Protein AF-A0A8H5R4W0-F1 (afdb_monomer_lite)

pLDDT: mean 87.64, std 16.02, range [24.64, 98.88]

Structure (mmCIF, N/CA/C/O backbone):
data_AF-A0A8H5R4W0-F1
#
_entry.id   AF-A0A8H5R4W0-F1
#
loop_
_atom_site.group_PDB
_atom_site.id
_atom_site.type_symbol
_atom_site.label_atom_id
_atom_site.label_alt_id
_atom_site.label_comp_id
_atom_site.label_asym_id
_atom_site.label_entity_id
_atom_site.label_seq_id
_atom_site.pdbx_PDB_ins_code
_atom_site.Cartn_x
_atom_site.Cartn_y
_atom_site.Cartn_z
_atom_site.occupancy
_atom_site.B_iso_or_equiv
_atom_site.auth_seq_id
_atom_site.auth_comp_id
_atom_site.auth_asym_id
_atom_site.auth_atom_id
_atom_site.pdbx_PDB_model_num
ATOM 1 N N . MET A 1 1 ? 11.600 5.097 -9.351 1.00 43.28 1 MET A N 1
ATOM 2 C CA . MET A 1 1 ? 13.070 5.114 -9.192 1.00 43.28 1 MET A CA 1
ATOM 3 C C . MET A 1 1 ? 13.565 4.077 -8.184 1.00 43.28 1 MET A C 1
ATOM 5 O O . MET A 1 1 ? 14.389 3.281 -8.592 1.00 43.28 1 MET A O 1
ATOM 9 N N . ALA A 1 2 ? 13.061 3.996 -6.941 1.00 54.00 2 ALA A N 1
ATOM 10 C CA . ALA A 1 2 ? 13.554 3.011 -5.957 1.00 54.00 2 ALA A CA 1
ATOM 11 C C . ALA A 1 2 ? 13.384 1.529 -6.376 1.00 54.00 2 ALA A C 1
ATOM 13 O O . ALA A 1 2 ? 14.356 0.786 -6.343 1.00 54.00 2 ALA A O 1
ATOM 14 N N . THR A 1 3 ? 12.197 1.115 -6.850 1.00 58.31 3 THR A N 1
ATOM 15 C CA . THR A 1 3 ? 11.952 -0.283 -7.281 1.00 58.31 3 THR A CA 1
ATOM 16 C C . THR A 1 3 ? 12.818 -0.703 -8.484 1.00 58.31 3 THR A C 1
ATOM 18 O O . THR A 1 3 ? 13.472 -1.741 -8.448 1.00 58.31 3 THR A O 1
ATOM 21 N N . GLN A 1 4 ? 12.953 0.170 -9.490 1.00 59.59 4 GLN A N 1
ATOM 22 C CA . GLN A 1 4 ? 13.831 -0.049 -10.648 1.00 59.59 4 GLN A CA 1
ATOM 2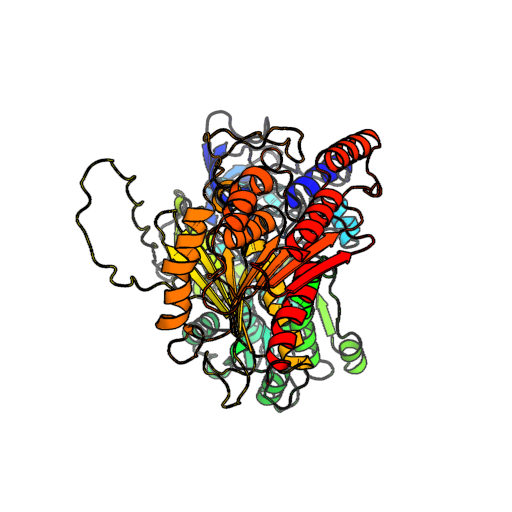3 C C . GLN A 1 4 ? 15.320 -0.041 -10.265 1.00 59.59 4 GLN A C 1
ATOM 25 O O . GLN A 1 4 ? 16.092 -0.824 -10.804 1.00 59.59 4 GLN A O 1
ATOM 30 N N . ALA A 1 5 ? 15.741 0.816 -9.329 1.00 59.44 5 ALA A N 1
ATOM 31 C CA . ALA A 1 5 ? 17.114 0.818 -8.826 1.00 59.44 5 ALA A CA 1
ATOM 32 C C . ALA A 1 5 ? 17.437 -0.477 -8.063 1.00 59.44 5 ALA A C 1
ATOM 34 O O . ALA A 1 5 ? 18.524 -1.020 -8.237 1.00 59.44 5 ALA A O 1
ATOM 35 N N . ALA A 1 6 ? 16.483 -1.002 -7.285 1.00 58.16 6 ALA A N 1
ATOM 36 C CA . ALA A 1 6 ? 16.609 -2.308 -6.643 1.00 58.16 6 ALA A CA 1
ATOM 37 C C . ALA A 1 6 ? 16.739 -3.439 -7.676 1.00 58.16 6 ALA A C 1
ATOM 39 O O . ALA A 1 6 ? 17.560 -4.328 -7.484 1.00 58.16 6 ALA A O 1
ATOM 40 N N . TYR A 1 7 ? 16.004 -3.376 -8.793 1.00 66.50 7 TYR A N 1
ATOM 41 C CA . TYR A 1 7 ? 16.168 -4.334 -9.892 1.00 66.50 7 TYR A CA 1
ATOM 42 C C . TYR A 1 7 ? 17.555 -4.244 -10.543 1.00 66.50 7 TYR A C 1
ATOM 44 O O . TYR A 1 7 ? 18.220 -5.255 -10.736 1.00 66.50 7 TYR A O 1
ATOM 52 N N . GLN A 1 8 ? 18.046 -3.034 -10.832 1.00 67.25 8 GLN A N 1
ATOM 53 C CA . GLN A 1 8 ? 19.395 -2.869 -11.388 1.00 67.25 8 GLN A CA 1
ATOM 54 C C . GLN A 1 8 ? 20.487 -3.349 -10.422 1.00 67.25 8 GLN A C 1
ATOM 56 O O . GLN A 1 8 ? 21.483 -3.911 -10.865 1.00 67.25 8 GLN A O 1
ATOM 61 N N . ALA A 1 9 ? 20.302 -3.154 -9.114 1.00 61.12 9 ALA A N 1
ATOM 62 C CA . ALA A 1 9 ? 21.203 -3.697 -8.102 1.00 61.12 9 ALA A CA 1
ATOM 63 C C . ALA A 1 9 ? 21.154 -5.233 -8.062 1.00 61.12 9 ALA A C 1
ATOM 65 O O . ALA A 1 9 ? 22.199 -5.871 -7.966 1.00 61.12 9 ALA A O 1
ATOM 66 N N . GLU A 1 10 ? 19.968 -5.829 -8.196 1.00 72.81 10 GLU A N 1
ATOM 67 C CA . GLU A 1 10 ? 19.799 -7.284 -8.244 1.00 72.81 10 GLU A CA 1
ATOM 68 C C . GLU A 1 10 ? 20.511 -7.901 -9.453 1.00 72.81 10 GLU A C 1
ATOM 70 O O . GLU A 1 10 ? 21.277 -8.843 -9.263 1.00 72.81 10 GLU A O 1
ATOM 75 N N . LYS A 1 11 ? 20.433 -7.284 -10.642 1.00 69.81 11 LYS A N 1
ATOM 76 C CA . LYS A 1 11 ? 21.201 -7.727 -11.825 1.00 69.81 11 LYS A CA 1
ATOM 77 C C . LYS A 1 11 ? 22.712 -7.785 -11.604 1.00 69.81 11 LYS A C 1
ATOM 79 O O . LYS A 1 11 ? 23.401 -8.542 -12.283 1.00 69.81 11 LYS A O 1
ATOM 84 N N . VAL A 1 12 ? 23.238 -6.966 -10.691 1.00 65.25 12 VAL A N 1
ATOM 85 C CA . VAL A 1 12 ? 24.663 -6.949 -10.326 1.00 65.25 12 VAL A CA 1
ATOM 86 C C . VAL A 1 12 ? 24.987 -8.023 -9.284 1.00 65.25 12 VAL A C 1
ATOM 88 O O . VAL A 1 12 ? 26.068 -8.607 -9.337 1.00 65.25 12 VAL A O 1
ATOM 91 N N . ILE A 1 13 ? 24.070 -8.291 -8.348 1.00 63.72 13 ILE A N 1
ATOM 92 C CA . ILE A 1 13 ? 24.209 -9.332 -7.315 1.00 63.72 13 ILE A CA 1
ATOM 93 C C . ILE A 1 13 ? 24.082 -10.733 -7.934 1.00 63.72 13 ILE A C 1
ATOM 95 O O . ILE A 1 13 ? 24.807 -11.648 -7.542 1.00 63.72 13 ILE A O 1
ATOM 99 N N . GLY A 1 14 ? 23.209 -10.876 -8.931 1.00 59.56 14 GLY A N 1
ATOM 100 C CA . GLY A 1 14 ? 22.971 -12.105 -9.671 1.00 59.56 14 GLY A CA 1
ATOM 101 C C . GLY A 1 14 ? 21.991 -13.068 -8.995 1.00 59.56 14 GLY A C 1
ATOM 102 O O . GLY A 1 14 ? 21.684 -12.993 -7.799 1.00 59.56 14 GLY A O 1
ATOM 103 N N . HIS A 1 15 ? 21.512 -14.009 -9.804 1.00 74.94 15 HIS A N 1
ATOM 104 C CA . HIS A 1 15 ? 20.603 -15.076 -9.407 1.00 74.94 15 HIS A CA 1
ATOM 105 C C . HIS A 1 15 ? 21.340 -16.308 -8.859 1.00 74.94 15 HIS A C 1
ATOM 107 O O . HIS A 1 15 ? 22.490 -16.577 -9.208 1.00 74.94 15 HIS A O 1
ATOM 113 N N . GLY A 1 16 ? 20.642 -17.105 -8.046 1.00 70.44 16 GLY A N 1
ATOM 114 C CA . GLY A 1 16 ? 21.060 -18.475 -7.737 1.00 70.44 16 GLY A CA 1
ATOM 115 C C . GLY A 1 16 ? 20.978 -19.414 -8.953 1.00 70.44 16 GLY A C 1
ATOM 116 O O . GLY A 1 16 ? 20.275 -19.145 -9.922 1.00 70.44 16 GLY A O 1
ATOM 117 N N . ASP A 1 17 ? 21.656 -20.559 -8.883 1.00 75.50 17 ASP A N 1
ATOM 118 C CA . ASP A 1 17 ? 21.774 -21.565 -9.957 1.00 75.50 17 ASP A CA 1
ATOM 119 C C . ASP A 1 17 ? 20.687 -22.661 -9.924 1.00 75.50 17 ASP A C 1
ATOM 121 O O . ASP A 1 17 ? 20.761 -23.673 -10.616 1.00 75.50 17 ASP A O 1
ATOM 125 N N . ASN A 1 18 ? 19.657 -22.477 -9.103 1.00 77.56 18 ASN A N 1
ATOM 126 C CA . ASN A 1 18 ? 18.661 -23.502 -8.781 1.00 77.56 18 ASN A CA 1
ATOM 127 C C . ASN A 1 18 ? 17.397 -23.469 -9.658 1.00 77.56 18 ASN A C 1
ATOM 129 O O . ASN A 1 18 ? 16.487 -24.275 -9.433 1.00 77.56 18 ASN A O 1
ATOM 133 N N . ALA A 1 19 ? 17.280 -22.489 -10.553 1.00 85.75 19 ALA A N 1
ATOM 134 C CA . ALA A 1 19 ? 16.086 -22.299 -11.359 1.00 85.75 19 ALA A CA 1
ATOM 135 C C . ALA A 1 19 ? 15.971 -23.369 -12.450 1.00 85.75 19 ALA A C 1
ATOM 137 O O . ALA A 1 19 ? 16.930 -23.629 -13.169 1.00 85.75 19 ALA A O 1
ATOM 138 N N . VAL A 1 20 ? 14.791 -23.974 -12.589 1.00 93.62 20 VAL A N 1
ATOM 139 C CA . VAL A 1 20 ? 14.500 -24.986 -13.626 1.00 93.62 20 VAL A CA 1
ATOM 140 C C . VAL A 1 20 ? 13.614 -24.456 -14.749 1.00 93.62 20 VAL A C 1
ATOM 142 O O . VAL A 1 20 ? 13.108 -25.241 -15.544 1.00 93.62 20 VAL A O 1
ATOM 145 N N . THR A 1 21 ? 13.383 -23.147 -14.771 1.00 93.75 21 THR A N 1
ATOM 146 C CA . THR A 1 21 ? 12.631 -22.464 -15.820 1.00 93.75 21 THR A CA 1
ATOM 147 C C . THR A 1 21 ? 13.203 -21.068 -16.057 1.00 93.75 21 THR A C 1
ATOM 149 O O . THR A 1 21 ? 13.752 -20.452 -15.135 1.00 93.75 21 THR A O 1
ATOM 152 N N . ALA A 1 22 ? 13.091 -20.586 -17.292 1.00 91.25 22 ALA A N 1
ATOM 153 C CA . ALA A 1 22 ? 13.509 -19.259 -17.713 1.00 91.25 22 ALA A CA 1
ATOM 154 C C . ALA A 1 22 ? 12.723 -18.166 -16.970 1.00 91.25 22 ALA A C 1
ATOM 156 O O . ALA A 1 22 ? 11.502 -18.065 -17.110 1.00 91.25 22 ALA A O 1
ATOM 157 N N . GLN A 1 23 ? 13.467 -17.355 -16.220 1.00 90.44 23 GLN A N 1
ATOM 158 C CA . GLN A 1 23 ? 13.014 -16.194 -15.450 1.00 90.44 23 GLN A CA 1
ATOM 159 C C . GLN A 1 23 ? 13.297 -14.888 -16.202 1.00 90.44 23 GLN A C 1
ATOM 161 O O . GLN A 1 23 ? 13.941 -14.908 -17.252 1.00 90.44 23 GLN A O 1
ATOM 166 N N . ASP A 1 24 ? 12.826 -13.766 -15.657 1.00 91.50 24 ASP A N 1
ATOM 167 C CA . ASP A 1 24 ? 12.982 -12.425 -16.239 1.00 91.50 24 ASP A CA 1
ATOM 168 C C . ASP A 1 24 ? 12.405 -12.299 -17.663 1.00 91.50 24 ASP A C 1
ATOM 170 O O . ASP A 1 24 ? 12.918 -11.570 -18.513 1.00 91.50 24 ASP A O 1
ATOM 174 N N . VAL A 1 25 ? 11.300 -13.003 -17.915 1.00 93.38 25 VAL A N 1
ATOM 175 C CA . VAL A 1 25 ? 10.507 -12.909 -19.144 1.00 93.38 25 VAL A CA 1
ATOM 176 C C . VAL A 1 25 ? 9.171 -12.255 -18.796 1.00 93.38 25 VAL A C 1
ATOM 178 O O . VAL A 1 25 ? 8.175 -12.942 -18.556 1.00 93.38 25 VAL A O 1
ATOM 181 N N . THR A 1 26 ? 9.158 -10.921 -18.738 1.00 92.12 26 THR A N 1
ATOM 182 C CA . THR A 1 26 ? 8.027 -10.136 -18.205 1.00 92.12 26 THR A CA 1
ATOM 183 C C . THR A 1 26 ? 7.210 -9.400 -19.262 1.00 92.12 26 THR A C 1
ATOM 185 O O . THR A 1 26 ? 6.063 -9.047 -18.994 1.00 92.12 26 THR A O 1
ATOM 188 N N . SER A 1 27 ? 7.761 -9.182 -20.460 1.00 90.00 27 SER A N 1
ATOM 189 C CA . SER A 1 27 ? 7.119 -8.368 -21.507 1.00 90.00 27 SER A CA 1
ATOM 190 C C . SER A 1 27 ? 7.066 -9.027 -22.891 1.00 90.00 27 SER A C 1
ATOM 192 O O . SER A 1 27 ? 6.431 -8.496 -23.807 1.00 90.00 27 SER A O 1
ATOM 194 N N . TYR A 1 28 ? 7.759 -10.160 -23.055 1.00 91.88 28 TYR A N 1
ATOM 195 C CA . TYR A 1 28 ? 7.980 -10.882 -24.316 1.00 91.88 28 TYR A CA 1
ATOM 196 C C . TYR A 1 28 ? 8.677 -10.065 -25.415 1.00 91.88 28 TYR A C 1
ATOM 198 O O . TYR A 1 28 ? 8.739 -10.491 -26.570 1.00 91.88 28 TYR A O 1
ATOM 206 N N . ARG A 1 29 ? 9.220 -8.890 -25.075 1.00 87.00 29 ARG A N 1
ATOM 207 C CA . ARG A 1 29 ? 9.996 -8.036 -25.989 1.00 87.00 29 ARG A CA 1
ATOM 208 C C . ARG A 1 29 ? 11.439 -8.506 -26.123 1.00 87.00 29 ARG A C 1
ATOM 210 O O . ARG A 1 29 ? 12.146 -8.077 -27.034 1.00 87.00 29 ARG A O 1
ATOM 217 N N . GLU A 1 30 ? 11.884 -9.366 -25.216 1.00 82.25 30 GLU A N 1
ATOM 218 C CA . GLU A 1 30 ? 13.222 -9.926 -25.199 1.00 82.25 30 GLU A CA 1
ATOM 219 C C . GLU A 1 30 ? 13.430 -10.833 -26.429 1.00 82.25 30 GLU A C 1
ATOM 221 O O . GLU A 1 30 ? 12.515 -11.568 -26.828 1.00 82.25 30 GLU A O 1
ATOM 226 N N . PRO A 1 31 ? 14.622 -10.818 -27.060 1.00 77.06 31 PRO A N 1
ATOM 227 C CA . PRO A 1 31 ? 14.897 -11.665 -28.212 1.00 77.06 31 PRO A CA 1
ATOM 228 C C . PRO A 1 31 ? 14.624 -13.136 -27.899 1.00 77.06 31 PRO A C 1
ATOM 230 O O . PRO A 1 31 ? 15.261 -13.734 -27.037 1.00 77.06 31 PRO A O 1
ATOM 233 N N . GLY A 1 32 ? 13.682 -13.729 -28.628 1.00 82.38 32 GLY A N 1
ATOM 234 C CA . GLY A 1 32 ? 13.329 -15.128 -28.438 1.00 82.38 32 GLY A CA 1
ATOM 235 C C . GLY A 1 32 ? 12.308 -15.406 -27.331 1.00 82.38 32 GLY A C 1
ATOM 236 O O . GLY A 1 32 ? 12.116 -16.580 -27.035 1.00 82.38 32 GLY A O 1
ATOM 237 N N . ALA A 1 33 ? 11.615 -14.399 -26.796 1.00 84.81 33 ALA A N 1
ATOM 238 C CA . ALA A 1 33 ? 10.488 -14.591 -25.876 1.00 84.81 33 ALA A CA 1
ATOM 239 C C . ALA A 1 33 ? 9.104 -14.445 -26.542 1.00 84.81 33 ALA A C 1
ATOM 241 O O . ALA A 1 33 ? 8.162 -15.141 -26.164 1.00 84.81 33 ALA A O 1
ATOM 242 N N . GLY A 1 34 ? 8.989 -13.585 -27.559 1.00 89.50 34 GLY A N 1
ATOM 243 C CA . GLY A 1 34 ? 7.750 -13.346 -28.302 1.00 89.50 34 GLY A CA 1
ATOM 244 C C . GLY A 1 34 ? 7.865 -13.570 -29.811 1.00 89.50 34 GLY A C 1
ATOM 245 O O . GLY A 1 34 ? 8.962 -13.682 -30.369 1.00 89.50 34 GLY A O 1
ATOM 246 N N . GLU A 1 35 ? 6.711 -13.639 -30.468 1.00 88.81 35 GLU A N 1
ATOM 247 C CA . GLU A 1 35 ? 6.565 -13.700 -31.919 1.00 88.81 35 GLU A CA 1
ATOM 248 C C . GLU A 1 35 ? 6.962 -12.375 -32.577 1.00 88.81 35 GLU A C 1
ATOM 250 O O . GLU A 1 35 ? 6.617 -11.289 -32.117 1.00 88.81 35 GLU A O 1
ATOM 255 N N . SER A 1 36 ? 7.673 -12.455 -33.703 1.00 79.75 36 SER A N 1
ATOM 256 C CA . SER A 1 36 ? 8.183 -11.260 -34.399 1.00 79.75 36 SER A CA 1
ATOM 257 C C . SER A 1 36 ? 7.128 -10.506 -35.218 1.00 79.75 36 SER A C 1
ATOM 259 O O . SER A 1 36 ? 7.351 -9.354 -35.584 1.00 79.75 36 SER A O 1
ATOM 261 N N . SER A 1 37 ? 5.999 -11.152 -35.528 1.00 85.56 37 SER A N 1
ATOM 262 C CA . SER A 1 37 ? 4.974 -10.629 -36.446 1.00 85.56 37 SER A CA 1
ATOM 263 C C . SER A 1 37 ? 3.559 -10.573 -35.862 1.00 85.56 37 SER A C 1
ATOM 265 O O . SER A 1 37 ? 2.681 -9.974 -36.479 1.00 85.56 37 SER A O 1
ATOM 267 N N . GLU A 1 38 ? 3.338 -11.138 -34.671 1.00 93.25 38 GLU A N 1
ATOM 268 C CA . GLU A 1 38 ? 2.042 -11.135 -33.987 1.00 93.25 38 GLU A CA 1
ATOM 269 C C . GLU A 1 38 ? 2.132 -10.367 -32.667 1.00 93.25 38 GLU A C 1
ATOM 271 O O . GLU A 1 38 ? 3.023 -10.601 -31.849 1.00 93.25 38 GLU A O 1
ATOM 276 N N . THR A 1 39 ? 1.176 -9.466 -32.442 1.00 95.12 39 THR A N 1
ATOM 277 C CA . THR A 1 39 ? 1.037 -8.707 -31.197 1.00 95.12 39 THR A CA 1
ATOM 278 C C . THR A 1 39 ? -0.277 -9.034 -30.497 1.00 95.12 39 THR A C 1
ATOM 280 O O . THR A 1 39 ? -1.240 -9.493 -31.113 1.00 95.12 39 THR A O 1
ATOM 283 N N . MET A 1 40 ? -0.321 -8.750 -29.204 1.00 97.12 40 MET A N 1
ATOM 284 C CA . MET A 1 40 ? -1.475 -8.884 -28.332 1.00 97.12 40 MET A CA 1
ATOM 285 C C . MET A 1 40 ? -1.639 -7.652 -27.444 1.00 97.12 40 MET A C 1
ATOM 287 O O . MET A 1 40 ? -0.670 -6.931 -27.190 1.00 97.12 40 MET A O 1
ATOM 291 N N . LYS A 1 41 ? -2.848 -7.443 -26.922 1.00 98.06 41 LYS A N 1
ATOM 292 C CA . LYS A 1 41 ? -3.080 -6.477 -25.840 1.00 98.06 41 LYS A CA 1
ATOM 293 C C . LYS A 1 41 ? -2.673 -7.061 -24.489 1.00 98.06 41 LYS A C 1
ATOM 295 O O . LYS A 1 41 ? -2.984 -8.213 -24.192 1.00 98.06 41 LYS A O 1
ATOM 300 N N . ALA A 1 42 ? -2.007 -6.251 -23.672 1.00 98.25 42 ALA A N 1
ATOM 301 C CA . ALA A 1 42 ? -1.622 -6.590 -22.305 1.00 98.25 42 ALA A CA 1
ATOM 302 C C . ALA A 1 42 ? -1.586 -5.342 -21.417 1.00 98.25 42 ALA A C 1
ATOM 304 O O . ALA A 1 42 ? -1.262 -4.253 -21.899 1.00 98.25 42 ALA A O 1
ATOM 305 N N . LEU A 1 43 ? -1.900 -5.492 -20.131 1.00 98.31 43 LEU A N 1
ATOM 306 C CA . LEU A 1 43 ? -1.681 -4.447 -19.141 1.00 98.31 43 LEU A CA 1
ATOM 307 C C . LEU A 1 43 ? -0.235 -4.513 -18.654 1.00 98.31 43 LEU A C 1
ATOM 309 O O . LEU A 1 43 ? 0.178 -5.500 -18.049 1.00 98.31 43 LEU A O 1
ATOM 313 N N . ALA A 1 44 ? 0.517 -3.443 -18.892 1.00 97.62 44 ALA A N 1
ATOM 314 C CA . ALA A 1 44 ? 1.893 -3.321 -18.440 1.00 97.62 44 ALA A CA 1
ATOM 315 C C . ALA A 1 44 ? 2.032 -2.281 -17.328 1.00 97.62 44 ALA A C 1
ATOM 317 O O . ALA A 1 44 ? 1.407 -1.213 -17.351 1.00 97.62 44 ALA A O 1
ATOM 318 N N . TRP A 1 45 ? 2.920 -2.560 -16.382 1.00 96.44 45 TRP A N 1
ATOM 319 C CA . TRP A 1 45 ? 3.405 -1.573 -15.434 1.00 96.44 45 TRP A CA 1
ATOM 320 C C . TRP A 1 45 ? 4.374 -0.613 -16.126 1.00 96.44 45 TRP A C 1
ATOM 322 O O . TRP A 1 45 ? 5.337 -1.031 -16.766 1.00 96.44 45 TRP A O 1
ATOM 332 N N . ILE A 1 46 ? 4.131 0.692 -16.011 1.00 94.62 46 ILE A N 1
ATOM 333 C CA . ILE A 1 46 ? 4.973 1.721 -16.642 1.00 94.62 46 ILE A CA 1
ATOM 334 C C . ILE A 1 46 ? 5.865 2.382 -15.599 1.00 94.62 46 ILE A C 1
ATOM 336 O O . ILE A 1 46 ? 7.068 2.549 -15.788 1.00 94.62 46 ILE A O 1
ATOM 340 N N . SER A 1 47 ? 5.261 2.803 -14.493 1.00 88.38 47 SER A N 1
ATOM 341 C CA . SER A 1 47 ? 5.964 3.400 -13.367 1.00 88.38 47 SER A CA 1
ATOM 342 C C . SER A 1 47 ? 5.065 3.414 -12.133 1.00 88.38 47 SER A C 1
ATOM 344 O O . SER A 1 47 ? 3.896 3.039 -12.187 1.00 88.38 47 SER A O 1
ATOM 346 N N . LYS A 1 48 ? 5.599 3.866 -10.992 1.00 80.50 48 LYS A N 1
ATOM 347 C CA . LYS A 1 48 ? 4.812 4.016 -9.763 1.00 80.50 48 LYS A CA 1
ATOM 348 C C . LYS A 1 48 ? 3.546 4.847 -10.027 1.00 80.50 48 LYS A C 1
ATOM 350 O O . LYS A 1 48 ? 3.631 5.974 -10.511 1.00 80.50 48 LYS A O 1
ATOM 355 N N . ASN A 1 49 ? 2.403 4.291 -9.639 1.00 83.56 49 ASN A N 1
ATOM 356 C CA . ASN A 1 49 ? 1.036 4.772 -9.844 1.00 83.56 49 ASN A CA 1
ATOM 357 C C . ASN A 1 49 ? 0.588 4.838 -11.316 1.00 83.56 49 ASN A C 1
ATOM 359 O O . ASN A 1 49 ? -0.375 5.541 -11.636 1.00 83.56 49 ASN A O 1
ATOM 363 N N . LYS A 1 50 ? 1.268 4.124 -12.222 1.00 90.94 50 LYS A N 1
ATOM 364 C CA . LYS A 1 50 ? 0.959 4.119 -13.652 1.00 90.94 50 LYS A CA 1
ATOM 365 C C . LYS A 1 50 ? 1.051 2.722 -14.267 1.00 90.94 50 LYS A C 1
ATOM 367 O O . LYS A 1 50 ? 2.140 2.182 -14.459 1.00 90.94 50 LYS A O 1
ATOM 372 N N . VAL A 1 51 ? -0.103 2.216 -14.682 1.00 94.94 51 VAL A N 1
ATOM 373 C CA . VAL A 1 51 ? -0.251 1.073 -15.591 1.00 94.94 51 VAL A CA 1
ATOM 374 C C . VAL A 1 51 ? -0.807 1.559 -16.926 1.00 94.94 51 VAL A C 1
ATOM 376 O O . VAL A 1 51 ? -1.362 2.658 -17.008 1.00 94.94 51 VAL A O 1
ATOM 379 N N . GLN A 1 52 ? -0.618 0.782 -17.984 1.00 97.12 52 GLN A N 1
ATOM 380 C CA . GLN A 1 52 ? -1.104 1.139 -19.311 1.00 97.12 52 GLN A CA 1
ATOM 381 C C . GLN A 1 52 ? -1.409 -0.110 -20.130 1.00 97.12 52 GLN A C 1
ATOM 383 O O . GLN A 1 52 ? -0.641 -1.072 -20.108 1.00 97.12 52 GLN A O 1
ATOM 388 N N . MET A 1 53 ? -2.489 -0.064 -20.912 1.00 97.81 53 MET A N 1
ATOM 389 C CA . MET A 1 53 ? -2.711 -1.054 -21.962 1.00 97.81 53 MET A CA 1
ATOM 390 C C . MET A 1 53 ? -1.725 -0.835 -23.112 1.00 97.81 53 MET A C 1
ATOM 392 O O . MET A 1 53 ? -1.678 0.239 -23.718 1.00 97.81 53 MET A O 1
ATOM 396 N N . VAL A 1 54 ? -0.938 -1.860 -23.428 1.00 96.62 54 VAL A N 1
ATOM 397 C CA . VAL A 1 54 ? 0.091 -1.828 -24.473 1.00 96.62 54 VAL A CA 1
ATOM 398 C C . VAL A 1 54 ? -0.137 -2.925 -25.506 1.00 96.62 54 VAL A C 1
ATOM 400 O O . VAL A 1 54 ? -0.788 -3.934 -25.235 1.00 96.62 54 VAL A O 1
ATOM 403 N N . ASP A 1 55 ? 0.429 -2.729 -26.696 1.00 96.44 55 ASP A N 1
ATOM 404 C CA . ASP A 1 55 ? 0.694 -3.828 -27.619 1.00 96.44 55 ASP A CA 1
ATOM 405 C C . ASP A 1 55 ? 2.018 -4.497 -27.215 1.00 96.44 55 ASP A C 1
ATOM 407 O O . ASP A 1 55 ? 3.061 -3.841 -27.090 1.00 96.44 55 ASP A O 1
ATOM 411 N N . ALA A 1 56 ? 1.963 -5.804 -26.976 1.00 95.25 56 ALA A N 1
ATOM 412 C CA . ALA A 1 56 ? 3.101 -6.656 -26.649 1.00 95.25 56 ALA A CA 1
ATOM 413 C C . ALA A 1 56 ? 3.208 -7.794 -27.674 1.00 95.25 56 ALA A C 1
ATOM 415 O O . ALA A 1 56 ? 2.190 -8.183 -28.247 1.00 95.25 56 ALA A O 1
ATOM 416 N N . PRO A 1 57 ? 4.400 -8.345 -27.943 1.00 97.06 57 PRO A N 1
ATOM 417 C CA . PRO A 1 57 ? 4.524 -9.549 -28.760 1.00 97.06 57 PRO A CA 1
ATOM 418 C C . PRO A 1 57 ? 3.690 -10.701 -28.189 1.00 97.06 57 PRO A C 1
ATOM 420 O O . PRO A 1 57 ? 3.647 -10.893 -26.972 1.00 97.06 57 PRO A O 1
ATOM 423 N N . LYS A 1 58 ? 3.048 -11.491 -29.054 1.00 97.06 58 LYS A N 1
ATOM 424 C CA . LYS A 1 58 ? 2.417 -12.746 -28.626 1.00 97.06 58 LYS A CA 1
ATOM 425 C C . LYS A 1 58 ? 3.510 -13.681 -28.075 1.00 97.06 58 LYS A C 1
ATOM 427 O O . LYS A 1 58 ? 4.539 -13.825 -28.737 1.00 97.06 58 LYS A O 1
ATOM 432 N N . PRO A 1 59 ? 3.339 -14.318 -26.904 1.00 97.19 59 PRO A N 1
ATOM 433 C CA . PRO A 1 59 ? 4.341 -15.229 -26.366 1.00 97.19 59 PRO A CA 1
ATOM 434 C C . PRO A 1 59 ? 4.493 -16.477 -27.239 1.00 97.19 59 PRO A C 1
ATOM 436 O O . PRO A 1 59 ? 3.525 -16.949 -27.841 1.00 97.19 59 PRO A O 1
ATOM 439 N N . LYS A 1 60 ? 5.698 -17.049 -27.242 1.00 94.94 60 LYS A N 1
ATOM 440 C CA . LYS A 1 60 ? 5.980 -18.357 -27.847 1.00 94.94 60 LYS A CA 1
ATOM 441 C C . LYS A 1 60 ? 6.465 -19.359 -26.804 1.00 94.94 60 LYS A C 1
ATOM 443 O O . LYS A 1 60 ? 6.824 -18.985 -25.689 1.00 94.94 60 LYS A O 1
ATOM 448 N N . ILE A 1 61 ? 6.512 -20.630 -27.189 1.00 97.19 61 ILE A N 1
ATOM 449 C CA . ILE A 1 61 ? 7.189 -21.672 -26.412 1.00 97.19 61 ILE A CA 1
ATOM 450 C C . ILE A 1 61 ? 8.684 -21.323 -26.321 1.00 97.19 61 ILE A C 1
ATOM 452 O O . ILE A 1 61 ? 9.356 -21.179 -27.347 1.00 97.19 61 ILE A O 1
ATOM 456 N N . ILE A 1 62 ? 9.184 -21.162 -25.095 1.00 96.00 62 ILE A N 1
ATOM 457 C CA . ILE A 1 62 ? 10.599 -20.899 -24.792 1.00 96.00 62 ILE A CA 1
ATOM 458 C C . ILE A 1 62 ? 11.263 -22.195 -24.316 1.00 96.00 62 ILE A C 1
ATOM 460 O O . ILE A 1 62 ? 12.389 -22.495 -24.706 1.00 96.00 62 ILE A O 1
ATOM 464 N N . GLU A 1 63 ? 10.547 -22.980 -23.513 1.00 97.06 63 GLU A N 1
ATOM 465 C CA . GLU A 1 63 ? 10.989 -24.249 -22.940 1.00 97.06 63 GLU A CA 1
ATOM 466 C C . GLU A 1 63 ? 9.996 -25.372 -23.270 1.00 97.06 63 GLU A C 1
ATOM 468 O O . GLU A 1 63 ? 8.791 -25.153 -23.372 1.00 97.06 63 GLU A O 1
ATOM 473 N N . ASP A 1 64 ? 10.480 -26.611 -23.388 1.00 97.75 64 ASP A N 1
ATOM 474 C CA . ASP A 1 64 ? 9.673 -27.754 -23.849 1.00 97.75 64 ASP A CA 1
ATOM 475 C C . ASP A 1 64 ? 8.466 -28.095 -22.960 1.00 97.75 64 ASP A C 1
ATOM 477 O O . ASP A 1 64 ? 7.592 -28.850 -23.379 1.00 97.75 64 ASP A O 1
ATOM 481 N N . ARG A 1 65 ? 8.401 -27.566 -21.736 1.00 97.94 65 ARG A N 1
ATOM 482 C CA . ARG A 1 65 ? 7.278 -27.757 -20.806 1.00 97.94 65 ARG A CA 1
ATOM 483 C C . ARG A 1 65 ? 6.364 -26.534 -20.696 1.00 97.94 65 ARG A C 1
ATOM 485 O O . ARG A 1 65 ? 5.511 -26.491 -19.813 1.00 97.94 65 ARG A O 1
ATOM 492 N N . ASP A 1 66 ? 6.545 -25.535 -21.549 1.00 98.56 66 ASP A N 1
ATOM 493 C CA . ASP A 1 66 ? 5.672 -24.367 -21.580 1.00 98.56 66 ASP A CA 1
ATOM 494 C C . ASP A 1 66 ? 4.306 -24.696 -22.184 1.00 98.56 66 ASP A C 1
ATOM 496 O O . ASP A 1 66 ? 4.174 -25.535 -23.077 1.00 98.56 66 ASP A O 1
ATOM 500 N N . VAL A 1 67 ? 3.292 -23.959 -21.747 1.00 98.81 67 VAL A N 1
ATOM 501 C CA . VAL A 1 67 ? 1.971 -23.908 -22.377 1.00 98.81 67 VAL A CA 1
ATOM 502 C C . VAL A 1 67 ? 1.638 -22.452 -22.684 1.00 98.81 67 VAL A C 1
ATOM 504 O O . VAL A 1 67 ? 1.882 -21.578 -21.856 1.00 98.81 67 VAL A O 1
ATOM 507 N N . ILE A 1 68 ? 1.074 -22.176 -23.859 1.00 98.69 68 ILE A N 1
ATOM 508 C CA . ILE A 1 68 ? 0.520 -20.857 -24.188 1.00 98.69 68 ILE A CA 1
ATOM 509 C C . ILE A 1 68 ? -0.997 -20.921 -24.063 1.00 98.69 68 ILE A C 1
ATOM 511 O O . ILE A 1 68 ? -1.639 -21.736 -24.730 1.00 98.69 68 ILE A O 1
ATOM 515 N N . LEU A 1 69 ? -1.573 -20.048 -23.239 1.00 98.75 69 LEU A N 1
ATOM 516 C CA . LEU A 1 69 ? -3.022 -19.895 -23.115 1.00 98.75 69 LEU A CA 1
ATOM 517 C C . LEU A 1 69 ? -3.515 -18.684 -23.909 1.00 98.75 69 LEU A C 1
ATOM 519 O O . LEU A 1 69 ? -2.906 -17.618 -23.856 1.00 98.75 69 LEU A O 1
ATOM 523 N N . LYS A 1 70 ? -4.659 -18.838 -24.583 1.00 98.69 70 LYS A N 1
ATOM 524 C CA . LYS A 1 70 ? -5.588 -17.750 -24.918 1.00 98.69 70 LYS A CA 1
ATOM 525 C C . LYS A 1 70 ? -6.366 -17.420 -23.658 1.00 98.69 70 LYS A C 1
ATOM 527 O O . LYS A 1 70 ? -7.205 -18.221 -23.249 1.00 98.69 70 LYS A O 1
ATOM 532 N N . VAL A 1 71 ? -6.085 -16.282 -23.039 1.00 98.81 71 VAL A N 1
ATOM 533 C CA . VAL A 1 71 ? -6.732 -15.897 -21.781 1.00 98.81 71 VAL A CA 1
ATOM 534 C C . VAL A 1 71 ? -8.209 -15.646 -22.052 1.00 98.81 71 VAL A C 1
ATOM 536 O O . VAL A 1 71 ? -8.543 -14.766 -22.840 1.00 98.81 71 VAL A O 1
ATOM 539 N N . THR A 1 72 ? -9.091 -16.417 -21.424 1.00 98.44 72 THR A N 1
ATOM 540 C CA . THR A 1 72 ? -10.551 -16.261 -21.528 1.00 98.44 72 THR A CA 1
ATOM 541 C C . THR A 1 72 ? -11.129 -15.500 -20.343 1.00 98.44 72 THR A C 1
ATOM 543 O O . THR A 1 72 ? -12.230 -14.965 -20.448 1.00 98.44 72 THR A O 1
ATOM 546 N N . GLY A 1 73 ? -10.380 -15.378 -19.249 1.00 97.81 73 GLY A N 1
ATOM 547 C CA . GLY A 1 73 ? -10.723 -14.517 -18.127 1.00 97.81 73 GLY A CA 1
ATOM 548 C C . GLY A 1 73 ? -9.503 -14.201 -17.271 1.00 97.81 73 GLY A C 1
ATOM 549 O O . GLY A 1 73 ? -8.673 -15.076 -17.026 1.00 97.81 73 GLY A O 1
ATOM 550 N N . SER A 1 74 ? -9.427 -12.962 -16.791 1.00 98.06 74 SER A N 1
ATOM 551 C CA . SER A 1 74 ? -8.479 -12.512 -15.762 1.00 98.06 74 SER A CA 1
ATOM 552 C C . SER A 1 74 ? -9.232 -11.745 -14.666 1.00 98.06 74 SER A C 1
ATOM 554 O O . SER A 1 74 ? -10.443 -11.545 -14.743 1.00 98.06 74 SER A O 1
ATOM 556 N N . THR A 1 75 ? -8.541 -11.290 -13.630 1.00 96.62 75 THR A N 1
ATOM 557 C CA . THR A 1 75 ? -9.081 -10.349 -12.632 1.00 96.62 75 THR A CA 1
ATOM 558 C C . THR A 1 75 ? -7.995 -9.367 -12.187 1.00 96.62 75 THR A C 1
ATOM 560 O O . THR A 1 75 ? -6.844 -9.456 -12.619 1.00 96.62 75 THR A O 1
ATOM 563 N N . VAL A 1 76 ? -8.387 -8.415 -11.341 1.00 94.12 76 VAL A N 1
ATOM 564 C CA . VAL A 1 76 ? -7.491 -7.609 -10.507 1.00 94.12 76 VAL A CA 1
ATOM 565 C C . VAL A 1 76 ? -7.550 -8.133 -9.071 1.00 94.12 76 VAL A C 1
ATOM 567 O O . VAL A 1 76 ? -8.639 -8.410 -8.548 1.00 94.12 76 VAL A O 1
ATOM 570 N N . CYS A 1 77 ? -6.384 -8.297 -8.456 1.00 91.44 77 CYS A N 1
ATOM 571 C CA . CYS A 1 77 ? -6.210 -8.643 -7.050 1.00 91.44 77 CYS A CA 1
ATOM 572 C C . CYS A 1 77 ? -5.918 -7.388 -6.217 1.00 91.44 77 CYS A C 1
ATOM 574 O O . CYS A 1 77 ? -5.417 -6.386 -6.726 1.00 91.44 77 CYS A O 1
ATOM 576 N N . GLY A 1 78 ? -6.161 -7.444 -4.904 1.00 84.19 78 GLY A N 1
ATOM 577 C CA . GLY A 1 78 ? -5.699 -6.390 -3.991 1.00 84.19 78 GLY A CA 1
ATOM 578 C C . GLY A 1 78 ? -4.174 -6.224 -4.026 1.00 84.19 78 GLY A C 1
ATOM 579 O O . GLY A 1 78 ? -3.671 -5.104 -3.986 1.00 84.19 78 GLY A O 1
ATOM 580 N N . SER A 1 79 ? -3.434 -7.322 -4.209 1.00 81.94 79 SER A N 1
ATOM 581 C CA . SER A 1 79 ? -1.972 -7.300 -4.328 1.00 81.94 79 SER A CA 1
ATOM 582 C C . SER A 1 79 ? -1.478 -6.584 -5.591 1.00 81.94 79 SER A C 1
ATOM 584 O O . SER A 1 79 ? -0.406 -5.979 -5.567 1.00 81.94 79 SER A O 1
ATOM 586 N N . ASP A 1 80 ? -2.276 -6.527 -6.662 1.00 86.81 80 ASP A N 1
ATOM 587 C CA . ASP A 1 80 ? -1.921 -5.765 -7.862 1.00 86.81 80 ASP A CA 1
ATOM 588 C C . ASP A 1 80 ? -1.858 -4.250 -7.587 1.00 86.81 80 ASP A C 1
ATOM 590 O O . ASP A 1 80 ? -1.126 -3.523 -8.264 1.00 86.81 80 ASP A O 1
ATOM 594 N N . LEU A 1 81 ? -2.567 -3.750 -6.564 1.00 85.50 81 LEU A N 1
ATOM 595 C CA . LEU A 1 81 ? -2.447 -2.354 -6.128 1.00 85.50 81 LEU A CA 1
ATOM 596 C C . LEU A 1 81 ? -1.087 -2.082 -5.468 1.00 85.50 81 LEU A C 1
ATOM 598 O O . LEU A 1 81 ? -0.518 -1.004 -5.644 1.00 85.50 81 LEU A O 1
ATOM 602 N N . HIS A 1 82 ? -0.497 -3.062 -4.777 1.00 80.88 82 HIS A N 1
ATOM 603 C CA . HIS A 1 82 ? 0.879 -2.954 -4.277 1.00 80.88 82 HIS A CA 1
ATOM 604 C C . HIS A 1 82 ? 1.887 -2.824 -5.434 1.00 80.88 82 HIS A C 1
ATOM 606 O O . HIS A 1 82 ? 2.832 -2.029 -5.357 1.00 80.88 82 HIS A O 1
ATOM 612 N N . LEU A 1 83 ? 1.648 -3.531 -6.546 1.00 84.31 83 LEU A N 1
ATOM 613 C CA . LEU A 1 83 ? 2.432 -3.387 -7.778 1.00 84.31 83 LEU A CA 1
ATOM 614 C C . LEU A 1 83 ? 2.234 -1.998 -8.401 1.00 84.31 83 LEU A C 1
ATOM 616 O O . LEU A 1 83 ? 3.213 -1.304 -8.690 1.00 84.31 83 LEU A O 1
ATOM 620 N N . LEU A 1 84 ? 0.981 -1.535 -8.523 1.00 84.19 84 LEU A N 1
ATOM 621 C CA . LEU A 1 84 ? 0.653 -0.186 -8.999 1.00 84.19 84 LEU A CA 1
ATOM 622 C C . LEU A 1 84 ? 1.421 0.875 -8.200 1.00 84.19 84 LEU A C 1
ATOM 624 O O . LEU A 1 84 ? 2.088 1.725 -8.789 1.00 84.19 84 LEU A O 1
ATOM 628 N N . HIS A 1 85 ? 1.404 0.804 -6.869 1.00 77.25 85 HIS A N 1
ATOM 629 C CA . HIS A 1 85 ? 2.086 1.761 -5.992 1.00 77.25 85 HIS A CA 1
ATOM 630 C C . HIS A 1 85 ? 3.606 1.571 -5.900 1.00 77.25 85 HIS A C 1
ATOM 632 O O . HIS A 1 85 ? 4.297 2.400 -5.290 1.00 77.25 85 HIS A O 1
ATOM 638 N N . GLY A 1 86 ? 4.145 0.521 -6.522 1.00 70.81 86 GLY A N 1
ATOM 639 C CA . GLY A 1 86 ? 5.562 0.177 -6.487 1.00 70.81 86 GLY A CA 1
ATOM 640 C C . GLY A 1 86 ? 6.075 -0.085 -5.071 1.00 70.81 86 GLY A C 1
ATOM 641 O O . GLY A 1 86 ? 7.213 0.286 -4.776 1.00 70.81 86 GLY A O 1
ATOM 642 N N . THR A 1 87 ? 5.226 -0.631 -4.190 1.00 72.06 87 THR A N 1
ATOM 643 C CA . THR A 1 87 ? 5.621 -1.080 -2.844 1.00 72.06 87 THR A CA 1
ATOM 644 C C . THR A 1 87 ? 6.332 -2.428 -2.908 1.00 72.06 87 THR A C 1
ATOM 646 O O . THR A 1 87 ? 7.282 -2.647 -2.162 1.00 72.06 87 THR A O 1
ATOM 649 N N . VAL A 1 88 ? 5.949 -3.288 -3.857 1.00 75.50 88 VAL A N 1
ATOM 650 C CA . VAL A 1 88 ? 6.745 -4.459 -4.236 1.00 75.50 88 VAL A CA 1
ATOM 651 C C . VAL A 1 88 ? 7.983 -3.995 -5.007 1.00 75.50 88 VAL A C 1
ATOM 653 O O . VAL A 1 88 ? 7.917 -3.184 -5.942 1.00 75.50 88 VAL A O 1
ATOM 656 N N . VAL A 1 89 ? 9.141 -4.487 -4.579 1.00 78.62 89 VAL A N 1
ATOM 657 C CA . VAL A 1 89 ? 10.436 -4.122 -5.155 1.00 78.62 89 VAL A CA 1
ATOM 658 C C . VAL A 1 89 ? 10.702 -4.864 -6.465 1.00 78.62 89 VAL A C 1
ATOM 660 O O . VAL A 1 89 ? 10.067 -5.867 -6.778 1.00 78.62 89 VAL A O 1
ATOM 663 N N . GLN A 1 90 ? 11.681 -4.365 -7.217 1.00 83.62 90 GLN A N 1
ATOM 664 C CA . GLN A 1 90 ? 12.170 -4.951 -8.462 1.00 83.62 90 GLN A CA 1
ATOM 665 C C . GLN A 1 90 ? 11.119 -5.067 -9.581 1.00 83.62 90 GLN A C 1
ATOM 667 O O . GLN A 1 90 ? 11.106 -6.043 -10.319 1.00 83.62 90 GLN A O 1
ATOM 672 N N . LEU A 1 91 ? 10.245 -4.067 -9.716 1.00 87.69 91 LEU A N 1
ATOM 673 C CA . LEU A 1 91 ? 9.435 -3.864 -10.922 1.00 87.69 91 LEU A CA 1
ATOM 674 C C . LEU A 1 91 ? 10.253 -3.149 -12.002 1.00 87.69 91 LEU A C 1
ATOM 676 O O . LEU A 1 91 ? 10.978 -2.183 -11.713 1.00 87.69 91 LEU A O 1
ATOM 680 N N . SER A 1 92 ? 10.088 -3.584 -13.245 1.00 89.94 92 SER A N 1
ATOM 681 C CA . SER A 1 92 ? 10.655 -2.967 -14.437 1.00 89.94 92 SER A CA 1
ATOM 682 C C . SER A 1 92 ? 9.556 -2.386 -15.330 1.00 89.94 92 SER A C 1
ATOM 684 O O . SER A 1 92 ? 8.424 -2.857 -15.379 1.00 89.94 92 SER A O 1
ATOM 686 N N . GLU A 1 93 ? 9.885 -1.306 -16.042 1.00 93.38 93 GLU A N 1
ATOM 687 C CA . GLU A 1 93 ? 8.959 -0.742 -17.026 1.00 93.38 93 GLU A CA 1
ATOM 688 C C . GLU A 1 93 ? 8.679 -1.778 -18.124 1.00 93.38 93 GLU A C 1
ATOM 690 O O . GLU A 1 93 ? 9.609 -2.319 -18.722 1.00 93.38 93 GLU A O 1
ATOM 695 N N . GLY A 1 94 ? 7.399 -2.013 -18.405 1.00 94.31 94 GLY A N 1
ATOM 696 C CA . GLY A 1 94 ? 6.933 -2.969 -19.404 1.00 94.31 94 GLY A CA 1
ATOM 697 C C . GLY A 1 94 ? 6.512 -4.328 -18.847 1.00 94.31 94 GLY A C 1
ATOM 698 O O . GLY A 1 94 ? 5.989 -5.122 -19.627 1.00 94.31 94 GLY A O 1
ATOM 699 N N . ASP A 1 95 ? 6.686 -4.585 -17.547 1.00 96.75 95 ASP A N 1
ATOM 700 C CA . ASP A 1 95 ? 6.251 -5.834 -16.916 1.00 96.75 95 ASP A CA 1
ATOM 701 C C . ASP A 1 95 ? 4.737 -6.021 -17.082 1.00 96.75 95 ASP A C 1
ATOM 703 O O . ASP A 1 95 ? 3.950 -5.171 -16.659 1.00 96.75 95 ASP A O 1
ATOM 707 N N . ILE A 1 96 ? 4.323 -7.123 -17.711 1.00 98.25 96 ILE A N 1
ATOM 708 C CA . ILE A 1 96 ? 2.911 -7.485 -17.874 1.00 98.25 96 ILE A CA 1
ATOM 709 C C . ILE A 1 96 ? 2.382 -8.009 -16.540 1.00 98.25 96 ILE A C 1
ATOM 711 O O . ILE A 1 96 ? 2.945 -8.955 -15.992 1.00 98.25 96 ILE A O 1
ATOM 715 N N . LEU A 1 97 ? 1.294 -7.421 -16.039 1.00 98.06 97 LEU A N 1
ATOM 716 C CA . LEU A 1 97 ? 0.736 -7.727 -14.718 1.00 98.06 97 LEU A CA 1
ATOM 717 C C . LEU A 1 97 ? -0.308 -8.857 -14.739 1.00 98.06 97 LEU A C 1
ATOM 719 O O . LEU A 1 97 ? -0.755 -9.315 -15.793 1.00 98.06 97 LEU A O 1
ATOM 723 N N . GLY A 1 98 ? -0.701 -9.300 -13.542 1.00 96.94 98 GLY A N 1
ATOM 724 C CA . GLY A 1 98 ? -1.841 -10.187 -13.314 1.00 96.94 98 GLY A CA 1
ATOM 725 C C . GLY A 1 98 ? -1.473 -11.646 -13.072 1.00 96.94 98 GLY A C 1
ATOM 726 O O . GLY A 1 98 ? -0.897 -12.311 -13.927 1.00 96.94 98 GLY A O 1
ATOM 727 N N . HIS A 1 99 ? -1.877 -12.172 -11.922 1.00 98.06 99 HIS A N 1
ATOM 728 C CA . HIS A 1 99 ? -1.554 -13.534 -11.481 1.00 98.06 99 HIS A CA 1
ATOM 729 C C . HIS A 1 99 ? -2.777 -14.448 -11.359 1.00 98.06 99 HIS A C 1
ATOM 731 O O . HIS A 1 99 ? -2.657 -15.606 -10.974 1.00 98.06 99 HIS A O 1
ATOM 737 N N . GLU A 1 100 ? -3.954 -13.946 -11.718 1.00 98.25 100 GLU A N 1
ATOM 738 C CA . GLU A 1 100 ? -5.218 -14.666 -11.623 1.00 98.25 100 GLU A CA 1
ATOM 739 C C . GLU A 1 100 ? -5.877 -14.749 -13.002 1.00 98.25 100 GLU A C 1
ATOM 741 O O . GLU A 1 100 ? -6.488 -13.779 -13.460 1.00 98.25 100 GLU A O 1
ATOM 746 N N . PHE A 1 101 ? -5.741 -15.893 -13.677 1.00 98.69 101 PHE A N 1
ATOM 747 C CA . PHE A 1 101 ? -6.258 -16.070 -15.031 1.00 98.69 101 PHE A CA 1
ATOM 748 C C . PHE A 1 101 ? -6.619 -17.521 -15.365 1.00 98.69 101 PHE A C 1
ATOM 750 O O . PHE A 1 101 ? -6.096 -18.490 -14.809 1.00 98.69 101 PHE A O 1
ATOM 757 N N . CYS A 1 102 ? -7.509 -17.653 -16.342 1.00 98.69 102 CYS A N 1
ATOM 758 C CA . CYS A 1 102 ? -7.858 -18.903 -16.999 1.00 98.69 102 CYS A CA 1
ATOM 759 C C . CYS A 1 102 ? -7.894 -18.707 -18.516 1.00 98.69 102 CYS A C 1
ATOM 761 O O . CYS A 1 102 ? -7.950 -17.581 -19.023 1.00 98.69 102 CYS A O 1
ATOM 763 N N . GLY A 1 103 ? -7.813 -19.803 -19.260 1.00 98.50 103 GLY A N 1
ATOM 764 C CA . GLY A 1 103 ? -7.751 -19.722 -20.706 1.00 98.50 103 GLY A CA 1
ATOM 765 C C . GLY A 1 103 ? -7.883 -21.047 -21.425 1.00 98.50 103 GLY A C 1
ATOM 766 O O . GLY A 1 103 ? -7.875 -22.120 -20.827 1.00 98.50 103 GLY A O 1
ATOM 767 N N . VAL A 1 104 ? -7.968 -20.953 -22.747 1.00 98.81 104 VAL A N 1
ATOM 768 C CA . VAL A 1 104 ? -7.937 -22.097 -23.658 1.00 98.81 104 VAL A CA 1
ATOM 769 C C . VAL A 1 104 ? -6.508 -22.317 -24.136 1.00 98.81 104 VAL A C 1
ATOM 771 O O . VAL A 1 104 ? -5.843 -21.372 -24.556 1.00 98.81 104 VAL A O 1
ATOM 774 N N . VAL A 1 105 ? -6.032 -23.558 -24.125 1.00 98.75 105 VAL A N 1
ATOM 775 C CA . VAL A 1 105 ? -4.681 -23.890 -24.605 1.00 98.75 105 VAL A CA 1
ATOM 776 C C . VAL A 1 105 ? -4.560 -23.609 -26.105 1.00 98.75 105 VAL A C 1
ATOM 778 O O . VAL A 1 105 ? -5.288 -24.194 -26.910 1.00 98.75 105 VAL A O 1
ATOM 781 N N . ASP A 1 106 ? -3.625 -22.727 -26.476 1.00 98.12 106 ASP A N 1
ATOM 782 C CA . ASP A 1 106 ? -3.244 -22.419 -27.863 1.00 98.12 106 ASP A CA 1
ATOM 783 C C . ASP A 1 106 ? -2.121 -23.340 -28.345 1.00 98.12 106 ASP A C 1
ATOM 785 O O . ASP A 1 106 ? -2.197 -23.889 -29.441 1.00 98.12 106 ASP A O 1
ATOM 789 N N . GLN A 1 107 ? -1.078 -23.507 -27.526 1.00 98.06 107 GLN A N 1
ATOM 790 C CA . GLN A 1 107 ? 0.128 -24.266 -27.867 1.00 98.06 107 GLN A CA 1
ATOM 791 C C . GLN A 1 107 ? 0.679 -24.989 -26.641 1.00 98.06 107 GLN A C 1
ATOM 793 O O . GLN A 1 107 ? 0.578 -24.491 -25.519 1.00 98.06 107 GLN A O 1
ATOM 798 N N . VAL A 1 108 ? 1.310 -26.138 -26.873 1.00 98.50 108 VAL A N 1
ATOM 799 C CA . VAL A 1 108 ? 2.001 -26.929 -25.850 1.00 98.50 108 VAL A CA 1
ATOM 800 C C . VAL A 1 108 ? 3.425 -27.223 -26.309 1.00 98.50 108 VAL A C 1
ATOM 802 O O . VAL A 1 108 ? 3.659 -27.511 -27.485 1.00 98.50 108 VAL A O 1
ATOM 805 N N . GLY A 1 109 ? 4.378 -27.136 -25.386 1.00 98.06 109 GLY A N 1
ATOM 806 C CA . GLY A 1 109 ? 5.751 -27.554 -25.618 1.00 98.06 109 GLY A CA 1
ATOM 807 C C . GLY A 1 109 ? 5.869 -29.071 -25.791 1.00 98.06 109 GLY A C 1
ATOM 808 O O . GLY A 1 109 ? 4.981 -29.842 -25.417 1.00 98.06 109 GLY A O 1
ATOM 809 N N . SER A 1 110 ? 6.989 -29.514 -26.363 1.00 97.81 110 SER A N 1
ATOM 810 C CA . SER A 1 110 ? 7.191 -30.910 -26.776 1.00 97.81 110 SER A CA 1
ATOM 811 C C . SER A 1 110 ? 7.207 -31.929 -25.622 1.00 97.81 110 SER A C 1
ATOM 813 O O . SER A 1 110 ? 6.984 -33.120 -25.848 1.00 97.81 110 SER A O 1
ATOM 815 N N . ALA A 1 111 ? 7.450 -31.474 -24.390 1.00 97.50 111 ALA A N 1
ATOM 816 C CA . ALA A 1 111 ? 7.549 -32.290 -23.184 1.00 97.50 111 ALA A CA 1
ATOM 817 C C . ALA A 1 111 ? 6.350 -32.136 -22.227 1.00 97.50 111 ALA A C 1
ATOM 819 O O . ALA A 1 111 ? 6.349 -32.762 -21.162 1.00 97.50 111 ALA A O 1
ATOM 820 N N . VAL A 1 112 ? 5.338 -31.338 -22.584 1.00 97.94 112 VAL A N 1
ATOM 821 C CA . VAL A 1 112 ? 4.096 -31.198 -21.806 1.00 97.94 112 VAL A CA 1
ATOM 822 C C . VAL A 1 112 ? 3.302 -32.507 -21.837 1.00 97.94 112 VAL A C 1
ATOM 824 O O . VAL A 1 112 ? 3.193 -33.169 -22.869 1.00 97.94 112 VAL A O 1
ATOM 827 N N . LYS A 1 113 ? 2.725 -32.891 -20.694 1.00 93.69 113 LYS A N 1
ATOM 828 C CA . LYS A 1 113 ? 1.884 -34.088 -20.546 1.00 93.69 113 LYS A CA 1
ATOM 829 C C . LYS A 1 113 ? 0.562 -33.722 -19.884 1.00 93.69 113 LYS A C 1
ATOM 831 O O . LYS A 1 113 ? 0.543 -32.886 -18.993 1.00 93.69 113 LYS A O 1
ATOM 836 N N . GLY A 1 114 ? -0.522 -34.392 -20.281 1.00 93.81 114 GLY A N 1
ATOM 837 C CA . GLY A 1 114 ? -1.834 -34.245 -19.634 1.00 93.81 114 GLY A CA 1
ATOM 838 C C . GLY A 1 114 ? -2.538 -32.906 -19.879 1.00 93.81 114 GLY A C 1
ATOM 839 O O . GLY A 1 114 ? -3.500 -32.609 -19.180 1.00 93.81 114 GLY A O 1
ATOM 840 N N . ILE A 1 115 ? -2.070 -32.115 -20.851 1.00 97.88 115 ILE A N 1
ATOM 841 C CA . ILE A 1 115 ? -2.672 -30.845 -21.264 1.00 97.88 115 ILE A CA 1
ATOM 842 C C . ILE A 1 115 ? -3.026 -30.936 -22.746 1.00 97.88 115 ILE A C 1
ATOM 844 O O . ILE A 1 115 ? -2.156 -31.226 -23.570 1.00 97.88 115 ILE A O 1
ATOM 848 N N . ASP A 1 116 ? -4.283 -30.656 -23.079 1.00 97.12 116 ASP A N 1
ATOM 849 C CA . ASP A 1 116 ? -4.805 -30.771 -24.439 1.00 97.12 116 ASP A CA 1
ATOM 850 C C . ASP A 1 116 ? -5.062 -29.394 -25.067 1.00 97.12 116 ASP A C 1
ATOM 852 O O . ASP A 1 116 ? -5.712 -28.521 -24.484 1.00 97.12 116 ASP A O 1
ATOM 856 N N . VAL A 1 117 ? -4.598 -29.206 -26.306 1.00 98.25 117 VAL A N 1
ATOM 857 C CA . VAL A 1 117 ? -4.887 -28.000 -27.100 1.00 98.25 117 VAL A CA 1
ATOM 858 C C . VAL A 1 117 ? -6.398 -27.852 -27.302 1.00 98.25 117 VAL A C 1
ATOM 860 O O . VAL A 1 117 ? -7.092 -28.811 -27.639 1.00 98.25 117 VAL A O 1
ATOM 863 N N . GLY A 1 118 ? -6.917 -26.636 -27.116 1.00 97.00 118 GLY A N 1
ATOM 864 C CA . GLY A 1 118 ? -8.345 -26.332 -27.244 1.00 97.00 118 GLY A CA 1
ATOM 865 C C . GLY A 1 118 ? -9.187 -26.600 -25.990 1.00 97.00 118 GLY A C 1
ATOM 866 O O . GLY A 1 118 ? -10.370 -26.262 -25.986 1.00 97.00 118 GLY A O 1
ATOM 867 N N . LYS A 1 119 ? -8.608 -27.158 -24.920 1.00 98.12 119 LYS A N 1
ATOM 868 C CA . LYS A 1 119 ? -9.266 -27.300 -23.611 1.00 98.12 119 LYS A CA 1
ATOM 869 C C . LYS A 1 119 ? -9.023 -26.084 -22.717 1.00 98.12 119 LYS A C 1
ATOM 871 O O . LYS A 1 119 ? -8.076 -25.326 -22.937 1.00 98.12 119 LYS A O 1
ATOM 876 N N . ARG A 1 120 ? -9.910 -25.890 -21.736 1.00 98.38 120 ARG A N 1
ATOM 877 C CA . ARG A 1 120 ? -9.881 -24.781 -20.772 1.00 98.38 120 ARG A CA 1
ATOM 878 C C . ARG A 1 120 ? -9.103 -25.181 -19.527 1.00 98.38 120 ARG A C 1
ATOM 880 O O . ARG A 1 120 ? -9.311 -26.272 -19.008 1.00 98.38 120 ARG A O 1
ATOM 887 N N . TYR A 1 121 ? -8.263 -24.283 -19.031 1.00 98.81 121 TYR A N 1
ATOM 888 C CA . TYR A 1 121 ? -7.498 -24.473 -17.804 1.00 98.81 121 TYR A CA 1
ATOM 889 C C . TYR A 1 121 ? -7.447 -23.183 -16.988 1.00 98.81 121 TYR A C 1
ATOM 891 O O . TYR A 1 121 ? -7.409 -22.084 -17.545 1.00 98.81 121 TYR A O 1
ATOM 899 N N . VAL A 1 122 ? -7.406 -23.325 -15.666 1.00 98.81 122 VAL A N 1
ATOM 900 C CA . VAL A 1 122 ? -7.062 -22.253 -14.726 1.00 98.81 122 VAL A CA 1
ATOM 901 C C . VAL A 1 122 ? -5.604 -22.417 -14.311 1.00 98.81 122 VAL A C 1
ATOM 903 O O . VAL A 1 122 ? -5.146 -23.539 -14.074 1.00 98.81 122 VAL A O 1
ATOM 906 N N . ALA A 1 123 ? -4.866 -21.310 -14.257 1.00 98.75 123 ALA A N 1
ATOM 907 C CA . ALA A 1 123 ? -3.474 -21.314 -13.831 1.00 98.75 123 ALA A CA 1
ATOM 908 C C . ALA A 1 123 ? -3.369 -21.012 -12.338 1.00 98.75 123 ALA A C 1
ATOM 910 O O . ALA A 1 123 ? -3.989 -20.072 -11.848 1.00 98.75 123 ALA A O 1
ATOM 911 N N . SER A 1 124 ? -2.559 -21.786 -11.617 1.00 98.44 124 SER A N 1
ATOM 912 C CA . SER A 1 124 ? -2.119 -21.395 -10.276 1.00 98.44 124 SER A CA 1
ATOM 913 C C . SER A 1 124 ? -1.324 -20.091 -10.371 1.00 98.44 124 SER A C 1
ATOM 915 O O . SER A 1 124 ? -0.447 -19.971 -11.226 1.00 98.44 124 SER A O 1
ATOM 917 N N . PHE A 1 125 ? -1.571 -19.136 -9.470 1.00 97.94 125 PHE A N 1
ATOM 918 C CA . PHE A 1 125 ? -0.808 -17.882 -9.436 1.00 97.94 125 PHE A CA 1
ATOM 919 C C . PHE A 1 125 ? 0.697 -18.105 -9.184 1.00 97.94 125 PHE A C 1
ATOM 921 O O . PHE A 1 125 ? 1.539 -17.278 -9.541 1.00 97.94 125 PHE A O 1
ATOM 928 N N . GLN A 1 126 ? 1.027 -19.253 -8.583 1.00 97.19 126 GLN A N 1
ATOM 929 C CA . GLN A 1 126 ? 2.383 -19.729 -8.331 1.00 97.19 126 GLN A CA 1
ATOM 930 C C . GLN A 1 126 ? 2.845 -20.684 -9.416 1.00 97.19 126 GLN A C 1
ATOM 932 O O . GLN A 1 126 ? 2.109 -21.579 -9.834 1.00 97.19 126 GLN A O 1
ATOM 937 N N . ILE A 1 127 ? 4.126 -20.585 -9.736 1.00 98.31 127 ILE A N 1
ATOM 938 C CA . ILE A 1 127 ? 4.830 -21.491 -10.628 1.00 98.31 127 ILE A CA 1
ATOM 939 C C . ILE A 1 127 ? 5.571 -22.497 -9.756 1.00 98.31 127 ILE A C 1
ATOM 941 O O . ILE A 1 127 ? 6.552 -22.162 -9.094 1.00 98.31 127 ILE A O 1
ATOM 945 N N . ALA A 1 128 ? 5.100 -23.738 -9.739 1.00 97.94 128 ALA A N 1
ATOM 946 C CA . ALA A 1 128 ? 5.703 -24.846 -9.019 1.00 97.94 128 ALA A CA 1
ATOM 947 C C . ALA A 1 128 ? 6.436 -25.793 -9.980 1.00 97.94 128 ALA A C 1
ATOM 949 O O . ALA A 1 128 ? 6.043 -25.976 -11.131 1.00 97.94 128 ALA A O 1
ATOM 950 N N . CYS A 1 129 ? 7.503 -26.439 -9.496 1.00 97.75 129 CYS A N 1
ATOM 951 C CA . CYS A 1 129 ? 8.288 -27.369 -10.314 1.00 97.75 129 CYS A CA 1
ATOM 952 C C . CYS A 1 129 ? 7.765 -28.812 -10.323 1.00 97.75 129 CYS A C 1
ATOM 954 O O . CYS A 1 129 ? 8.213 -29.616 -11.136 1.00 97.75 129 CYS A O 1
ATOM 956 N N . GLY A 1 130 ? 6.874 -29.160 -9.390 1.00 96.56 130 GLY A N 1
ATOM 957 C CA . GLY A 1 130 ? 6.309 -30.506 -9.231 1.00 96.56 130 GLY A CA 1
ATOM 958 C C . GLY A 1 130 ? 7.159 -31.467 -8.390 1.00 96.56 130 GLY A C 1
ATOM 959 O O . GLY A 1 130 ? 6.604 -32.312 -7.695 1.00 96.56 130 GLY A O 1
ATOM 960 N N . ASP A 1 131 ? 8.483 -31.281 -8.341 1.00 96.56 131 ASP A N 1
ATOM 961 C CA . ASP A 1 131 ? 9.394 -32.326 -7.839 1.00 96.56 131 ASP A CA 1
ATOM 962 C C . ASP A 1 131 ? 10.212 -31.973 -6.585 1.00 96.56 131 ASP A C 1
ATOM 964 O O . ASP A 1 131 ? 10.834 -32.857 -5.983 1.00 96.56 131 ASP A O 1
ATOM 968 N N . CYS A 1 132 ? 10.277 -30.701 -6.184 1.00 96.75 132 CYS A N 1
ATOM 969 C CA . CYS A 1 132 ? 11.055 -30.292 -5.007 1.00 96.75 132 CYS A CA 1
ATOM 970 C C . CYS A 1 132 ? 10.392 -30.720 -3.683 1.00 96.75 132 CYS A C 1
ATOM 972 O O . CYS A 1 132 ? 9.273 -31.241 -3.677 1.00 96.75 132 CYS A O 1
ATOM 974 N N . PHE A 1 133 ? 11.073 -30.498 -2.552 1.00 96.75 133 PHE A N 1
ATOM 975 C CA . PHE A 1 133 ? 10.593 -30.936 -1.235 1.00 96.75 133 PHE A CA 1
ATOM 976 C C . PHE A 1 133 ? 9.178 -30.423 -0.917 1.00 96.75 133 PHE A C 1
ATOM 978 O O . PHE A 1 133 ? 8.316 -31.193 -0.485 1.00 96.75 133 PHE A O 1
ATOM 985 N N . PHE A 1 134 ? 8.925 -29.142 -1.189 1.00 97.44 134 PHE A N 1
ATOM 986 C CA . PHE A 1 134 ? 7.627 -28.503 -0.966 1.00 97.44 134 PHE A CA 1
ATOM 987 C C . PHE A 1 134 ? 6.582 -28.914 -2.010 1.00 97.44 134 PHE A C 1
ATOM 989 O O . PHE A 1 134 ? 5.445 -29.218 -1.653 1.00 97.44 134 PHE A O 1
ATOM 996 N N . CYS A 1 135 ? 6.966 -29.021 -3.288 1.00 97.88 135 CYS A N 1
ATOM 997 C CA . CYS A 1 135 ? 6.049 -29.433 -4.357 1.00 97.88 135 CYS A CA 1
ATOM 998 C C . CYS A 1 135 ? 5.491 -30.845 -4.131 1.00 97.88 135 CYS A C 1
ATOM 1000 O O . CYS A 1 135 ? 4.294 -31.061 -4.307 1.00 97.88 135 CYS A O 1
ATOM 1002 N N . LYS A 1 136 ? 6.313 -31.785 -3.643 1.00 97.88 136 LYS A N 1
ATOM 1003 C CA . LYS A 1 136 ? 5.864 -33.143 -3.282 1.00 97.88 136 LYS A CA 1
ATOM 1004 C C . LYS A 1 136 ? 4.814 -33.165 -2.168 1.00 97.88 136 LYS A C 1
ATOM 1006 O O . LYS A 1 136 ? 4.045 -34.116 -2.071 1.00 97.88 136 LYS A O 1
ATOM 1011 N N . GLN A 1 137 ? 4.769 -32.119 -1.349 1.00 97.50 137 GLN A N 1
ATOM 1012 C CA . GLN A 1 137 ? 3.774 -31.915 -0.293 1.00 97.50 137 GLN A CA 1
ATOM 1013 C C . GLN A 1 137 ? 2.622 -31.004 -0.740 1.00 97.50 137 GLN A C 1
ATOM 1015 O O . GLN A 1 137 ? 1.792 -30.615 0.079 1.00 97.50 137 GLN A O 1
ATOM 1020 N N . LYS A 1 138 ? 2.570 -30.653 -2.033 1.00 97.44 138 LYS A N 1
ATOM 1021 C CA . LYS A 1 138 ? 1.630 -29.694 -2.628 1.00 97.44 138 LYS A CA 1
ATOM 1022 C C . LYS A 1 138 ? 1.724 -28.279 -2.044 1.00 97.44 138 LYS A C 1
ATOM 1024 O O . LYS A 1 138 ? 0.807 -27.487 -2.218 1.00 97.44 138 LYS A O 1
ATOM 1029 N N . LEU A 1 139 ? 2.838 -27.935 -1.397 1.00 97.25 139 LEU A N 1
ATOM 1030 C CA . LEU A 1 139 ? 3.127 -26.591 -0.892 1.00 97.25 139 LEU A CA 1
ATOM 1031 C C . LEU A 1 139 ? 3.699 -25.721 -2.024 1.00 97.25 139 LEU A C 1
ATOM 1033 O O . LEU A 1 139 ? 4.863 -25.325 -1.997 1.00 97.25 139 LEU A O 1
ATOM 1037 N N . SER A 1 140 ? 2.890 -25.494 -3.065 1.00 97.50 140 SER A N 1
ATOM 1038 C CA . SER A 1 140 ? 3.310 -24.876 -4.335 1.00 97.50 140 SER A CA 1
ATOM 1039 C C . SER A 1 140 ? 3.942 -23.495 -4.171 1.00 97.50 140 SER A C 1
ATOM 1041 O O . SER A 1 140 ? 4.858 -23.165 -4.918 1.00 97.50 140 SER A O 1
ATOM 1043 N N . SER A 1 141 ? 3.532 -22.740 -3.151 1.00 96.25 141 SER A N 1
ATOM 1044 C CA . SER A 1 141 ? 3.978 -21.367 -2.897 1.00 96.25 141 SER A CA 1
ATOM 1045 C C . SER A 1 141 ? 5.421 -21.252 -2.428 1.00 96.25 141 SER A C 1
ATOM 1047 O O . SER A 1 141 ? 5.995 -20.169 -2.479 1.00 96.25 141 SER A O 1
ATOM 1049 N N . GLN A 1 142 ? 6.008 -22.367 -1.993 1.00 96.12 142 GLN A N 1
ATOM 1050 C CA . GLN A 1 142 ? 7.372 -22.463 -1.474 1.00 96.12 142 GLN A CA 1
ATOM 1051 C C . GLN A 1 142 ? 8.261 -23.304 -2.406 1.00 96.12 142 GLN A C 1
ATOM 1053 O O . GLN A 1 142 ? 9.177 -24.000 -1.969 1.00 96.12 142 GLN A O 1
ATOM 1058 N N . CYS A 1 143 ? 7.961 -23.318 -3.709 1.00 97.00 143 CYS A N 1
ATOM 1059 C CA . CYS A 1 143 ? 8.760 -24.042 -4.690 1.00 97.00 143 CYS A CA 1
ATOM 1060 C C . CYS A 1 143 ? 10.226 -23.574 -4.684 1.00 97.00 143 CYS A C 1
ATOM 1062 O O . CYS A 1 143 ? 10.535 -22.405 -4.884 1.00 97.00 143 CYS A O 1
ATOM 1064 N N . GLU A 1 144 ? 11.160 -24.516 -4.543 1.00 94.25 144 GLU A N 1
ATOM 1065 C CA . GLU A 1 144 ? 12.591 -24.207 -4.404 1.00 94.25 144 GLU A CA 1
ATOM 1066 C C . GLU A 1 144 ? 13.286 -23.871 -5.726 1.00 94.25 144 GLU A C 1
ATOM 1068 O O . GLU A 1 144 ? 14.467 -23.522 -5.709 1.00 94.25 144 GLU A O 1
ATOM 1073 N N . LYS A 1 145 ? 12.614 -24.062 -6.865 1.00 94.88 145 LYS A N 1
ATOM 1074 C CA . LYS A 1 145 ? 13.259 -24.180 -8.184 1.00 94.88 145 LYS A CA 1
ATOM 1075 C C . LYS A 1 145 ? 12.737 -23.215 -9.246 1.00 94.88 145 LYS A C 1
ATOM 1077 O O . LYS A 1 145 ? 13.119 -23.319 -10.402 1.00 94.88 145 LYS A O 1
ATOM 1082 N N . THR A 1 146 ? 11.849 -22.307 -8.891 1.00 95.62 146 THR A N 1
ATOM 1083 C CA . THR A 1 146 ? 11.161 -21.425 -9.858 1.00 95.62 146 THR A CA 1
ATOM 1084 C C . THR A 1 146 ? 11.406 -19.951 -9.580 1.00 95.62 146 THR A C 1
ATOM 1086 O O . THR A 1 146 ? 11.000 -19.111 -10.367 1.00 95.62 146 THR A O 1
ATOM 1089 N N . ASN A 1 147 ? 12.084 -19.656 -8.473 1.00 94.25 147 ASN A N 1
ATOM 1090 C CA . ASN A 1 147 ? 12.541 -18.333 -8.106 1.00 94.25 147 ASN A CA 1
ATOM 1091 C C . ASN A 1 147 ? 14.007 -18.445 -7.659 1.00 94.25 147 ASN A C 1
ATOM 1093 O O . ASN A 1 147 ? 14.352 -19.236 -6.771 1.00 94.25 147 ASN A O 1
ATOM 1097 N N . SER A 1 148 ? 14.898 -17.719 -8.324 1.00 90.25 148 SER A N 1
ATOM 1098 C CA . SER A 1 148 ? 16.330 -17.676 -7.997 1.00 90.25 148 SER A CA 1
ATOM 1099 C C . SER A 1 148 ? 16.767 -16.358 -7.365 1.00 90.25 148 SER A C 1
ATOM 1101 O O . SER A 1 148 ? 17.972 -16.123 -7.248 1.00 90.25 148 SER A O 1
ATOM 1103 N N . ASN A 1 149 ? 15.822 -15.519 -6.938 1.00 87.75 149 ASN A N 1
ATOM 1104 C CA . ASN A 1 149 ? 16.110 -14.218 -6.360 1.00 87.75 149 ASN A CA 1
ATOM 1105 C C . ASN A 1 149 ? 16.885 -14.357 -5.039 1.00 87.75 149 ASN A C 1
ATOM 1107 O O . ASN A 1 149 ? 16.416 -14.937 -4.054 1.00 87.75 149 ASN A O 1
ATOM 1111 N N . THR A 1 150 ? 18.111 -13.841 -5.014 1.00 84.62 150 THR A N 1
ATOM 1112 C CA . THR A 1 150 ? 18.999 -13.925 -3.845 1.00 84.62 150 THR A CA 1
ATOM 1113 C C . THR A 1 150 ? 18.641 -12.899 -2.768 1.00 84.62 150 THR A C 1
ATOM 1115 O O . THR A 1 150 ? 18.886 -13.146 -1.585 1.00 84.62 150 THR A O 1
ATOM 1118 N N . THR A 1 151 ? 18.008 -11.785 -3.155 1.00 80.75 151 THR A N 1
ATOM 1119 C CA . THR A 1 151 ? 17.571 -10.721 -2.238 1.00 80.75 151 THR A CA 1
ATOM 1120 C C . THR A 1 151 ? 16.413 -11.196 -1.372 1.00 80.75 151 THR A C 1
ATOM 1122 O O . THR A 1 151 ? 16.462 -11.030 -0.156 1.00 80.75 151 THR A O 1
ATOM 1125 N N . GLU A 1 152 ? 15.414 -11.854 -1.964 1.00 83.94 152 GLU A N 1
ATOM 1126 C CA . GLU A 1 152 ? 14.294 -12.432 -1.213 1.00 83.94 152 GLU A CA 1
ATOM 1127 C C . GLU A 1 152 ? 14.792 -13.458 -0.184 1.00 83.94 152 GLU A C 1
ATOM 1129 O O . GLU A 1 152 ? 14.440 -13.386 0.994 1.00 83.94 152 GLU A O 1
ATOM 1134 N N . ARG A 1 153 ? 15.714 -14.345 -0.594 1.00 84.56 153 ARG A N 1
ATOM 1135 C CA . ARG A 1 153 ? 16.347 -15.314 0.313 1.00 84.56 153 ARG A CA 1
ATOM 1136 C C . ARG A 1 153 ? 17.031 -14.649 1.503 1.00 84.56 153 ARG A C 1
ATOM 1138 O O . ARG A 1 153 ? 16.935 -15.156 2.620 1.00 84.56 153 ARG A O 1
ATOM 1145 N N . ALA A 1 154 ? 17.747 -13.553 1.270 1.00 82.19 154 ALA A N 1
ATOM 1146 C CA . ALA A 1 154 ? 18.390 -12.800 2.340 1.00 82.19 154 ALA A CA 1
ATOM 1147 C C . ALA A 1 154 ? 17.363 -12.109 3.251 1.00 82.19 154 ALA A C 1
ATOM 1149 O O . ALA A 1 154 ? 17.573 -12.044 4.460 1.00 82.19 154 ALA A O 1
ATOM 1150 N N . MET A 1 155 ? 16.257 -11.628 2.681 1.00 80.44 155 MET A N 1
ATOM 1151 C CA . MET A 1 155 ? 15.214 -10.902 3.399 1.00 80.44 155 MET A CA 1
ATOM 1152 C C . MET A 1 155 ? 14.377 -11.810 4.306 1.00 80.44 155 MET A C 1
ATOM 1154 O O . MET A 1 155 ? 14.109 -11.443 5.446 1.00 80.44 155 MET A O 1
ATOM 1158 N N . TYR A 1 156 ? 13.990 -12.994 3.825 1.00 84.88 156 TYR A N 1
ATOM 1159 C CA . TYR A 1 156 ? 13.047 -13.877 4.525 1.00 84.88 156 TYR A CA 1
ATOM 1160 C C . TYR A 1 156 ? 13.687 -15.136 5.125 1.00 84.88 156 TYR A C 1
ATOM 1162 O O . TYR A 1 156 ? 13.011 -15.917 5.790 1.00 84.88 156 TYR A O 1
ATOM 1170 N N . GLY A 1 157 ? 14.977 -15.389 4.882 1.00 85.69 157 GLY A N 1
ATOM 1171 C CA . GLY A 1 157 ? 15.665 -16.628 5.281 1.00 85.69 157 GLY A CA 1
ATOM 1172 C C . GLY A 1 157 ? 15.319 -17.851 4.412 1.00 85.69 157 GLY A C 1
ATOM 1173 O O . GLY A 1 157 ? 16.025 -18.861 4.440 1.00 85.69 157 GLY A O 1
ATOM 1174 N N . GLY A 1 158 ? 14.277 -17.737 3.591 1.00 85.94 158 GLY A N 1
ATOM 1175 C CA . GLY A 1 158 ? 13.866 -18.646 2.525 1.00 85.94 158 GLY A CA 1
ATOM 1176 C C . GLY A 1 158 ? 13.369 -17.835 1.327 1.00 85.94 158 GLY A C 1
ATOM 1177 O O . GLY A 1 158 ? 13.524 -16.622 1.299 1.00 85.94 158 GLY A O 1
ATOM 1178 N N . ARG A 1 159 ? 12.786 -18.489 0.328 1.00 87.25 159 ARG A N 1
ATOM 1179 C CA . ARG A 1 159 ? 12.240 -17.823 -0.864 1.00 87.25 159 ARG A CA 1
ATOM 1180 C C . ARG A 1 159 ? 10.898 -18.423 -1.226 1.00 87.25 159 ARG A C 1
ATOM 1182 O O . ARG A 1 159 ? 10.679 -19.610 -0.973 1.00 87.25 159 ARG A O 1
ATOM 1189 N N . THR A 1 160 ? 10.049 -17.621 -1.843 1.00 92.94 160 THR A N 1
ATOM 1190 C CA . THR A 1 160 ? 8.785 -18.103 -2.388 1.00 92.94 160 THR A CA 1
ATOM 1191 C C . THR A 1 160 ? 8.993 -18.753 -3.760 1.00 92.94 160 THR A C 1
ATOM 1193 O O . THR A 1 160 ? 10.100 -18.792 -4.302 1.00 92.94 160 THR A O 1
ATOM 1196 N N . ALA A 1 161 ? 7.928 -19.327 -4.314 1.00 96.12 161 ALA A N 1
ATOM 1197 C CA . ALA A 1 161 ? 7.872 -19.802 -5.689 1.00 96.12 161 ALA A CA 1
ATOM 1198 C C . ALA A 1 161 ? 7.978 -18.651 -6.706 1.00 96.12 161 ALA A C 1
ATOM 1200 O O . ALA A 1 161 ? 7.985 -17.476 -6.347 1.00 96.12 161 ALA A O 1
ATOM 1201 N N . GLY A 1 162 ? 8.029 -18.999 -7.995 1.00 96.75 162 GLY A N 1
ATOM 1202 C CA . GLY A 1 162 ? 7.841 -17.988 -9.035 1.00 96.75 162 GLY A CA 1
ATOM 1203 C C . GLY A 1 162 ? 6.379 -17.542 -9.033 1.00 96.75 162 GLY A C 1
ATOM 1204 O O . GLY A 1 162 ? 5.509 -18.365 -8.742 1.00 96.75 162 GLY A O 1
ATOM 1205 N N . MET A 1 163 ? 6.094 -16.279 -9.342 1.00 97.00 163 MET A N 1
ATOM 1206 C CA . MET A 1 163 ? 4.719 -15.765 -9.418 1.00 97.00 163 MET A CA 1
ATOM 1207 C C . MET A 1 163 ? 4.501 -15.019 -10.730 1.00 97.00 163 MET A C 1
ATOM 1209 O O . MET A 1 163 ? 5.354 -14.234 -11.151 1.00 97.00 163 MET A O 1
ATOM 1213 N N . PHE A 1 164 ? 3.361 -15.273 -11.370 1.00 98.31 164 PHE A N 1
ATOM 1214 C CA . PHE A 1 164 ? 2.969 -14.582 -12.597 1.00 98.31 164 PHE A CA 1
ATOM 1215 C C . PHE A 1 164 ? 2.730 -13.095 -12.337 1.00 98.31 164 PHE A C 1
ATOM 1217 O O . PHE A 1 164 ? 2.214 -12.730 -11.292 1.00 98.31 164 PHE A O 1
ATOM 1224 N N . GLY A 1 165 ? 3.092 -12.229 -13.280 1.00 95.69 165 GLY A N 1
ATOM 1225 C CA . GLY A 1 165 ? 2.699 -10.819 -13.315 1.00 95.69 165 GLY A CA 1
ATOM 1226 C C . GLY A 1 165 ? 2.947 -10.009 -12.045 1.00 95.69 165 GLY A C 1
ATOM 1227 O O . GLY A 1 165 ? 2.183 -9.081 -11.781 1.00 95.69 165 GLY A O 1
ATOM 1228 N N . TYR A 1 166 ? 3.955 -10.389 -11.253 1.00 91.00 166 TYR A N 1
ATOM 1229 C CA . TYR A 1 166 ? 4.250 -9.792 -9.953 1.00 91.00 166 TYR A CA 1
ATOM 1230 C C . TYR A 1 166 ? 5.469 -8.865 -10.046 1.00 91.00 166 TYR A C 1
ATOM 1232 O O . TYR A 1 166 ? 5.318 -7.712 -10.434 1.00 91.00 166 TYR A O 1
ATOM 1240 N N . SER A 1 167 ? 6.687 -9.334 -9.759 1.00 90.56 167 SER A N 1
ATOM 1241 C CA . SER A 1 167 ? 7.920 -8.602 -10.086 1.00 90.56 167 SER A CA 1
ATOM 1242 C C . SER A 1 167 ? 9.120 -9.544 -10.238 1.00 90.56 167 SER A C 1
ATOM 1244 O O . SER A 1 167 ? 9.017 -10.757 -10.027 1.00 90.56 167 SER A O 1
ATOM 1246 N N . HIS A 1 168 ? 10.293 -9.000 -10.563 1.00 92.25 168 HIS A N 1
ATOM 1247 C CA . HIS A 1 168 ? 11.548 -9.762 -10.583 1.00 92.25 168 HIS A CA 1
ATOM 1248 C C . HIS A 1 168 ? 11.950 -10.297 -9.193 1.00 92.25 168 HIS A C 1
ATOM 1250 O O . HIS A 1 168 ? 12.700 -11.270 -9.089 1.00 92.25 168 HIS A O 1
ATOM 1256 N N . PHE A 1 169 ? 11.370 -9.741 -8.121 1.00 88.62 169 PHE A N 1
ATOM 1257 C CA . PHE A 1 169 ? 11.523 -10.246 -6.753 1.00 88.62 169 PHE A CA 1
ATOM 1258 C C . PHE A 1 169 ? 10.998 -11.680 -6.595 1.00 88.62 169 PHE A C 1
ATOM 1260 O O . PHE A 1 169 ? 11.510 -12.435 -5.775 1.00 88.62 169 PHE A O 1
ATOM 1267 N N . THR A 1 170 ? 10.025 -12.065 -7.426 1.00 92.44 170 THR A N 1
ATOM 1268 C CA . THR A 1 170 ? 9.412 -13.401 -7.469 1.00 92.44 170 THR A CA 1
ATOM 1269 C C . THR A 1 170 ? 9.686 -14.113 -8.800 1.00 92.44 170 THR A C 1
ATOM 1271 O O . THR A 1 170 ? 8.839 -14.844 -9.317 1.00 92.44 170 THR A O 1
ATOM 1274 N N . GLY A 1 171 ? 10.855 -13.862 -9.398 1.00 92.44 171 GLY A N 1
ATOM 1275 C CA . GLY A 1 171 ? 11.354 -14.542 -10.600 1.00 92.44 171 GLY A CA 1
ATOM 1276 C C . GLY A 1 171 ? 10.983 -13.916 -11.950 1.00 92.44 171 GLY A C 1
ATOM 1277 O O . GLY A 1 171 ? 11.417 -14.418 -12.983 1.00 92.44 171 GLY A O 1
ATOM 1278 N N . GLY A 1 172 ? 10.221 -12.817 -11.980 1.00 94.50 172 GLY A N 1
ATOM 1279 C CA . GLY A 1 172 ? 10.049 -12.021 -13.202 1.00 94.50 172 GLY A CA 1
ATOM 1280 C C . GLY A 1 172 ? 9.322 -12.762 -14.328 1.00 94.50 172 GLY A C 1
ATOM 1281 O O . GLY A 1 172 ? 9.869 -12.945 -15.414 1.00 94.50 172 GLY A O 1
ATOM 1282 N N . PHE A 1 173 ? 8.080 -13.175 -14.084 1.00 97.19 173 PHE A N 1
ATOM 1283 C CA . PHE A 1 173 ? 7.232 -13.822 -15.087 1.00 97.19 173 PHE A CA 1
ATOM 1284 C C . PHE A 1 173 ? 6.118 -12.880 -15.538 1.00 97.19 173 PHE A C 1
ATOM 1286 O O . PHE A 1 173 ? 5.467 -12.250 -14.711 1.00 97.19 173 PHE A O 1
ATOM 1293 N N . ALA A 1 174 ? 5.868 -12.805 -16.842 1.00 97.81 174 ALA A N 1
ATOM 1294 C CA . ALA A 1 174 ? 4.737 -12.069 -17.401 1.00 97.81 174 ALA A CA 1
ATOM 1295 C C . ALA A 1 174 ? 3.392 -12.615 -16.889 1.00 97.81 174 ALA A C 1
ATOM 1297 O O . ALA A 1 174 ? 3.226 -13.824 -16.717 1.00 97.81 174 ALA A O 1
ATOM 1298 N N . GLY A 1 175 ? 2.442 -11.715 -16.643 1.00 97.81 175 GLY A N 1
ATOM 1299 C CA . GLY A 1 175 ? 1.117 -12.035 -16.124 1.00 97.81 175 GLY A CA 1
ATOM 1300 C C . GLY A 1 175 ? 0.028 -12.273 -17.172 1.00 97.81 175 GLY A C 1
ATOM 1301 O O . GLY A 1 175 ? 0.232 -12.128 -18.377 1.00 97.81 175 GLY A O 1
ATOM 1302 N N . GLY A 1 176 ? -1.151 -12.655 -16.680 1.00 97.75 176 GLY A N 1
ATOM 1303 C CA . GLY A 1 176 ? -2.334 -13.012 -17.461 1.00 97.75 176 GLY A CA 1
ATOM 1304 C C . GLY A 1 176 ? -3.348 -11.892 -17.680 1.00 97.75 176 GLY A C 1
ATOM 1305 O O . GLY A 1 176 ? -4.386 -12.154 -18.282 1.00 97.75 176 GLY A O 1
ATOM 1306 N N . GLN A 1 177 ? -3.078 -10.645 -17.272 1.00 98.50 177 GLN A N 1
ATOM 1307 C CA . GLN A 1 177 ? -3.878 -9.494 -17.721 1.00 98.50 177 GLN A CA 1
ATOM 1308 C C . GLN A 1 177 ? -3.490 -9.106 -19.156 1.00 98.50 177 GLN A C 1
ATOM 1310 O O . GLN A 1 177 ? -3.029 -8.002 -19.449 1.00 98.50 177 GLN A O 1
ATOM 1315 N N . ALA A 1 178 ? -3.654 -10.064 -20.060 1.00 98.50 178 ALA A N 1
ATOM 1316 C CA . ALA A 1 178 ? -3.268 -10.020 -21.457 1.00 98.50 178 ALA A CA 1
ATOM 1317 C C . ALA A 1 178 ? -4.179 -10.937 -22.277 1.00 98.50 178 ALA A C 1
ATOM 1319 O O . ALA A 1 178 ? -4.951 -11.714 -21.727 1.00 98.50 178 ALA A O 1
ATOM 1320 N N . GLU A 1 179 ? -4.099 -10.868 -23.605 1.00 98.62 179 GLU A N 1
ATOM 1321 C CA . GLU A 1 179 ? -4.852 -11.795 -24.461 1.00 98.62 179 GLU A CA 1
ATOM 1322 C C . GLU A 1 179 ? -4.207 -13.192 -24.513 1.00 98.62 179 GLU A C 1
ATOM 1324 O O . GLU A 1 179 ? -4.906 -14.187 -24.708 1.00 98.62 179 GLU A O 1
ATOM 1329 N N . TYR A 1 180 ? -2.886 -13.278 -24.333 1.00 98.75 180 TYR A N 1
ATOM 1330 C CA . TYR A 1 180 ? -2.145 -14.534 -24.258 1.00 98.75 180 TYR A CA 1
ATOM 1331 C C . TYR A 1 180 ? -1.118 -14.497 -23.131 1.00 98.75 180 TYR A C 1
ATOM 1333 O O . TYR A 1 180 ? -0.584 -13.442 -22.799 1.00 98.75 180 TYR A O 1
ATOM 1341 N N . VAL A 1 181 ? -0.794 -15.665 -22.585 1.00 98.56 181 VAL A N 1
ATOM 1342 C CA . VAL A 1 181 ? 0.209 -15.797 -21.523 1.00 98.56 181 VAL A CA 1
ATOM 1343 C C . VAL A 1 181 ? 0.961 -17.118 -21.650 1.00 98.56 181 VAL A C 1
ATOM 1345 O O . VAL A 1 181 ? 0.384 -18.152 -22.000 1.00 98.56 181 VAL A O 1
ATOM 1348 N N . ARG A 1 182 ? 2.268 -17.071 -21.384 1.00 98.38 182 ARG A N 1
ATOM 1349 C CA . ARG A 1 182 ? 3.141 -18.240 -21.232 1.00 98.38 182 ARG A CA 1
ATOM 1350 C C . ARG A 1 182 ? 3.021 -18.774 -19.810 1.00 98.38 182 ARG A C 1
ATOM 1352 O O . ARG A 1 182 ? 3.302 -18.048 -18.865 1.00 98.38 182 ARG A O 1
ATOM 1359 N N . VAL A 1 183 ? 2.706 -20.056 -19.676 1.00 98.62 183 VAL A N 1
ATOM 1360 C CA . VAL A 1 183 ? 2.673 -20.793 -18.409 1.00 98.62 183 VAL A CA 1
ATOM 1361 C C . VAL A 1 183 ? 3.839 -21.787 -18.395 1.00 98.62 183 VAL A C 1
ATOM 1363 O O . VAL A 1 183 ? 3.757 -22.824 -19.063 1.00 98.62 183 VAL A O 1
ATOM 1366 N N . PRO A 1 184 ? 4.939 -21.496 -17.674 1.00 98.00 184 PRO A N 1
ATOM 1367 C CA . PRO A 1 184 ? 6.054 -22.423 -17.558 1.00 98.00 184 PRO A CA 1
ATOM 1368 C C . PRO A 1 184 ? 5.677 -23.655 -16.742 1.00 98.00 184 PRO A C 1
ATOM 1370 O O . PRO A 1 184 ? 4.922 -23.566 -15.768 1.00 98.00 184 PRO A O 1
ATOM 1373 N N . LEU A 1 185 ? 6.238 -24.808 -17.122 1.00 98.19 185 LEU A N 1
ATOM 1374 C CA . LEU A 1 185 ? 5.923 -26.100 -16.496 1.00 98.19 185 LEU A CA 1
ATOM 1375 C C . LEU A 1 185 ? 4.398 -26.321 -16.458 1.00 98.19 185 LEU A C 1
ATOM 1377 O O . LEU A 1 185 ? 3.817 -26.629 -15.416 1.00 98.19 185 LEU A O 1
ATOM 1381 N N . GLY A 1 186 ? 3.732 -26.066 -17.588 1.00 97.81 186 GLY A N 1
ATOM 1382 C CA . GLY A 1 186 ? 2.273 -25.990 -17.668 1.00 97.81 186 GLY A CA 1
ATOM 1383 C C . GLY A 1 186 ? 1.573 -27.306 -17.328 1.00 97.81 186 GLY A C 1
ATOM 1384 O O . GLY A 1 186 ? 0.437 -27.288 -16.874 1.00 97.81 186 GLY A O 1
ATOM 1385 N N . ASP A 1 187 ? 2.273 -28.437 -17.436 1.00 96.88 187 ASP A N 1
ATOM 1386 C CA . ASP A 1 187 ? 1.814 -29.752 -16.973 1.00 96.88 187 ASP A CA 1
ATOM 1387 C C . ASP A 1 187 ? 1.687 -29.867 -15.439 1.00 96.88 187 ASP A C 1
ATOM 1389 O O . ASP A 1 187 ? 1.105 -30.826 -14.936 1.00 96.88 187 ASP A O 1
ATOM 1393 N N . VAL A 1 188 ? 2.232 -28.905 -14.690 1.00 98.31 188 VAL A N 1
ATOM 1394 C CA . VAL A 1 188 ? 2.186 -28.850 -13.220 1.00 98.31 188 VAL A CA 1
ATOM 1395 C C . VAL A 1 188 ? 1.261 -27.743 -12.719 1.00 98.31 188 VAL A C 1
ATOM 1397 O O . VAL A 1 188 ? 0.618 -27.915 -11.686 1.00 98.31 188 VAL A O 1
ATOM 1400 N N . ASN A 1 189 ? 1.215 -26.610 -13.422 1.00 98.56 189 ASN A N 1
ATOM 1401 C CA . ASN A 1 189 ? 0.615 -25.365 -12.925 1.00 98.56 189 ASN A CA 1
ATOM 1402 C C . ASN A 1 189 ? -0.775 -25.060 -13.510 1.00 98.56 189 ASN A C 1
ATOM 1404 O O . ASN A 1 189 ? -1.326 -23.991 -13.243 1.00 98.56 189 ASN A O 1
ATOM 1408 N N . LEU A 1 190 ? -1.345 -25.986 -14.289 1.00 98.75 190 LEU A N 1
ATOM 1409 C CA . LEU A 1 190 ? -2.674 -25.871 -14.890 1.00 98.75 190 LEU A CA 1
ATOM 1410 C C . LEU A 1 190 ? -3.629 -26.938 -14.354 1.00 98.75 190 LEU A C 1
ATOM 1412 O O . LEU A 1 190 ? -3.305 -28.125 -14.329 1.00 98.75 190 LEU A O 1
ATOM 1416 N N . LEU A 1 191 ? -4.840 -26.509 -14.002 1.00 98.69 191 LEU A N 1
ATOM 1417 C CA . LEU A 1 191 ? -5.963 -27.381 -13.665 1.00 98.69 191 LEU A CA 1
ATOM 1418 C C . LEU A 1 191 ? -7.033 -27.271 -14.754 1.00 98.69 191 LEU A C 1
ATOM 1420 O O . LEU A 1 191 ? -7.466 -26.165 -15.074 1.00 98.69 191 LEU A O 1
ATOM 1424 N N . GLU A 1 192 ? -7.446 -28.401 -15.337 1.00 98.69 192 GLU A N 1
ATOM 1425 C CA . GLU A 1 192 ? -8.502 -28.415 -16.361 1.00 98.69 192 GLU A CA 1
ATOM 1426 C C . GLU A 1 192 ? -9.807 -27.877 -15.774 1.00 98.69 192 GLU A C 1
ATOM 1428 O O . GLU A 1 192 ? -10.200 -28.259 -14.670 1.00 98.69 192 GLU A O 1
ATOM 1433 N N . ILE A 1 193 ? -10.480 -27.005 -16.525 1.00 98.44 193 ILE A N 1
ATOM 1434 C CA . ILE A 1 193 ? -11.812 -26.510 -16.194 1.00 98.44 193 ILE A CA 1
ATOM 1435 C C . ILE A 1 193 ? -12.838 -27.351 -16.964 1.00 98.44 193 ILE A C 1
ATOM 1437 O O . ILE A 1 193 ? -12.893 -27.268 -18.197 1.00 98.44 193 ILE A O 1
ATOM 1441 N N . PRO A 1 194 ? -13.671 -28.143 -16.268 1.00 96.94 194 PRO A N 1
ATOM 1442 C CA . PRO A 1 194 ? -14.739 -28.914 -16.888 1.00 96.94 194 PRO A CA 1
ATOM 1443 C C . PRO A 1 194 ? -15.765 -28.029 -17.613 1.00 96.94 194 PRO A C 1
ATOM 1445 O O . PRO A 1 194 ? -16.014 -26.885 -17.233 1.00 96.94 194 PRO A O 1
ATOM 1448 N N . ASN A 1 195 ? -16.404 -28.568 -18.656 1.00 94.06 195 ASN A N 1
ATOM 1449 C CA . ASN A 1 195 ? -17.363 -27.820 -19.483 1.00 94.06 195 ASN A CA 1
ATOM 1450 C C . ASN A 1 195 ? -18.594 -27.313 -18.709 1.00 94.06 195 ASN A C 1
ATOM 1452 O O . ASN A 1 195 ? -19.221 -26.348 -19.137 1.00 94.06 195 ASN A O 1
ATOM 1456 N N . ASP A 1 196 ? -18.958 -27.980 -17.616 1.00 93.94 196 ASP A N 1
ATOM 1457 C CA . ASP A 1 196 ? -20.066 -27.639 -16.719 1.00 93.94 196 ASP A CA 1
ATOM 1458 C C . ASP A 1 196 ? -19.728 -26.517 -15.726 1.00 93.94 196 ASP A C 1
ATOM 1460 O O . ASP A 1 196 ? -20.621 -26.042 -15.027 1.00 93.94 196 ASP A O 1
ATOM 1464 N N . VAL A 1 197 ? -18.473 -26.055 -15.679 1.00 96.44 197 VAL A N 1
ATOM 1465 C CA . VAL A 1 197 ? -18.045 -24.947 -14.818 1.00 96.44 197 VAL A CA 1
ATOM 1466 C C . VAL A 1 197 ? -17.744 -23.706 -15.672 1.00 96.44 197 VAL A C 1
ATOM 1468 O O . VAL A 1 197 ? -16.863 -23.761 -16.533 1.00 96.44 197 VAL A O 1
ATOM 1471 N N . PRO A 1 198 ? -18.432 -22.569 -15.465 1.00 95.81 198 PRO A N 1
ATOM 1472 C CA . PRO A 1 198 ? -18.121 -21.298 -16.130 1.00 95.81 198 PRO A CA 1
ATOM 1473 C C . PRO A 1 198 ? -16.765 -20.713 -15.708 1.00 95.81 198 PRO A C 1
ATOM 1475 O O . PRO A 1 198 ? -16.299 -20.949 -14.589 1.00 95.81 198 PRO A O 1
ATOM 1478 N N . ASP A 1 199 ? -16.140 -19.911 -16.577 1.00 96.50 199 ASP A N 1
ATOM 1479 C CA . ASP A 1 199 ? -14.863 -19.241 -16.269 1.00 96.50 199 ASP A CA 1
ATOM 1480 C C . ASP A 1 199 ? -15.021 -18.286 -15.077 1.00 96.50 199 ASP A C 1
ATOM 1482 O O . ASP A 1 199 ? -14.163 -18.237 -14.202 1.00 96.50 199 ASP A O 1
ATOM 1486 N N . GLU A 1 200 ? -16.165 -17.612 -14.973 1.00 94.81 200 GLU A N 1
ATOM 1487 C CA . GLU A 1 200 ? -16.523 -16.688 -13.895 1.00 94.81 200 GLU A CA 1
ATOM 1488 C C . GLU A 1 200 ? -16.631 -17.361 -12.518 1.00 94.81 200 GLU A C 1
ATOM 1490 O O . GLU A 1 200 ? -16.763 -16.675 -11.510 1.00 94.81 200 GLU A O 1
ATOM 1495 N N . LYS A 1 201 ? -16.578 -18.697 -12.451 1.00 95.81 201 LYS A N 1
ATOM 1496 C CA . LYS A 1 201 ? -16.502 -19.459 -11.195 1.00 95.81 201 LYS A CA 1
ATOM 1497 C C . LYS A 1 201 ? -15.153 -20.150 -11.040 1.00 95.81 201 LYS A C 1
ATOM 1499 O O . LYS A 1 201 ? -14.583 -20.135 -9.951 1.00 95.81 201 LYS A O 1
ATOM 1504 N N . ALA A 1 202 ? -14.629 -20.725 -12.122 1.00 97.25 202 ALA A N 1
ATOM 1505 C CA . ALA A 1 202 ? -13.372 -21.465 -12.106 1.00 97.25 202 ALA A CA 1
ATOM 1506 C C . ALA A 1 202 ? -12.134 -20.578 -11.933 1.00 97.25 202 ALA A C 1
ATOM 1508 O O . ALA A 1 202 ? -11.168 -21.022 -11.318 1.00 97.25 202 ALA A O 1
ATOM 1509 N N . LEU A 1 203 ? -12.153 -19.341 -12.446 1.00 97.94 203 LEU A N 1
ATOM 1510 C CA . LEU A 1 203 ? -10.993 -18.447 -12.446 1.00 97.94 203 LEU A CA 1
ATOM 1511 C C . LEU A 1 203 ? -10.374 -18.318 -11.055 1.00 97.94 203 LEU A C 1
ATOM 1513 O O . LEU A 1 203 ? -9.165 -18.418 -10.912 1.00 97.94 203 LEU A O 1
ATOM 1517 N N . TYR A 1 204 ? -11.196 -18.190 -10.017 1.00 97.81 204 TYR A N 1
ATOM 1518 C CA . TYR A 1 204 ? -10.744 -17.925 -8.648 1.00 97.81 204 TYR A CA 1
ATOM 1519 C C . TYR A 1 204 ? -10.078 -19.109 -7.942 1.00 97.81 204 TYR A C 1
ATOM 1521 O O . TYR A 1 204 ? -9.557 -18.947 -6.836 1.00 97.81 204 TYR A O 1
ATOM 1529 N N . LEU A 1 205 ? -10.048 -20.283 -8.583 1.00 98.50 205 LEU A N 1
ATOM 1530 C CA . LEU A 1 205 ? -9.170 -21.387 -8.197 1.00 98.50 205 LEU A CA 1
ATOM 1531 C C . LEU A 1 205 ? -7.687 -21.029 -8.385 1.00 98.50 205 LEU A C 1
ATOM 1533 O O . LEU A 1 205 ? -6.843 -21.685 -7.780 1.00 98.50 205 LEU A O 1
ATOM 1537 N N . SER A 1 206 ? -7.373 -20.001 -9.186 1.00 98.12 206 SER A N 1
ATOM 1538 C CA . SER A 1 206 ? -6.010 -19.507 -9.391 1.00 98.12 206 SER A CA 1
ATOM 1539 C C . SER A 1 206 ? -5.369 -18.967 -8.116 1.00 98.12 206 SER A C 1
ATOM 1541 O O . SER A 1 206 ? -4.157 -19.090 -7.971 1.00 98.12 206 SER A O 1
ATOM 1543 N N . ASP A 1 207 ? -6.165 -18.356 -7.225 1.00 97.88 207 ASP A N 1
ATOM 1544 C CA . ASP A 1 207 ? -5.706 -17.667 -6.011 1.00 97.88 207 ASP A CA 1
ATOM 1545 C C . ASP A 1 207 ? -6.800 -17.604 -4.928 1.00 97.88 207 ASP A C 1
ATOM 1547 O O . ASP A 1 207 ? -6.767 -18.400 -3.988 1.00 97.88 207 ASP A O 1
ATOM 1551 N N . VAL A 1 208 ? -7.784 -16.696 -5.065 1.00 97.25 208 VAL A N 1
ATOM 1552 C CA . VAL A 1 208 ? -8.674 -16.258 -3.964 1.00 97.25 208 VAL A CA 1
ATOM 1553 C C . VAL A 1 208 ? -9.251 -17.412 -3.151 1.00 97.25 208 VAL A C 1
ATOM 1555 O O . VAL A 1 208 ? -9.196 -17.384 -1.923 1.00 97.25 208 VAL A O 1
ATOM 1558 N N . LEU A 1 209 ? -9.784 -18.443 -3.813 1.00 98.38 209 LEU A N 1
ATOM 1559 C CA . LEU A 1 209 ? -10.414 -19.563 -3.114 1.00 98.38 209 LEU A CA 1
ATOM 1560 C C . LEU A 1 209 ? -9.397 -20.379 -2.314 1.00 98.38 209 LEU A C 1
ATOM 1562 O O . LEU A 1 209 ? -9.655 -20.723 -1.161 1.00 98.38 209 LEU A O 1
ATOM 1566 N N . ALA A 1 210 ? -8.234 -20.665 -2.902 1.00 98.19 210 ALA A N 1
ATOM 1567 C CA . ALA A 1 210 ? -7.172 -21.393 -2.223 1.00 98.19 210 ALA A CA 1
ATOM 1568 C C . ALA A 1 210 ? -6.574 -20.569 -1.078 1.00 98.19 210 ALA A C 1
ATOM 1570 O O . ALA A 1 210 ? -6.292 -21.131 -0.021 1.00 98.19 210 ALA A O 1
ATOM 1571 N N . THR A 1 211 ? -6.437 -19.253 -1.250 1.00 98.38 211 THR A N 1
ATOM 1572 C CA . THR A 1 211 ? -5.930 -18.347 -0.214 1.00 98.38 211 THR A CA 1
ATOM 1573 C C . THR A 1 211 ? -6.862 -18.270 0.983 1.00 98.38 211 THR A C 1
ATOM 1575 O O . THR A 1 211 ? -6.443 -18.545 2.110 1.00 98.38 211 THR A O 1
ATOM 1578 N N . SER A 1 212 ? -8.146 -18.020 0.752 1.00 98.31 212 SER A N 1
ATOM 1579 C CA . SER A 1 212 ? -9.147 -18.000 1.814 1.00 98.31 212 SER A CA 1
ATOM 1580 C C . SER A 1 212 ? -9.296 -19.346 2.518 1.00 98.31 212 SER A C 1
ATOM 1582 O O . SER A 1 212 ? -9.392 -19.392 3.746 1.00 98.31 212 SER A O 1
ATOM 1584 N N . TYR A 1 213 ? -9.295 -20.452 1.767 1.00 98.56 213 TYR A N 1
ATOM 1585 C CA . TYR A 1 213 ? -9.428 -21.781 2.360 1.00 98.56 213 TYR A CA 1
ATOM 1586 C C . TYR A 1 213 ? -8.180 -22.177 3.154 1.00 98.56 213 TYR A C 1
ATOM 1588 O O . TYR A 1 213 ? -8.300 -22.730 4.249 1.00 98.56 213 TYR A O 1
ATOM 1596 N N . ASN A 1 214 ? -6.986 -21.828 2.661 1.00 98.50 214 ASN A N 1
ATOM 1597 C CA . ASN A 1 214 ? -5.740 -22.015 3.397 1.00 98.50 214 ASN A CA 1
ATOM 1598 C C . ASN A 1 214 ? -5.756 -21.255 4.721 1.00 98.50 214 ASN A C 1
ATOM 1600 O O . ASN A 1 214 ? -5.439 -21.855 5.740 1.00 98.50 214 ASN A O 1
ATOM 1604 N N . ALA A 1 215 ? -6.163 -19.982 4.722 1.00 98.31 215 ALA A N 1
ATOM 1605 C CA . ALA A 1 215 ? -6.226 -19.177 5.939 1.00 98.31 215 ALA A CA 1
ATOM 1606 C C . ALA A 1 215 ? -7.122 -19.833 7.005 1.00 98.31 215 ALA A C 1
ATOM 1608 O O . ALA A 1 215 ? -6.720 -19.996 8.152 1.00 98.31 215 ALA A O 1
ATOM 1609 N N . VAL A 1 216 ? -8.307 -20.312 6.615 1.00 98.62 216 VAL A N 1
ATOM 1610 C CA . VAL A 1 216 ? -9.234 -21.000 7.530 1.00 98.62 216 VAL A CA 1
ATOM 1611 C C . VAL A 1 216 ? -8.666 -22.328 8.044 1.00 98.62 216 VAL A C 1
ATOM 1613 O O . VAL A 1 216 ? -8.723 -22.603 9.246 1.00 98.62 216 VAL A O 1
ATOM 1616 N N . LYS A 1 217 ? -8.108 -23.157 7.153 1.00 98.00 217 LYS A N 1
ATOM 1617 C CA . LYS A 1 217 ? -7.588 -24.487 7.505 1.00 98.00 217 LYS A CA 1
ATOM 1618 C C . LYS A 1 217 ? -6.317 -24.425 8.340 1.00 98.00 217 LYS A C 1
ATOM 1620 O O . LYS A 1 217 ? -6.189 -25.167 9.308 1.00 98.00 217 LYS A O 1
ATOM 1625 N N . ASP A 1 218 ? -5.382 -23.564 7.967 1.00 97.69 218 ASP A N 1
ATOM 1626 C CA . ASP A 1 218 ? -4.055 -23.476 8.575 1.00 97.69 218 ASP A CA 1
ATOM 1627 C C . ASP A 1 218 ? -4.092 -22.746 9.927 1.00 97.69 218 ASP A C 1
ATOM 1629 O O . ASP A 1 218 ? -3.434 -23.153 10.883 1.00 97.69 218 ASP A O 1
ATOM 1633 N N . THR A 1 219 ? -4.978 -21.755 10.071 1.00 98.38 219 THR A N 1
ATOM 1634 C CA . THR A 1 219 ? -5.304 -21.155 11.380 1.00 98.38 219 THR A CA 1
ATOM 1635 C C . THR A 1 219 ? -6.179 -22.072 12.243 1.00 98.38 219 THR A C 1
ATOM 1637 O O . THR A 1 219 ? -6.401 -21.797 13.425 1.00 98.38 219 THR A O 1
ATOM 1640 N N . ALA A 1 220 ? -6.603 -23.207 11.681 1.00 97.38 220 ALA A N 1
ATOM 1641 C CA . ALA A 1 220 ? -7.340 -24.276 12.333 1.00 97.38 220 ALA A CA 1
ATOM 1642 C C . ALA A 1 220 ? -8.655 -23.800 12.955 1.00 97.38 220 ALA A C 1
ATOM 1644 O O . ALA A 1 220 ? -8.841 -23.929 14.163 1.00 97.38 220 ALA A O 1
ATOM 1645 N N . VAL A 1 221 ? -9.562 -23.244 12.147 1.00 98.38 221 VAL A N 1
ATOM 1646 C CA . VAL A 1 221 ? -10.947 -22.975 12.574 1.00 98.38 221 VAL A CA 1
ATOM 1647 C C . VAL A 1 221 ? -11.658 -24.296 12.890 1.00 98.38 221 VAL A C 1
ATOM 1649 O O . VAL A 1 221 ? -11.565 -25.257 12.128 1.00 98.38 221 VAL A O 1
ATOM 1652 N N . TYR A 1 222 ? -12.360 -24.348 14.022 1.00 97.44 222 TYR A N 1
ATOM 1653 C CA . TYR A 1 222 ? -13.070 -25.529 14.508 1.00 97.44 222 TYR A CA 1
ATOM 1654 C C . TYR A 1 222 ? -14.585 -25.305 14.604 1.00 97.44 222 TYR A C 1
ATOM 1656 O O . TYR A 1 222 ? -15.050 -24.164 14.703 1.00 97.44 222 TYR A O 1
ATOM 1664 N N . PRO A 1 223 ? -15.372 -26.396 14.673 1.00 98.31 223 PRO A N 1
ATOM 1665 C CA . PRO A 1 223 ? -16.794 -26.304 14.957 1.00 98.31 223 PRO A CA 1
ATOM 1666 C C . PRO A 1 223 ? -17.086 -25.529 16.248 1.00 98.31 223 PRO A C 1
ATOM 1668 O O . PRO A 1 223 ? -16.498 -25.799 17.297 1.00 98.31 223 PRO A O 1
ATOM 1671 N N . ASN A 1 224 ? -18.072 -24.634 16.178 1.00 97.31 224 ASN A N 1
ATOM 1672 C CA . ASN A 1 224 ? -18.503 -23.704 17.227 1.00 97.31 224 ASN A CA 1
ATOM 1673 C C . ASN A 1 224 ? -17.515 -22.579 17.569 1.00 97.31 224 ASN A C 1
ATOM 1675 O O . ASN A 1 224 ? -17.714 -21.897 18.574 1.00 97.31 224 ASN A O 1
ATOM 1679 N N . ASP A 1 225 ? -16.477 -22.360 16.759 1.00 98.56 225 ASP A N 1
ATOM 1680 C CA . ASP A 1 225 ? -15.652 -21.166 16.912 1.00 98.56 225 ASP A CA 1
ATOM 1681 C C . ASP A 1 225 ? -16.458 -19.899 16.568 1.00 98.56 225 ASP A C 1
ATOM 1683 O O . ASP A 1 225 ? -17.245 -19.857 15.615 1.00 98.56 225 ASP A O 1
ATOM 1687 N N . SER A 1 226 ? -16.206 -18.838 17.328 1.00 98.69 226 SER A N 1
ATOM 1688 C CA . SER A 1 226 ? -16.449 -17.457 16.916 1.00 98.69 226 SER A CA 1
ATOM 1689 C C . SER A 1 226 ? -15.214 -16.927 16.181 1.00 98.69 226 SER A C 1
ATOM 1691 O O . SER A 1 226 ? -14.102 -16.942 16.719 1.00 98.69 226 SER A O 1
ATOM 1693 N N . VAL A 1 227 ? -15.391 -16.490 14.934 1.00 98.88 227 VAL A N 1
ATOM 1694 C CA . VAL A 1 227 ? -14.286 -16.115 14.040 1.00 98.88 227 VAL A CA 1
ATOM 1695 C C . VAL A 1 227 ? -14.385 -14.641 13.678 1.00 98.88 227 VAL A C 1
ATOM 1697 O O . VAL A 1 227 ? -15.376 -14.208 13.096 1.00 98.88 227 VAL A O 1
ATOM 1700 N N . ALA A 1 228 ? -13.351 -13.866 13.996 1.00 98.75 228 ALA A N 1
ATOM 1701 C CA . ALA A 1 228 ? -13.204 -12.499 13.511 1.00 98.75 228 ALA A CA 1
ATOM 1702 C C . ALA A 1 228 ? -12.391 -12.470 12.212 1.00 98.75 228 ALA A C 1
ATOM 1704 O O . ALA A 1 228 ? -11.338 -13.094 12.124 1.00 98.75 228 ALA A O 1
ATOM 1705 N N . ILE A 1 229 ? -12.856 -11.725 11.215 1.00 98.56 229 ILE A N 1
ATOM 1706 C CA . ILE A 1 229 ? -12.186 -11.549 9.926 1.00 98.56 229 ILE A CA 1
ATOM 1707 C C . ILE A 1 229 ? -11.882 -10.067 9.758 1.00 98.56 229 ILE A C 1
ATOM 1709 O O . ILE A 1 229 ? -12.793 -9.246 9.661 1.00 98.56 229 ILE A O 1
ATOM 1713 N N . PHE A 1 230 ? -10.599 -9.722 9.745 1.00 97.44 230 PHE A N 1
ATOM 1714 C CA . PHE A 1 230 ? -10.129 -8.360 9.522 1.00 97.44 230 PHE A CA 1
ATOM 1715 C C . PHE A 1 230 ? -9.959 -8.146 8.020 1.00 97.44 230 PHE A C 1
ATOM 1717 O O . PHE A 1 230 ? -9.056 -8.712 7.415 1.00 97.44 230 PHE A O 1
ATOM 1724 N N . GLY A 1 231 ? -10.842 -7.351 7.419 1.00 94.44 231 GLY A N 1
ATOM 1725 C CA . GLY A 1 231 ? -10.931 -7.165 5.972 1.00 94.44 231 GLY A CA 1
ATOM 1726 C C . GLY A 1 231 ? -12.115 -7.906 5.353 1.00 94.44 231 GLY A C 1
ATOM 1727 O O . GLY A 1 231 ? -12.179 -9.129 5.341 1.00 94.44 231 GLY A O 1
ATOM 1728 N N . ALA A 1 232 ? -13.039 -7.147 4.776 1.00 94.94 232 ALA A N 1
ATOM 1729 C CA . ALA A 1 232 ? -14.252 -7.598 4.097 1.00 94.94 232 ALA A CA 1
ATOM 1730 C C . ALA A 1 232 ? -14.111 -7.582 2.557 1.00 94.94 232 ALA A C 1
ATOM 1732 O O . ALA A 1 232 ? -15.100 -7.488 1.829 1.00 94.94 232 ALA A O 1
ATOM 1733 N N . GLY A 1 233 ? -12.877 -7.651 2.047 1.00 93.38 233 GLY A N 1
ATOM 1734 C CA . GLY A 1 233 ? -12.598 -7.860 0.622 1.00 93.38 233 GLY A CA 1
ATOM 1735 C C . GLY A 1 233 ? -12.843 -9.311 0.169 1.00 93.38 233 GLY A C 1
ATOM 1736 O O . GLY A 1 233 ? -13.266 -10.141 0.977 1.00 93.38 233 GLY A O 1
ATOM 1737 N N . PRO A 1 234 ? -12.528 -9.656 -1.094 1.00 94.62 234 PRO A N 1
ATOM 1738 C CA . PRO A 1 234 ? -12.813 -10.980 -1.664 1.00 94.62 234 PRO A CA 1
ATOM 1739 C C . PRO A 1 234 ? -12.228 -12.154 -0.859 1.00 94.62 234 PRO A C 1
ATOM 1741 O O . PRO A 1 234 ? -12.905 -13.156 -0.637 1.00 94.62 234 PRO A O 1
ATOM 1744 N N . ILE A 1 235 ? -11.001 -12.003 -0.343 1.00 96.25 235 ILE A N 1
ATOM 1745 C CA . ILE A 1 235 ? -10.358 -13.020 0.504 1.00 96.25 235 ILE A CA 1
ATOM 1746 C C . ILE A 1 235 ? -11.114 -13.200 1.826 1.00 96.25 235 ILE A C 1
ATOM 1748 O O . ILE A 1 235 ? -11.395 -14.328 2.231 1.00 96.25 235 ILE A O 1
ATOM 1752 N N . GLY A 1 236 ? -11.478 -12.100 2.489 1.00 96.94 236 GLY A N 1
ATOM 1753 C CA . GLY A 1 236 ? -12.235 -12.135 3.739 1.00 96.94 236 GLY A CA 1
ATOM 1754 C C . GLY A 1 236 ? -13.633 -12.725 3.566 1.00 96.94 236 GLY A C 1
ATOM 1755 O O . GLY A 1 236 ? -14.058 -13.541 4.380 1.00 96.94 236 GLY A O 1
ATOM 1756 N N . GLN A 1 237 ? -14.322 -12.373 2.478 1.00 96.25 237 GLN A N 1
ATOM 1757 C CA . GLN A 1 237 ? -15.626 -12.935 2.109 1.00 96.25 237 GLN A CA 1
ATOM 1758 C C . GLN A 1 237 ? -15.575 -14.460 2.050 1.00 96.25 237 GLN A C 1
ATOM 1760 O O . GLN A 1 237 ? -16.332 -15.143 2.741 1.00 96.25 237 GLN A O 1
ATOM 1765 N N . MET A 1 238 ? -14.629 -14.994 1.278 1.00 97.75 238 MET A N 1
ATOM 1766 C CA . MET A 1 238 ? -14.451 -16.436 1.118 1.00 97.75 238 MET A CA 1
ATOM 1767 C C . MET A 1 238 ? -13.932 -17.107 2.388 1.00 97.75 238 MET A C 1
ATOM 1769 O O . MET A 1 238 ? -14.391 -18.198 2.716 1.00 97.75 238 MET A O 1
ATOM 1773 N N . ALA A 1 239 ? -13.079 -16.444 3.175 1.00 98.38 239 ALA A N 1
ATOM 1774 C CA . ALA A 1 239 ? -12.657 -16.963 4.475 1.00 98.38 239 ALA A CA 1
ATOM 1775 C C . ALA A 1 239 ? -13.854 -17.114 5.428 1.00 98.38 239 ALA A C 1
ATOM 1777 O O . ALA A 1 239 ? -13.956 -18.108 6.141 1.00 98.38 239 ALA A O 1
ATOM 1778 N N . GLY A 1 240 ? -14.808 -16.183 5.391 1.00 98.06 240 GLY A N 1
ATOM 1779 C CA . GLY A 1 240 ? -16.045 -16.274 6.158 1.00 98.06 240 GLY A CA 1
ATOM 1780 C C . GLY A 1 240 ? -16.926 -17.450 5.738 1.00 98.06 240 GLY A C 1
ATOM 1781 O O . GLY A 1 240 ? -17.383 -18.208 6.596 1.00 98.06 240 GLY A O 1
ATOM 1782 N N . VAL A 1 241 ? -17.116 -17.648 4.431 1.00 97.31 241 VAL A N 1
ATOM 1783 C CA . VAL A 1 241 ? -17.872 -18.792 3.891 1.00 97.31 241 VAL A CA 1
ATOM 1784 C C . VAL A 1 241 ? -17.218 -20.120 4.283 1.00 97.31 241 VAL A C 1
ATOM 1786 O O . VAL A 1 241 ? -17.895 -21.028 4.768 1.00 97.31 241 VAL A O 1
ATOM 1789 N N . PHE A 1 242 ? -15.894 -20.229 4.158 1.00 98.50 242 PHE A N 1
ATOM 1790 C CA . PHE A 1 242 ? -15.171 -21.434 4.561 1.00 98.50 242 PHE A CA 1
ATOM 1791 C C . PHE A 1 242 ? -15.184 -21.652 6.076 1.00 98.50 242 PHE A C 1
ATOM 1793 O O . PHE A 1 242 ? -15.356 -22.785 6.513 1.00 98.50 242 PHE A O 1
ATOM 1800 N N . ALA A 1 243 ? -15.087 -20.601 6.892 1.00 98.56 243 ALA A N 1
ATOM 1801 C CA . ALA A 1 243 ? -15.201 -20.720 8.345 1.00 98.56 243 ALA A CA 1
ATOM 1802 C C . ALA A 1 243 ? -16.577 -21.267 8.766 1.00 98.56 243 ALA A C 1
ATOM 1804 O O . ALA A 1 243 ? -16.655 -22.133 9.639 1.00 98.56 243 ALA A O 1
ATOM 1805 N N . ILE A 1 244 ? -17.663 -20.838 8.109 1.00 97.56 244 ILE A N 1
ATOM 1806 C CA . ILE A 1 244 ? -18.989 -21.439 8.313 1.00 97.56 244 ILE A CA 1
ATOM 1807 C C . ILE A 1 244 ? -19.004 -22.917 7.910 1.00 97.56 244 ILE A C 1
ATOM 1809 O O . ILE A 1 244 ? -19.567 -23.732 8.645 1.00 97.56 244 ILE A O 1
ATOM 1813 N N . LYS A 1 245 ? -18.366 -23.281 6.790 1.00 96.19 245 LYS A N 1
ATOM 1814 C CA . LYS A 1 245 ? -18.256 -24.681 6.343 1.00 96.19 245 LYS A CA 1
ATOM 1815 C C . LYS A 1 245 ? -17.488 -25.554 7.347 1.00 96.19 245 LYS A C 1
ATOM 1817 O O . LYS A 1 245 ? -17.878 -26.698 7.560 1.00 96.19 245 LYS A O 1
ATOM 1822 N N . GLU A 1 246 ? -16.480 -25.004 8.030 1.00 97.75 246 GLU A N 1
ATOM 1823 C CA . GLU A 1 246 ? -15.782 -25.660 9.154 1.00 97.75 246 GLU A CA 1
ATOM 1824 C C . GLU A 1 246 ? -16.610 -25.718 10.452 1.00 97.75 246 GLU A C 1
ATOM 1826 O O . GLU A 1 246 ? -16.182 -26.296 11.452 1.00 97.75 246 GLU A O 1
ATOM 1831 N N . GLY A 1 247 ? -17.820 -25.156 10.446 1.00 97.69 247 GLY A N 1
ATOM 1832 C CA . GLY A 1 247 ? -18.764 -25.226 11.552 1.00 97.69 247 GLY A CA 1
ATOM 1833 C C . GLY A 1 247 ? -18.687 -24.055 12.526 1.00 97.69 247 GLY A C 1
ATOM 1834 O O . GLY A 1 247 ? -19.196 -24.190 13.639 1.00 97.69 247 GLY A O 1
ATOM 1835 N N . ALA A 1 248 ? -18.088 -22.920 12.151 1.00 98.50 248 ALA A N 1
ATOM 1836 C CA . ALA A 1 248 ? -18.112 -21.716 12.979 1.00 98.50 248 ALA A CA 1
ATOM 1837 C C . ALA A 1 248 ? -19.557 -21.320 13.350 1.00 98.50 248 ALA A C 1
ATOM 1839 O O . ALA A 1 248 ? -20.491 -21.387 12.535 1.00 98.50 248 ALA A O 1
ATOM 1840 N N . SER A 1 249 ? -19.749 -20.912 14.604 1.00 97.69 249 SER A N 1
ATOM 1841 C CA . SER A 1 249 ? -21.055 -20.482 15.117 1.00 97.69 249 SER A CA 1
ATOM 1842 C C . SER A 1 249 ? -21.316 -18.996 14.897 1.00 97.69 249 SER A C 1
ATOM 1844 O O . SER A 1 249 ? -22.468 -18.581 14.949 1.00 97.69 249 SER A O 1
ATOM 1846 N N . GLN A 1 250 ? -20.269 -18.202 14.662 1.00 98.38 250 GLN A N 1
ATOM 1847 C CA . GLN A 1 250 ? -20.368 -16.759 14.449 1.00 98.38 250 GLN A CA 1
ATOM 1848 C C . GLN A 1 250 ? -19.201 -16.266 13.591 1.00 98.38 250 GLN A C 1
ATOM 1850 O O . GLN A 1 250 ? -18.058 -16.659 13.831 1.00 98.38 250 GLN A O 1
ATOM 1855 N N . ILE A 1 251 ? -19.485 -15.376 12.641 1.00 98.75 251 ILE A N 1
ATOM 1856 C CA . ILE A 1 251 ? -18.498 -14.674 11.819 1.00 98.75 251 ILE A CA 1
ATOM 1857 C C . ILE A 1 251 ? -18.636 -13.176 12.066 1.00 98.75 251 ILE A C 1
ATOM 1859 O O . ILE A 1 251 ? -19.718 -12.615 11.910 1.00 98.75 251 ILE A O 1
ATOM 1863 N N . ILE A 1 252 ? -17.534 -12.530 12.432 1.00 98.81 252 ILE A N 1
ATOM 1864 C CA . ILE A 1 252 ? -17.482 -11.104 12.743 1.00 98.81 252 ILE A CA 1
ATOM 1865 C C . ILE A 1 252 ? -16.562 -10.425 11.731 1.00 98.81 252 ILE A C 1
ATOM 1867 O O . ILE A 1 252 ? -15.346 -10.588 11.806 1.00 98.81 252 ILE A O 1
ATOM 1871 N N . PHE A 1 253 ? -17.110 -9.646 10.801 1.00 98.56 253 PHE A N 1
ATOM 1872 C CA . PHE A 1 253 ? -16.289 -8.852 9.884 1.00 98.56 253 PHE A CA 1
ATOM 1873 C C . PHE A 1 253 ? -15.884 -7.529 10.520 1.00 98.56 253 PHE A C 1
ATOM 1875 O O . PHE A 1 253 ? -16.732 -6.780 11.002 1.00 98.56 253 PHE A O 1
ATOM 1882 N N . VAL A 1 254 ? -14.592 -7.222 10.463 1.00 97.31 254 VAL A N 1
ATOM 1883 C CA . VAL A 1 254 ? -14.013 -5.942 10.868 1.00 97.31 254 VAL A CA 1
ATOM 1884 C C . VAL A 1 254 ? -13.514 -5.232 9.611 1.00 97.31 254 VAL A C 1
ATOM 1886 O O . VAL A 1 254 ? -12.474 -5.588 9.060 1.00 97.31 254 VAL A O 1
ATOM 1889 N N . ASP A 1 255 ? -14.270 -4.248 9.129 1.00 94.81 255 ASP A N 1
ATOM 1890 C CA . ASP A 1 255 ? -13.904 -3.396 7.985 1.00 94.81 255 ASP A CA 1
ATOM 1891 C C . ASP A 1 255 ? -14.666 -2.054 8.087 1.00 94.81 255 ASP A C 1
ATOM 1893 O O . ASP A 1 255 ? -15.047 -1.642 9.180 1.00 94.81 255 ASP A O 1
ATOM 1897 N N . THR A 1 256 ? -14.879 -1.354 6.976 1.00 90.75 256 THR A N 1
ATOM 1898 C CA . THR A 1 256 ? -15.624 -0.099 6.853 1.00 90.75 256 THR A CA 1
ATOM 1899 C C . THR A 1 256 ? -16.553 -0.134 5.648 1.00 90.75 256 THR A C 1
ATOM 1901 O O . THR A 1 256 ? -16.427 -0.967 4.743 1.00 90.75 256 THR A O 1
ATOM 1904 N N . GLU A 1 257 ? -17.487 0.810 5.599 1.00 89.44 257 GLU A N 1
ATOM 1905 C CA . GLU A 1 257 ? -18.309 1.011 4.408 1.00 89.44 257 GLU A CA 1
ATOM 1906 C C . GLU A 1 257 ? -17.485 1.463 3.179 1.00 89.44 257 GLU A C 1
ATOM 1908 O O . GLU A 1 257 ? -16.522 2.230 3.328 1.00 89.44 257 GLU A O 1
ATOM 1913 N N . PRO A 1 258 ? -17.851 1.011 1.957 1.00 89.75 258 PRO A N 1
ATOM 1914 C CA . PRO A 1 258 ? -19.058 0.233 1.623 1.00 89.75 258 PRO A CA 1
ATOM 1915 C C . PRO A 1 258 ? -18.904 -1.303 1.706 1.00 89.75 258 PRO A C 1
ATOM 1917 O O . PRO A 1 258 ? -19.834 -2.028 1.351 1.00 89.75 258 PRO A O 1
ATOM 1920 N N . ARG A 1 259 ? -17.743 -1.835 2.126 1.00 91.19 259 ARG A N 1
ATOM 1921 C CA . ARG A 1 259 ? -17.501 -3.292 2.126 1.00 91.19 259 ARG A CA 1
ATOM 1922 C C . ARG A 1 259 ? -18.427 -4.023 3.099 1.00 91.19 259 ARG A C 1
ATOM 1924 O O . ARG A 1 259 ? -18.960 -5.068 2.746 1.00 91.19 259 ARG A O 1
ATOM 1931 N N . LEU A 1 260 ? -18.679 -3.457 4.281 1.00 94.62 260 LEU A N 1
ATOM 1932 C CA . LEU A 1 260 ? -19.598 -4.057 5.258 1.00 94.62 260 LEU A CA 1
ATOM 1933 C C . LEU A 1 260 ? -21.036 -4.155 4.731 1.00 94.62 260 LEU A C 1
ATOM 1935 O O . LEU A 1 260 ? -21.678 -5.190 4.908 1.00 94.62 260 LEU A O 1
ATOM 1939 N N . SER A 1 261 ? -21.526 -3.130 4.030 1.00 93.1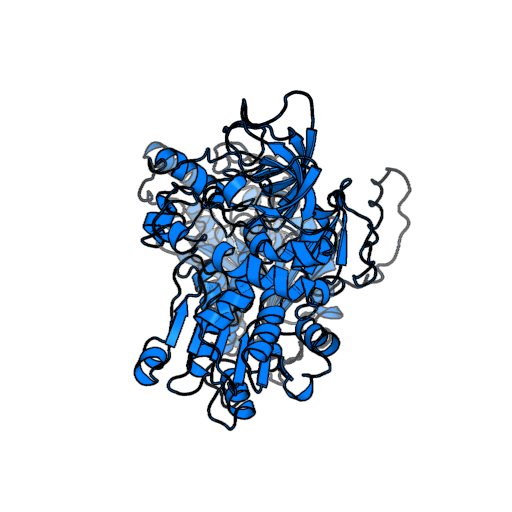9 261 SER A N 1
ATOM 1940 C CA . SER A 1 261 ? -22.821 -3.206 3.352 1.00 93.19 261 SER A CA 1
ATOM 1941 C C . SER A 1 261 ? -22.855 -4.288 2.283 1.00 93.19 261 SER A C 1
ATOM 1943 O O . SER A 1 261 ? -23.817 -5.047 2.227 1.00 93.19 261 SER A O 1
ATOM 1945 N N . PHE A 1 262 ? -21.790 -4.432 1.496 1.00 92.38 262 PHE A N 1
ATOM 1946 C CA . PHE A 1 262 ? -21.709 -5.513 0.517 1.00 92.38 262 PHE A CA 1
ATOM 1947 C C . PHE A 1 262 ? -21.791 -6.895 1.176 1.00 92.38 262 PHE A C 1
ATOM 1949 O O . PHE A 1 262 ? -22.574 -7.720 0.710 1.00 92.38 262 PHE A O 1
ATOM 1956 N N . ILE A 1 263 ? -21.058 -7.124 2.279 1.00 95.31 263 ILE A N 1
ATOM 1957 C CA . ILE A 1 263 ? -21.160 -8.365 3.066 1.00 95.31 263 ILE A CA 1
ATOM 1958 C C . ILE A 1 263 ? -22.605 -8.598 3.482 1.00 95.31 263 ILE A C 1
ATOM 1960 O O . ILE A 1 263 ? -23.162 -9.642 3.173 1.00 95.31 263 ILE A O 1
ATOM 1964 N N . ARG A 1 264 ? -23.234 -7.627 4.148 1.00 94.75 264 ARG A N 1
ATOM 1965 C CA . ARG A 1 264 ? -24.618 -7.751 4.627 1.00 94.75 264 ARG A CA 1
ATOM 1966 C C . ARG A 1 264 ? -25.583 -8.174 3.517 1.00 94.75 264 ARG A C 1
ATOM 1968 O O . ARG A 1 264 ? -26.474 -8.993 3.754 1.00 94.75 264 ARG A O 1
ATOM 1975 N N . ASP A 1 265 ? -25.413 -7.594 2.335 1.00 91.12 265 ASP A N 1
ATOM 1976 C CA . ASP A 1 265 ? -26.343 -7.751 1.224 1.00 91.12 265 ASP A CA 1
ATOM 1977 C C . ASP A 1 265 ? -26.109 -9.072 0.456 1.00 91.12 265 ASP A C 1
ATOM 1979 O O . ASP A 1 265 ? -27.076 -9.652 -0.039 1.00 91.12 265 ASP A O 1
ATOM 1983 N N . HIS A 1 266 ? -24.872 -9.591 0.434 1.00 89.06 266 HIS A N 1
ATOM 1984 C CA . HIS A 1 266 ? -24.475 -10.793 -0.324 1.00 89.06 266 HIS A CA 1
ATOM 1985 C C . HIS A 1 266 ? -24.173 -12.027 0.543 1.00 89.06 266 HIS A C 1
ATOM 1987 O O . HIS A 1 266 ? -23.939 -13.107 0.006 1.00 89.06 266 HIS A O 1
ATOM 1993 N N . TRP A 1 267 ? -24.191 -11.905 1.873 1.00 92.94 267 TRP A N 1
ATOM 1994 C CA . TRP A 1 267 ? -23.939 -13.030 2.776 1.00 92.94 267 TRP A CA 1
ATOM 1995 C C . TRP A 1 267 ? -24.988 -14.144 2.607 1.00 92.94 267 TRP A C 1
ATOM 1997 O O . TRP A 1 267 ? -26.184 -13.822 2.516 1.00 92.94 267 TRP A O 1
ATOM 2007 N N . PRO A 1 268 ? -24.589 -15.436 2.637 1.00 91.50 268 PRO A N 1
ATOM 2008 C CA . PRO A 1 268 ? -25.510 -16.564 2.508 1.00 91.50 268 PRO A CA 1
ATOM 2009 C C . PRO A 1 268 ? -26.711 -16.439 3.450 1.00 91.50 268 PRO A C 1
ATOM 2011 O O . PRO A 1 268 ? -26.565 -16.271 4.666 1.00 91.50 268 PRO A O 1
ATOM 2014 N N . ALA A 1 269 ? -27.916 -16.476 2.878 1.00 91.62 269 ALA A N 1
ATOM 2015 C CA . ALA A 1 269 ? -29.153 -16.143 3.578 1.00 91.62 269 ALA A CA 1
ATOM 2016 C C . ALA A 1 269 ? -29.417 -17.073 4.774 1.00 91.62 269 ALA A C 1
ATOM 2018 O O . ALA A 1 269 ? -29.874 -16.621 5.823 1.00 91.62 269 ALA A O 1
ATOM 2019 N N . GLU A 1 270 ? -29.070 -18.347 4.624 1.00 93.44 270 GLU A N 1
ATOM 2020 C CA . GLU A 1 270 ? -29.143 -19.414 5.620 1.00 93.44 270 GLU A CA 1
ATOM 2021 C C . GLU A 1 270 ? -28.162 -19.254 6.794 1.00 93.44 270 GLU A C 1
ATOM 2023 O O . GLU A 1 270 ? -28.227 -20.018 7.757 1.00 93.44 270 GLU A O 1
ATOM 2028 N N . HIS A 1 271 ? -27.239 -18.292 6.714 1.00 95.19 271 HIS A N 1
ATOM 2029 C CA . HIS A 1 271 ? -26.215 -18.023 7.726 1.00 95.19 271 HIS A CA 1
ATOM 2030 C C . HIS A 1 271 ? -26.212 -16.564 8.194 1.00 95.19 271 HIS A C 1
ATOM 2032 O O . HIS A 1 271 ? -25.270 -16.129 8.862 1.00 95.19 271 HIS A O 1
ATOM 2038 N N . LYS A 1 272 ? -27.250 -15.789 7.849 1.00 94.75 272 LYS A N 1
ATOM 2039 C CA . LYS A 1 272 ? -27.392 -14.383 8.263 1.00 94.75 272 LYS A CA 1
ATOM 2040 C C . LYS A 1 272 ? -27.473 -14.209 9.777 1.00 94.75 272 LYS A C 1
ATOM 2042 O O . LYS A 1 272 ? -27.033 -13.186 10.283 1.00 94.75 272 LYS A O 1
ATOM 2047 N N . ASP A 1 273 ? -27.991 -15.201 10.495 1.00 96.44 273 ASP A N 1
ATOM 2048 C CA . ASP A 1 273 ? -28.063 -15.232 11.960 1.00 96.44 273 ASP A CA 1
ATOM 2049 C C . ASP A 1 273 ? -26.688 -15.344 12.637 1.00 96.44 273 ASP A C 1
ATOM 2051 O O . ASP A 1 273 ? -26.557 -15.039 13.820 1.00 96.44 273 ASP A O 1
ATOM 2055 N N . LYS A 1 274 ? -25.660 -15.757 11.888 1.00 97.81 274 LYS A N 1
ATOM 2056 C CA . LYS A 1 274 ? -24.285 -15.914 12.376 1.00 97.81 274 LYS A CA 1
ATOM 2057 C C . LYS A 1 274 ? -23.392 -14.712 12.073 1.00 97.81 274 LYS A C 1
ATOM 2059 O O . LYS A 1 274 ? -22.225 -14.730 12.460 1.00 97.81 274 LYS A O 1
ATOM 2064 N N . LEU A 1 275 ? -23.893 -13.717 11.341 1.00 98.44 275 LEU A N 1
ATOM 2065 C CA . LEU A 1 275 ? -23.108 -12.590 10.850 1.00 98.44 275 LEU A CA 1
ATOM 2066 C C . LEU A 1 275 ? -23.149 -11.410 11.823 1.00 98.44 275 LEU A C 1
ATOM 2068 O O . LEU A 1 275 ? -24.214 -10.906 12.162 1.00 98.44 275 LEU A O 1
ATOM 2072 N N . GLU A 1 276 ? -21.973 -10.899 12.162 1.00 98.38 276 GLU A N 1
ATOM 2073 C CA . GLU A 1 276 ? -21.783 -9.625 12.849 1.00 98.38 276 GLU A CA 1
ATOM 2074 C C . GLU A 1 276 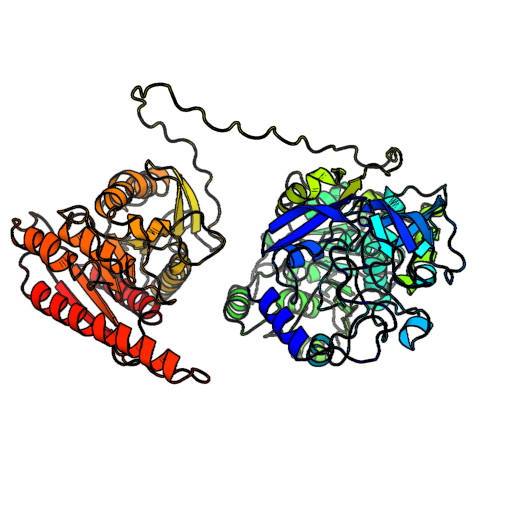? -20.860 -8.717 12.035 1.00 98.38 276 GLU A C 1
ATOM 2076 O O . GLU A 1 276 ? -19.921 -9.177 11.379 1.00 98.38 276 GLU A O 1
ATOM 2081 N N . LEU A 1 277 ? -21.105 -7.409 12.104 1.00 98.38 277 LEU A N 1
ATOM 2082 C CA . LEU A 1 277 ? -20.336 -6.395 11.384 1.00 98.38 277 LEU A CA 1
ATOM 2083 C C . LEU A 1 277 ? -19.807 -5.352 12.368 1.00 98.38 277 LEU A C 1
ATOM 2085 O O . LEU A 1 277 ? -20.547 -4.809 13.190 1.00 98.38 277 LEU A O 1
ATOM 2089 N N . VAL A 1 278 ? -18.518 -5.053 12.266 1.00 97.56 278 VAL A N 1
ATOM 2090 C CA . VAL A 1 278 ? -17.819 -4.080 13.102 1.00 97.56 278 VAL A CA 1
ATOM 2091 C C . VAL A 1 278 ? -17.198 -3.027 12.195 1.00 97.56 278 VAL A C 1
ATOM 2093 O O . VAL A 1 278 ? -16.163 -3.269 11.576 1.00 97.56 278 VAL A O 1
ATOM 2096 N N . ASP A 1 279 ? -17.825 -1.848 12.145 1.00 95.44 279 ASP A N 1
ATOM 2097 C CA . ASP A 1 279 ? -17.248 -0.684 11.472 1.00 95.44 279 ASP A CA 1
ATOM 2098 C C . ASP A 1 279 ? -16.210 -0.011 12.372 1.00 95.44 279 ASP A C 1
ATOM 2100 O O . ASP A 1 279 ? -16.537 0.672 13.351 1.00 95.44 279 ASP A O 1
ATOM 2104 N N . TYR A 1 280 ? -14.935 -0.200 12.037 1.00 90.12 280 TYR A N 1
ATOM 2105 C CA . TYR A 1 280 ? -13.850 0.328 12.852 1.00 90.12 280 TYR A CA 1
ATOM 2106 C C . TYR A 1 280 ? -13.696 1.855 12.775 1.00 90.12 280 TYR A C 1
ATOM 2108 O O . TYR A 1 280 ? -13.044 2.409 13.660 1.00 90.12 280 TYR A O 1
ATOM 2116 N N . LYS A 1 281 ? -14.293 2.559 11.793 1.00 86.94 281 LYS A N 1
ATOM 2117 C CA . LYS A 1 281 ? -14.284 4.041 11.737 1.00 86.94 281 LYS A CA 1
ATOM 2118 C C . LYS A 1 281 ? -15.107 4.673 12.854 1.00 86.94 281 LYS A C 1
ATOM 2120 O O . LYS A 1 281 ? -14.894 5.837 13.189 1.00 86.94 281 LYS A O 1
ATOM 2125 N N . HIS A 1 282 ? -16.049 3.928 13.426 1.00 89.38 282 HIS A N 1
ATOM 2126 C CA . HIS A 1 282 ? -16.904 4.394 14.517 1.00 89.38 282 HIS A CA 1
ATOM 2127 C C . HIS A 1 282 ? -16.382 4.002 15.905 1.00 89.38 282 HIS A C 1
ATOM 2129 O O . HIS A 1 282 ? -17.046 4.254 16.912 1.00 89.38 282 HIS A O 1
ATOM 2135 N N . LEU A 1 283 ? -15.187 3.412 15.973 1.00 87.62 283 LEU A N 1
ATOM 2136 C CA . LEU A 1 283 ? -14.562 2.947 17.204 1.00 87.62 283 LEU A CA 1
ATOM 2137 C C . LEU A 1 283 ? -13.295 3.748 17.511 1.00 87.62 283 LEU A C 1
ATOM 2139 O O . LEU A 1 283 ? -12.652 4.314 16.634 1.00 87.62 283 LEU A O 1
ATOM 2143 N N . SER A 1 284 ? -12.951 3.823 18.793 1.00 84.69 284 SER A N 1
ATOM 2144 C CA . SER A 1 284 ? -11.715 4.453 19.261 1.00 84.69 284 SER A CA 1
ATOM 2145 C C . SER A 1 284 ? -10.524 3.490 19.160 1.00 84.69 284 SER A C 1
ATOM 2147 O O . SER A 1 284 ? -10.692 2.277 19.013 1.00 84.69 284 SER A O 1
ATOM 2149 N N . HIS A 1 285 ? -9.309 4.028 19.280 1.00 77.31 285 HIS A N 1
ATOM 2150 C CA . HIS A 1 285 ? -8.055 3.267 19.241 1.00 77.31 285 HIS A CA 1
ATOM 2151 C C . HIS A 1 285 ? -7.185 3.589 20.466 1.00 77.31 285 HIS A C 1
ATOM 2153 O O . HIS A 1 285 ? -7.361 4.632 21.102 1.00 77.31 285 HIS A O 1
ATOM 2159 N N . GLY A 1 286 ? -6.242 2.700 20.790 1.00 68.69 286 GLY A N 1
ATOM 2160 C CA . GLY A 1 286 ? -5.314 2.862 21.913 1.00 68.69 286 GLY A CA 1
ATOM 2161 C C . GLY A 1 286 ? -5.954 2.702 23.298 1.00 68.69 286 GLY A C 1
ATOM 2162 O O . GLY A 1 286 ? -7.034 2.132 23.448 1.00 68.69 286 GLY A O 1
ATOM 2163 N N . VAL A 1 287 ? -5.268 3.201 24.333 1.00 69.69 287 VAL A N 1
ATOM 2164 C CA . VAL A 1 287 ? -5.741 3.146 25.726 1.00 69.69 287 VAL A CA 1
ATOM 2165 C C . VAL A 1 287 ? -6.817 4.209 25.936 1.00 69.69 287 VAL A C 1
ATOM 2167 O O . VAL A 1 287 ? -6.527 5.400 26.044 1.00 69.69 287 VAL A O 1
ATOM 2170 N N . THR A 1 288 ? -8.076 3.782 25.972 1.00 79.12 288 THR A N 1
ATOM 2171 C CA . THR A 1 288 ? -9.239 4.671 26.050 1.00 79.12 288 THR A CA 1
ATOM 2172 C C . THR A 1 288 ? -10.388 4.013 26.806 1.00 79.12 288 THR A C 1
ATOM 2174 O O . THR A 1 288 ? -10.521 2.793 26.821 1.00 79.12 288 THR A O 1
ATOM 2177 N N . ASN A 1 289 ? -11.248 4.837 27.408 1.00 78.56 289 ASN A N 1
ATOM 2178 C CA . ASN A 1 289 ? -12.488 4.391 28.051 1.00 78.56 289 ASN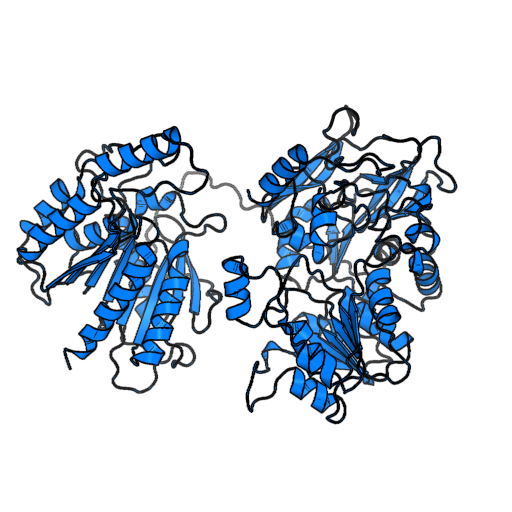 A CA 1
ATOM 2179 C C . ASN A 1 289 ? -13.662 4.275 27.056 1.00 78.56 289 ASN A C 1
ATOM 2181 O O . ASN A 1 289 ? -14.784 3.978 27.461 1.00 78.56 289 ASN A O 1
ATOM 2185 N N . LYS A 1 290 ? -13.437 4.567 25.767 1.00 87.00 290 LYS A N 1
ATOM 2186 C CA . LYS A 1 290 ? -14.433 4.440 24.693 1.00 87.00 290 LYS A CA 1
ATOM 2187 C C . LYS A 1 290 ? -14.351 3.058 24.022 1.00 87.00 290 LYS A C 1
ATOM 2189 O O . LYS A 1 290 ? -13.288 2.443 24.070 1.00 87.00 290 LYS A O 1
ATOM 2194 N N . PRO A 1 291 ? -15.420 2.584 23.354 1.00 88.94 291 PRO A N 1
ATOM 2195 C CA . PRO A 1 291 ? -15.380 1.323 22.618 1.00 88.94 291 PRO A CA 1
ATOM 2196 C C . PRO A 1 291 ? -14.268 1.305 21.563 1.00 88.94 291 PRO A C 1
ATOM 2198 O O . PRO A 1 291 ? -14.148 2.236 20.767 1.00 88.94 291 PRO A O 1
ATOM 2201 N N . THR A 1 292 ? -13.475 0.239 21.554 1.00 93.00 292 THR A N 1
ATOM 2202 C CA . THR A 1 292 ? -12.448 -0.077 20.557 1.00 93.00 292 THR A CA 1
ATOM 2203 C C . THR A 1 292 ? -12.841 -1.337 19.787 1.00 93.00 292 THR A C 1
ATOM 2205 O O . THR A 1 292 ? -13.785 -2.035 20.164 1.00 93.00 292 THR A O 1
ATOM 2208 N N . VAL A 1 293 ? -12.105 -1.673 18.723 1.00 94.56 293 VAL A N 1
ATOM 2209 C CA . VAL A 1 293 ? -12.293 -2.956 18.019 1.00 94.56 293 VAL A CA 1
ATOM 2210 C C . VAL A 1 293 ? -12.122 -4.126 18.987 1.00 94.56 293 VAL A C 1
ATOM 2212 O O . VAL A 1 293 ? -12.997 -4.980 19.078 1.00 94.56 293 VAL A O 1
ATOM 2215 N N . VAL A 1 294 ? -11.062 -4.110 19.800 1.00 95.88 294 VAL A N 1
ATOM 2216 C CA . VAL A 1 294 ? -10.797 -5.136 20.820 1.00 95.88 294 VAL A CA 1
ATOM 2217 C C . VAL A 1 294 ? -11.955 -5.266 21.811 1.00 95.88 294 VAL A C 1
ATOM 2219 O O . VAL A 1 294 ? -12.395 -6.381 22.097 1.00 95.88 294 VAL A O 1
ATOM 2222 N N . SER A 1 295 ? -12.475 -4.153 22.345 1.00 95.75 295 SER A N 1
ATOM 2223 C CA . SER A 1 295 ? -13.586 -4.226 23.300 1.00 95.75 295 SER A CA 1
ATOM 2224 C C . SER A 1 295 ? -14.871 -4.712 22.634 1.00 95.75 295 SER A C 1
ATOM 2226 O O . SER A 1 295 ? -15.605 -5.485 23.242 1.00 95.75 295 SER A O 1
ATOM 2228 N N . ARG A 1 296 ? -15.129 -4.302 21.384 1.00 97.31 296 ARG A N 1
ATOM 2229 C CA . ARG A 1 296 ? -16.321 -4.710 20.637 1.00 97.31 296 ARG A CA 1
ATOM 2230 C C . ARG A 1 296 ? -16.291 -6.195 20.281 1.00 97.31 296 ARG A C 1
ATOM 2232 O O . ARG A 1 296 ? -17.292 -6.877 20.467 1.00 97.31 296 ARG A O 1
ATOM 2239 N N . LEU A 1 297 ? -15.140 -6.713 19.848 1.00 97.94 297 LEU A N 1
ATOM 2240 C CA . LEU A 1 297 ? -14.946 -8.145 19.611 1.00 97.94 297 LEU A CA 1
ATOM 2241 C C . LEU A 1 297 ? -15.204 -8.960 20.881 1.00 97.94 297 LEU A C 1
ATOM 2243 O O . LEU A 1 297 ? -15.866 -9.993 20.825 1.00 97.94 297 LEU A O 1
ATOM 2247 N N . LYS A 1 298 ? -14.730 -8.486 22.039 1.00 97.62 298 LYS A N 1
ATOM 2248 C CA . LYS A 1 298 ? -14.998 -9.133 23.330 1.00 97.62 298 LYS A CA 1
ATOM 2249 C C . LYS A 1 298 ? -16.477 -9.087 23.686 1.00 97.62 298 LYS A C 1
ATOM 2251 O O . LYS A 1 298 ? -17.028 -10.122 24.039 1.00 97.62 298 LYS A O 1
ATOM 2256 N N . GLU A 1 299 ? -17.123 -7.934 23.560 1.00 97.19 299 GLU A N 1
ATOM 2257 C CA . GLU A 1 299 ? -18.553 -7.771 23.842 1.00 97.19 299 GLU A CA 1
ATOM 2258 C C . GLU A 1 299 ? -19.410 -8.761 23.035 1.00 97.19 299 GLU A C 1
ATOM 2260 O O . GLU A 1 299 ? -20.215 -9.490 23.614 1.00 97.19 299 GLU A O 1
ATOM 2265 N N . LEU A 1 300 ? -19.160 -8.859 21.724 1.00 97.62 300 LEU A N 1
ATOM 2266 C CA . LEU A 1 300 ? -19.870 -9.759 20.804 1.00 97.62 300 LEU A CA 1
ATOM 2267 C C . LEU A 1 300 ? -19.680 -11.251 21.117 1.00 97.62 300 LEU A C 1
ATOM 2269 O O . LEU A 1 300 ? -20.479 -12.077 20.687 1.00 97.62 300 LEU A O 1
ATOM 2273 N N . THR A 1 301 ? -18.644 -11.601 21.882 1.00 97.69 301 THR A N 1
ATOM 2274 C CA . THR A 1 301 ? -18.224 -12.987 22.153 1.00 97.69 301 THR A CA 1
ATOM 2275 C C . THR A 1 301 ? -18.293 -13.337 23.644 1.00 97.69 301 THR A C 1
ATOM 2277 O O . THR A 1 301 ? -17.521 -14.144 24.175 1.00 97.69 301 THR A O 1
ATOM 2280 N N . GLY A 1 302 ? -19.230 -12.714 24.366 1.00 95.62 302 GLY A N 1
ATOM 2281 C CA . GLY A 1 302 ? -19.471 -12.995 25.784 1.00 95.62 302 GLY A CA 1
ATOM 2282 C C . GLY A 1 302 ? -18.336 -12.523 26.695 1.00 95.62 302 GLY A C 1
ATOM 2283 O O . GLY A 1 302 ? -17.998 -13.193 27.669 1.00 95.62 302 GLY A O 1
ATOM 2284 N N . ASN A 1 303 ? -17.724 -11.388 26.358 1.00 95.56 303 ASN A N 1
ATOM 2285 C CA . ASN A 1 303 ? -16.596 -10.746 27.041 1.00 95.56 303 ASN A CA 1
ATOM 2286 C C . ASN A 1 303 ? -15.298 -11.566 27.091 1.00 95.56 303 ASN A C 1
ATOM 2288 O O . ASN A 1 303 ? -14.388 -11.235 27.853 1.00 95.56 303 ASN A O 1
ATOM 2292 N N . ARG A 1 304 ? -15.183 -12.618 26.271 1.00 96.19 304 ARG A N 1
ATOM 2293 C CA . ARG A 1 304 ? -13.969 -13.448 26.190 1.00 96.19 304 ARG A CA 1
ATOM 2294 C C . ARG A 1 304 ? -13.052 -13.048 25.041 1.00 96.19 304 ARG A C 1
ATOM 2296 O O . ARG A 1 304 ? -11.837 -13.103 25.218 1.00 96.19 304 ARG A O 1
ATOM 2303 N N . GLY A 1 305 ? -13.621 -12.615 23.920 1.00 98.12 305 GLY A N 1
ATOM 2304 C CA . GLY A 1 305 ? -12.914 -12.473 22.650 1.00 98.12 305 GLY A CA 1
ATOM 2305 C C . GLY A 1 305 ? -13.184 -13.672 21.736 1.00 98.12 305 GLY A C 1
ATOM 2306 O O . GLY A 1 305 ? -13.446 -14.764 22.252 1.00 98.12 305 GLY A O 1
ATOM 2307 N N . PRO A 1 306 ? -13.111 -13.496 20.404 1.00 98.69 306 PRO A N 1
ATOM 2308 C CA . PRO A 1 306 ? -13.309 -14.582 19.456 1.00 98.69 306 PRO A CA 1
ATOM 2309 C C . PRO A 1 306 ? -12.293 -15.712 19.649 1.00 98.69 306 PRO A C 1
ATOM 2311 O O . PRO A 1 306 ? -11.185 -15.511 20.157 1.00 98.69 306 PRO A O 1
ATOM 2314 N N . ASP A 1 307 ? -12.673 -16.916 19.236 1.00 98.81 307 ASP A N 1
ATOM 2315 C CA . ASP A 1 307 ? -11.830 -18.112 19.298 1.00 98.81 307 ASP A CA 1
ATOM 2316 C C . ASP A 1 307 ? -10.698 -18.083 18.265 1.00 98.81 307 ASP A C 1
ATOM 2318 O O . ASP A 1 307 ? -9.631 -18.677 18.483 1.00 98.81 307 ASP A O 1
ATOM 2322 N N . CYS A 1 308 ? -10.956 -17.412 17.144 1.00 98.62 308 CYS A N 1
ATOM 2323 C CA . CYS A 1 308 ? -10.056 -17.270 16.013 1.00 98.62 308 CYS A CA 1
ATOM 2324 C C . CYS A 1 308 ? -10.168 -15.863 15.411 1.00 98.62 308 CYS A C 1
ATOM 2326 O O . CYS A 1 308 ? -11.265 -15.317 15.305 1.00 98.62 308 CYS A O 1
ATOM 2328 N N . ALA A 1 309 ? -9.050 -15.293 14.977 1.00 98.62 309 ALA A N 1
ATOM 2329 C CA . ALA A 1 309 ? -9.013 -14.108 14.131 1.00 98.62 309 ALA A CA 1
ATOM 2330 C C . ALA A 1 309 ? -8.217 -14.404 12.853 1.00 98.62 309 ALA A C 1
ATOM 2332 O O . ALA A 1 309 ? -7.170 -15.045 12.921 1.00 98.62 309 ALA A O 1
ATOM 2333 N N . ILE A 1 310 ? -8.688 -13.936 11.701 1.00 98.62 310 ILE A N 1
ATOM 2334 C CA . ILE A 1 310 ? -8.006 -14.081 10.410 1.00 98.62 310 ILE A CA 1
ATOM 2335 C C . ILE A 1 310 ? -7.815 -12.691 9.804 1.00 98.62 310 ILE A C 1
ATOM 2337 O O . ILE A 1 310 ? -8.761 -11.914 9.691 1.00 98.62 310 ILE A O 1
ATOM 2341 N N . GLU A 1 311 ? -6.574 -12.381 9.458 1.00 96.00 311 GLU A N 1
ATOM 2342 C CA . GLU A 1 311 ? -6.139 -11.134 8.843 1.00 96.00 311 GLU A CA 1
ATOM 2343 C C . GLU A 1 311 ? -6.192 -11.270 7.315 1.00 96.00 311 GLU A C 1
ATOM 2345 O O . GLU A 1 311 ? -5.481 -12.108 6.762 1.00 96.00 311 GLU A O 1
ATOM 2350 N N . CYS A 1 312 ? -7.034 -10.466 6.659 1.00 94.88 312 CYS A N 1
ATOM 2351 C CA . CYS A 1 312 ? -7.332 -10.489 5.221 1.00 94.88 312 CYS A CA 1
ATOM 2352 C C . CYS A 1 312 ? -7.290 -9.087 4.568 1.00 94.88 312 CYS A C 1
ATOM 2354 O O . CYS A 1 312 ? -7.884 -8.896 3.502 1.00 94.88 312 CYS A O 1
ATOM 2356 N N . ALA A 1 313 ? -6.659 -8.094 5.201 1.00 84.56 313 ALA A N 1
ATOM 2357 C CA . ALA A 1 313 ? -6.646 -6.690 4.775 1.00 84.56 313 ALA A CA 1
ATOM 2358 C C . ALA A 1 313 ? -5.240 -6.140 4.476 1.00 84.56 313 ALA A C 1
ATOM 2360 O O . ALA A 1 313 ? -5.091 -5.305 3.584 1.00 84.56 313 ALA A O 1
ATOM 2361 N N . ALA A 1 314 ? -4.224 -6.588 5.215 1.00 75.44 314 ALA A N 1
ATOM 2362 C CA . ALA A 1 314 ? -2.886 -6.011 5.286 1.00 75.44 314 ALA A CA 1
ATOM 2363 C C . ALA A 1 314 ? -2.891 -4.498 5.615 1.00 75.44 314 ALA A C 1
ATOM 2365 O O . ALA A 1 314 ? -3.799 -3.978 6.268 1.00 75.44 314 ALA A O 1
ATOM 2366 N N . GLY A 1 315 ? -1.866 -3.765 5.159 1.00 57.12 315 GLY A N 1
ATOM 2367 C CA . GLY A 1 315 ? -1.653 -2.328 5.396 1.00 57.12 315 GLY A CA 1
ATOM 2368 C C . GLY A 1 315 ? -2.774 -1.365 4.953 1.00 57.12 315 GLY A C 1
ATOM 2369 O O . GLY A 1 315 ? -2.640 -0.163 5.175 1.00 57.12 315 GLY A O 1
ATOM 2370 N N . GLU A 1 316 ? -3.895 -1.842 4.388 1.00 54.16 316 GLU A N 1
ATOM 2371 C CA . GLU A 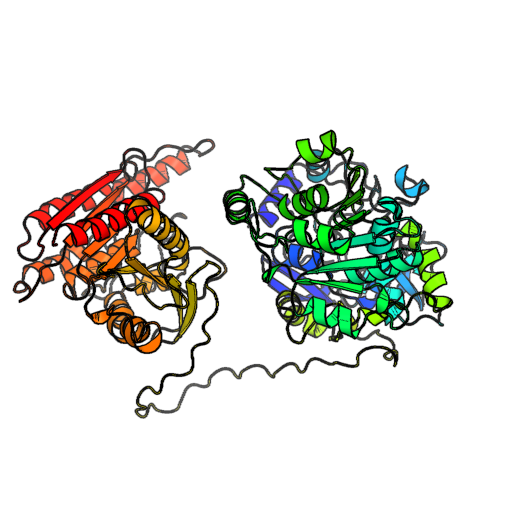1 316 ? -5.114 -1.036 4.159 1.00 54.16 316 GLU A CA 1
ATOM 2372 C C . GLU A 1 316 ? -5.767 -0.541 5.474 1.00 54.16 316 GLU A C 1
ATOM 2374 O O . GLU A 1 316 ? -6.632 0.337 5.454 1.00 54.16 316 GLU A O 1
ATOM 2379 N N . TYR A 1 317 ? -5.336 -1.078 6.621 1.00 46.34 317 TYR A N 1
ATOM 2380 C CA . TYR A 1 317 ? -5.823 -0.776 7.971 1.00 46.34 317 TYR A CA 1
ATOM 2381 C C . TYR A 1 317 ? -4.729 -0.121 8.843 1.00 46.34 317 TYR A C 1
ATOM 2383 O O . TYR A 1 317 ? -4.556 -0.463 10.005 1.00 46.34 317 TYR A O 1
ATOM 2391 N N . ALA A 1 318 ? -3.935 0.812 8.320 1.00 46.06 318 ALA A N 1
ATOM 2392 C CA . ALA A 1 318 ? -3.071 1.622 9.187 1.00 46.06 318 ALA A CA 1
ATOM 2393 C C . ALA A 1 318 ? -3.903 2.747 9.837 1.00 46.06 318 ALA A C 1
ATOM 2395 O O . ALA A 1 318 ? -4.387 3.649 9.150 1.00 46.06 318 ALA A O 1
ATOM 2396 N N . LYS A 1 319 ? -4.110 2.692 11.156 1.00 46.03 319 LYS A N 1
ATOM 2397 C CA . LYS A 1 319 ? -4.899 3.655 11.949 1.00 46.03 319 LYS A CA 1
ATOM 2398 C C . LYS A 1 319 ? -4.027 4.612 12.768 1.00 46.03 319 LYS A C 1
ATOM 2400 O O . LYS A 1 319 ? -4.510 5.664 13.191 1.00 46.03 319 LYS A O 1
ATOM 2405 N N . GLY A 1 320 ? -2.762 4.279 13.014 1.00 42.09 320 GLY A N 1
ATOM 2406 C CA . GLY A 1 320 ? -1.828 5.046 13.831 1.00 42.09 320 GLY A CA 1
ATOM 2407 C C . GLY A 1 320 ? -0.882 5.936 13.027 1.00 42.09 320 GLY A C 1
ATOM 2408 O O . GLY A 1 320 ? -0.125 5.508 12.159 1.00 42.09 320 GLY A O 1
ATOM 2409 N N . TRP A 1 321 ? -0.863 7.214 13.399 1.00 37.31 321 TRP A N 1
ATOM 2410 C CA . TRP A 1 321 ? 0.045 8.237 12.869 1.00 37.31 321 TRP A CA 1
ATOM 2411 C C . TRP A 1 321 ? 1.538 7.937 13.105 1.00 37.31 321 TRP A C 1
ATOM 2413 O O . TRP A 1 321 ? 2.368 8.381 12.316 1.00 37.31 321 TRP A O 1
ATOM 2423 N N . MET A 1 322 ? 1.876 7.183 14.162 1.00 35.88 322 MET A N 1
ATOM 2424 C CA . MET A 1 322 ? 3.252 6.775 14.477 1.00 35.88 322 MET A CA 1
ATOM 2425 C C . MET A 1 322 ? 3.781 5.756 13.459 1.00 35.88 322 MET A C 1
ATOM 2427 O O . MET A 1 322 ? 4.856 5.956 12.909 1.00 35.88 322 MET A O 1
ATOM 2431 N N . HIS A 1 323 ? 2.985 4.737 13.128 1.00 43.69 323 HIS A N 1
ATOM 2432 C CA . HIS A 1 323 ? 3.338 3.720 12.134 1.00 43.69 323 HIS A CA 1
ATOM 2433 C C . HIS A 1 323 ? 3.418 4.307 10.719 1.00 43.69 323 HIS A C 1
ATOM 2435 O O . HIS A 1 323 ? 4.353 4.030 9.975 1.00 43.69 323 HIS A O 1
ATOM 2441 N N . TRP A 1 324 ? 2.508 5.223 10.358 1.00 44.00 324 TRP A N 1
ATOM 2442 C CA . TRP A 1 324 ? 2.625 5.967 9.097 1.00 44.00 324 TRP A CA 1
ATOM 2443 C C . TRP A 1 324 ? 3.920 6.792 9.021 1.00 44.00 324 TRP A C 1
ATOM 2445 O O . TRP A 1 324 ? 4.563 6.829 7.973 1.00 44.00 324 TRP A O 1
ATOM 2455 N N . LEU A 1 325 ? 4.317 7.440 10.123 1.00 35.59 325 LEU A N 1
ATOM 2456 C CA . LEU A 1 325 ? 5.549 8.224 10.195 1.00 35.59 325 LEU A CA 1
ATOM 2457 C C . LEU A 1 325 ? 6.780 7.322 10.065 1.00 35.59 325 LEU A C 1
ATOM 2459 O O . LEU A 1 325 ? 7.653 7.630 9.259 1.00 35.59 325 LEU A O 1
ATOM 2463 N N . GLU A 1 326 ? 6.835 6.213 10.804 1.00 39.88 326 GLU A N 1
ATOM 2464 C CA . GLU A 1 326 ? 7.936 5.246 10.744 1.00 39.88 326 GLU A CA 1
ATOM 2465 C C . GLU A 1 326 ? 8.056 4.596 9.357 1.00 39.88 326 GLU A C 1
ATOM 2467 O O . GLU A 1 326 ? 9.172 4.481 8.845 1.00 39.88 326 GLU A O 1
ATOM 2472 N N . MET A 1 327 ? 6.933 4.300 8.692 1.00 43.50 327 MET A N 1
ATOM 2473 C CA . MET A 1 327 ? 6.900 3.872 7.287 1.00 43.50 327 MET A CA 1
ATOM 2474 C C . MET A 1 327 ? 7.366 4.962 6.315 1.00 43.50 327 MET A C 1
ATOM 2476 O O . MET A 1 327 ? 8.093 4.684 5.360 1.00 43.50 327 MET A O 1
ATOM 2480 N N . ALA A 1 328 ? 6.999 6.220 6.559 1.00 39.91 328 ALA A N 1
ATOM 2481 C CA . ALA A 1 328 ? 7.385 7.346 5.714 1.00 39.91 328 ALA A CA 1
ATOM 2482 C C . ALA A 1 328 ? 8.877 7.713 5.833 1.00 39.91 328 ALA A C 1
ATOM 2484 O O . ALA A 1 328 ? 9.455 8.205 4.862 1.00 39.91 328 ALA A O 1
ATOM 2485 N N . VAL A 1 329 ? 9.507 7.466 6.990 1.00 35.88 329 VAL A N 1
ATOM 2486 C CA . VAL A 1 329 ? 10.948 7.699 7.212 1.00 35.88 329 VAL A CA 1
ATOM 2487 C C . VAL A 1 329 ? 11.814 6.440 7.056 1.00 35.88 329 VAL A C 1
ATOM 2489 O O . VAL A 1 329 ? 13.033 6.525 7.197 1.00 35.88 329 VAL A O 1
ATOM 2492 N N . GLY A 1 330 ? 11.214 5.285 6.742 1.00 36.12 330 GLY A N 1
ATOM 2493 C CA . GLY A 1 330 ? 11.913 4.011 6.522 1.00 36.12 330 GLY A CA 1
ATOM 2494 C C . GLY A 1 330 ? 12.412 3.311 7.793 1.00 36.12 330 GLY A C 1
ATOM 2495 O O . GLY A 1 330 ? 13.302 2.468 7.708 1.00 36.12 330 GLY A O 1
ATOM 2496 N N . ILE A 1 331 ? 11.871 3.670 8.962 1.00 37.16 331 ILE A N 1
ATOM 2497 C CA . ILE A 1 331 ? 12.130 3.022 10.264 1.00 37.16 331 ILE A CA 1
ATOM 2498 C C . ILE A 1 331 ? 11.275 1.755 10.431 1.00 37.16 331 ILE A C 1
ATOM 2500 O O . ILE A 1 331 ? 11.641 0.845 11.174 1.00 37.16 331 ILE A O 1
ATOM 2504 N N . GLU A 1 332 ? 10.161 1.679 9.711 1.00 42.16 332 GLU A N 1
ATOM 2505 C CA . GLU A 1 332 ? 9.248 0.545 9.675 1.00 42.16 332 GLU A CA 1
ATOM 2506 C C . GLU A 1 332 ? 8.853 0.277 8.216 1.00 42.16 332 GLU A C 1
ATOM 2508 O O . GLU A 1 332 ? 8.795 1.209 7.418 1.00 42.16 332 GLU A O 1
ATOM 2513 N N . THR A 1 333 ? 8.617 -0.972 7.817 1.00 52.56 333 THR A N 1
ATOM 2514 C CA . THR A 1 333 ? 8.162 -1.282 6.445 1.00 52.56 333 THR A CA 1
ATOM 2515 C C . THR A 1 333 ? 6.736 -1.816 6.398 1.00 52.56 333 THR A C 1
ATOM 2517 O O . THR A 1 333 ? 6.133 -1.786 5.332 1.00 52.56 333 THR A O 1
ATOM 2520 N N . ASP A 1 334 ? 6.194 -2.247 7.540 1.00 62.91 334 ASP A N 1
ATOM 2521 C CA . ASP A 1 334 ? 4.852 -2.809 7.705 1.00 62.91 334 ASP A CA 1
ATOM 2522 C C . ASP A 1 334 ? 4.268 -2.476 9.083 1.00 62.91 334 ASP A C 1
ATOM 2524 O O . ASP A 1 334 ? 5.019 -2.313 10.032 1.00 62.91 334 ASP A O 1
ATOM 2528 N N . THR A 1 335 ? 2.939 -2.434 9.228 1.00 75.31 335 THR A N 1
ATOM 2529 C CA . THR A 1 335 ? 2.271 -2.097 10.504 1.00 75.31 335 THR A CA 1
ATOM 2530 C C . THR A 1 335 ? 1.880 -3.326 11.339 1.00 75.31 335 THR A C 1
ATOM 2532 O O . THR A 1 335 ? 1.324 -4.294 10.818 1.00 75.31 335 THR A O 1
ATOM 2535 N N . SER A 1 336 ? 2.085 -3.262 12.661 1.00 84.38 336 SER A N 1
ATOM 2536 C CA . SER A 1 336 ? 1.665 -4.301 13.618 1.00 84.38 336 SER A CA 1
ATOM 2537 C C . SER A 1 336 ? 0.251 -4.100 14.171 1.00 84.38 336 SER A C 1
ATOM 2539 O O . SER A 1 336 ? -0.214 -4.923 14.957 1.00 84.38 336 SER A O 1
ATOM 2541 N N . GLU A 1 337 ? -0.464 -3.042 13.779 1.00 84.62 337 GLU A N 1
ATOM 2542 C CA . GLU A 1 337 ? -1.714 -2.631 14.432 1.00 84.62 337 GLU A CA 1
ATOM 2543 C C . GLU A 1 337 ? -2.826 -3.676 14.364 1.00 84.62 337 GLU A C 1
ATOM 2545 O O . GLU A 1 337 ? -3.380 -4.032 15.405 1.00 84.62 337 GLU A O 1
ATOM 2550 N N . ILE A 1 338 ? -3.136 -4.201 13.170 1.00 90.56 338 ILE A N 1
ATOM 2551 C CA . ILE A 1 338 ? -4.150 -5.259 13.034 1.00 90.56 338 ILE A CA 1
ATOM 2552 C C . ILE A 1 338 ? -3.735 -6.479 13.845 1.00 90.56 338 ILE A C 1
ATOM 2554 O O . ILE A 1 338 ? -4.540 -7.032 14.588 1.00 90.56 338 ILE A O 1
ATOM 2558 N N . ILE A 1 339 ? -2.469 -6.884 13.733 1.00 93.69 339 ILE A N 1
ATOM 2559 C CA . ILE A 1 339 ? -1.963 -8.084 14.397 1.00 93.69 339 ILE A CA 1
ATOM 2560 C C . ILE A 1 339 ? -2.057 -7.924 15.922 1.00 93.69 339 ILE A C 1
ATOM 2562 O O . ILE A 1 339 ? -2.482 -8.848 16.616 1.00 93.69 339 ILE A O 1
ATOM 2566 N N . ASN A 1 340 ? -1.749 -6.739 16.450 1.00 94.00 340 ASN A N 1
ATOM 2567 C CA . ASN A 1 340 ? -1.926 -6.411 17.860 1.00 94.00 340 ASN A CA 1
ATOM 2568 C C . ASN A 1 340 ? -3.411 -6.419 18.259 1.00 94.00 340 ASN A C 1
ATOM 2570 O O . ASN A 1 340 ? -3.754 -7.055 19.254 1.00 94.00 340 ASN A O 1
ATOM 2574 N N . GLU A 1 341 ? -4.307 -5.801 17.477 1.00 94.00 341 GLU A N 1
ATOM 2575 C CA . GLU A 1 341 ? -5.758 -5.844 17.727 1.00 94.00 341 GLU A CA 1
ATOM 2576 C C . GLU A 1 341 ? -6.299 -7.284 17.708 1.00 94.00 341 GLU A C 1
ATOM 2578 O O . GLU A 1 341 ? -7.129 -7.636 18.546 1.00 94.00 341 GLU A O 1
ATOM 2583 N N . MET A 1 342 ? -5.812 -8.142 16.809 1.00 96.75 342 MET A N 1
ATOM 2584 C CA . MET A 1 342 ? -6.170 -9.559 16.766 1.00 96.75 342 MET A CA 1
ATOM 2585 C C . MET A 1 342 ? -5.696 -10.284 18.024 1.00 96.75 342 MET A C 1
ATOM 2587 O O . MET A 1 342 ? -6.506 -10.921 18.694 1.00 96.75 342 MET A O 1
ATOM 2591 N N . ILE A 1 343 ? -4.409 -10.164 18.374 1.00 97.44 343 ILE A N 1
ATOM 2592 C CA . ILE A 1 343 ? -3.817 -10.803 19.559 1.00 97.44 343 ILE A CA 1
ATOM 2593 C C . ILE A 1 343 ? -4.545 -10.346 20.829 1.00 97.44 343 ILE A C 1
ATOM 2595 O O . ILE A 1 343 ? -4.881 -11.165 21.683 1.00 97.44 343 ILE A O 1
ATOM 2599 N N . GLU A 1 344 ? -4.828 -9.052 20.966 1.00 96.00 344 GLU A N 1
ATOM 2600 C CA . GLU A 1 344 ? -5.540 -8.478 22.112 1.00 96.00 344 GLU A CA 1
ATOM 2601 C C . GLU A 1 344 ? -7.039 -8.810 22.122 1.00 96.00 344 GLU A C 1
ATOM 2603 O O . GLU A 1 344 ? -7.644 -8.918 23.200 1.00 96.00 344 GLU A O 1
ATOM 2608 N N . GLY A 1 345 ? -7.619 -8.979 20.934 1.00 96.75 345 GLY A N 1
ATOM 2609 C CA . GLY A 1 345 ? -9.029 -9.237 20.675 1.00 96.75 345 GLY A CA 1
ATOM 2610 C C . GLY A 1 345 ? -9.453 -10.667 20.970 1.00 96.75 345 GLY A C 1
ATOM 2611 O O . GLY A 1 345 ? -10.449 -10.846 21.668 1.00 96.75 345 GLY A O 1
ATOM 2612 N N . VAL A 1 346 ? -8.711 -11.670 20.487 1.00 98.62 346 VAL A N 1
ATOM 2613 C CA . VAL A 1 346 ? -9.047 -13.095 20.678 1.00 98.62 346 VAL A CA 1
ATOM 2614 C C . VAL A 1 346 ? -9.038 -13.492 22.154 1.00 98.62 346 VAL A C 1
ATOM 2616 O O . VAL A 1 346 ? -8.395 -12.839 22.978 1.00 98.62 346 VAL A O 1
ATOM 2619 N N . ARG A 1 347 ? -9.716 -14.585 22.518 1.00 98.56 347 ARG A N 1
ATOM 2620 C CA . ARG A 1 347 ? -9.636 -15.145 23.879 1.00 98.56 347 ARG A CA 1
ATOM 2621 C C . ARG A 1 347 ? -8.236 -15.669 24.214 1.00 98.56 347 ARG A C 1
ATOM 2623 O O . ARG A 1 347 ? -7.422 -15.929 23.332 1.00 98.56 347 ARG A O 1
ATOM 2630 N N . ASN A 1 348 ? -7.960 -15.900 25.501 1.00 98.38 348 ASN A N 1
ATOM 2631 C CA . ASN A 1 348 ? -6.745 -16.620 25.910 1.00 98.38 348 ASN A CA 1
ATOM 2632 C C . ASN A 1 348 ? -6.705 -18.006 25.244 1.00 98.38 348 ASN A C 1
ATOM 2634 O O . ASN A 1 348 ? -7.743 -18.664 25.108 1.00 98.38 348 ASN A O 1
ATOM 2638 N N . TYR A 1 349 ? -5.513 -18.434 24.822 1.00 98.19 349 TYR A N 1
ATOM 2639 C CA . TYR A 1 349 ? -5.314 -19.604 23.959 1.00 98.19 349 TYR A CA 1
ATOM 2640 C C . TYR A 1 349 ? -6.117 -19.557 22.641 1.00 98.19 349 TYR A C 1
ATOM 2642 O O . TYR A 1 349 ? -6.516 -20.600 22.117 1.00 98.19 349 TYR A O 1
ATOM 2650 N N . GLY A 1 350 ? -6.419 -18.356 22.140 1.00 98.56 350 GLY A N 1
ATOM 2651 C CA . GLY A 1 350 ? -6.998 -18.127 20.817 1.00 98.56 350 GLY A CA 1
ATOM 2652 C C . GLY A 1 350 ? -5.968 -18.282 19.693 1.00 98.56 350 GLY A C 1
ATOM 2653 O O . GLY A 1 350 ? -4.770 -18.455 19.945 1.00 98.56 350 GLY A O 1
ATOM 2654 N N . ARG A 1 351 ? -6.447 -18.232 18.446 1.00 98.69 351 ARG A N 1
ATOM 2655 C CA . ARG A 1 351 ? -5.626 -18.363 17.229 1.00 98.69 351 ARG A CA 1
ATOM 2656 C C . ARG A 1 351 ? -5.761 -17.126 16.347 1.00 98.69 351 ARG A C 1
ATOM 2658 O O . ARG A 1 351 ? -6.858 -16.599 16.203 1.00 98.69 351 ARG A O 1
ATOM 2665 N N . CYS A 1 352 ? -4.662 -16.707 15.743 1.00 98.62 352 CYS A N 1
ATOM 2666 C CA . CYS A 1 352 ? -4.580 -15.602 14.800 1.00 98.62 352 CYS A CA 1
ATOM 2667 C C . CYS A 1 352 ? -3.890 -16.093 13.521 1.00 98.62 352 CYS A C 1
ATOM 2669 O O . CYS A 1 352 ? -2.778 -16.612 13.598 1.00 98.62 352 CYS A O 1
ATOM 2671 N N . GLY A 1 353 ? -4.541 -15.941 12.370 1.00 98.19 353 GLY A N 1
ATOM 2672 C CA . GLY A 1 353 ? -3.998 -16.231 11.042 1.00 98.19 353 GLY A CA 1
ATOM 2673 C C . GLY A 1 353 ? -3.624 -14.962 10.302 1.00 98.19 353 GLY A C 1
ATOM 2674 O O . GLY A 1 353 ? -4.436 -14.043 10.264 1.00 98.19 353 GLY A O 1
ATOM 2675 N N . VAL A 1 354 ? -2.427 -14.911 9.725 1.00 96.50 354 VAL A N 1
ATOM 2676 C CA . VAL A 1 354 ? -1.965 -13.780 8.915 1.00 96.50 354 VAL A CA 1
ATOM 2677 C C . VAL A 1 354 ? -1.906 -14.192 7.449 1.00 96.50 354 VAL A C 1
ATOM 2679 O O . VAL A 1 354 ? -0.994 -14.933 7.067 1.00 96.50 354 VAL A O 1
ATOM 2682 N N . THR A 1 355 ? -2.872 -13.720 6.649 1.00 94.62 355 THR A N 1
ATOM 2683 C CA . THR A 1 355 ? -2.945 -13.998 5.205 1.00 94.62 355 THR A CA 1
ATOM 2684 C C . THR A 1 355 ? -2.704 -12.769 4.333 1.00 94.62 355 THR A C 1
ATOM 2686 O O . THR A 1 355 ? -2.311 -12.939 3.180 1.00 94.62 355 THR A O 1
ATOM 2689 N N . GLY A 1 356 ? -2.931 -11.551 4.839 1.00 88.75 356 GLY A N 1
ATOM 2690 C CA . GLY A 1 356 ? -2.619 -10.326 4.110 1.00 88.75 356 GLY A CA 1
ATOM 2691 C C . GLY A 1 356 ? -1.126 -10.192 3.803 1.00 88.75 356 GLY A C 1
ATOM 2692 O O . GLY A 1 356 ? -0.266 -10.826 4.421 1.00 88.75 356 GLY A O 1
ATOM 2693 N N . VAL A 1 357 ? -0.810 -9.374 2.799 1.00 83.62 357 VAL A N 1
ATOM 2694 C CA . VAL A 1 357 ? 0.559 -9.199 2.304 1.00 83.62 357 VAL A CA 1
ATOM 2695 C C . VAL A 1 357 ? 1.349 -8.263 3.222 1.00 83.62 357 VAL A C 1
ATOM 2697 O O . VAL A 1 357 ? 1.094 -7.063 3.260 1.00 83.62 357 VAL A O 1
ATOM 2700 N N . TYR A 1 358 ? 2.354 -8.819 3.896 1.00 83.12 358 TYR A N 1
ATOM 2701 C CA . TYR A 1 358 ? 3.393 -8.101 4.639 1.00 83.12 358 TYR A CA 1
ATOM 2702 C C . TYR A 1 358 ? 4.751 -8.407 4.000 1.00 83.12 358 TYR A C 1
ATOM 2704 O O . TYR A 1 358 ? 5.018 -9.559 3.650 1.00 83.12 358 TYR A O 1
ATOM 2712 N N . VAL A 1 359 ? 5.597 -7.395 3.808 1.00 75.38 359 VAL A N 1
ATOM 2713 C CA . VAL A 1 359 ? 6.824 -7.503 3.000 1.00 75.38 359 VAL A CA 1
ATOM 2714 C C . VAL A 1 359 ? 8.117 -7.350 3.796 1.00 75.38 359 VAL A C 1
ATOM 2716 O O . VAL A 1 359 ? 9.165 -7.695 3.262 1.00 75.38 359 VAL A O 1
ATOM 2719 N N . GLY A 1 360 ? 8.091 -6.881 5.041 1.00 75.19 360 GLY A N 1
ATOM 2720 C CA . GLY A 1 360 ? 9.271 -6.587 5.846 1.00 75.19 360 GLY A CA 1
ATOM 2721 C C . GLY A 1 360 ? 9.014 -6.540 7.358 1.00 75.19 360 GLY A C 1
ATOM 2722 O O . GLY A 1 360 ? 8.286 -7.358 7.911 1.00 75.19 360 GLY A O 1
ATOM 2723 N N . TYR A 1 361 ? 9.699 -5.629 8.049 1.00 76.56 361 TYR A N 1
ATOM 2724 C CA . TYR A 1 361 ? 9.696 -5.504 9.506 1.00 76.56 361 TYR A CA 1
ATOM 2725 C C . TYR A 1 361 ? 8.645 -4.511 10.012 1.00 76.56 361 TYR A C 1
ATOM 2727 O O . TYR A 1 361 ? 8.353 -3.502 9.366 1.00 76.56 361 TYR A O 1
ATOM 2735 N N . THR A 1 362 ? 8.151 -4.777 11.221 1.00 80.69 362 THR A N 1
ATOM 2736 C CA . THR A 1 362 ? 7.259 -3.895 11.979 1.00 80.69 362 THR A CA 1
ATOM 2737 C C . THR A 1 362 ? 7.824 -3.617 13.373 1.00 80.69 362 THR A C 1
ATOM 2739 O O . THR A 1 362 ? 8.469 -4.483 13.975 1.00 80.69 362 THR A O 1
ATOM 2742 N N . ASN A 1 363 ? 7.563 -2.423 13.897 1.00 76.44 363 ASN A N 1
ATOM 2743 C CA . ASN A 1 363 ? 7.830 -2.043 15.276 1.00 76.44 363 ASN A CA 1
ATOM 2744 C C . ASN A 1 363 ? 6.570 -2.255 16.132 1.00 76.44 363 ASN A C 1
ATOM 2746 O O . ASN A 1 363 ? 5.464 -2.456 15.637 1.00 76.44 363 ASN A O 1
ATOM 2750 N N . HIS A 1 364 ? 6.728 -2.238 17.457 1.00 83.06 364 HIS A N 1
ATOM 2751 C CA . HIS A 1 364 ? 5.618 -2.347 18.420 1.00 83.06 364 HIS A CA 1
ATOM 2752 C C . HIS A 1 364 ? 4.770 -3.632 18.352 1.00 83.06 364 HIS A C 1
ATOM 2754 O O . HIS A 1 364 ? 3.659 -3.671 18.881 1.00 83.06 364 HIS A O 1
ATOM 2760 N N . PHE A 1 365 ? 5.299 -4.719 17.789 1.00 90.69 365 PHE A N 1
ATOM 2761 C CA . PHE A 1 365 ? 4.653 -6.027 17.873 1.00 90.69 365 PHE A CA 1
ATOM 2762 C C . PHE A 1 365 ? 4.522 -6.487 19.339 1.00 90.69 365 PHE A C 1
ATOM 2764 O O . PHE A 1 365 ? 5.519 -6.621 20.058 1.00 90.69 365 PHE A O 1
ATOM 2771 N N . ASN A 1 366 ? 3.292 -6.745 19.794 1.00 91.69 366 ASN A N 1
ATOM 2772 C CA . ASN A 1 366 ? 2.974 -7.057 21.189 1.00 91.69 366 ASN A CA 1
ATOM 2773 C C . ASN A 1 366 ? 3.304 -8.521 21.551 1.00 91.69 366 ASN A C 1
ATOM 2775 O O . ASN A 1 366 ? 2.434 -9.338 21.869 1.00 91.69 366 ASN A O 1
ATOM 2779 N N . ILE A 1 367 ? 4.599 -8.851 21.535 1.00 95.75 367 ILE A N 1
ATOM 2780 C CA . ILE A 1 367 ? 5.117 -10.190 21.857 1.00 95.75 367 ILE A CA 1
ATOM 2781 C C . ILE A 1 367 ? 4.767 -10.637 23.287 1.00 95.75 367 ILE A C 1
ATOM 2783 O O . ILE A 1 367 ? 4.595 -11.829 23.540 1.00 95.75 367 ILE A O 1
ATOM 2787 N N . GLY A 1 368 ? 4.612 -9.689 24.217 1.00 96.06 368 GLY A N 1
ATOM 2788 C CA . GLY A 1 368 ? 4.204 -9.971 25.593 1.00 96.06 368 GLY A CA 1
ATOM 2789 C C . GLY A 1 368 ? 2.795 -10.559 25.659 1.00 96.06 368 GLY A C 1
ATOM 2790 O O . GLY A 1 368 ? 2.606 -11.629 26.230 1.00 96.06 368 GLY A O 1
ATOM 2791 N N . SER A 1 369 ? 1.818 -9.912 25.013 1.00 96.00 369 SER A N 1
ATOM 2792 C CA . SER A 1 369 ? 0.431 -10.404 24.957 1.00 96.00 369 SER A CA 1
ATOM 2793 C C . SER A 1 369 ? 0.332 -11.758 24.254 1.00 96.00 369 SER A C 1
ATOM 2795 O O . SER A 1 369 ? -0.395 -12.639 24.718 1.00 96.00 369 SER A O 1
ATOM 2797 N N . LEU A 1 370 ? 1.115 -11.957 23.186 1.00 97.81 370 LEU A N 1
ATOM 2798 C CA . LEU A 1 370 ? 1.212 -13.242 22.495 1.00 97.81 370 LEU A CA 1
ATOM 2799 C C . LEU A 1 370 ? 1.629 -14.368 23.461 1.00 97.81 370 LEU A C 1
ATOM 2801 O O . LEU A 1 370 ? 0.956 -15.400 23.533 1.00 97.81 370 LEU A O 1
ATOM 2805 N N . MET A 1 371 ? 2.715 -14.156 24.216 1.00 98.06 371 MET A N 1
ATOM 2806 C CA . MET A 1 371 ? 3.296 -15.154 25.118 1.00 98.06 371 MET A CA 1
ATOM 2807 C C . MET A 1 371 ? 2.430 -15.388 26.362 1.00 98.06 371 MET A C 1
ATOM 2809 O O . MET A 1 371 ? 1.989 -16.514 26.591 1.00 98.06 371 MET A O 1
ATOM 2813 N N . GLU A 1 372 ? 2.119 -14.332 27.117 1.00 98.12 372 GLU A N 1
ATOM 2814 C CA . GLU A 1 372 ? 1.429 -14.420 28.416 1.00 98.12 372 GLU A CA 1
ATOM 2815 C C . GLU A 1 372 ? 0.025 -15.031 28.301 1.00 98.12 372 GLU A C 1
ATOM 2817 O O . GLU A 1 372 ? -0.472 -15.683 29.220 1.00 98.12 372 GLU A O 1
ATOM 2822 N N . ARG A 1 373 ? -0.637 -14.843 27.153 1.00 97.94 373 ARG A N 1
ATOM 2823 C CA . ARG A 1 373 ? -2.002 -15.336 26.916 1.00 97.94 373 ARG A CA 1
ATOM 2824 C C . ARG A 1 373 ? -2.045 -16.629 26.104 1.00 97.94 373 ARG A C 1
ATOM 2826 O O . ARG A 1 373 ? -3.139 -17.117 25.808 1.00 97.94 373 ARG A O 1
ATOM 2833 N N . GLY A 1 374 ? -0.883 -17.188 25.755 1.00 98.00 374 GLY A N 1
ATOM 2834 C CA . GLY A 1 374 ? -0.760 -18.444 25.018 1.00 98.00 374 GLY A CA 1
ATOM 2835 C C . GLY A 1 374 ? -1.359 -18.399 23.610 1.00 98.00 374 GLY A C 1
ATOM 2836 O O . GLY A 1 374 ? -1.861 -19.420 23.136 1.00 98.00 374 GLY A O 1
ATOM 2837 N N . ILE A 1 375 ? -1.353 -17.230 22.963 1.00 98.62 375 ILE A N 1
ATOM 2838 C CA . ILE A 1 375 ? -1.964 -17.038 21.644 1.00 98.62 375 ILE A CA 1
ATOM 2839 C C . ILE A 1 375 ? -1.148 -17.774 20.579 1.00 98.62 375 ILE A C 1
ATOM 2841 O O . ILE A 1 375 ? 0.085 -17.783 20.600 1.00 98.62 375 ILE A O 1
ATOM 2845 N N . ARG A 1 376 ? -1.841 -18.418 19.638 1.00 98.38 376 ARG A N 1
ATOM 2846 C CA . ARG A 1 376 ? -1.220 -19.016 18.452 1.00 98.38 376 ARG A CA 1
ATOM 2847 C C . ARG A 1 376 ? -1.256 -18.001 17.325 1.00 98.38 376 ARG A C 1
ATOM 2849 O O . ARG A 1 376 ? -2.339 -17.624 16.901 1.00 98.38 376 ARG A O 1
ATOM 2856 N N . LEU A 1 377 ? -0.092 -17.571 16.857 1.00 97.75 377 LEU A N 1
ATOM 2857 C CA . LEU A 1 377 ? 0.034 -16.738 15.668 1.00 97.75 377 LEU A CA 1
ATOM 2858 C C . LEU A 1 377 ? 0.593 -17.599 14.539 1.00 97.75 377 LEU A C 1
ATOM 2860 O O . LEU A 1 377 ? 1.685 -18.150 14.669 1.00 97.75 377 LEU A O 1
ATOM 2864 N N . ILE A 1 378 ? -0.186 -17.745 13.475 1.00 97.94 378 ILE A N 1
ATOM 2865 C CA . ILE A 1 378 ? 0.130 -18.558 12.308 1.00 97.94 378 ILE A CA 1
ATOM 2866 C C . ILE A 1 378 ? 0.314 -17.609 11.128 1.00 97.94 378 ILE A C 1
ATOM 2868 O O . ILE A 1 378 ? -0.621 -16.916 10.732 1.00 97.94 378 ILE A O 1
ATOM 2872 N N . GLY A 1 379 ? 1.524 -17.566 10.573 1.00 95.31 379 GLY A N 1
ATOM 2873 C CA . GLY A 1 379 ? 1.737 -16.960 9.264 1.00 95.31 379 GLY A CA 1
ATOM 2874 C C . GLY A 1 379 ? 1.222 -17.925 8.207 1.00 95.31 379 GLY A C 1
ATOM 2875 O O . GLY A 1 379 ? 1.887 -18.923 7.942 1.00 95.31 379 GLY A O 1
ATOM 2876 N N . ASN A 1 380 ? 0.056 -17.642 7.624 1.00 96.06 380 ASN A N 1
ATOM 2877 C CA . ASN A 1 380 ? -0.530 -18.516 6.605 1.00 96.06 380 ASN A CA 1
ATOM 2878 C C . ASN A 1 380 ? 0.302 -18.504 5.314 1.00 96.06 380 ASN A C 1
ATOM 2880 O O . ASN A 1 380 ? 0.305 -19.482 4.563 1.00 96.06 380 ASN A O 1
ATOM 2884 N N . GLY A 1 381 ? 1.032 -17.403 5.095 1.00 91.75 381 GLY A N 1
ATOM 2885 C CA . GLY A 1 381 ? 1.932 -17.206 3.968 1.00 91.75 381 GLY A CA 1
ATOM 2886 C C . GLY A 1 381 ? 1.200 -17.142 2.629 1.00 91.75 381 GLY A C 1
ATOM 2887 O O . GLY A 1 381 ? -0.026 -17.110 2.550 1.00 91.75 381 GLY A O 1
ATOM 2888 N N . GLN A 1 382 ? 1.983 -17.147 1.553 1.00 94.19 382 GLN A N 1
ATOM 2889 C CA . GLN A 1 382 ? 1.453 -17.303 0.200 1.00 94.19 382 GLN A CA 1
ATOM 2890 C C . GLN A 1 382 ? 0.766 -18.673 0.085 1.00 94.19 382 GLN A C 1
ATOM 2892 O O . GLN A 1 382 ? 1.362 -19.700 0.427 1.00 94.19 382 GLN A O 1
ATOM 2897 N N . ALA A 1 383 ? -0.484 -18.711 -0.371 1.00 96.44 383 ALA A N 1
ATOM 2898 C CA . ALA A 1 383 ? -1.326 -19.891 -0.200 1.00 96.44 383 ALA A CA 1
ATOM 2899 C C . ALA A 1 383 ? -1.011 -21.021 -1.189 1.00 96.44 383 ALA A C 1
ATOM 2901 O O . ALA A 1 383 ? -0.993 -20.785 -2.389 1.00 96.44 383 ALA A O 1
ATOM 2902 N N . PRO A 1 384 ? -0.821 -22.276 -0.760 1.00 97.50 384 PRO A N 1
ATOM 2903 C CA . PRO A 1 384 ? -0.442 -23.361 -1.659 1.00 97.50 384 PRO A CA 1
ATOM 2904 C C . PRO A 1 384 ? -1.628 -23.848 -2.514 1.00 97.50 384 PRO A C 1
ATOM 2906 O O . PRO A 1 384 ? -2.315 -24.800 -2.144 1.00 97.50 384 PRO A O 1
ATOM 2909 N N . VAL A 1 385 ? -1.857 -23.223 -3.674 1.00 98.38 385 VAL A N 1
ATOM 2910 C CA . VAL A 1 385 ? -2.983 -23.514 -4.588 1.00 98.38 385 VAL A CA 1
ATOM 2911 C C . VAL A 1 385 ? -3.123 -25.009 -4.883 1.00 98.38 385 VAL A C 1
ATOM 2913 O O . VAL A 1 385 ? -4.214 -25.572 -4.759 1.00 98.38 385 VAL A O 1
ATOM 2916 N N . HIS A 1 386 ? -2.009 -25.692 -5.167 1.00 98.44 386 HIS A N 1
ATOM 2917 C CA . HIS A 1 386 ? -2.014 -27.108 -5.558 1.00 98.44 386 HIS A CA 1
ATOM 2918 C C . HIS A 1 386 ? -2.530 -28.037 -4.452 1.00 98.44 386 HIS A C 1
ATOM 2920 O O . HIS A 1 386 ? -2.931 -29.174 -4.721 1.00 98.44 386 HIS A O 1
ATOM 2926 N N . LYS A 1 387 ? -2.516 -27.576 -3.197 1.00 98.31 387 LYS A N 1
ATOM 2927 C CA . LYS A 1 387 ? -3.042 -28.323 -2.055 1.00 98.31 387 LYS A CA 1
ATOM 2928 C C . LYS A 1 387 ? -4.569 -28.405 -2.082 1.00 98.31 387 LYS A C 1
ATOM 2930 O O . LYS A 1 387 ? -5.096 -29.415 -1.628 1.00 98.31 387 LYS A O 1
ATOM 2935 N N . TYR A 1 388 ? -5.251 -27.399 -2.637 1.00 98.31 388 TYR A N 1
ATOM 2936 C CA . TYR A 1 388 ? -6.695 -27.207 -2.453 1.00 98.31 388 TYR A CA 1
ATOM 2937 C C . TYR A 1 388 ? -7.514 -27.180 -3.749 1.00 98.31 388 TYR A C 1
ATOM 2939 O O . TYR A 1 388 ? -8.681 -27.557 -3.731 1.00 98.31 388 TYR A O 1
ATOM 2947 N N . TRP A 1 389 ? -6.939 -26.770 -4.881 1.00 98.12 389 TRP A N 1
ATOM 2948 C CA . TRP A 1 389 ? -7.701 -26.442 -6.097 1.00 98.12 389 TRP A CA 1
ATOM 2949 C C . TRP A 1 389 ? -8.598 -27.565 -6.665 1.00 98.12 389 TRP A C 1
ATOM 2951 O O . TRP A 1 389 ? -9.666 -27.269 -7.185 1.00 98.12 389 TRP A O 1
ATOM 2961 N N . HIS A 1 390 ? -8.247 -28.847 -6.503 1.00 98.44 390 HIS A N 1
ATOM 2962 C CA . HIS A 1 390 ? -9.093 -29.966 -6.942 1.00 98.44 390 HIS A CA 1
ATOM 2963 C C . HIS A 1 390 ? -10.327 -30.122 -6.052 1.00 98.44 390 HIS A C 1
ATOM 2965 O O . HIS A 1 390 ? -11.435 -30.276 -6.550 1.00 98.44 390 HIS A O 1
ATOM 2971 N N . GLU A 1 391 ? -10.135 -30.051 -4.734 1.00 98.31 391 GLU A N 1
ATOM 2972 C CA . GLU A 1 391 ? -11.226 -30.119 -3.761 1.00 98.31 391 GLU A CA 1
ATOM 2973 C C . GLU A 1 391 ? -12.177 -28.930 -3.942 1.00 98.31 391 GLU A C 1
ATOM 2975 O O . GLU A 1 391 ? -13.394 -29.099 -3.967 1.00 98.31 391 GLU A O 1
ATOM 2980 N N . LEU A 1 392 ? -11.623 -27.733 -4.140 1.00 98.56 392 LEU A N 1
ATOM 2981 C CA . LEU A 1 392 ? -12.402 -26.523 -4.388 1.00 98.56 392 LEU A CA 1
ATOM 2982 C C . LEU A 1 392 ? -13.176 -26.601 -5.712 1.00 98.56 392 LEU A C 1
ATOM 2984 O O . LEU A 1 392 ? -14.347 -26.229 -5.749 1.00 98.56 392 LEU A O 1
ATOM 2988 N N . LEU A 1 393 ? -12.569 -27.135 -6.778 1.00 98.56 393 LEU A N 1
ATOM 2989 C CA . LEU A 1 393 ? -13.260 -27.376 -8.046 1.00 98.56 393 LEU A CA 1
ATOM 2990 C C . LEU A 1 393 ? -14.436 -28.347 -7.868 1.00 98.56 393 LEU A C 1
ATOM 2992 O O . LEU A 1 393 ? -15.533 -28.070 -8.348 1.00 98.56 393 LEU A O 1
ATOM 2996 N N . GLU A 1 394 ? -14.245 -29.445 -7.133 1.00 98.31 394 GLU A N 1
ATOM 2997 C CA . GLU A 1 394 ? -15.334 -30.379 -6.837 1.00 98.31 394 GLU A CA 1
ATOM 2998 C C . GLU A 1 394 ? -16.479 -29.715 -6.060 1.00 98.31 394 GLU A C 1
ATOM 3000 O O . GLU A 1 394 ? -17.646 -30.010 -6.319 1.00 98.31 394 GLU A O 1
ATOM 3005 N N . MET A 1 395 ? -16.171 -28.825 -5.110 1.00 97.94 395 MET A N 1
ATOM 3006 C CA . MET A 1 395 ? -17.191 -28.074 -4.369 1.00 97.94 395 MET A CA 1
ATOM 3007 C C . MET A 1 395 ? -17.992 -27.146 -5.288 1.00 97.94 395 MET A C 1
ATOM 3009 O O . MET A 1 395 ? -19.212 -27.061 -5.141 1.00 97.94 395 MET A O 1
ATOM 3013 N N . ILE A 1 396 ? -17.332 -26.500 -6.256 1.00 97.38 396 ILE A N 1
ATOM 3014 C CA . ILE A 1 396 ? -17.999 -25.674 -7.272 1.00 97.38 396 ILE A CA 1
ATOM 3015 C C . ILE A 1 396 ? -18.929 -26.540 -8.130 1.00 97.38 396 ILE A C 1
ATOM 3017 O O . ILE A 1 396 ? -20.096 -26.197 -8.299 1.00 97.38 396 ILE A O 1
ATOM 3021 N N . GLN A 1 397 ? -18.457 -27.694 -8.616 1.00 97.00 397 GLN A N 1
ATOM 3022 C CA . GLN A 1 397 ? -19.269 -28.608 -9.434 1.00 97.00 397 GLN A CA 1
ATOM 3023 C C . GLN A 1 397 ? -20.493 -29.152 -8.686 1.00 97.00 397 GLN A C 1
ATOM 3025 O O . GLN A 1 397 ? -21.560 -29.323 -9.273 1.00 97.00 397 GLN A O 1
ATOM 3030 N N . LYS A 1 398 ? -20.360 -29.408 -7.379 1.00 96.88 398 LYS A N 1
ATOM 3031 C CA . LYS A 1 398 ? -21.466 -29.863 -6.519 1.00 96.88 398 LYS A CA 1
ATOM 3032 C C . LYS A 1 398 ? -22.426 -28.734 -6.120 1.00 96.88 398 LYS A C 1
ATOM 3034 O O . LYS A 1 398 ? -23.460 -29.017 -5.521 1.00 96.88 398 LYS A O 1
ATOM 3039 N N . GLY A 1 399 ? -22.101 -27.474 -6.429 1.00 93.25 399 GLY A N 1
ATOM 3040 C CA . GLY A 1 399 ? -22.869 -26.302 -5.999 1.00 93.25 399 GLY A CA 1
ATOM 3041 C C . GLY A 1 399 ? -22.753 -26.001 -4.501 1.00 93.25 399 GLY A C 1
ATOM 3042 O O . GLY A 1 399 ? -23.561 -25.250 -3.965 1.00 93.25 399 GLY A O 1
ATOM 3043 N N . GLU A 1 400 ? -21.767 -26.582 -3.813 1.00 94.12 400 GLU A N 1
ATOM 3044 C CA . GLU A 1 400 ? -21.498 -26.332 -2.389 1.00 94.12 400 GLU A CA 1
ATOM 3045 C C . GLU A 1 400 ? -20.723 -25.029 -2.152 1.00 94.12 400 GLU A C 1
ATOM 3047 O O . GLU A 1 400 ? -20.649 -24.544 -1.024 1.00 94.12 400 GLU A O 1
ATOM 3052 N N . LEU A 1 401 ? -20.097 -24.501 -3.204 1.00 94.88 401 LEU A N 1
ATOM 3053 C CA . LEU A 1 401 ? -19.346 -23.257 -3.203 1.00 94.88 401 LEU A CA 1
ATOM 3054 C C . LEU A 1 401 ? -19.733 -22.466 -4.450 1.00 94.88 401 LEU A C 1
ATOM 3056 O O . LEU A 1 401 ? -19.576 -22.963 -5.563 1.00 94.88 401 LEU A O 1
ATOM 3060 N N . ASP A 1 402 ? -20.188 -21.227 -4.265 1.00 92.88 402 ASP A N 1
ATOM 3061 C CA . ASP A 1 402 ? -20.411 -20.296 -5.371 1.00 92.88 402 ASP A CA 1
ATOM 3062 C C . ASP A 1 402 ? -19.432 -19.117 -5.290 1.00 92.88 402 ASP A C 1
ATOM 3064 O O . ASP A 1 402 ? -19.679 -18.161 -4.549 1.00 92.88 402 ASP A O 1
ATOM 3068 N N . PRO A 1 403 ? -18.315 -19.156 -6.035 1.00 92.81 403 PRO A N 1
ATOM 3069 C CA . PRO A 1 403 ? -17.352 -18.063 -6.068 1.00 92.81 403 PRO A CA 1
ATOM 3070 C C . PRO A 1 403 ? -17.932 -16.781 -6.666 1.00 92.81 403 PRO A C 1
ATOM 3072 O O . PRO A 1 403 ? -17.423 -15.702 -6.386 1.00 92.81 403 PRO A O 1
ATOM 3075 N N . ALA A 1 404 ? -19.000 -16.864 -7.468 1.00 90.44 404 ALA A N 1
ATOM 3076 C CA . ALA A 1 404 ? -19.582 -15.693 -8.115 1.00 90.44 404 ALA A CA 1
ATOM 3077 C C . ALA A 1 404 ? -20.203 -14.700 -7.117 1.00 90.44 404 ALA A C 1
ATOM 3079 O O . ALA A 1 404 ? -20.411 -13.545 -7.467 1.00 90.44 404 ALA A O 1
ATOM 3080 N N . GLN A 1 405 ? -20.443 -15.091 -5.863 1.00 88.50 405 GLN A N 1
ATOM 3081 C CA . GLN A 1 405 ? -21.004 -14.189 -4.851 1.00 88.50 405 GLN A CA 1
ATOM 3082 C C . GLN A 1 405 ? -20.113 -12.972 -4.534 1.00 88.50 405 GLN A C 1
ATOM 3084 O O . GLN A 1 405 ? -20.621 -11.945 -4.095 1.00 88.50 405 GLN A O 1
ATOM 3089 N N . MET A 1 406 ? -18.795 -13.065 -4.762 1.00 91.12 406 MET A N 1
ATOM 3090 C CA . MET A 1 406 ? -17.876 -11.934 -4.563 1.00 91.12 406 MET A CA 1
ATOM 3091 C C . MET A 1 406 ? -17.763 -11.035 -5.800 1.00 91.12 406 MET A C 1
ATOM 3093 O O . MET A 1 406 ? -17.197 -9.941 -5.723 1.00 91.12 406 MET A O 1
ATOM 3097 N N . LEU A 1 407 ? -18.249 -11.499 -6.958 1.00 91.31 407 LEU A N 1
ATOM 3098 C CA . LEU A 1 407 ? -18.166 -10.755 -8.205 1.00 91.31 407 LEU A CA 1
ATOM 3099 C C . LEU A 1 407 ? -19.041 -9.512 -8.142 1.00 91.31 407 LEU A C 1
ATOM 3101 O O . LEU A 1 407 ? -20.237 -9.580 -7.888 1.00 91.31 407 LEU A O 1
ATOM 3105 N N . SER A 1 408 ? -18.428 -8.373 -8.443 1.00 90.75 408 SER A N 1
ATOM 3106 C CA . SER A 1 408 ? -19.106 -7.076 -8.473 1.00 90.75 408 SER A CA 1
ATOM 3107 C C . SER A 1 408 ? -19.277 -6.541 -9.895 1.00 90.75 408 SER A C 1
ATOM 3109 O O . SER A 1 408 ? -20.291 -5.920 -10.199 1.00 90.75 408 SER A O 1
ATOM 3111 N N . HIS A 1 409 ? -18.292 -6.769 -10.771 1.00 91.88 409 HIS A N 1
ATOM 3112 C CA . HIS A 1 409 ? -18.262 -6.179 -12.109 1.00 91.88 409 HIS A CA 1
ATOM 3113 C C . HIS A 1 409 ? -17.685 -7.132 -13.149 1.00 91.88 409 HIS A C 1
ATOM 3115 O O . HIS A 1 409 ? -16.843 -7.974 -12.836 1.00 91.88 409 HIS A O 1
ATOM 3121 N N . ARG A 1 410 ? -18.083 -6.921 -14.404 1.00 92.25 410 ARG A N 1
ATOM 3122 C CA . ARG A 1 410 ? -17.452 -7.504 -15.588 1.00 92.25 410 ARG A CA 1
ATOM 3123 C C . ARG A 1 410 ? -16.900 -6.374 -16.451 1.00 92.25 410 ARG A C 1
ATOM 3125 O O . ARG A 1 410 ? -17.630 -5.461 -16.810 1.00 92.25 410 ARG A O 1
ATOM 3132 N N . VAL A 1 411 ? -15.608 -6.393 -16.748 1.00 93.62 411 VAL A N 1
ATOM 3133 C CA . VAL A 1 411 ? -14.931 -5.319 -17.488 1.00 93.62 411 VAL A CA 1
ATOM 3134 C C . VAL A 1 411 ? -14.150 -5.892 -18.653 1.00 93.62 411 VAL A C 1
ATOM 3136 O O . VAL A 1 411 ? -13.709 -7.033 -18.599 1.00 93.62 411 VAL A O 1
ATOM 3139 N N . ARG A 1 412 ? -13.923 -5.085 -19.684 1.00 95.00 412 ARG A N 1
ATOM 3140 C CA . ARG A 1 412 ? -13.100 -5.489 -20.823 1.00 95.00 412 ARG A CA 1
ATOM 3141 C C . ARG A 1 412 ? -11.619 -5.290 -20.529 1.00 95.00 412 ARG A C 1
ATOM 3143 O O . ARG A 1 412 ? -11.243 -4.311 -19.880 1.00 95.00 412 ARG A O 1
ATOM 3150 N N . LEU A 1 413 ? -10.782 -6.173 -21.066 1.00 96.44 413 LEU A N 1
ATOM 3151 C CA . LEU A 1 413 ? -9.325 -6.090 -20.970 1.00 96.44 413 LEU A CA 1
ATOM 3152 C C . LEU A 1 413 ? -8.786 -4.726 -21.428 1.00 96.44 413 LEU A C 1
ATOM 3154 O O . LEU A 1 413 ? -7.880 -4.184 -20.807 1.00 96.44 413 LEU A O 1
ATOM 3158 N N . GLU A 1 414 ? -9.351 -4.130 -22.478 1.00 95.69 414 GLU A N 1
ATOM 3159 C CA . GLU A 1 414 ? -8.873 -2.858 -23.037 1.00 95.69 414 GLU A CA 1
ATOM 3160 C C . GLU A 1 414 ? -9.115 -1.649 -22.126 1.00 95.69 414 GLU A C 1
ATOM 3162 O O . GLU A 1 414 ? -8.556 -0.580 -22.369 1.00 95.69 414 GLU A O 1
ATOM 3167 N N . ASP A 1 415 ? -9.950 -1.798 -21.098 1.00 94.75 415 ASP A N 1
ATOM 3168 C CA . ASP A 1 415 ? -10.250 -0.748 -20.128 1.00 94.75 415 ASP A CA 1
ATOM 3169 C C . ASP A 1 415 ? -9.494 -0.940 -18.805 1.00 94.75 415 ASP A C 1
ATOM 3171 O O . ASP A 1 415 ? -9.684 -0.159 -17.869 1.00 94.75 415 ASP A O 1
ATOM 3175 N N . LEU A 1 416 ? -8.638 -1.965 -18.706 1.00 94.00 416 LEU A N 1
ATOM 3176 C CA . LEU A 1 416 ? -8.062 -2.383 -17.434 1.00 94.00 416 LEU A CA 1
ATOM 3177 C C . LEU A 1 416 ? -7.167 -1.304 -16.802 1.00 94.00 416 LEU A C 1
ATOM 3179 O O . LEU A 1 416 ? -7.208 -1.106 -15.591 1.00 94.00 416 LEU A O 1
ATOM 3183 N N . ASP A 1 417 ? -6.457 -0.517 -17.612 1.00 91.88 417 ASP A N 1
ATOM 3184 C CA . ASP A 1 417 ? -5.648 0.610 -17.132 1.00 91.88 417 ASP A CA 1
ATOM 3185 C C . ASP A 1 417 ? -6.474 1.698 -16.426 1.00 91.88 417 ASP A C 1
ATOM 3187 O O . ASP A 1 417 ? -6.008 2.297 -15.460 1.00 91.88 417 ASP A O 1
ATOM 3191 N N . LYS A 1 418 ? -7.728 1.913 -16.835 1.00 92.56 418 LYS A N 1
ATOM 3192 C CA . LYS A 1 418 ? -8.684 2.796 -16.145 1.00 92.56 418 LYS A CA 1
ATOM 3193 C C . LYS A 1 418 ? -9.286 2.112 -14.923 1.00 92.56 418 LYS A C 1
ATOM 3195 O O . LYS A 1 418 ? -9.489 2.754 -13.892 1.00 92.56 418 LYS A O 1
ATOM 3200 N N . VAL A 1 419 ? -9.596 0.821 -15.048 1.00 91.50 419 VAL A N 1
ATOM 3201 C CA . VAL A 1 419 ? -10.250 0.030 -13.999 1.00 91.50 419 VAL A CA 1
ATOM 3202 C C . VAL A 1 419 ? -9.384 -0.055 -12.747 1.00 91.50 419 VAL A C 1
ATOM 3204 O O . VAL A 1 419 ? -9.938 0.052 -11.662 1.00 91.50 419 VAL A O 1
ATOM 3207 N N . TYR A 1 420 ? -8.056 -0.132 -12.862 1.00 90.56 420 TYR A N 1
ATOM 3208 C CA . TYR A 1 420 ? -7.149 -0.118 -11.704 1.00 90.56 420 TYR A CA 1
ATOM 3209 C C . TYR A 1 420 ? -7.402 1.064 -10.755 1.00 90.56 420 TYR A C 1
ATOM 3211 O O . TYR A 1 420 ? -7.489 0.885 -9.542 1.00 90.56 420 TYR A O 1
ATOM 3219 N N . TYR A 1 421 ? -7.599 2.266 -11.301 1.00 88.75 421 TYR A N 1
ATOM 3220 C CA . TYR A 1 421 ? -7.857 3.467 -10.499 1.00 88.75 421 TYR A CA 1
ATOM 3221 C C . TYR A 1 421 ? -9.263 3.488 -9.894 1.00 88.75 421 TYR A C 1
ATOM 3223 O O . TYR A 1 421 ? -9.464 4.013 -8.798 1.00 88.75 421 TYR A O 1
ATOM 3231 N N . LYS A 1 422 ? -10.247 2.916 -10.598 1.00 89.25 422 LYS A N 1
ATOM 3232 C CA . LYS A 1 422 ? -11.601 2.735 -10.060 1.00 89.25 422 LYS A CA 1
ATOM 3233 C C . LYS A 1 422 ? -11.616 1.711 -8.931 1.00 89.25 422 LYS A C 1
ATOM 3235 O O . LYS A 1 422 ? -12.248 1.948 -7.906 1.00 89.25 422 LYS A O 1
ATOM 3240 N N . PHE A 1 423 ? -10.889 0.613 -9.115 1.00 87.25 423 PHE A N 1
ATOM 3241 C CA . PHE A 1 423 ? -10.738 -0.472 -8.158 1.00 87.25 423 PHE A CA 1
ATOM 3242 C C . PHE A 1 423 ? -10.072 0.018 -6.865 1.00 87.25 423 PHE A C 1
ATOM 3244 O O . PHE A 1 423 ? -10.619 -0.202 -5.788 1.00 87.25 423 PHE A O 1
ATOM 3251 N N . GLU A 1 424 ? -8.972 0.779 -6.964 1.00 83.69 424 GLU A N 1
ATOM 3252 C CA . GLU A 1 424 ? -8.291 1.410 -5.817 1.00 83.69 424 GLU A CA 1
ATOM 3253 C C . GLU A 1 424 ? -9.252 2.274 -4.984 1.00 83.69 424 GLU A C 1
ATOM 3255 O O . GLU A 1 424 ? -9.345 2.144 -3.763 1.00 83.69 424 GLU A O 1
ATOM 3260 N N . LYS A 1 425 ? -10.015 3.140 -5.656 1.00 81.62 425 LYS A N 1
ATOM 3261 C CA . LYS A 1 425 ? -10.980 4.040 -5.010 1.00 81.62 425 LYS A CA 1
ATOM 3262 C C . LYS A 1 425 ? -12.283 3.359 -4.605 1.00 81.62 425 LYS A C 1
ATOM 3264 O O . LYS A 1 425 ? -13.110 3.997 -3.952 1.00 81.62 425 LYS A O 1
ATOM 3269 N N . ARG A 1 426 ? -12.482 2.101 -5.008 1.00 82.56 426 ARG A N 1
ATOM 3270 C CA . ARG A 1 426 ? -13.733 1.351 -4.831 1.00 82.56 426 ARG A CA 1
ATOM 3271 C C . ARG A 1 426 ? -14.930 2.107 -5.436 1.00 82.56 426 ARG A C 1
ATOM 3273 O O . ARG A 1 426 ? -16.031 2.086 -4.882 1.00 82.56 426 ARG A O 1
ATOM 3280 N N . GLU A 1 427 ? -14.701 2.809 -6.553 1.00 81.88 427 GLU A N 1
ATOM 3281 C CA . GLU A 1 427 ? -15.752 3.506 -7.308 1.00 81.88 427 GLU A CA 1
ATOM 3282 C C . GLU A 1 427 ? -16.844 2.502 -7.711 1.00 81.88 427 GLU A C 1
ATOM 3284 O O . GLU A 1 427 ? -16.560 1.332 -7.969 1.00 81.88 427 GLU A O 1
ATOM 3289 N N . ASP A 1 428 ? -18.101 2.948 -7.715 1.00 82.06 428 ASP A N 1
ATOM 3290 C CA . ASP A 1 428 ? -19.273 2.128 -8.056 1.00 82.06 428 ASP A CA 1
ATOM 3291 C C . ASP A 1 428 ? -19.430 0.844 -7.201 1.00 82.06 428 ASP A C 1
ATOM 3293 O O . ASP A 1 428 ? -20.143 -0.086 -7.571 1.00 82.06 428 ASP A O 1
ATOM 3297 N N . GLY A 1 429 ? -18.779 0.777 -6.030 1.00 83.62 429 GLY A N 1
ATOM 3298 C CA . GLY A 1 429 ? -18.814 -0.398 -5.152 1.00 83.62 429 GLY A CA 1
ATOM 3299 C C . GLY A 1 429 ? -17.976 -1.576 -5.659 1.00 83.62 429 GLY A C 1
ATOM 3300 O O . GLY A 1 429 ? -18.214 -2.714 -5.257 1.00 83.62 429 GLY A O 1
ATOM 3301 N N . MET A 1 430 ? -17.007 -1.325 -6.542 1.00 87.75 430 MET A N 1
ATOM 3302 C CA . MET A 1 430 ? -16.137 -2.348 -7.122 1.00 87.75 430 MET A CA 1
ATOM 3303 C C . MET A 1 430 ? -15.294 -3.074 -6.059 1.00 87.75 430 MET A C 1
ATOM 3305 O O . MET A 1 430 ? -14.634 -2.437 -5.238 1.00 87.75 430 MET A O 1
ATOM 3309 N N . GLN A 1 431 ? -15.315 -4.415 -6.079 1.00 86.62 431 GLN A N 1
ATOM 3310 C CA . GLN A 1 431 ? -14.606 -5.265 -5.104 1.00 86.62 431 GLN A CA 1
ATOM 3311 C C . GLN A 1 431 ? -13.878 -6.461 -5.716 1.00 86.62 431 GLN A C 1
ATOM 3313 O O . GLN A 1 431 ? -12.705 -6.675 -5.424 1.00 86.62 431 GLN A O 1
ATOM 3318 N N . LYS A 1 432 ? -14.552 -7.237 -6.568 1.00 92.62 432 LYS A N 1
ATOM 3319 C CA . LYS A 1 432 ? -13.927 -8.251 -7.429 1.00 92.62 432 LYS A CA 1
ATOM 3320 C C . LYS A 1 432 ? -14.487 -8.123 -8.832 1.00 92.62 432 LYS A C 1
ATOM 3322 O O . LYS A 1 432 ? -15.684 -7.866 -8.999 1.00 92.62 432 LYS A O 1
ATOM 3327 N N . ILE A 1 433 ? -13.625 -8.273 -9.827 1.00 92.94 433 ILE A N 1
ATOM 3328 C CA . ILE A 1 433 ? -13.982 -8.061 -11.224 1.00 92.94 433 ILE A CA 1
ATOM 3329 C C . ILE A 1 433 ? -13.682 -9.307 -12.050 1.00 92.94 433 ILE A C 1
ATOM 3331 O O . ILE A 1 433 ? -12.716 -10.013 -11.784 1.00 92.94 433 ILE A O 1
ATOM 3335 N N . PHE A 1 434 ? -14.492 -9.568 -13.065 1.00 96.00 434 PHE A N 1
ATOM 3336 C CA . PHE A 1 434 ? -14.126 -10.470 -14.148 1.00 96.00 434 PHE A CA 1
ATOM 3337 C C . PHE A 1 434 ? -13.634 -9.628 -15.322 1.00 96.00 434 PHE A C 1
ATOM 3339 O O . PHE A 1 434 ? -14.358 -8.753 -15.797 1.00 96.00 434 PHE A O 1
ATOM 3346 N N . VAL A 1 435 ? -12.408 -9.864 -15.773 1.00 96.75 435 VAL A N 1
ATOM 3347 C CA . VAL A 1 435 ? -11.837 -9.214 -16.953 1.00 96.75 435 VAL A CA 1
ATOM 3348 C C . VAL A 1 435 ? -12.082 -10.120 -18.146 1.00 96.75 435 VAL A C 1
ATOM 3350 O O . VAL A 1 435 ? -11.471 -11.183 -18.256 1.00 96.75 435 VAL A O 1
ATOM 3353 N N . GLU A 1 436 ? -12.974 -9.694 -19.032 1.00 95.19 436 GLU A N 1
ATOM 3354 C CA . GLU A 1 436 ? -13.232 -10.377 -20.289 1.00 95.19 436 GLU A CA 1
ATOM 3355 C C . GLU A 1 436 ? -12.243 -9.943 -21.374 1.00 95.19 436 GLU A C 1
ATOM 3357 O O . GLU A 1 436 ? -11.827 -8.785 -21.461 1.00 95.19 436 GLU A O 1
ATOM 3362 N N . THR A 1 437 ? -11.878 -10.890 -22.226 1.00 96.25 437 THR A N 1
ATOM 3363 C CA . THR A 1 437 ? -11.032 -10.697 -23.400 1.00 96.25 437 THR A CA 1
ATOM 3364 C C . THR A 1 437 ? -11.836 -11.045 -24.654 1.00 96.25 437 THR A C 1
ATOM 3366 O O . THR A 1 437 ? -12.942 -11.585 -24.589 1.00 96.25 437 THR A O 1
ATOM 3369 N N . LYS A 1 438 ? -11.244 -10.846 -25.835 1.00 95.50 438 LYS A N 1
ATOM 3370 C CA . LYS A 1 438 ? -11.833 -11.320 -27.100 1.00 95.50 438 LYS A CA 1
ATOM 3371 C C . LYS A 1 438 ? -12.018 -12.846 -27.188 1.00 95.50 438 LYS A C 1
ATOM 3373 O O . LYS A 1 438 ? -12.640 -13.315 -28.139 1.00 95.50 438 LYS A O 1
ATOM 3378 N N . PHE A 1 439 ? -11.449 -13.615 -26.256 1.00 97.69 439 PHE A N 1
ATOM 3379 C CA . PHE A 1 439 ? -11.575 -15.074 -26.187 1.00 97.69 439 PHE A CA 1
ATOM 3380 C C . PHE A 1 439 ? -12.574 -15.546 -25.127 1.00 97.69 439 PHE A C 1
ATOM 3382 O O . PHE A 1 439 ? -12.805 -16.749 -25.024 1.00 97.69 439 PHE A O 1
ATOM 3389 N N . SER A 1 440 ? -13.156 -14.637 -24.340 1.00 96.50 440 SER A N 1
ATOM 3390 C CA . SER A 1 440 ? -14.126 -14.994 -23.307 1.00 96.50 440 SER A CA 1
ATOM 3391 C C . SER A 1 440 ? -15.358 -15.683 -23.884 1.00 96.50 440 SER A C 1
ATOM 3393 O O . SER A 1 440 ? -15.871 -15.327 -24.948 1.00 96.50 440 SER A O 1
ATOM 3395 N N . PHE A 1 441 ? -15.865 -16.656 -23.134 1.00 93.62 441 PHE A N 1
ATOM 3396 C CA . PHE A 1 441 ? -17.148 -17.286 -23.413 1.00 93.62 441 PHE A CA 1
ATOM 3397 C C . PHE A 1 441 ? -18.316 -16.344 -23.065 1.00 93.62 441 PHE A C 1
ATOM 3399 O O . PHE A 1 441 ? -18.123 -15.350 -22.350 1.00 93.62 441 PHE A O 1
ATOM 3406 N N . PRO A 1 442 ? -19.534 -16.635 -23.571 1.00 89.06 442 PRO A N 1
ATOM 3407 C CA . PRO A 1 442 ? -20.733 -15.915 -23.170 1.00 89.06 442 PRO A CA 1
ATOM 3408 C C . PRO A 1 442 ? -20.876 -15.881 -21.654 1.00 89.06 442 PRO A C 1
ATOM 3410 O O . PRO A 1 442 ? -20.616 -16.877 -20.983 1.00 89.06 442 PRO A O 1
ATOM 3413 N N . GLN A 1 443 ? -21.314 -14.730 -21.154 1.00 87.69 443 GLN A N 1
ATOM 3414 C CA . GLN A 1 443 ? -21.473 -14.497 -19.731 1.00 87.69 443 GLN A CA 1
ATOM 3415 C C . GLN A 1 443 ? -22.376 -15.543 -19.070 1.00 87.69 443 GLN A C 1
ATOM 3417 O O . GLN A 1 443 ? -23.487 -15.796 -19.549 1.00 87.69 443 GLN A O 1
ATOM 3422 N N . ASP A 1 444 ? -21.938 -16.065 -17.924 1.00 86.81 444 ASP A N 1
ATOM 3423 C CA . ASP A 1 444 ? -22.812 -16.846 -17.055 1.00 86.81 444 ASP A CA 1
ATOM 3424 C C . ASP A 1 444 ? -23.954 -15.964 -16.494 1.00 86.81 444 ASP A C 1
ATOM 3426 O O . ASP A 1 444 ? -23.679 -14.943 -15.850 1.00 86.81 444 ASP A O 1
ATOM 3430 N N . PRO A 1 445 ? -25.237 -16.327 -16.701 1.00 83.75 445 PRO A N 1
ATOM 3431 C CA . PRO A 1 445 ? -26.375 -15.507 -16.281 1.00 83.75 445 PRO A CA 1
ATOM 3432 C C . PRO A 1 445 ? -26.481 -15.256 -14.772 1.00 83.75 445 PRO A C 1
ATOM 3434 O O . PRO A 1 445 ? -27.218 -14.357 -14.371 1.00 83.75 445 PRO A O 1
ATOM 3437 N N . SER A 1 446 ? -25.792 -16.035 -13.930 1.00 80.69 446 SER A N 1
ATOM 3438 C CA . SER A 1 446 ? -25.767 -15.839 -12.479 1.00 80.69 446 SER A CA 1
ATOM 3439 C C . SER A 1 446 ? -24.751 -14.781 -12.034 1.00 80.69 446 SER A C 1
ATOM 3441 O O . SER A 1 446 ? -24.556 -14.607 -10.833 1.00 80.69 446 SER A O 1
ATOM 3443 N N . THR A 1 447 ? -24.080 -14.096 -12.966 1.00 81.62 447 THR A N 1
ATOM 3444 C CA . THR A 1 447 ? -23.012 -13.124 -12.676 1.00 81.62 447 THR A CA 1
ATOM 3445 C C . THR A 1 447 ? -23.404 -11.693 -13.080 1.00 81.62 447 THR A C 1
ATOM 3447 O O . THR A 1 447 ? -24.239 -11.513 -13.970 1.00 81.62 447 THR A O 1
ATOM 3450 N N . PRO A 1 448 ? -22.827 -10.642 -12.459 1.00 67.88 448 PRO A N 1
ATOM 3451 C CA . PRO A 1 448 ? -23.184 -9.250 -12.758 1.00 67.88 448 PRO A CA 1
ATOM 3452 C C . PRO A 1 448 ? -22.900 -8.838 -14.212 1.00 67.88 448 PRO A C 1
ATOM 3454 O O . PRO A 1 448 ? -21.790 -9.008 -14.710 1.00 67.88 448 PRO A O 1
ATOM 3457 N N . SER A 1 449 ? -23.872 -8.225 -14.895 1.00 60.62 449 SER A N 1
ATOM 3458 C CA . SER A 1 449 ? -23.795 -7.828 -16.317 1.00 60.62 449 SER A CA 1
ATOM 3459 C C . SER A 1 449 ? -23.161 -6.449 -16.582 1.00 60.62 449 SER A C 1
ATOM 3461 O O . SER A 1 449 ? -23.377 -5.855 -17.641 1.00 60.62 449 SER A O 1
ATOM 3463 N N . THR A 1 450 ? -22.467 -5.857 -15.608 1.00 54.34 450 THR A N 1
ATOM 3464 C CA . THR A 1 450 ? -22.132 -4.423 -15.604 1.00 54.34 450 THR A CA 1
ATOM 3465 C C . THR A 1 450 ? -20.941 -4.065 -16.495 1.00 54.34 450 THR A C 1
ATOM 3467 O O . THR A 1 450 ? -19.821 -3.947 -16.017 1.00 54.34 450 THR A O 1
ATOM 3470 N N . ASN A 1 451 ? -21.199 -3.749 -17.768 1.00 50.97 451 ASN A N 1
ATOM 3471 C CA . ASN A 1 451 ? -20.291 -2.915 -18.562 1.00 50.97 451 ASN A CA 1
ATOM 3472 C C . ASN A 1 451 ? -20.231 -1.513 -17.940 1.00 50.97 451 ASN A C 1
ATOM 3474 O O . ASN A 1 451 ? -21.204 -0.762 -18.011 1.00 50.97 451 ASN A O 1
ATOM 3478 N N . VAL A 1 452 ? -19.099 -1.139 -17.342 1.00 45.88 452 VAL A N 1
ATOM 3479 C CA . VAL A 1 452 ? -18.856 0.245 -16.909 1.00 45.88 452 VAL A CA 1
ATOM 3480 C C . VAL A 1 452 ? -18.926 1.154 -18.148 1.00 45.88 452 VAL A C 1
ATOM 3482 O O . VAL A 1 452 ? -18.130 0.965 -19.071 1.00 45.88 452 VAL A O 1
ATOM 3485 N N . PRO A 1 453 ? -19.826 2.156 -18.216 1.00 36.78 453 PRO A N 1
ATOM 3486 C CA . PRO A 1 453 ? -19.810 3.125 -19.301 1.00 36.78 453 PRO A CA 1
ATOM 3487 C C . PRO A 1 453 ? -18.511 3.931 -19.220 1.00 36.78 453 PRO A C 1
ATOM 3489 O O . PRO A 1 453 ? -18.288 4.699 -18.283 1.00 36.78 453 PRO A O 1
ATOM 3492 N N . VAL A 1 454 ? -17.630 3.752 -20.201 1.00 37.47 454 VAL A N 1
ATOM 3493 C CA . VAL A 1 454 ? -16.478 4.631 -20.403 1.00 37.47 454 VAL A CA 1
ATOM 3494 C C . VAL A 1 454 ? -17.037 5.972 -20.875 1.00 37.47 454 VAL A C 1
ATOM 3496 O O . VAL A 1 454 ? -17.568 6.066 -21.981 1.00 37.47 454 VAL A O 1
ATOM 3499 N N . LEU A 1 455 ? -16.962 7.010 -20.037 1.00 31.06 455 LEU A N 1
ATOM 3500 C CA . LEU A 1 455 ? -17.252 8.375 -20.481 1.00 31.06 455 LEU A CA 1
ATOM 3501 C C . LEU A 1 455 ? -16.356 8.699 -21.695 1.00 31.06 455 LEU A C 1
ATOM 3503 O O . LEU A 1 455 ? -15.163 8.377 -21.657 1.00 31.06 455 LEU A O 1
ATOM 3507 N N . PRO A 1 456 ? -16.891 9.301 -22.775 1.00 26.12 456 PRO A N 1
ATOM 3508 C CA . PRO A 1 456 ? -16.083 9.622 -23.940 1.00 26.12 456 PRO A CA 1
ATOM 3509 C C . PRO A 1 456 ? -14.984 10.616 -23.561 1.00 26.12 456 PRO A C 1
ATOM 3511 O O . PRO A 1 456 ? -15.190 11.503 -22.733 1.00 26.12 456 PRO A O 1
ATOM 3514 N N . ALA A 1 457 ? -13.818 10.452 -24.187 1.00 27.25 457 ALA A N 1
ATOM 3515 C CA . ALA A 1 457 ? -12.680 11.346 -24.033 1.00 27.25 457 ALA A CA 1
ATOM 3516 C C . ALA A 1 457 ? -13.108 12.811 -24.215 1.00 27.25 457 ALA A C 1
ATOM 3518 O O . ALA A 1 457 ? -13.758 13.159 -25.203 1.00 27.25 457 ALA A O 1
ATOM 3519 N N . SER A 1 458 ? -12.721 13.667 -23.269 1.00 27.02 458 SER A N 1
ATOM 3520 C CA . SER A 1 458 ? -12.852 15.116 -23.396 1.00 27.02 458 SER A CA 1
ATOM 3521 C C . SER A 1 458 ? -12.196 15.563 -24.710 1.00 27.02 458 SER A C 1
ATOM 3523 O O . SER A 1 458 ? -11.041 15.196 -24.952 1.00 27.02 458 SER A O 1
ATOM 3525 N N . PRO A 1 459 ? -12.884 16.324 -25.578 1.00 26.44 459 PRO A N 1
ATOM 3526 C CA . PRO A 1 459 ? -12.295 16.760 -26.833 1.00 26.44 459 PRO A CA 1
ATOM 3527 C C . PRO A 1 459 ? -11.163 17.753 -26.553 1.00 26.44 459 PRO A C 1
ATOM 3529 O O . PRO A 1 459 ? -11.260 18.611 -25.675 1.00 26.44 459 PRO A O 1
ATOM 3532 N N . SER A 1 460 ? -10.079 17.633 -27.318 1.00 26.94 460 SER A N 1
ATOM 3533 C CA . SER A 1 460 ? -8.992 18.612 -27.359 1.00 26.94 460 SER A CA 1
ATOM 3534 C C . SER A 1 460 ? -9.546 20.017 -27.642 1.00 26.94 460 SER A C 1
ATOM 3536 O O . SER A 1 460 ? -10.363 20.147 -28.560 1.00 26.94 460 SER A O 1
ATOM 3538 N N . PRO A 1 461 ? -9.117 21.071 -26.927 1.00 28.56 461 PRO A N 1
ATOM 3539 C CA . PRO A 1 461 ? -9.665 22.402 -27.141 1.00 28.56 461 PRO A CA 1
ATOM 3540 C C . PRO A 1 461 ? -9.180 22.972 -28.479 1.00 28.56 461 PRO A C 1
ATOM 3542 O O . PRO A 1 461 ? -7.979 23.055 -28.738 1.00 28.56 461 PRO A O 1
ATOM 3545 N N . SER A 1 462 ? -10.129 23.374 -29.326 1.00 26.70 462 SER A N 1
ATOM 3546 C CA . SER A 1 462 ? -9.877 24.218 -30.493 1.00 26.70 462 SER A CA 1
ATOM 3547 C C . SER A 1 462 ? -9.640 25.668 -30.050 1.00 26.70 462 SER A C 1
ATOM 3549 O O . SER A 1 462 ? -10.380 26.154 -29.189 1.00 26.70 462 SER A O 1
ATOM 3551 N N . PRO A 1 463 ? -8.676 26.390 -30.640 1.00 30.06 463 PRO A N 1
ATOM 3552 C CA . PRO A 1 463 ? -8.518 27.816 -30.411 1.00 30.06 463 PRO A CA 1
ATOM 3553 C C . PRO A 1 463 ? -9.533 28.563 -31.282 1.00 30.06 463 PRO A C 1
ATOM 3555 O O . PRO A 1 463 ? -9.587 28.314 -32.480 1.00 30.06 463 PRO A O 1
ATOM 3558 N N . ASP A 1 464 ? -10.356 29.401 -30.650 1.00 32.28 464 ASP A N 1
ATOM 3559 C CA . ASP A 1 464 ? -11.050 30.581 -31.201 1.00 32.28 464 ASP A CA 1
ATOM 3560 C C . ASP A 1 464 ? -12.498 30.661 -30.712 1.00 32.28 464 ASP A C 1
ATOM 3562 O O . ASP A 1 464 ? -13.397 30.047 -31.283 1.00 32.28 464 ASP A O 1
ATOM 3566 N N . SER A 1 465 ? -12.730 31.463 -29.665 1.00 24.94 465 SER A N 1
ATOM 3567 C CA . SER A 1 465 ? -13.911 32.336 -29.512 1.00 24.94 465 SER A CA 1
ATOM 3568 C C . SER A 1 465 ? -13.783 33.232 -28.265 1.00 24.94 465 SER A C 1
ATOM 3570 O O . SER A 1 465 ? -13.096 32.859 -27.314 1.00 24.94 465 SER A O 1
ATOM 3572 N N . PRO A 1 466 ? -14.388 34.437 -28.266 1.00 27.39 466 PRO A N 1
ATOM 3573 C CA . PRO A 1 466 ? -13.918 35.583 -27.495 1.00 27.39 466 PRO A CA 1
ATOM 3574 C C . PRO A 1 466 ? -14.503 35.676 -26.082 1.00 27.39 466 PRO A C 1
ATOM 3576 O O . PRO A 1 466 ? -15.644 35.301 -25.816 1.00 27.39 466 PRO A O 1
ATOM 3579 N N . ILE A 1 467 ? -13.693 36.248 -25.192 1.00 28.95 467 ILE A N 1
ATOM 3580 C CA . ILE A 1 467 ? -13.979 36.501 -23.779 1.00 28.95 467 ILE A CA 1
ATOM 3581 C C . ILE A 1 467 ? -15.047 37.594 -23.662 1.00 28.95 467 ILE A C 1
ATOM 3583 O O . ILE A 1 467 ? -14.803 38.739 -24.036 1.00 28.95 467 ILE A O 1
ATOM 3587 N N . ASN A 1 468 ? -16.200 37.253 -23.084 1.00 24.88 468 ASN A N 1
ATOM 3588 C CA . ASN A 1 468 ? -17.135 38.221 -22.519 1.00 24.88 468 ASN A CA 1
ATOM 3589 C C . ASN A 1 468 ? -17.261 37.992 -21.010 1.00 24.88 468 ASN A C 1
ATOM 3591 O O . ASN A 1 468 ? -17.378 36.860 -20.545 1.00 24.88 468 ASN A O 1
ATOM 3595 N N . ASN A 1 469 ? -17.212 39.105 -20.278 1.00 31.50 469 ASN A N 1
ATOM 3596 C CA . ASN A 1 469 ? -17.228 39.224 -18.823 1.00 31.50 469 ASN A CA 1
ATOM 3597 C C . ASN A 1 469 ? -18.294 38.349 -18.147 1.00 31.50 469 ASN A C 1
ATOM 3599 O O . ASN A 1 469 ? -19.490 38.549 -18.361 1.00 31.50 469 ASN A O 1
ATOM 3603 N N . VAL A 1 470 ? -17.853 37.456 -17.255 1.00 25.25 470 VAL A N 1
ATOM 3604 C CA . VAL A 1 470 ? -18.715 36.752 -16.300 1.00 25.25 470 VAL A CA 1
ATOM 3605 C C . VAL A 1 470 ? -18.186 37.005 -14.893 1.00 25.25 470 VAL A C 1
ATOM 3607 O O . VAL A 1 470 ? -17.065 36.645 -14.544 1.00 25.25 470 VAL A O 1
ATOM 3610 N N . THR A 1 471 ? -19.022 37.653 -14.092 1.00 24.64 471 THR A N 1
ATOM 3611 C CA . THR A 1 471 ? -18.933 37.773 -12.639 1.00 24.64 471 THR A CA 1
ATOM 3612 C C . THR A 1 471 ? -18.743 36.379 -12.028 1.00 24.64 471 THR A C 1
ATOM 3614 O O . THR A 1 471 ? -19.572 35.498 -12.266 1.00 24.64 471 THR A O 1
ATOM 3617 N N . MET A 1 472 ? -17.661 36.159 -11.264 1.00 26.02 472 MET A N 1
ATOM 3618 C CA . MET A 1 472 ? -17.366 34.873 -10.614 1.00 26.02 472 MET A CA 1
ATOM 3619 C C . MET A 1 472 ? -18.530 34.449 -9.717 1.00 26.02 472 MET A C 1
ATOM 3621 O O . MET A 1 472 ? -18.694 34.931 -8.599 1.00 26.02 472 MET A O 1
ATOM 3625 N N . THR A 1 473 ? -19.330 33.513 -10.214 1.00 28.22 473 THR A N 1
ATOM 3626 C CA . THR A 1 473 ? -20.184 32.682 -9.372 1.00 28.22 473 THR A CA 1
ATOM 3627 C C . THR A 1 473 ? -19.303 31.503 -8.971 1.00 28.22 473 THR A C 1
ATOM 3629 O O . THR A 1 473 ? -18.781 30.815 -9.847 1.00 28.22 473 THR A O 1
ATOM 3632 N N . LEU A 1 474 ? -19.048 31.337 -7.669 1.00 37.81 474 LEU A N 1
ATOM 3633 C CA . LEU A 1 474 ? -18.197 30.278 -7.119 1.00 37.81 474 LEU A CA 1
ATOM 3634 C C . LEU A 1 474 ? -18.690 28.911 -7.616 1.00 37.81 474 LEU A C 1
ATOM 3636 O O . LEU A 1 474 ? -19.749 28.436 -7.208 1.00 37.81 474 LEU A O 1
ATOM 3640 N N . VAL A 1 475 ? -17.925 28.291 -8.515 1.00 37.34 475 VAL A N 1
ATOM 3641 C CA . VAL A 1 475 ? -18.088 26.878 -8.867 1.00 37.34 475 VAL A CA 1
ATOM 3642 C C . VAL A 1 475 ? -17.867 26.070 -7.582 1.00 37.34 475 VAL A C 1
ATOM 3644 O O . VAL A 1 475 ? -16.912 26.367 -6.861 1.00 37.34 475 VAL A O 1
ATOM 3647 N N . PRO A 1 476 ? -18.720 25.086 -7.246 1.00 44.38 476 PRO A N 1
ATOM 3648 C CA . PRO A 1 476 ? -18.506 24.264 -6.064 1.00 44.38 476 PRO A CA 1
ATOM 3649 C C . PRO A 1 476 ? -17.175 23.520 -6.201 1.00 44.38 476 PRO A C 1
ATOM 3651 O O . PRO A 1 476 ? -17.001 22.672 -7.074 1.00 44.38 476 PRO A O 1
ATOM 3654 N N . VAL A 1 477 ? -16.224 23.875 -5.344 1.00 57.19 477 VAL A N 1
ATOM 3655 C CA . VAL A 1 477 ? -14.936 23.200 -5.239 1.00 57.19 477 VAL A CA 1
ATOM 3656 C C . VAL A 1 477 ? -15.136 21.955 -4.378 1.00 57.19 477 VAL A C 1
ATOM 3658 O O . VAL A 1 477 ? -15.615 22.055 -3.247 1.00 57.19 477 VAL A O 1
ATOM 3661 N N . THR A 1 478 ? -14.783 20.778 -4.894 1.00 62.47 478 THR A N 1
ATOM 3662 C CA . THR A 1 478 ? -14.830 19.538 -4.111 1.00 62.47 478 THR A CA 1
ATOM 3663 C C . THR A 1 478 ? -13.775 19.601 -3.012 1.00 62.47 478 THR A C 1
ATOM 3665 O O . THR A 1 478 ? -12.577 19.604 -3.288 1.00 62.47 478 THR A O 1
ATOM 3668 N N . ILE A 1 479 ? -14.228 19.684 -1.762 1.00 73.25 479 ILE A N 1
ATOM 3669 C CA . ILE A 1 479 ? -13.367 19.710 -0.581 1.00 73.25 479 ILE A CA 1
ATOM 3670 C C . ILE A 1 479 ? -13.173 18.273 -0.100 1.00 73.25 479 ILE A C 1
ATOM 3672 O O . ILE A 1 479 ? -14.110 17.634 0.373 1.00 73.25 479 ILE A O 1
ATOM 3676 N N . GLU A 1 480 ? -11.943 17.786 -0.188 1.00 75.31 480 GLU A N 1
ATOM 3677 C CA . GLU A 1 480 ? -11.525 16.469 0.286 1.00 75.31 480 GLU A CA 1
ATOM 3678 C C . GLU A 1 480 ? -10.793 16.593 1.631 1.00 75.31 480 GLU A C 1
ATOM 3680 O O . GLU A 1 480 ? -10.384 17.681 2.037 1.00 75.31 480 GLU A O 1
ATOM 3685 N N . SER A 1 481 ? -10.591 15.487 2.347 1.00 77.81 481 SER A N 1
ATOM 3686 C CA . SER A 1 481 ? -9.680 15.467 3.502 1.00 77.81 481 SER A CA 1
ATOM 3687 C C . SER A 1 481 ? -8.232 15.618 3.020 1.00 77.81 481 SER A C 1
ATOM 3689 O O . SER A 1 481 ? -7.841 14.957 2.062 1.00 77.81 481 SER A O 1
ATOM 3691 N N . ALA A 1 482 ? -7.401 16.430 3.688 1.00 70.56 482 ALA A N 1
ATOM 3692 C CA . ALA A 1 482 ? -5.961 16.504 3.381 1.00 70.56 482 ALA A CA 1
ATOM 3693 C C . ALA A 1 482 ? -5.152 15.390 4.068 1.00 70.56 482 ALA A C 1
ATOM 3695 O O . ALA A 1 482 ? -3.970 15.569 4.352 1.00 70.56 482 ALA A O 1
ATOM 3696 N N . ASN A 1 483 ? -5.789 14.253 4.373 1.00 80.19 483 ASN A N 1
ATOM 3697 C CA . ASN A 1 483 ? -5.186 13.104 5.054 1.00 80.19 483 ASN A CA 1
ATOM 3698 C C . ASN A 1 483 ? -4.583 13.437 6.434 1.00 80.19 483 ASN A C 1
ATOM 3700 O O . ASN A 1 483 ? -3.645 12.793 6.892 1.00 80.19 483 ASN A O 1
ATOM 3704 N N . ALA A 1 484 ? -5.144 14.439 7.120 1.00 79.19 484 ALA A N 1
ATOM 3705 C CA . ALA A 1 484 ? -4.846 14.757 8.513 1.00 79.19 484 ALA A CA 1
ATOM 3706 C C . ALA A 1 484 ? -6.130 15.200 9.250 1.00 79.19 484 ALA A C 1
ATOM 3708 O O . ALA A 1 484 ? -7.036 15.774 8.647 1.00 79.19 484 ALA A O 1
ATOM 3709 N N . HIS A 1 485 ? -6.234 14.978 10.564 1.00 85.94 485 HIS A N 1
ATOM 3710 C CA . HIS A 1 485 ? -7.385 15.475 11.339 1.00 85.94 485 HIS A CA 1
ATOM 3711 C C . HIS A 1 485 ? -7.535 17.000 11.251 1.00 85.94 485 HIS A C 1
ATOM 3713 O O . HIS A 1 485 ? -6.541 17.717 11.178 1.00 85.94 485 HIS A O 1
ATOM 3719 N N . ASN A 1 486 ? -8.764 17.515 11.284 1.00 93.75 486 ASN A N 1
ATOM 3720 C CA . ASN A 1 486 ? -9.015 18.957 11.184 1.00 93.75 486 ASN A CA 1
ATOM 3721 C C . ASN A 1 486 ? -8.279 19.593 9.994 1.00 93.75 486 ASN A C 1
ATOM 3723 O O . ASN A 1 486 ? -7.612 20.619 10.117 1.00 93.75 486 ASN A O 1
ATOM 3727 N N . SER A 1 487 ? -8.352 18.923 8.845 1.00 96.00 487 SER A N 1
ATOM 3728 C CA . SER A 1 487 ? -7.763 19.406 7.609 1.00 96.00 487 SER A CA 1
ATOM 3729 C C . SER A 1 487 ? -8.634 19.088 6.403 1.00 96.00 487 SER A C 1
ATOM 3731 O O . SER A 1 487 ? -9.474 18.188 6.435 1.00 96.00 487 SER A O 1
ATOM 3733 N N . CYS A 1 488 ? -8.434 19.838 5.329 1.00 94.94 488 CYS A N 1
ATOM 3734 C CA . CYS A 1 488 ? -9.034 19.583 4.034 1.00 94.94 488 CYS A CA 1
ATOM 3735 C C . CYS A 1 488 ? -8.106 20.029 2.912 1.00 94.94 488 CYS A C 1
ATOM 3737 O O . CYS A 1 488 ? -7.261 20.899 3.114 1.00 94.94 488 CYS A O 1
ATOM 3739 N N . GLN A 1 489 ? -8.284 19.472 1.726 1.00 95.88 489 GLN A N 1
ATOM 3740 C CA . GLN A 1 489 ? -7.604 19.918 0.524 1.00 95.88 489 GLN A CA 1
ATOM 3741 C C . GLN A 1 489 ? -8.570 20.014 -0.643 1.00 95.88 489 GLN A C 1
ATOM 3743 O O . GLN A 1 489 ? -9.615 19.368 -0.654 1.00 95.88 489 GLN A O 1
ATOM 3748 N N . PHE A 1 490 ? -8.213 20.826 -1.623 1.00 94.69 490 PHE A N 1
ATOM 3749 C CA . PHE A 1 490 ? -8.974 20.966 -2.849 1.00 94.69 490 PHE A CA 1
ATOM 3750 C C . PHE A 1 490 ? -8.112 21.556 -3.960 1.00 94.69 490 PHE A C 1
ATOM 3752 O O . PHE A 1 490 ? -7.121 22.242 -3.702 1.00 94.69 490 PHE A O 1
ATOM 3759 N N . LEU A 1 491 ? -8.510 21.305 -5.205 1.00 95.00 491 LEU A N 1
ATOM 3760 C CA . LEU A 1 491 ? -7.961 22.023 -6.348 1.00 95.00 491 LEU A CA 1
ATOM 3761 C C . LEU A 1 491 ? -8.679 23.361 -6.480 1.00 95.00 491 LEU A C 1
ATOM 3763 O O . LEU A 1 491 ? -9.903 23.414 -6.580 1.00 95.00 491 LEU A O 1
ATOM 3767 N N . PHE A 1 492 ? -7.909 24.440 -6.454 1.00 92.88 492 PHE A N 1
ATOM 3768 C CA . PHE A 1 492 ? -8.405 25.793 -6.621 1.00 92.88 492 PHE A CA 1
ATOM 3769 C C . PHE A 1 492 ? -8.045 26.284 -8.029 1.00 92.88 492 PHE A C 1
ATOM 3771 O O . PHE A 1 492 ? -6.860 26.508 -8.306 1.00 92.88 492 PHE A O 1
ATOM 3778 N N . PRO A 1 493 ? -9.032 26.402 -8.936 1.00 88.75 493 PRO A N 1
ATOM 3779 C CA . PRO A 1 493 ? -8.789 26.827 -10.306 1.00 88.75 493 PRO A CA 1
ATOM 3780 C C . PRO A 1 493 ? -8.466 28.319 -10.355 1.00 88.75 493 PRO A C 1
ATOM 3782 O O . PRO A 1 493 ? -9.140 29.140 -9.735 1.00 88.75 493 PRO A O 1
ATOM 3785 N N . THR A 1 494 ? -7.434 28.685 -11.116 1.00 89.12 494 THR A N 1
ATOM 3786 C CA . THR A 1 494 ? -6.999 30.082 -11.269 1.00 89.12 494 THR A CA 1
ATOM 3787 C C . THR A 1 494 ? -6.614 30.389 -12.707 1.00 89.12 494 THR A C 1
ATOM 3789 O O . THR A 1 494 ? -6.430 29.488 -13.528 1.00 89.12 494 THR A O 1
ATOM 3792 N N . ARG A 1 495 ? -6.387 31.674 -13.002 1.00 87.25 495 ARG A N 1
ATOM 3793 C CA . ARG A 1 495 ? -5.870 32.129 -14.304 1.00 87.25 495 ARG A CA 1
ATOM 3794 C C . ARG A 1 495 ? -4.506 31.533 -14.690 1.00 87.25 495 ARG A C 1
ATOM 3796 O O . ARG A 1 495 ? -4.142 31.591 -15.858 1.00 87.25 495 ARG A O 1
ATOM 3803 N N . ARG A 1 496 ? -3.763 30.945 -13.743 1.00 85.38 496 ARG A N 1
ATOM 3804 C CA . ARG A 1 496 ? -2.469 30.274 -13.979 1.00 85.38 496 ARG A CA 1
ATOM 3805 C C . ARG A 1 496 ? -2.568 28.744 -13.976 1.00 85.38 496 ARG A C 1
ATOM 3807 O O . ARG A 1 496 ? -1.542 28.066 -13.985 1.00 85.38 496 ARG A O 1
ATOM 3814 N N . GLY A 1 497 ? -3.784 28.202 -13.964 1.00 87.88 497 GLY A N 1
ATOM 3815 C CA . GLY A 1 497 ? -4.065 26.783 -13.763 1.00 87.88 497 GLY A CA 1
ATOM 3816 C C . GLY A 1 497 ? -4.305 26.440 -12.295 1.00 87.88 497 GLY A C 1
ATOM 3817 O O . GLY A 1 497 ? -4.218 27.295 -11.410 1.00 87.88 497 GLY A O 1
ATOM 3818 N N . ASP A 1 498 ? -4.612 25.175 -12.038 1.00 93.06 498 ASP A N 1
ATOM 3819 C CA . ASP A 1 498 ? -5.041 24.735 -10.712 1.00 93.06 498 ASP A CA 1
ATOM 3820 C C . ASP A 1 498 ? -3.882 24.756 -9.711 1.00 93.06 498 ASP A C 1
ATOM 3822 O O . ASP A 1 498 ? -2.755 24.350 -10.032 1.00 93.06 498 ASP A O 1
ATOM 3826 N N . TYR A 1 499 ? -4.179 25.207 -8.493 1.00 96.06 499 TYR A N 1
ATOM 3827 C CA . TYR A 1 499 ? -3.326 25.046 -7.319 1.00 96.06 499 TYR A CA 1
ATOM 3828 C C . TYR A 1 499 ? -3.948 24.030 -6.369 1.00 96.06 499 TYR A C 1
ATOM 3830 O O . TYR A 1 499 ? -5.160 24.007 -6.176 1.00 96.06 499 TYR A O 1
ATOM 3838 N N . LEU A 1 500 ? -3.116 23.199 -5.747 1.00 96.19 500 LEU A N 1
ATOM 3839 C CA . LEU A 1 500 ? -3.551 22.370 -4.631 1.00 96.19 500 LEU A CA 1
ATOM 3840 C C . LEU A 1 500 ? -3.539 23.235 -3.372 1.00 96.19 500 LEU A C 1
ATOM 3842 O O . LEU A 1 500 ? -2.473 23.657 -2.927 1.00 96.19 500 LEU A O 1
ATOM 3846 N N . ILE A 1 501 ? -4.709 23.486 -2.796 1.00 97.94 501 ILE A N 1
ATOM 3847 C CA . ILE A 1 501 ? -4.836 24.200 -1.528 1.00 97.94 501 ILE A CA 1
ATOM 3848 C C . ILE A 1 501 ? -5.060 23.172 -0.439 1.00 97.94 501 ILE A C 1
ATOM 3850 O O . ILE A 1 501 ? -6.025 22.413 -0.494 1.00 97.94 501 ILE A O 1
ATOM 3854 N N . GLN A 1 502 ? -4.171 23.144 0.547 1.00 97.94 502 GLN A N 1
ATOM 3855 C CA . GLN A 1 502 ? -4.294 22.291 1.722 1.00 97.94 502 GLN A CA 1
ATOM 3856 C C . GLN A 1 502 ? -4.446 23.176 2.949 1.00 97.94 502 GLN A C 1
ATOM 3858 O O . GLN A 1 502 ? -3.712 24.146 3.128 1.00 97.94 502 GLN A O 1
ATOM 3863 N N . VAL A 1 503 ? -5.417 22.857 3.789 1.00 98.25 503 VAL A N 1
ATOM 3864 C CA . VAL A 1 503 ? -5.797 23.685 4.925 1.00 98.25 503 VAL A CA 1
ATOM 3865 C C . VAL A 1 503 ? -5.900 22.818 6.160 1.00 98.25 503 VAL A C 1
ATOM 3867 O O . VAL A 1 503 ? -6.554 21.782 6.114 1.00 98.25 503 VAL A O 1
ATOM 3870 N N . SER A 1 504 ? -5.296 23.235 7.268 1.00 97.94 504 SER A N 1
ATOM 3871 C CA . SER A 1 504 ? -5.509 22.618 8.579 1.00 97.94 504 SER A CA 1
ATOM 3872 C C . SER A 1 504 ? -5.852 23.671 9.625 1.00 97.94 504 SER A C 1
ATOM 3874 O O . SER A 1 504 ? -5.484 24.837 9.498 1.00 97.94 504 SER A O 1
ATOM 3876 N N . TRP A 1 505 ? -6.617 23.275 10.637 1.00 97.00 505 TRP A N 1
ATOM 3877 C CA . TRP A 1 505 ? -7.087 24.150 11.709 1.00 97.00 505 TRP A CA 1
ATOM 3878 C C . TRP A 1 505 ? -6.891 23.489 13.085 1.00 97.00 505 TRP A C 1
ATOM 3880 O O . TRP A 1 505 ? -6.636 22.280 13.143 1.00 97.00 505 TRP A O 1
ATOM 3890 N N . PRO A 1 506 ? -6.975 24.255 14.194 1.00 95.25 506 PRO A N 1
ATOM 3891 C CA . PRO A 1 506 ? -6.707 23.748 15.542 1.00 95.25 506 PRO A CA 1
ATOM 3892 C C . PRO A 1 506 ? -7.533 22.504 15.886 1.00 95.25 506 PRO A C 1
ATOM 3894 O O . PRO A 1 506 ? -8.707 22.410 15.519 1.00 95.25 506 PRO A O 1
ATOM 3897 N N . LEU A 1 507 ? -6.933 21.545 16.594 1.00 92.56 507 LEU A N 1
ATOM 3898 C CA . LEU A 1 507 ? -7.582 20.293 16.998 1.00 92.56 507 LEU A CA 1
ATOM 3899 C C . LEU A 1 507 ? -8.709 20.516 18.006 1.00 92.56 507 LEU A C 1
ATOM 3901 O O . LEU A 1 507 ? -9.659 19.738 18.030 1.00 92.56 507 LEU A O 1
ATOM 3905 N N . CYS A 1 508 ? -8.634 21.578 18.809 1.00 90.12 508 CYS A N 1
ATOM 3906 C CA . CYS A 1 508 ? -9.698 21.931 19.746 1.00 90.12 508 CYS A CA 1
ATOM 3907 C C . CYS A 1 508 ? -10.995 22.402 19.062 1.00 90.12 508 CYS A C 1
ATOM 3909 O O . CYS A 1 508 ? -12.025 22.488 19.725 1.00 90.12 508 CYS A O 1
ATOM 3911 N N . TRP A 1 509 ? -10.980 22.697 17.757 1.00 91.00 509 TRP A N 1
ATOM 3912 C CA . TRP A 1 509 ? -12.163 23.156 17.026 1.00 91.00 509 TRP A CA 1
ATOM 3913 C C . TRP A 1 509 ? -13.027 21.990 16.539 1.00 91.00 509 TRP A C 1
ATOM 3915 O O . TRP A 1 509 ? -12.534 21.049 15.913 1.00 91.00 509 TRP A O 1
ATOM 3925 N N . ASN A 1 510 ? -14.343 22.111 16.713 1.00 77.38 510 ASN A N 1
ATOM 3926 C CA . ASN A 1 510 ? -15.319 21.174 16.157 1.00 77.38 510 ASN A CA 1
ATOM 3927 C C . ASN A 1 510 ? -15.771 21.657 14.775 1.00 77.38 510 ASN A C 1
ATOM 3929 O O . ASN A 1 510 ? -16.376 22.720 14.660 1.00 77.38 510 ASN A O 1
ATOM 3933 N N . HIS A 1 511 ? -15.497 20.886 13.718 1.00 70.81 511 HIS A N 1
ATOM 3934 C CA . HIS A 1 511 ? -15.982 21.169 12.356 1.00 70.81 511 HIS A CA 1
ATOM 3935 C C . HIS A 1 511 ? -15.745 22.629 11.895 1.00 70.81 511 HIS A C 1
ATOM 3937 O O . HIS A 1 511 ? -16.655 23.274 11.384 1.00 70.81 511 HIS A O 1
ATOM 3943 N N . ARG A 1 512 ? -14.517 23.147 12.088 1.00 84.94 512 ARG A N 1
ATOM 3944 C CA . ARG A 1 512 ? -14.080 24.538 11.796 1.00 84.94 512 ARG A CA 1
ATOM 3945 C C . ARG A 1 512 ? -14.701 25.639 12.664 1.00 84.94 512 ARG A C 1
ATOM 3947 O O . ARG A 1 512 ? -14.529 26.817 12.363 1.00 84.94 512 ARG A O 1
ATOM 3954 N N . THR A 1 513 ? -15.372 25.270 13.748 1.00 82.38 513 THR A N 1
ATOM 3955 C CA . THR A 1 513 ? -15.916 26.219 14.724 1.00 82.38 513 THR A CA 1
ATOM 3956 C C . THR A 1 513 ? -14.903 26.429 15.849 1.00 82.38 513 THR A C 1
ATOM 3958 O O . THR A 1 513 ? -14.531 25.440 16.493 1.00 82.38 513 THR A O 1
ATOM 3961 N N . PRO A 1 514 ? -14.446 27.672 16.097 1.00 83.19 514 PRO A N 1
ATOM 3962 C CA . PRO A 1 514 ? -13.574 27.975 17.220 1.00 83.19 514 PRO A CA 1
ATOM 3963 C C . PRO A 1 514 ? -14.211 27.599 18.555 1.00 83.19 514 PRO A C 1
ATOM 3965 O O . PRO A 1 514 ? -15.430 27.654 18.712 1.00 83.19 514 PRO A O 1
ATOM 3968 N N . VAL A 1 515 ? -13.376 27.221 19.520 1.00 80.69 515 VAL A N 1
ATOM 3969 C CA . VAL A 1 515 ? -13.797 27.176 20.925 1.00 80.69 515 VAL A CA 1
ATOM 3970 C C . VAL A 1 515 ? -14.054 28.611 21.378 1.00 80.69 515 VAL A C 1
ATOM 3972 O O . VAL A 1 515 ? -13.351 29.520 20.939 1.00 80.69 515 VAL A O 1
ATOM 3975 N N . ASP A 1 516 ? -15.057 28.802 22.232 1.00 76.88 516 ASP A N 1
ATOM 3976 C CA . ASP A 1 516 ? -15.343 30.087 22.870 1.00 76.88 516 ASP A CA 1
ATOM 3977 C C . ASP A 1 516 ? -14.253 30.397 23.911 1.00 76.88 516 ASP A C 1
ATOM 3979 O O . ASP A 1 516 ? -14.376 30.096 25.099 1.00 76.88 516 ASP A O 1
ATOM 3983 N N . ASP A 1 517 ? -13.115 30.880 23.413 1.00 75.75 517 ASP A N 1
ATOM 3984 C CA . ASP A 1 517 ? -11.987 31.381 24.183 1.00 75.75 517 ASP A CA 1
ATOM 3985 C C . ASP A 1 517 ? -11.450 32.675 23.545 1.00 75.75 517 ASP A C 1
ATOM 3987 O O . ASP A 1 517 ? -11.478 32.843 22.327 1.00 75.75 517 ASP A O 1
ATOM 3991 N N . ASP A 1 518 ? -10.947 33.612 24.357 1.00 78.50 518 ASP A N 1
ATOM 3992 C CA . ASP A 1 518 ? -10.423 34.910 23.889 1.00 78.50 518 ASP A CA 1
ATOM 3993 C C . ASP A 1 518 ? -9.062 34.789 23.154 1.00 78.50 518 ASP A C 1
ATOM 3995 O O . ASP A 1 518 ? -8.273 35.741 23.082 1.00 78.50 518 ASP A O 1
ATOM 3999 N N . THR A 1 519 ? -8.721 33.605 22.629 1.00 84.19 519 THR A N 1
ATOM 4000 C CA . THR A 1 519 ? -7.420 33.367 22.002 1.00 84.19 519 THR A CA 1
ATOM 4001 C C . THR A 1 519 ? -7.380 33.941 20.592 1.00 84.19 519 THR A C 1
ATOM 4003 O O . THR A 1 519 ? -8.194 33.619 19.728 1.00 84.19 519 THR A O 1
ATOM 4006 N N . VAL A 1 520 ? -6.344 34.730 20.308 1.00 89.12 520 VAL A N 1
ATOM 4007 C CA . VAL A 1 520 ? -6.096 35.273 18.968 1.00 89.12 520 VAL A CA 1
ATOM 4008 C C . VAL A 1 520 ? -5.910 34.147 17.945 1.00 89.12 520 VAL A C 1
ATOM 4010 O O . VAL A 1 520 ? -4.993 33.328 18.063 1.00 89.12 520 VAL A O 1
ATOM 4013 N N . VAL A 1 521 ? -6.738 34.154 16.898 1.00 93.00 521 VAL A N 1
ATOM 4014 C CA . VAL A 1 521 ? -6.635 33.234 15.761 1.00 93.00 521 VAL A CA 1
ATOM 4015 C C . VAL A 1 521 ? -5.707 33.821 14.700 1.00 93.00 521 VAL A C 1
ATOM 4017 O O . VAL A 1 521 ? -5.965 34.885 14.143 1.00 93.00 521 VAL A O 1
ATOM 4020 N N . SER A 1 522 ? -4.614 33.116 14.423 1.00 95.75 522 SER A N 1
ATOM 4021 C CA . SER A 1 522 ? -3.622 33.475 13.406 1.00 95.75 522 SER A CA 1
ATOM 4022 C C . SER A 1 522 ? -3.775 32.628 12.138 1.00 95.75 522 SER A C 1
ATOM 4024 O O . SER A 1 522 ? -4.311 31.523 12.190 1.00 95.75 522 SER A O 1
ATOM 4026 N N . THR A 1 523 ? -3.231 33.088 11.010 1.00 98.12 523 THR A N 1
ATOM 4027 C CA . THR A 1 523 ? -3.124 32.280 9.779 1.00 98.12 523 THR A CA 1
ATOM 4028 C C . THR A 1 523 ? -1.680 32.215 9.284 1.00 98.12 523 THR A C 1
ATOM 4030 O O . THR A 1 523 ? -1.027 33.250 9.147 1.00 98.12 523 THR A O 1
ATOM 4033 N N . LEU A 1 524 ? -1.173 31.015 8.990 1.00 98.50 524 LEU A N 1
ATOM 4034 C CA . LEU A 1 524 ? 0.110 30.821 8.309 1.00 98.50 524 LEU A CA 1
ATOM 4035 C C . LEU A 1 524 ? -0.134 30.369 6.870 1.00 98.50 524 LEU A C 1
ATOM 4037 O O . LEU A 1 524 ? -0.656 29.280 6.643 1.00 98.50 524 LEU A O 1
ATOM 4041 N N . TYR A 1 525 ? 0.322 31.170 5.915 1.00 98.69 525 TYR A N 1
ATOM 4042 C CA . TYR A 1 525 ? 0.396 30.804 4.509 1.00 98.69 525 TYR A CA 1
ATOM 4043 C C . TYR A 1 525 ? 1.754 30.171 4.206 1.00 98.69 525 TYR A C 1
ATOM 4045 O O . TYR A 1 525 ? 2.797 30.696 4.599 1.00 98.69 525 TYR A O 1
ATOM 4053 N N . VAL A 1 526 ? 1.744 29.038 3.509 1.00 98.50 526 VAL A N 1
ATOM 4054 C CA . VAL A 1 526 ? 2.937 28.252 3.175 1.00 98.50 526 VAL A CA 1
ATOM 4055 C C . VAL A 1 526 ? 2.972 28.035 1.667 1.00 98.50 526 VAL A C 1
ATOM 4057 O O . VAL A 1 526 ? 2.059 27.425 1.118 1.00 98.50 526 VAL A O 1
ATOM 4060 N N . VAL A 1 527 ? 4.011 28.517 0.985 1.00 97.81 527 VAL A N 1
ATOM 4061 C CA . VAL A 1 527 ? 4.264 28.131 -0.417 1.00 97.81 527 VAL A CA 1
ATOM 4062 C C . VAL A 1 527 ? 5.042 26.818 -0.481 1.00 97.81 527 VAL A C 1
ATOM 4064 O O . VAL A 1 527 ? 5.636 26.404 0.512 1.00 97.81 527 VAL A O 1
ATOM 4067 N N . ASP A 1 528 ? 5.026 26.154 -1.639 1.00 95.12 528 ASP A N 1
ATOM 4068 C CA . ASP A 1 528 ? 5.488 24.764 -1.780 1.00 95.12 528 ASP A CA 1
ATOM 4069 C C . ASP A 1 528 ? 4.726 23.819 -0.832 1.00 95.12 528 ASP A C 1
ATOM 4071 O O . ASP A 1 528 ? 5.307 23.012 -0.105 1.00 95.12 528 ASP A O 1
ATOM 4075 N N . GLY A 1 529 ? 3.391 23.920 -0.836 1.00 94.50 529 GLY A N 1
ATOM 4076 C CA . GLY A 1 529 ? 2.529 23.153 0.066 1.00 94.50 529 GLY A CA 1
ATOM 4077 C C . GLY A 1 529 ? 2.745 21.638 0.009 1.00 94.50 529 GLY A C 1
ATOM 4078 O O . GLY A 1 529 ? 2.758 20.996 1.058 1.00 94.50 529 GLY A O 1
ATOM 4079 N N . ASN A 1 530 ? 3.052 21.098 -1.179 1.00 92.88 530 ASN A N 1
ATOM 4080 C CA . ASN A 1 530 ? 3.412 19.688 -1.374 1.00 92.88 530 ASN A CA 1
ATOM 4081 C C . ASN A 1 530 ? 4.577 19.229 -0.477 1.00 92.88 530 ASN A C 1
ATOM 4083 O O . ASN A 1 530 ? 4.642 18.053 -0.131 1.00 92.88 530 ASN A O 1
ATOM 4087 N N . ALA A 1 531 ? 5.491 20.136 -0.114 1.00 91.94 531 ALA A N 1
ATOM 4088 C CA . ALA A 1 531 ? 6.659 19.846 0.710 1.00 91.94 531 ALA A CA 1
ATOM 4089 C C . ALA A 1 531 ? 6.417 20.093 2.205 1.00 91.94 531 ALA A C 1
ATOM 4091 O O . ALA A 1 531 ? 6.916 19.341 3.039 1.00 91.94 531 ALA A O 1
ATOM 4092 N N . TYR A 1 532 ? 5.670 21.146 2.553 1.00 95.62 532 TYR A N 1
ATOM 4093 C CA . TYR A 1 532 ? 5.680 21.689 3.917 1.00 95.62 532 TYR A CA 1
ATOM 4094 C C . TYR A 1 532 ? 4.337 21.649 4.652 1.00 95.62 532 TYR A C 1
ATOM 4096 O O . TYR A 1 532 ? 4.319 21.914 5.854 1.00 95.62 532 TYR A O 1
ATOM 4104 N N . PHE A 1 533 ? 3.220 21.307 3.996 1.00 96.88 533 PHE A N 1
ATOM 4105 C CA . PHE A 1 533 ? 1.896 21.323 4.636 1.00 96.88 533 PHE A CA 1
ATOM 4106 C C . PHE A 1 533 ? 1.827 20.439 5.889 1.00 96.88 533 PHE A C 1
ATOM 4108 O O . PHE A 1 533 ? 1.385 20.890 6.951 1.00 96.88 533 PHE A O 1
ATOM 4115 N N . PHE A 1 534 ? 2.293 19.192 5.788 1.00 95.19 534 PHE A N 1
ATOM 4116 C CA . PHE A 1 534 ? 2.252 18.250 6.907 1.00 95.19 534 PHE A CA 1
ATOM 4117 C C . PHE A 1 534 ? 3.189 18.672 8.041 1.00 95.19 534 PHE A C 1
ATOM 4119 O O . PHE A 1 534 ? 2.778 18.665 9.199 1.00 95.19 534 PHE A O 1
ATOM 4126 N N . THR A 1 535 ? 4.399 19.139 7.719 1.00 95.12 535 THR A N 1
ATOM 4127 C CA . THR A 1 535 ? 5.350 19.665 8.710 1.00 95.12 535 THR A CA 1
ATOM 4128 C C . THR A 1 535 ? 4.777 20.879 9.446 1.00 95.12 535 THR A C 1
ATOM 4130 O O . THR A 1 535 ? 4.817 20.927 10.674 1.00 95.12 535 THR A O 1
ATOM 4133 N N . ALA A 1 536 ? 4.189 21.839 8.723 1.00 97.12 536 ALA A N 1
ATOM 4134 C CA . ALA A 1 536 ? 3.555 23.021 9.310 1.00 97.12 536 ALA A CA 1
ATOM 4135 C C . ALA A 1 536 ? 2.379 22.640 10.220 1.00 97.12 536 ALA A C 1
ATOM 4137 O O . ALA A 1 536 ? 2.265 23.156 11.332 1.00 97.12 536 ALA A O 1
ATOM 4138 N N . THR A 1 537 ? 1.538 21.708 9.765 1.00 97.50 537 THR A N 1
ATOM 4139 C CA . THR A 1 537 ? 0.380 21.203 10.516 1.00 97.50 537 THR A CA 1
ATOM 4140 C C . THR A 1 537 ? 0.806 20.517 11.814 1.00 97.50 537 THR A C 1
ATOM 4142 O O . THR A 1 537 ? 0.222 20.754 12.869 1.00 97.50 537 THR A O 1
ATOM 4145 N N . ASP A 1 538 ? 1.846 19.692 11.766 1.00 95.69 538 ASP A N 1
ATOM 4146 C CA . ASP A 1 538 ? 2.360 18.968 12.926 1.00 95.69 538 ASP A CA 1
ATOM 4147 C C . ASP A 1 538 ? 3.004 19.912 13.963 1.00 95.69 538 ASP A C 1
ATOM 4149 O O . ASP A 1 538 ? 2.716 19.836 15.161 1.00 95.69 538 ASP A O 1
ATOM 4153 N N . ILE A 1 539 ? 3.792 20.895 13.509 1.00 96.25 539 ILE A N 1
ATOM 4154 C CA . ILE A 1 539 ? 4.319 21.958 14.381 1.00 96.25 539 ILE A CA 1
ATOM 4155 C C . ILE A 1 539 ? 3.168 22.744 15.023 1.00 96.25 539 ILE A C 1
ATOM 4157 O O . ILE A 1 539 ? 3.182 22.953 16.236 1.00 96.25 539 ILE A O 1
ATOM 4161 N N . ALA A 1 540 ? 2.165 23.155 14.242 1.00 95.94 540 ALA A N 1
ATOM 4162 C CA . ALA A 1 540 ? 1.017 23.913 14.735 1.00 95.94 540 ALA A CA 1
ATOM 4163 C C . ALA A 1 540 ? 0.277 23.182 15.861 1.00 95.94 540 ALA A C 1
ATOM 4165 O O . ALA A 1 540 ? -0.013 23.781 16.892 1.00 95.94 540 ALA A O 1
ATOM 4166 N N . ARG A 1 541 ? 0.043 21.875 15.708 1.00 94.69 541 ARG A N 1
ATOM 4167 C CA . ARG A 1 541 ? -0.623 21.044 16.724 1.00 94.69 541 ARG A CA 1
ATOM 4168 C C . ARG A 1 541 ? 0.190 20.905 18.001 1.00 94.69 541 ARG A C 1
ATOM 4170 O O . ARG A 1 541 ? -0.360 20.992 19.096 1.00 94.69 541 ARG A O 1
ATOM 4177 N N . ARG A 1 542 ? 1.510 20.732 17.889 1.00 93.94 542 ARG A N 1
ATOM 4178 C CA . ARG A 1 542 ? 2.381 20.735 19.072 1.00 93.94 542 ARG A CA 1
ATOM 4179 C C . ARG A 1 542 ? 2.306 22.069 19.807 1.00 93.94 542 ARG A C 1
ATOM 4181 O O . ARG A 1 542 ? 2.175 22.069 21.023 1.00 93.94 542 ARG A O 1
ATOM 4188 N N . LEU A 1 543 ? 2.331 23.188 19.085 1.00 92.44 543 LEU A N 1
ATOM 4189 C CA . LEU A 1 543 ? 2.230 24.526 19.678 1.00 92.44 543 LEU A CA 1
ATOM 4190 C C . LEU A 1 543 ? 0.830 24.835 20.229 1.00 92.44 543 LEU A C 1
ATOM 4192 O O . LEU A 1 543 ? 0.695 25.620 21.168 1.00 92.44 543 LEU A O 1
ATOM 4196 N N . GLU A 1 544 ? -0.222 24.246 19.671 1.00 92.12 544 GLU A N 1
ATOM 4197 C CA . GLU A 1 544 ? -1.562 24.264 20.258 1.00 92.12 544 GLU A CA 1
ATOM 4198 C C . GLU A 1 544 ? -1.555 23.540 21.608 1.00 92.12 544 GLU A C 1
ATOM 4200 O O . GLU A 1 544 ? -2.032 24.087 22.599 1.00 92.12 544 GLU A O 1
ATOM 4205 N N . PHE A 1 545 ? -0.953 22.353 21.672 1.00 89.75 545 PHE A N 1
ATOM 4206 C CA . PHE A 1 545 ? -0.869 21.572 22.902 1.00 89.75 545 PHE A CA 1
ATOM 4207 C C . PHE A 1 545 ? 0.001 22.246 23.975 1.00 89.75 545 PHE A C 1
ATOM 4209 O O . PHE A 1 545 ? -0.422 22.376 25.122 1.00 89.75 545 PHE A O 1
ATOM 4216 N N . THR A 1 546 ? 1.206 22.703 23.624 1.00 87.88 546 THR A N 1
ATOM 4217 C CA . THR A 1 546 ? 2.169 23.240 24.601 1.00 87.88 546 THR A CA 1
ATOM 4218 C C . THR A 1 546 ? 1.921 24.699 24.960 1.00 87.88 546 THR A C 1
ATOM 4220 O O . THR A 1 546 ? 2.304 25.137 26.044 1.00 87.88 546 THR A O 1
ATOM 4223 N N . HIS A 1 547 ? 1.303 25.468 24.062 1.00 86.94 547 HIS A N 1
ATOM 4224 C CA . HIS A 1 547 ? 1.148 26.910 24.230 1.00 86.94 547 HIS A CA 1
ATOM 4225 C C . HIS A 1 547 ? -0.255 27.420 23.933 1.00 86.94 547 HIS A C 1
ATOM 4227 O O . HIS A 1 547 ? -0.403 28.628 23.834 1.00 86.94 547 HIS A O 1
ATOM 4233 N N . GLN A 1 548 ? -1.275 26.567 23.781 1.00 88.44 548 GLN A N 1
ATOM 4234 C CA . GLN A 1 548 ? -2.671 26.979 23.560 1.00 88.44 548 GLN A CA 1
ATOM 4235 C C . GLN A 1 548 ? -2.820 28.025 22.442 1.00 88.44 548 GLN A C 1
ATOM 4237 O O . GLN A 1 548 ? -3.534 29.016 22.574 1.00 88.44 548 GLN A O 1
ATOM 4242 N N . THR A 1 549 ? -2.077 27.859 21.351 1.00 90.81 549 THR A N 1
ATOM 4243 C CA . THR A 1 549 ? -2.177 28.747 20.185 1.00 90.81 549 THR A CA 1
ATOM 4244 C C . THR A 1 549 ? -3.383 28.378 19.312 1.00 90.81 549 THR A C 1
ATOM 4246 O O . THR A 1 549 ? -3.889 27.255 19.380 1.00 90.81 549 THR A O 1
ATOM 4249 N N . ARG A 1 550 ? -3.867 29.325 18.496 1.00 92.69 550 ARG A N 1
ATOM 4250 C CA . ARG A 1 550 ? -4.889 29.088 17.464 1.00 92.69 550 ARG A CA 1
ATOM 4251 C C . ARG A 1 550 ? -4.323 29.529 16.124 1.00 92.69 550 ARG A C 1
ATOM 4253 O O . ARG A 1 550 ? -4.132 30.722 15.895 1.00 92.69 550 ARG A O 1
ATOM 4260 N N . VAL A 1 551 ? -4.010 28.572 15.257 1.00 95.94 551 VAL A N 1
ATOM 4261 C CA . VAL A 1 551 ? -3.481 28.867 13.925 1.00 95.94 551 VAL A CA 1
ATOM 4262 C C . VAL A 1 551 ? -4.148 28.007 12.863 1.00 95.94 551 VAL A C 1
ATOM 4264 O O . VAL A 1 551 ? -4.262 26.794 13.021 1.00 95.94 551 VAL A O 1
ATOM 4267 N N . VAL A 1 552 ? -4.583 28.649 11.782 1.00 97.81 552 VAL A N 1
ATOM 4268 C CA . VAL A 1 552 ? -4.996 27.985 10.543 1.00 97.81 552 VAL A CA 1
ATOM 4269 C C . VAL A 1 552 ? -3.794 27.956 9.601 1.00 97.81 552 VAL A C 1
ATOM 4271 O O . VAL A 1 552 ? -3.179 28.990 9.341 1.00 97.81 552 VAL A O 1
ATOM 4274 N N . ILE A 1 553 ? -3.435 26.775 9.105 1.00 98.56 553 ILE A N 1
ATOM 4275 C CA . ILE A 1 553 ? -2.388 26.610 8.093 1.00 98.56 553 ILE A CA 1
ATOM 4276 C C . ILE A 1 553 ? -3.057 26.572 6.727 1.00 98.56 553 ILE A C 1
ATOM 4278 O O . ILE A 1 553 ? -3.963 25.771 6.523 1.00 98.56 553 ILE A O 1
ATOM 4282 N N . VAL A 1 554 ? -2.594 27.402 5.796 1.00 98.62 554 VAL A N 1
ATOM 4283 C CA . VAL A 1 554 ? -3.022 27.414 4.393 1.00 98.62 554 VAL A CA 1
ATOM 4284 C C . VAL A 1 554 ? -1.793 27.193 3.522 1.00 98.62 554 VAL A C 1
ATOM 4286 O O . VAL A 1 554 ? -0.965 28.083 3.346 1.00 98.62 554 VAL A O 1
ATOM 4289 N N . ALA A 1 555 ? -1.649 25.993 2.982 1.00 98.31 555 ALA A N 1
ATOM 4290 C CA . ALA A 1 555 ? -0.546 25.641 2.109 1.00 98.31 555 ALA A CA 1
ATOM 4291 C C . ALA A 1 555 ? -0.979 25.675 0.641 1.00 98.31 555 ALA A C 1
ATOM 4293 O O . ALA A 1 555 ? -1.968 25.049 0.258 1.00 98.31 555 ALA A O 1
ATOM 4294 N N . VAL A 1 556 ? -0.218 26.405 -0.173 1.00 98.06 556 VAL A N 1
ATOM 4295 C CA . VAL A 1 556 ? -0.423 26.549 -1.614 1.00 98.06 556 VAL A CA 1
ATOM 4296 C C . VAL A 1 556 ? 0.627 25.706 -2.325 1.00 98.06 556 VAL A C 1
ATOM 4298 O O . VAL A 1 556 ? 1.829 25.985 -2.280 1.00 98.06 556 VAL A O 1
ATOM 4301 N N . GLY A 1 557 ? 0.162 24.630 -2.941 1.00 95.94 557 GLY A N 1
ATOM 4302 C CA . GLY A 1 557 ? 0.957 23.695 -3.717 1.00 95.94 557 GLY A CA 1
ATOM 4303 C C . GLY A 1 557 ? 0.392 23.511 -5.119 1.00 95.94 557 GLY A C 1
ATOM 4304 O O . GLY A 1 557 ? -0.440 24.273 -5.604 1.00 95.94 557 GLY A O 1
ATOM 4305 N N . TYR A 1 558 ? 0.838 22.453 -5.772 1.00 94.88 558 TYR A N 1
ATOM 4306 C CA . TYR A 1 558 ? 0.516 22.118 -7.150 1.00 94.88 558 TYR A CA 1
ATOM 4307 C C . TYR A 1 558 ? -0.169 20.748 -7.195 1.00 94.88 558 TYR A C 1
ATOM 4309 O O . TYR A 1 558 ? 0.081 19.920 -6.311 1.00 94.88 558 TYR A O 1
ATOM 4317 N N . PRO A 1 559 ? -0.984 20.452 -8.224 1.00 89.69 559 PRO A N 1
ATOM 4318 C CA . PRO A 1 559 ? -1.573 19.129 -8.458 1.00 89.69 559 PRO A CA 1
ATOM 4319 C C . PRO A 1 559 ? -0.524 18.085 -8.913 1.00 89.69 559 PRO A C 1
ATOM 4321 O O . PRO A 1 559 ? -0.735 17.327 -9.856 1.00 89.69 559 PRO A O 1
ATOM 4324 N N . ASN A 1 560 ? 0.628 18.039 -8.241 1.00 81.44 560 ASN A N 1
ATOM 4325 C CA . ASN A 1 560 ? 1.734 17.124 -8.479 1.00 81.44 560 ASN A CA 1
ATOM 4326 C C . ASN A 1 560 ? 1.704 15.990 -7.449 1.00 81.44 560 ASN A C 1
ATOM 4328 O O . ASN A 1 560 ? 1.866 16.221 -6.252 1.00 81.44 560 ASN A O 1
ATOM 4332 N N . LYS A 1 561 ? 1.524 14.756 -7.928 1.00 66.75 561 LYS A N 1
ATOM 4333 C CA . LYS A 1 561 ? 1.524 13.536 -7.099 1.00 66.75 561 LYS A CA 1
ATOM 4334 C C . LYS A 1 561 ? 2.819 12.721 -7.223 1.00 66.75 561 LYS A C 1
ATOM 4336 O O . LYS A 1 561 ? 2.910 11.624 -6.683 1.00 66.75 561 LYS A O 1
ATOM 4341 N N . THR A 1 562 ? 3.800 13.229 -7.973 1.00 61.69 562 THR A N 1
ATOM 4342 C CA . THR A 1 562 ? 4.997 12.482 -8.409 1.00 61.69 562 THR A CA 1
ATOM 4343 C C . THR A 1 562 ? 6.310 13.017 -7.842 1.00 61.69 562 THR A C 1
ATOM 4345 O O . THR A 1 562 ? 7.337 12.348 -7.939 1.00 61.69 562 THR A O 1
ATOM 4348 N N . GLY A 1 563 ? 6.296 14.199 -7.225 1.00 68.62 563 GLY A N 1
ATOM 4349 C CA . GLY A 1 563 ? 7.474 14.802 -6.616 1.00 68.62 563 GLY A CA 1
ATOM 4350 C C . GLY A 1 563 ? 7.110 15.852 -5.575 1.00 68.62 563 GLY A C 1
ATOM 4351 O O . GLY A 1 563 ? 5.994 16.362 -5.551 1.00 68.62 563 GLY A O 1
ATOM 4352 N N . VAL A 1 564 ? 8.085 16.173 -4.725 1.00 76.50 564 VAL A N 1
ATOM 4353 C CA . VAL A 1 564 ? 7.951 17.176 -3.654 1.00 76.50 564 VAL A CA 1
ATOM 4354 C C . VAL A 1 564 ? 7.830 18.596 -4.223 1.00 76.50 564 VAL A C 1
ATOM 4356 O O . VAL A 1 564 ? 7.137 19.436 -3.660 1.00 76.50 564 VAL A O 1
ATOM 4359 N N . PHE A 1 565 ? 8.460 18.854 -5.372 1.00 83.12 565 PHE A N 1
ATOM 4360 C CA . PHE A 1 565 ? 8.459 20.149 -6.048 1.00 83.12 565 PHE A CA 1
ATOM 4361 C C . PHE A 1 565 ? 7.930 20.016 -7.480 1.00 83.12 565 PHE A C 1
ATOM 4363 O O . PHE A 1 565 ? 8.323 19.109 -8.216 1.00 83.12 565 PHE A O 1
ATOM 4370 N N . ASP A 1 566 ? 7.050 20.930 -7.885 1.00 87.62 566 ASP A N 1
ATOM 4371 C CA . ASP A 1 566 ? 6.552 21.053 -9.260 1.00 87.62 566 ASP A CA 1
ATOM 4372 C C . ASP A 1 566 ? 7.426 22.019 -10.075 1.00 87.62 566 ASP A C 1
ATOM 4374 O O . ASP A 1 566 ? 7.959 22.976 -9.523 1.00 87.62 566 ASP A O 1
ATOM 4378 N N . LYS A 1 567 ? 7.560 21.818 -11.391 1.00 84.94 567 LYS A N 1
ATOM 4379 C CA . LYS A 1 567 ? 8.324 22.729 -12.264 1.00 84.94 567 LYS A CA 1
ATOM 4380 C C . LYS A 1 567 ? 7.714 24.135 -12.333 1.00 84.94 567 LYS A C 1
ATOM 4382 O O . LYS A 1 567 ? 8.464 25.103 -12.450 1.00 84.94 567 LYS A O 1
ATOM 4387 N N . ARG A 1 568 ? 6.385 24.266 -12.223 1.00 89.19 568 ARG A N 1
ATOM 4388 C CA . ARG A 1 568 ? 5.663 25.554 -12.217 1.00 89.19 568 ARG A CA 1
ATOM 4389 C C . ARG A 1 568 ? 6.148 26.495 -11.118 1.00 89.19 568 ARG A C 1
ATOM 4391 O O . ARG A 1 568 ? 6.143 27.707 -11.321 1.00 89.19 568 ARG A O 1
ATOM 4398 N N . ARG A 1 569 ? 6.667 25.950 -10.012 1.00 92.25 569 ARG A N 1
ATOM 4399 C CA . ARG A 1 569 ? 7.223 26.740 -8.908 1.00 92.25 569 ARG A CA 1
ATOM 4400 C C . ARG A 1 569 ? 8.348 27.672 -9.337 1.00 92.25 569 ARG A C 1
ATOM 4402 O O . ARG A 1 569 ? 8.536 28.708 -8.714 1.00 92.25 569 ARG A O 1
ATOM 4409 N N . ASN A 1 570 ? 9.102 27.322 -10.381 1.00 89.88 570 ASN A N 1
ATOM 4410 C CA . ASN A 1 570 ? 10.165 28.184 -10.882 1.00 89.88 570 ASN A CA 1
ATOM 4411 C C . ASN A 1 570 ? 9.580 29.513 -11.365 1.00 89.88 570 ASN A C 1
ATOM 4413 O O . ASN A 1 570 ? 10.123 30.560 -11.040 1.00 89.88 570 ASN A O 1
ATOM 4417 N N . GLY A 1 571 ? 8.440 29.481 -12.058 1.00 91.12 571 GLY A N 1
ATOM 4418 C CA . GLY A 1 571 ? 7.725 30.678 -12.489 1.00 91.12 571 GLY A CA 1
ATOM 4419 C C . GLY A 1 571 ? 7.053 31.378 -11.317 1.00 91.12 571 GLY A C 1
ATOM 4420 O O . GLY A 1 571 ? 7.235 32.573 -11.126 1.00 91.12 571 GLY A O 1
ATOM 4421 N N . ASP A 1 572 ? 6.309 30.628 -10.511 1.00 95.12 572 ASP A N 1
ATOM 4422 C CA . ASP A 1 572 ? 5.458 31.188 -9.457 1.00 95.12 572 ASP A CA 1
ATOM 4423 C C . ASP A 1 572 ? 6.252 31.767 -8.276 1.00 95.12 572 ASP A C 1
ATOM 4425 O O . ASP A 1 572 ? 5.781 32.688 -7.618 1.00 95.12 572 ASP A O 1
ATOM 4429 N N . LEU A 1 573 ? 7.464 31.269 -8.007 1.00 95.75 573 LEU A N 1
ATOM 4430 C CA . LEU A 1 573 ? 8.249 31.656 -6.831 1.00 95.75 573 LEU A CA 1
ATOM 4431 C C . LEU A 1 573 ? 9.473 32.529 -7.143 1.00 95.75 573 LEU A C 1
ATOM 4433 O O . LEU A 1 573 ? 10.217 32.880 -6.226 1.00 95.75 573 LEU A O 1
ATOM 4437 N N . THR A 1 574 ? 9.713 32.889 -8.409 1.00 94.38 574 THR A N 1
ATOM 4438 C CA . THR A 1 574 ? 10.836 33.771 -8.774 1.00 94.38 574 THR A CA 1
ATOM 4439 C C . THR A 1 574 ? 10.367 35.165 -9.212 1.00 94.38 574 THR A C 1
ATOM 4441 O O . THR A 1 574 ? 9.371 35.271 -9.935 1.00 94.38 574 THR A O 1
ATOM 4444 N N . PRO A 1 575 ? 11.062 36.242 -8.788 1.00 92.69 575 PRO A N 1
ATOM 4445 C CA . PRO A 1 575 ? 10.703 37.616 -9.138 1.00 92.69 575 PRO A CA 1
ATOM 4446 C C . PRO A 1 575 ? 10.815 37.919 -10.634 1.00 92.69 575 PRO A C 1
ATOM 4448 O O . PRO A 1 575 ? 11.642 37.347 -11.353 1.00 92.69 575 PRO A O 1
ATOM 4451 N N . GLU A 1 576 ? 10.011 38.874 -11.093 1.00 89.69 576 GLU A N 1
ATOM 4452 C CA . GLU A 1 576 ? 10.137 39.484 -12.414 1.00 89.69 576 GLU A CA 1
ATOM 4453 C C . GLU A 1 576 ? 11.521 40.149 -12.581 1.00 89.69 576 GLU A C 1
ATOM 4455 O O . GLU A 1 576 ? 11.981 40.865 -11.686 1.00 89.69 576 GLU A O 1
ATOM 4460 N N . SER A 1 577 ? 12.174 39.943 -13.732 1.00 85.81 577 SER A N 1
ATOM 4461 C CA . SER A 1 577 ? 13.350 40.724 -14.141 1.00 85.81 577 SER A CA 1
ATOM 4462 C C . SER A 1 577 ? 12.899 41.988 -14.866 1.00 85.81 577 SER A C 1
ATOM 4464 O O . SER A 1 577 ? 11.947 41.951 -15.647 1.00 85.81 577 SER A O 1
ATOM 4466 N N . SER A 1 578 ? 13.589 43.107 -14.643 1.00 76.19 578 SER A N 1
ATOM 4467 C CA . SER A 1 578 ? 13.262 44.402 -15.258 1.00 76.19 578 SER A CA 1
ATOM 4468 C C . SER A 1 578 ? 13.438 44.421 -16.783 1.00 76.19 578 SER A C 1
ATOM 4470 O O . SER A 1 578 ? 12.738 45.162 -17.469 1.00 76.19 578 SER A O 1
ATOM 4472 N N . ASP A 1 579 ? 14.326 43.581 -17.311 1.00 77.56 579 ASP A N 1
ATOM 4473 C CA . ASP A 1 579 ? 14.634 43.412 -18.735 1.00 77.56 579 ASP A CA 1
ATOM 4474 C C . ASP A 1 579 ? 14.051 42.119 -19.341 1.00 77.56 579 ASP A C 1
ATOM 4476 O O . ASP A 1 579 ? 14.225 41.854 -20.530 1.00 77.56 579 ASP A O 1
ATOM 4480 N N . GLY A 1 580 ? 13.363 41.302 -18.534 1.00 75.50 580 GLY A N 1
ATOM 4481 C CA . GLY A 1 580 ? 12.847 39.989 -18.934 1.00 75.50 580 GLY A CA 1
ATOM 4482 C C . GLY A 1 580 ? 13.920 38.914 -19.165 1.00 75.50 580 GLY A C 1
ATOM 4483 O O . GLY A 1 580 ? 13.583 37.815 -19.610 1.00 75.50 580 GLY A O 1
ATOM 4484 N N . VAL A 1 581 ? 15.192 39.197 -18.863 1.00 79.25 581 VAL A N 1
ATOM 4485 C CA . VAL A 1 581 ? 16.314 38.266 -19.037 1.00 79.25 581 VAL A CA 1
ATOM 4486 C C . VAL A 1 581 ? 16.664 37.617 -17.698 1.00 79.25 581 VAL A C 1
ATOM 4488 O O . VAL A 1 581 ? 16.754 38.277 -16.664 1.00 79.25 581 VAL A O 1
ATOM 4491 N N . TYR A 1 582 ? 16.870 36.299 -17.718 1.00 84.38 582 TYR A N 1
ATOM 4492 C CA . TYR A 1 582 ? 17.211 35.513 -16.533 1.00 84.38 582 TYR A CA 1
ATOM 4493 C C . TYR A 1 582 ? 18.554 34.820 -16.709 1.00 84.38 582 TYR A C 1
ATOM 4495 O O . TYR A 1 582 ? 18.732 34.028 -17.635 1.00 84.38 582 TYR A O 1
ATOM 4503 N N . ASP A 1 583 ? 19.472 35.065 -15.777 1.00 76.88 583 ASP A N 1
ATOM 4504 C CA . ASP A 1 583 ? 20.677 34.257 -15.642 1.00 76.88 583 ASP A CA 1
ATOM 4505 C C . ASP A 1 583 ? 20.323 32.919 -14.975 1.00 76.88 583 ASP A C 1
ATOM 4507 O O . ASP A 1 583 ? 19.858 32.870 -13.829 1.00 76.88 583 ASP A O 1
ATOM 4511 N N . THR A 1 584 ? 20.472 31.823 -15.720 1.00 66.88 584 THR A N 1
ATOM 4512 C CA . THR A 1 584 ? 20.049 30.490 -15.284 1.00 66.88 584 THR A CA 1
ATOM 4513 C C . THR A 1 584 ? 21.185 29.784 -14.543 1.00 66.88 584 THR A C 1
ATOM 4515 O O . THR A 1 584 ? 22.165 29.379 -15.178 1.00 66.88 584 THR A O 1
ATOM 4518 N N . PRO A 1 585 ? 21.072 29.553 -13.224 1.00 62.44 585 PRO A N 1
ATOM 4519 C CA . PRO A 1 585 ? 22.065 28.772 -12.500 1.00 62.44 585 PRO A CA 1
ATOM 4520 C C . PRO A 1 585 ? 22.080 27.313 -12.990 1.00 62.44 585 PRO A C 1
ATOM 4522 O O . PRO A 1 585 ? 21.030 26.775 -13.371 1.00 62.44 585 PRO A O 1
ATOM 4525 N N . PRO A 1 586 ? 23.238 26.629 -12.937 1.00 60.31 586 PRO A N 1
ATOM 4526 C CA . PRO A 1 586 ? 23.283 25.193 -13.156 1.00 60.31 586 PRO A CA 1
ATOM 4527 C C . PRO A 1 586 ? 22.487 24.483 -12.054 1.00 60.31 586 PRO A C 1
ATOM 4529 O O . PRO A 1 586 ? 22.685 24.732 -10.861 1.00 60.31 586 PRO A O 1
ATOM 4532 N N . GLY A 1 587 ? 21.582 23.597 -12.462 1.00 57.81 587 GLY A N 1
ATOM 4533 C CA . GLY A 1 587 ? 20.873 22.679 -11.587 1.00 57.81 587 GLY A CA 1
ATOM 4534 C C . GLY A 1 587 ? 21.816 21.661 -10.932 1.00 57.81 587 GLY A C 1
ATOM 4535 O O . GLY A 1 587 ? 23.019 21.638 -11.213 1.00 57.81 587 GLY A O 1
ATOM 4536 N N . PRO A 1 588 ? 21.294 20.787 -10.055 1.00 45.97 588 PRO A N 1
ATOM 4537 C CA . PRO A 1 588 ? 22.090 19.766 -9.364 1.00 45.97 588 PRO A CA 1
ATOM 4538 C C . PRO A 1 588 ? 22.847 18.810 -10.306 1.00 45.97 588 PRO A C 1
ATOM 4540 O O . PRO A 1 588 ? 23.865 18.238 -9.922 1.00 45.97 588 PRO A O 1
ATOM 4543 N N . ASP A 1 589 ? 22.376 18.662 -11.545 1.00 48.97 589 ASP A N 1
ATOM 4544 C CA . ASP A 1 589 ? 22.975 17.871 -12.626 1.00 48.97 589 ASP A CA 1
ATOM 4545 C C . ASP A 1 589 ? 24.020 18.649 -13.457 1.00 48.97 589 ASP A C 1
ATOM 4547 O O . ASP A 1 589 ? 24.715 18.078 -14.298 1.00 48.97 589 ASP A O 1
ATOM 4551 N N . GLY A 1 590 ? 24.193 19.948 -13.198 1.00 54.00 590 GLY A N 1
ATOM 4552 C CA . GLY A 1 590 ? 25.081 20.841 -13.939 1.00 54.00 590 GLY A CA 1
ATOM 4553 C C . GLY A 1 590 ? 24.473 21.440 -15.209 1.00 54.00 590 GLY A C 1
ATOM 4554 O O . GLY A 1 590 ? 25.175 22.186 -15.890 1.00 54.00 590 GLY A O 1
ATOM 4555 N N . LYS A 1 591 ? 23.206 21.149 -15.535 1.00 60.16 591 LYS A N 1
ATOM 4556 C CA . LYS A 1 591 ? 22.508 21.753 -16.680 1.00 60.16 591 LYS A CA 1
ATOM 4557 C C . LYS A 1 591 ? 21.787 23.032 -16.249 1.00 60.16 591 LYS A C 1
ATOM 4559 O O . LYS A 1 591 ? 21.263 23.069 -15.139 1.00 60.16 591 LYS A O 1
ATOM 4564 N N . PRO A 1 592 ? 21.727 24.084 -17.081 1.00 64.12 592 PRO A N 1
ATOM 4565 C CA . PRO A 1 592 ? 20.982 25.293 -16.742 1.00 64.12 592 PRO A CA 1
ATOM 4566 C C . PRO A 1 592 ? 19.504 24.977 -16.490 1.00 64.12 592 PRO A C 1
ATOM 4568 O O . PRO A 1 592 ? 18.886 24.244 -17.264 1.00 64.12 592 PRO A O 1
ATOM 4571 N N . SER A 1 593 ? 18.932 25.525 -15.416 1.00 65.81 593 SER A N 1
ATOM 4572 C CA . SER A 1 593 ? 17.487 25.432 -15.181 1.00 65.81 593 SER A CA 1
ATOM 4573 C C . SER A 1 593 ? 16.756 26.256 -16.243 1.00 65.81 593 SER A C 1
ATOM 4575 O O . SER A 1 593 ? 16.834 27.483 -16.238 1.00 65.81 593 SER A O 1
ATOM 4577 N N . LEU A 1 594 ? 16.083 25.589 -17.181 1.00 63.75 594 LEU A N 1
ATOM 4578 C CA . LEU A 1 594 ? 15.277 26.239 -18.214 1.00 63.75 594 LEU A CA 1
ATOM 4579 C C . LEU A 1 594 ? 13.890 26.553 -17.632 1.00 63.75 594 LEU A C 1
ATOM 4581 O O . LEU A 1 594 ? 13.322 25.718 -16.928 1.00 63.75 594 LEU A O 1
ATOM 4585 N N . GLY A 1 595 ? 13.400 27.772 -17.884 1.00 64.75 595 GLY A N 1
ATOM 4586 C CA . GLY A 1 595 ? 12.203 28.361 -17.270 1.00 64.75 595 GLY A CA 1
ATOM 4587 C C . GLY A 1 595 ? 10.887 27.581 -17.459 1.00 64.75 595 GLY A C 1
ATOM 4588 O O . GLY A 1 595 ? 10.868 26.483 -18.019 1.00 64.75 595 GLY A O 1
ATOM 4589 N N . PRO A 1 596 ? 9.755 28.142 -16.996 1.00 78.69 596 PRO A N 1
ATOM 4590 C CA . PRO A 1 596 ? 9.523 29.580 -16.802 1.00 78.69 596 PRO A CA 1
ATOM 4591 C C . PRO A 1 596 ? 10.038 30.148 -15.463 1.00 78.69 596 PRO A C 1
ATOM 4593 O O . PRO A 1 596 ? 10.121 29.424 -14.476 1.00 78.69 596 PRO A O 1
ATOM 4596 N N . PHE A 1 597 ? 10.350 31.451 -15.448 1.00 89.38 597 PHE A N 1
ATOM 4597 C CA . PHE A 1 597 ? 10.702 32.282 -14.281 1.00 89.38 597 PHE A CA 1
ATOM 4598 C C . PHE A 1 597 ? 9.889 33.588 -14.325 1.00 89.38 597 PHE A C 1
ATOM 4600 O O . PHE A 1 597 ? 9.381 33.935 -15.391 1.00 89.38 597 PHE A O 1
ATOM 4607 N N . GLY A 1 598 ? 9.784 34.318 -13.211 1.00 89.19 598 GLY A N 1
ATOM 4608 C CA . GLY A 1 598 ? 9.287 35.698 -13.236 1.00 89.19 598 GLY A CA 1
ATOM 4609 C C . GLY A 1 598 ? 7.798 35.912 -13.057 1.00 89.19 598 GLY A C 1
ATOM 4610 O O . GLY A 1 598 ? 7.239 36.790 -13.699 1.00 89.19 598 GLY A O 1
ATOM 4611 N N . GLY A 1 599 ? 7.129 35.101 -12.251 1.00 92.56 599 GLY A N 1
ATOM 4612 C CA . GLY A 1 599 ? 5.690 35.206 -12.035 1.00 92.56 599 GLY A CA 1
ATOM 4613 C C . GLY A 1 599 ? 5.281 35.446 -10.590 1.00 92.56 599 GLY A C 1
ATOM 4614 O O . GLY A 1 599 ? 4.094 35.301 -10.295 1.00 92.56 599 GLY A O 1
ATOM 4615 N N . ALA A 1 600 ? 6.224 35.772 -9.704 1.00 95.44 600 ALA A N 1
ATOM 4616 C CA . ALA A 1 600 ? 5.969 35.912 -8.276 1.00 95.44 600 ALA A CA 1
ATOM 4617 C C . ALA A 1 600 ? 4.932 36.986 -7.928 1.00 95.44 600 ALA A C 1
ATOM 4619 O O . ALA A 1 600 ? 4.133 36.774 -7.019 1.00 95.44 600 ALA A O 1
ATOM 4620 N N . SER A 1 601 ? 4.894 38.123 -8.624 1.00 93.62 601 SER A N 1
ATOM 4621 C CA . SER A 1 601 ? 3.939 39.185 -8.282 1.00 93.62 601 SER A CA 1
ATOM 4622 C C . SER A 1 601 ? 2.502 38.789 -8.637 1.00 93.62 601 SER A C 1
ATOM 4624 O O . SER A 1 601 ? 1.585 38.996 -7.843 1.00 93.62 601 SER A O 1
ATOM 4626 N N . ASP A 1 602 ? 2.310 38.140 -9.785 1.00 93.75 602 ASP A N 1
ATOM 4627 C CA . ASP A 1 602 ? 0.999 37.641 -10.210 1.00 93.75 602 ASP A CA 1
ATOM 4628 C C . ASP A 1 602 ? 0.543 36.420 -9.384 1.00 93.75 602 ASP A C 1
ATOM 4630 O O . ASP A 1 602 ? -0.632 36.316 -9.031 1.00 93.75 602 ASP A O 1
ATOM 4634 N N . PHE A 1 603 ? 1.465 35.539 -8.975 1.00 97.31 603 PHE A N 1
ATOM 4635 C CA . PHE A 1 603 ? 1.148 34.459 -8.032 1.00 97.31 603 PHE A CA 1
ATOM 4636 C C . PHE A 1 603 ? 0.760 34.996 -6.644 1.00 97.31 603 PHE A C 1
ATOM 4638 O O . PHE A 1 603 ? -0.200 34.517 -6.040 1.00 97.31 603 PHE A O 1
ATOM 4645 N N . LEU A 1 604 ? 1.435 36.044 -6.157 1.00 97.94 604 LEU A N 1
ATOM 4646 C CA . LEU A 1 604 ? 1.041 36.734 -4.928 1.00 97.94 604 LEU A CA 1
ATOM 4647 C C . LEU A 1 604 ? -0.365 37.337 -5.037 1.00 97.94 604 LEU A C 1
ATOM 4649 O O . LEU A 1 604 ? -1.124 37.287 -4.071 1.00 97.94 604 LEU A O 1
ATOM 4653 N N . ASP A 1 605 ? -0.731 37.872 -6.203 1.00 96.31 605 ASP A N 1
ATOM 4654 C CA . ASP A 1 605 ? -2.085 38.367 -6.448 1.00 96.31 605 ASP A CA 1
ATOM 4655 C C . ASP A 1 605 ? -3.143 37.270 -6.400 1.00 96.31 605 ASP A C 1
ATOM 4657 O O . ASP A 1 605 ? -4.218 37.503 -5.858 1.00 96.31 605 ASP A O 1
ATOM 4661 N N . ILE A 1 606 ? -2.843 36.071 -6.895 1.00 96.31 606 ILE A N 1
ATOM 4662 C CA . ILE A 1 606 ? -3.742 34.918 -6.754 1.00 96.31 606 ILE A CA 1
ATOM 4663 C C . ILE A 1 606 ? -3.918 34.545 -5.282 1.00 96.31 606 ILE A C 1
ATOM 4665 O O . ILE A 1 606 ? -5.039 34.323 -4.826 1.00 96.31 606 ILE A O 1
ATOM 4669 N N . ILE A 1 607 ? -2.828 34.515 -4.508 1.00 97.38 607 ILE A N 1
ATOM 4670 C CA . ILE A 1 607 ? -2.921 34.229 -3.074 1.00 97.38 607 ILE A CA 1
ATOM 4671 C C . ILE A 1 607 ? -3.808 35.272 -2.389 1.00 97.38 607 ILE A C 1
ATOM 4673 O O . ILE A 1 607 ? -4.768 34.894 -1.725 1.00 97.38 607 ILE A O 1
ATOM 4677 N N . LYS A 1 608 ? -3.531 36.568 -2.569 1.00 95.62 608 LYS A N 1
ATOM 4678 C CA . LYS A 1 608 ? -4.236 37.654 -1.867 1.00 95.62 608 LYS A CA 1
ATOM 4679 C C . LYS A 1 608 ? -5.678 37.857 -2.318 1.00 95.62 608 LYS A C 1
ATOM 4681 O O . LYS A 1 608 ? -6.536 38.110 -1.483 1.00 95.62 608 LYS A O 1
ATOM 4686 N N . ASN A 1 609 ? -5.926 37.827 -3.622 1.00 94.94 609 ASN A N 1
ATOM 4687 C CA . ASN A 1 609 ? -7.199 38.279 -4.180 1.00 94.94 609 ASN A CA 1
ATOM 4688 C C . ASN A 1 609 ? -8.160 37.115 -4.433 1.00 94.94 609 ASN A C 1
ATOM 4690 O O . ASN A 1 609 ? -9.367 37.338 -4.452 1.00 94.94 609 ASN A O 1
ATOM 4694 N N . ASP A 1 610 ? -7.641 35.887 -4.564 1.00 94.12 610 ASP A N 1
ATOM 4695 C CA . ASP A 1 610 ? -8.456 34.718 -4.896 1.00 94.12 610 ASP A CA 1
ATOM 4696 C C . ASP A 1 610 ? -8.480 33.706 -3.731 1.00 94.12 610 ASP A C 1
ATOM 4698 O O . ASP A 1 610 ? -9.550 33.361 -3.225 1.00 94.12 610 ASP A O 1
ATOM 4702 N N . ILE A 1 611 ? -7.312 33.261 -3.245 1.00 96.06 611 ILE A N 1
ATOM 4703 C CA . ILE A 1 611 ? -7.224 32.203 -2.219 1.00 96.06 611 ILE A CA 1
ATOM 4704 C C . ILE A 1 611 ? -7.604 32.729 -0.828 1.00 96.06 611 ILE A C 1
ATOM 4706 O O . ILE A 1 611 ? -8.441 32.115 -0.168 1.00 96.06 611 ILE A O 1
ATOM 4710 N N . GLN A 1 612 ? -7.026 33.846 -0.364 1.00 96.06 612 GLN A N 1
ATOM 4711 C CA . GLN A 1 612 ? -7.327 34.401 0.967 1.00 96.06 612 GLN A CA 1
ATOM 4712 C C . GLN A 1 612 ? -8.833 34.657 1.152 1.00 96.06 612 GLN A C 1
ATOM 4714 O O . GLN A 1 612 ? -9.393 34.125 2.114 1.00 96.06 612 GLN A O 1
ATOM 4719 N N . PRO A 1 613 ? -9.541 35.343 0.229 1.00 95.12 613 PRO A N 1
ATOM 4720 C CA . PRO A 1 613 ? -10.964 35.603 0.403 1.00 95.12 613 PRO A CA 1
ATOM 4721 C C . PRO A 1 613 ? -11.802 34.326 0.380 1.00 95.12 613 PRO A C 1
ATOM 4723 O O . PRO A 1 613 ? -12.827 34.270 1.057 1.00 95.12 613 PRO A O 1
ATOM 4726 N N . TYR A 1 614 ? -11.382 33.290 -0.354 1.00 94.62 614 TYR A N 1
ATOM 4727 C CA . TYR A 1 614 ? -12.047 31.989 -0.315 1.00 94.62 614 TYR A CA 1
ATOM 4728 C C . TYR A 1 614 ? -11.880 31.305 1.049 1.00 94.62 614 TYR A C 1
ATOM 4730 O O . TYR A 1 614 ? -12.858 30.828 1.627 1.00 94.62 614 TYR A O 1
ATOM 4738 N N . ILE A 1 615 ? -10.664 31.287 1.605 1.00 95.94 615 ILE A N 1
ATOM 4739 C CA . ILE A 1 615 ? -10.416 30.727 2.942 1.00 95.94 615 ILE A CA 1
ATOM 4740 C C . ILE A 1 615 ? -11.236 31.471 4.000 1.00 95.94 615 ILE A C 1
ATOM 4742 O O . ILE A 1 615 ? -11.892 30.840 4.827 1.00 95.94 615 ILE A O 1
ATOM 4746 N N . GLU A 1 616 ? -11.230 32.799 3.956 1.00 94.56 616 GLU A N 1
ATOM 4747 C CA . GLU A 1 616 ? -11.864 33.645 4.966 1.00 94.56 616 GLU A CA 1
ATOM 4748 C C . GLU A 1 616 ? -13.393 33.607 4.876 1.00 94.56 616 GLU A C 1
ATOM 4750 O O . GLU A 1 616 ? -14.060 33.401 5.885 1.00 94.56 616 GLU A O 1
ATOM 4755 N N . ASN A 1 617 ? -13.963 33.748 3.677 1.00 92.00 617 ASN A N 1
ATOM 4756 C CA . ASN A 1 617 ? -15.408 33.929 3.526 1.00 92.00 617 ASN A CA 1
ATOM 4757 C C . ASN A 1 617 ? -16.163 32.631 3.230 1.00 92.00 617 ASN A C 1
ATOM 4759 O O . ASN A 1 617 ? -17.332 32.518 3.589 1.00 92.00 617 ASN A O 1
ATOM 4763 N N . ALA A 1 618 ? -15.533 31.661 2.559 1.00 89.19 618 ALA A N 1
ATOM 4764 C CA . ALA A 1 618 ? -16.193 30.409 2.188 1.00 89.19 618 ALA A CA 1
ATOM 4765 C C . ALA A 1 618 ? -15.812 29.258 3.125 1.00 89.19 618 ALA A C 1
ATOM 4767 O O . ALA A 1 618 ? -16.676 28.484 3.537 1.00 89.19 618 ALA A O 1
ATOM 4768 N N . LEU A 1 619 ? -14.528 29.131 3.479 1.00 91.00 619 LEU A N 1
ATOM 4769 C CA . LEU A 1 619 ? -14.051 27.990 4.262 1.00 91.00 619 LEU A CA 1
ATOM 4770 C C . LEU A 1 619 ? -14.230 28.177 5.776 1.00 91.00 619 LEU A C 1
ATOM 4772 O O . LEU A 1 619 ? -14.542 27.201 6.466 1.00 91.00 619 LEU A O 1
ATOM 4776 N N . PHE A 1 620 ? -14.062 29.410 6.267 1.00 93.25 620 PHE A N 1
ATOM 4777 C CA . PHE A 1 620 ? -14.186 29.794 7.677 1.00 93.25 620 PHE A CA 1
ATOM 4778 C C . PHE A 1 620 ? -15.056 31.052 7.894 1.00 93.25 620 PHE A C 1
ATOM 4780 O O . PHE A 1 620 ? -14.613 31.990 8.557 1.00 93.25 620 PHE A O 1
ATOM 4787 N N . PRO A 1 621 ? -16.320 31.069 7.426 1.00 90.06 621 PRO A N 1
ATOM 4788 C CA . PRO A 1 621 ? -17.176 32.266 7.449 1.00 90.06 621 PRO A CA 1
ATOM 4789 C C . PRO A 1 621 ? -17.422 32.856 8.847 1.00 90.06 621 PRO A C 1
ATOM 4791 O O . PRO A 1 621 ? -17.753 34.030 8.974 1.00 90.06 621 PRO A O 1
ATOM 4794 N N . ASN A 1 622 ? -17.274 32.044 9.898 1.00 88.12 622 ASN A N 1
ATOM 4795 C CA . ASN A 1 622 ? -17.545 32.427 11.287 1.00 88.12 622 ASN A CA 1
ATOM 4796 C C . ASN A 1 622 ? -16.268 32.618 12.120 1.00 88.12 622 ASN A C 1
ATOM 4798 O O . ASN A 1 622 ? -16.339 32.705 13.343 1.00 88.12 622 ASN A O 1
ATOM 4802 N N . VAL A 1 623 ? -15.095 32.639 11.484 1.00 90.12 623 VAL A N 1
ATOM 4803 C CA . VAL A 1 623 ? -13.808 32.828 12.160 1.00 90.12 623 VAL A CA 1
ATOM 4804 C C . VAL A 1 623 ? -13.220 34.159 11.705 1.00 90.12 623 VAL A C 1
ATOM 4806 O O . VAL A 1 623 ? -13.162 34.401 10.500 1.00 90.12 623 VAL A O 1
ATOM 4809 N N . PRO A 1 624 ? -12.735 35.026 12.612 1.00 89.25 624 PRO A N 1
ATOM 4810 C CA . PRO A 1 624 ? -12.215 36.348 12.258 1.00 89.25 624 PRO A CA 1
ATOM 4811 C C . PRO A 1 624 ? -10.810 36.280 11.620 1.00 89.25 624 PRO A C 1
ATOM 4813 O O . PRO A 1 624 ? -9.883 36.970 12.037 1.00 89.25 624 PRO A O 1
ATOM 4816 N N . LEU A 1 625 ? -10.626 35.444 10.593 1.00 92.44 625 LEU A N 1
ATOM 4817 C CA . LEU A 1 625 ? -9.349 35.282 9.895 1.00 92.44 625 LEU A CA 1
ATOM 4818 C C . LEU A 1 625 ? -8.949 36.552 9.132 1.00 92.44 625 LEU A C 1
ATOM 4820 O O . LEU A 1 625 ? -7.769 36.897 9.111 1.00 92.44 625 LEU A O 1
ATOM 4824 N N . ALA A 1 626 ? -9.915 37.293 8.578 1.00 90.06 626 ALA A N 1
ATOM 4825 C CA . ALA A 1 626 ? -9.668 38.527 7.826 1.00 90.06 626 ALA A CA 1
ATOM 4826 C C . ALA A 1 626 ? -8.970 39.611 8.669 1.00 90.06 626 ALA A C 1
ATOM 4828 O O . ALA A 1 626 ? -8.058 40.282 8.187 1.00 90.06 626 ALA A O 1
ATOM 4829 N N . THR A 1 627 ? -9.321 39.731 9.952 1.00 89.12 627 THR A N 1
ATOM 4830 C CA . THR A 1 627 ? -8.719 40.692 10.894 1.00 89.12 627 THR A CA 1
ATOM 4831 C C . THR A 1 627 ? -7.601 40.091 11.752 1.00 89.12 627 THR A C 1
ATOM 4833 O O . THR A 1 627 ? -6.889 40.831 12.431 1.00 89.12 627 THR A O 1
ATOM 4836 N N . GLY A 1 628 ? -7.428 38.766 11.720 1.00 91.44 628 GLY A N 1
ATOM 4837 C CA . GLY A 1 628 ? -6.396 38.052 12.465 1.00 91.44 628 GLY A CA 1
ATOM 4838 C C . GLY A 1 628 ? -4.985 38.204 11.874 1.00 91.44 628 GLY A C 1
ATOM 4839 O O . GLY A 1 628 ? -4.845 38.471 10.671 1.00 91.44 628 GLY A O 1
ATOM 4840 N N . PRO A 1 629 ? -3.927 37.991 12.687 1.00 95.12 629 PRO A N 1
ATOM 4841 C CA . PRO A 1 629 ? -2.540 38.075 12.234 1.00 95.12 629 PRO A CA 1
ATOM 4842 C C . PRO A 1 629 ? -2.215 37.045 11.149 1.00 95.12 629 PRO A C 1
ATOM 4844 O O . PRO A 1 629 ? -2.565 35.867 11.279 1.00 95.12 629 PRO A O 1
ATOM 4847 N N . LYS A 1 630 ? -1.476 37.458 10.115 1.00 97.25 630 LYS A N 1
ATOM 4848 C CA . LYS A 1 630 ? -1.083 36.591 8.991 1.00 97.25 630 LYS A CA 1
ATOM 4849 C C . LYS A 1 630 ? 0.430 36.510 8.834 1.00 97.25 630 LYS A C 1
ATOM 4851 O O . LYS A 1 630 ? 1.136 37.513 8.942 1.00 97.25 630 LYS A O 1
ATOM 4856 N N . ALA A 1 631 ? 0.933 35.319 8.536 1.00 98.25 631 ALA A N 1
ATOM 4857 C CA . ALA A 1 631 ? 2.331 35.098 8.184 1.00 98.25 631 ALA A CA 1
ATOM 4858 C C . ALA A 1 631 ? 2.469 34.372 6.845 1.00 98.25 631 ALA A C 1
ATOM 4860 O O . ALA A 1 631 ? 1.600 33.580 6.487 1.00 98.25 631 ALA A O 1
ATOM 4861 N N . LEU A 1 632 ? 3.578 34.613 6.147 1.00 98.69 632 LEU A N 1
ATOM 4862 C CA . LEU A 1 632 ? 3.973 33.891 4.937 1.00 98.69 632 LEU A CA 1
ATOM 4863 C C . LEU A 1 632 ? 5.307 33.182 5.175 1.00 98.69 632 LEU A C 1
ATOM 4865 O O . LEU A 1 632 ? 6.280 33.820 5.579 1.00 98.69 632 LEU A O 1
ATOM 4869 N N . PHE A 1 633 ? 5.353 31.879 4.910 1.00 98.69 633 PHE A N 1
ATOM 4870 C CA . PHE A 1 633 ? 6.562 31.064 4.964 1.00 98.69 633 PHE A CA 1
ATOM 4871 C C . PHE A 1 633 ? 6.973 30.577 3.577 1.00 98.69 633 PHE A C 1
ATOM 4873 O O . PHE A 1 633 ? 6.140 30.093 2.809 1.00 98.69 633 PHE A O 1
ATOM 4880 N N . GLY A 1 634 ? 8.281 30.611 3.311 1.00 98.06 634 GLY A N 1
ATOM 4881 C CA . GLY A 1 634 ? 8.859 29.938 2.157 1.00 98.06 634 GLY A CA 1
ATOM 4882 C C . GLY A 1 634 ? 10.337 29.593 2.334 1.00 98.06 634 GLY A C 1
ATOM 4883 O O . GLY A 1 634 ? 11.072 30.278 3.051 1.00 98.06 634 GLY A O 1
ATOM 4884 N N . HIS A 1 635 ? 10.766 28.534 1.640 1.00 97.56 635 HIS A N 1
ATOM 4885 C CA . HIS A 1 635 ? 12.144 28.036 1.616 1.00 97.56 635 HIS A CA 1
ATOM 4886 C C . HIS A 1 635 ? 12.758 28.098 0.212 1.00 97.56 635 HIS A C 1
ATOM 4888 O O . HIS A 1 635 ? 12.070 27.853 -0.779 1.00 97.56 635 HIS A O 1
ATOM 4894 N N . SER A 1 636 ? 14.049 28.426 0.096 1.00 95.00 636 SER A N 1
ATOM 4895 C CA . SER A 1 636 ? 14.758 28.490 -1.192 1.00 95.00 636 SER A CA 1
ATOM 4896 C C . SER A 1 636 ? 14.099 29.481 -2.169 1.00 95.00 636 SER A C 1
ATOM 4898 O O . SER A 1 636 ? 14.055 30.675 -1.865 1.00 95.00 636 SER A O 1
ATOM 4900 N N . TYR A 1 637 ? 13.559 29.046 -3.321 1.00 94.69 637 TYR A N 1
ATOM 4901 C CA . TYR A 1 637 ? 12.714 29.912 -4.167 1.00 94.69 637 TYR A CA 1
ATOM 4902 C C . TYR A 1 637 ? 11.433 30.359 -3.460 1.00 94.69 637 TYR A C 1
ATOM 4904 O O . TYR A 1 637 ? 11.041 31.503 -3.621 1.00 94.69 637 TYR A O 1
ATOM 4912 N N . GLY A 1 638 ? 10.830 29.541 -2.597 1.00 97.25 638 GLY A N 1
ATOM 4913 C CA . GLY A 1 638 ? 9.750 30.006 -1.729 1.00 97.25 638 GLY A CA 1
ATOM 4914 C C . GLY A 1 638 ? 10.209 31.127 -0.791 1.00 97.25 638 GLY A C 1
ATOM 4915 O O . GLY A 1 638 ? 9.477 32.082 -0.570 1.00 97.25 638 GLY A O 1
ATOM 4916 N N . GLY A 1 639 ? 11.444 31.070 -0.282 1.00 97.56 639 GLY A N 1
ATOM 4917 C CA . GLY A 1 639 ? 12.019 32.147 0.533 1.00 97.56 639 GLY A CA 1
ATOM 4918 C C . GLY A 1 639 ? 12.254 33.421 -0.283 1.00 97.56 639 GLY A C 1
ATOM 4919 O O . GLY A 1 639 ? 11.995 34.525 0.193 1.00 97.56 639 GLY A O 1
ATOM 4920 N N . LEU A 1 640 ? 12.677 33.263 -1.539 1.00 96.88 640 LEU A N 1
ATOM 4921 C CA . LEU A 1 640 ? 12.798 34.351 -2.507 1.00 96.88 640 LEU A CA 1
ATOM 4922 C C . LEU A 1 640 ? 11.431 34.990 -2.817 1.00 96.88 640 LEU A C 1
ATOM 4924 O O . LEU A 1 640 ? 11.316 36.213 -2.813 1.00 96.88 640 LEU A O 1
ATOM 4928 N N . PHE A 1 641 ? 10.388 34.180 -3.004 1.00 98.38 641 PHE A N 1
ATOM 4929 C CA . PHE A 1 641 ? 9.004 34.633 -3.152 1.00 98.38 641 PHE A CA 1
ATOM 4930 C C . PHE A 1 641 ? 8.514 35.403 -1.924 1.00 98.38 641 PHE A C 1
ATOM 4932 O O . PHE A 1 641 ? 7.923 36.470 -2.064 1.00 98.38 641 PHE A O 1
ATOM 4939 N N . THR A 1 642 ? 8.795 34.910 -0.716 1.00 98.56 642 THR A N 1
ATOM 4940 C CA . THR A 1 642 ? 8.416 35.591 0.529 1.00 98.56 642 THR A CA 1
ATOM 4941 C C . THR A 1 642 ? 9.076 36.969 0.642 1.00 98.56 642 THR A C 1
ATOM 4943 O O . THR A 1 642 ? 8.422 37.927 1.053 1.00 98.56 642 THR A O 1
ATOM 4946 N N . LEU A 1 643 ? 10.339 37.110 0.221 1.00 98.31 643 LEU A N 1
ATOM 4947 C CA . LEU A 1 643 ? 11.000 38.418 0.116 1.00 98.31 643 LEU A CA 1
ATOM 4948 C C . LEU A 1 643 ? 10.372 39.297 -0.972 1.00 98.31 643 LEU A C 1
ATOM 4950 O O . LEU A 1 643 ? 10.151 40.482 -0.742 1.00 98.31 643 LEU A O 1
ATOM 4954 N N . ASN A 1 644 ? 10.022 38.727 -2.129 1.00 97.88 644 ASN A N 1
ATOM 4955 C CA . ASN A 1 644 ? 9.319 39.462 -3.179 1.00 97.88 644 ASN A CA 1
ATOM 4956 C C . ASN A 1 644 ? 7.986 40.013 -2.663 1.00 97.88 644 ASN A C 1
ATOM 4958 O O . ASN A 1 644 ? 7.673 41.177 -2.897 1.00 97.88 644 ASN A O 1
ATOM 4962 N N . ALA A 1 645 ? 7.223 39.210 -1.921 1.00 98.06 645 ALA A N 1
ATOM 4963 C CA . ALA A 1 645 ? 5.970 39.636 -1.315 1.00 98.06 645 ALA A CA 1
ATOM 4964 C C . ALA A 1 645 ? 6.171 40.782 -0.318 1.00 98.06 645 ALA A C 1
ATOM 4966 O O . ALA A 1 645 ? 5.434 41.764 -0.381 1.00 98.06 645 ALA A O 1
ATOM 4967 N N . LEU A 1 646 ? 7.206 40.708 0.527 1.00 97.62 646 LEU A N 1
ATOM 4968 C CA . LEU A 1 646 ? 7.565 41.801 1.431 1.00 97.62 646 LEU A CA 1
ATOM 4969 C C . LEU A 1 646 ? 7.884 43.090 0.663 1.00 97.62 646 LEU A C 1
ATOM 4971 O O . LEU A 1 646 ? 7.341 44.142 0.979 1.00 97.62 646 LEU A O 1
ATOM 4975 N N . PHE A 1 647 ? 8.744 43.024 -0.350 1.00 96.44 647 PHE A N 1
ATOM 4976 C CA . PHE A 1 647 ? 9.211 44.224 -1.047 1.00 96.44 647 PHE A CA 1
ATOM 4977 C C . PHE A 1 647 ? 8.166 44.831 -1.984 1.00 96.44 647 PHE A C 1
ATOM 4979 O O . PHE A 1 647 ? 8.129 46.046 -2.190 1.00 96.44 647 PHE A O 1
ATOM 4986 N N . THR A 1 648 ? 7.293 44.005 -2.558 1.00 94.75 648 THR A N 1
ATOM 4987 C CA . THR A 1 648 ? 6.289 44.468 -3.522 1.00 94.75 648 THR A CA 1
ATOM 4988 C C . THR A 1 648 ? 4.972 44.855 -2.864 1.00 94.75 648 THR A C 1
ATOM 4990 O O . THR A 1 648 ? 4.385 45.852 -3.288 1.00 94.75 648 THR A O 1
ATOM 4993 N N . LYS A 1 649 ? 4.524 44.116 -1.841 1.00 94.88 649 LYS A N 1
ATOM 4994 C CA . LYS A 1 649 ? 3.233 44.294 -1.154 1.00 94.88 649 LYS A CA 1
ATOM 4995 C C . LYS A 1 649 ? 3.384 44.035 0.357 1.00 94.88 649 LYS A C 1
ATOM 4997 O O . LYS A 1 649 ? 2.819 43.060 0.864 1.00 94.88 649 LYS A O 1
ATOM 5002 N N . PRO A 1 650 ? 4.154 44.858 1.094 1.00 94.38 650 PRO A N 1
ATOM 5003 C CA . PRO A 1 650 ? 4.471 44.633 2.512 1.00 94.38 650 PRO A CA 1
ATOM 5004 C C . PRO A 1 650 ? 3.242 44.559 3.428 1.00 94.38 650 PRO A C 1
ATOM 5006 O O . PRO A 1 650 ? 3.309 43.962 4.497 1.00 94.38 650 PRO A O 1
ATOM 5009 N N . GLU A 1 651 ? 2.113 45.130 3.014 1.00 92.25 651 GLU A N 1
ATOM 5010 C CA . GLU A 1 651 ? 0.835 45.092 3.729 1.00 92.25 651 GLU A CA 1
ATOM 5011 C C . GLU A 1 651 ? 0.107 43.739 3.635 1.00 92.25 651 GLU A C 1
ATOM 5013 O O . GLU A 1 651 ? -0.918 43.544 4.280 1.00 92.25 651 GLU A O 1
ATOM 5018 N N . SER A 1 652 ? 0.606 42.804 2.819 1.00 93.06 652 SER A N 1
ATOM 5019 C CA . SER A 1 652 ? -0.039 41.506 2.574 1.00 93.06 652 SER A CA 1
ATOM 5020 C C . SER A 1 652 ? 0.040 40.520 3.743 1.00 93.06 652 SER A C 1
ATOM 5022 O O . SER A 1 652 ? -0.826 39.652 3.856 1.00 93.06 652 SER A O 1
ATOM 5024 N N . PHE A 1 653 ? 1.051 40.647 4.606 1.00 96.31 653 PHE A N 1
ATOM 5025 C CA . PHE A 1 653 ? 1.254 39.790 5.775 1.00 96.31 653 PHE A CA 1
ATOM 5026 C C . PHE A 1 653 ? 1.901 40.582 6.914 1.00 96.31 653 PHE A C 1
ATOM 5028 O O . PHE A 1 653 ? 2.750 41.440 6.690 1.00 96.31 653 PHE A O 1
ATOM 5035 N N . ASP A 1 654 ? 1.586 40.241 8.163 1.00 95.44 654 ASP A N 1
ATOM 5036 C CA . ASP A 1 654 ? 2.227 40.848 9.334 1.00 95.44 654 ASP A CA 1
ATOM 5037 C C . ASP A 1 654 ? 3.664 40.364 9.538 1.00 95.44 654 ASP A C 1
ATOM 5039 O O . ASP A 1 654 ? 4.448 40.983 10.268 1.00 95.44 654 ASP A O 1
ATOM 5043 N N . THR A 1 655 ? 3.977 39.163 9.045 1.00 97.88 655 THR A N 1
ATOM 5044 C CA . THR A 1 655 ? 5.230 38.454 9.330 1.00 97.88 655 THR A CA 1
ATOM 5045 C C . THR A 1 655 ? 5.688 37.629 8.136 1.00 97.88 655 THR A C 1
ATOM 5047 O O . THR A 1 655 ? 4.99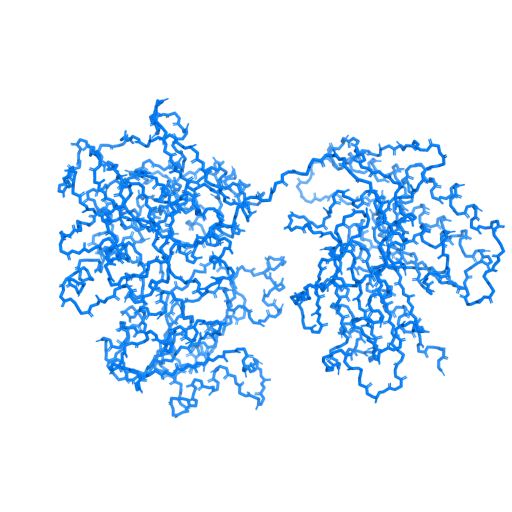6 36.719 7.691 1.00 97.88 655 THR A O 1
ATOM 5050 N N . PHE A 1 656 ? 6.898 37.906 7.672 1.00 98.50 656 PHE A N 1
ATOM 5051 C CA . PHE A 1 656 ? 7.546 37.202 6.577 1.00 98.50 656 PHE A CA 1
ATOM 5052 C C . PHE A 1 656 ? 8.613 36.273 7.156 1.00 98.50 656 PHE A C 1
ATOM 5054 O O . PHE A 1 656 ? 9.578 36.731 7.771 1.00 98.50 656 PHE A O 1
ATOM 5061 N N . ILE A 1 657 ? 8.409 34.965 7.010 1.00 98.50 657 ILE A N 1
ATOM 5062 C CA . ILE A 1 657 ? 9.291 33.916 7.524 1.00 98.50 657 ILE A CA 1
ATOM 5063 C C . ILE A 1 657 ? 10.063 33.328 6.345 1.00 98.50 657 ILE A C 1
ATOM 5065 O O . ILE A 1 657 ? 9.511 32.640 5.487 1.00 98.50 657 ILE A O 1
ATOM 5069 N N . VAL A 1 658 ? 11.353 33.622 6.300 1.00 98.06 658 VAL A N 1
ATOM 5070 C CA . VAL A 1 658 ? 12.213 33.369 5.152 1.00 98.06 658 VAL A CA 1
ATOM 5071 C C . VAL A 1 658 ? 13.278 32.350 5.541 1.00 98.06 658 VAL A C 1
ATOM 5073 O O . VAL A 1 658 ? 14.131 32.634 6.382 1.00 98.06 658 VAL A O 1
ATOM 5076 N N . ALA A 1 659 ? 13.227 31.169 4.925 1.00 97.62 659 ALA A N 1
ATOM 5077 C CA . ALA A 1 659 ? 14.180 30.087 5.152 1.00 97.62 659 ALA A CA 1
ATOM 5078 C C . ALA A 1 659 ? 15.130 29.939 3.957 1.00 97.62 659 ALA A C 1
ATOM 5080 O O . ALA A 1 659 ? 14.674 29.740 2.830 1.00 97.62 659 ALA A O 1
ATOM 5081 N N . SER A 1 660 ? 16.437 30.036 4.201 1.00 96.31 660 SER A N 1
ATOM 5082 C CA . SER A 1 660 ? 17.511 29.858 3.213 1.00 96.31 660 SER A CA 1
ATOM 5083 C C . SER A 1 660 ? 17.166 30.462 1.843 1.00 96.31 660 SER A C 1
ATOM 5085 O O . SER A 1 660 ? 17.097 29.740 0.845 1.00 96.31 660 SER A O 1
ATOM 5087 N N . PRO A 1 661 ? 16.828 31.764 1.777 1.00 95.75 661 PRO A N 1
ATOM 5088 C CA . PRO A 1 661 ? 16.292 32.352 0.561 1.00 95.75 661 PRO A CA 1
ATOM 5089 C C . PRO A 1 661 ? 17.352 32.322 -0.531 1.00 95.75 661 PRO A C 1
ATOM 5091 O O . PRO A 1 661 ? 18.489 32.745 -0.321 1.00 95.75 661 PRO A O 1
ATOM 5094 N N . SER A 1 662 ? 16.972 31.873 -1.723 1.00 93.25 662 SER A N 1
ATOM 5095 C CA . SER A 1 662 ? 17.865 31.811 -2.885 1.00 93.25 662 SER A CA 1
ATOM 5096 C C . SER A 1 662 ? 18.135 33.204 -3.476 1.00 93.25 662 SER A C 1
ATOM 5098 O O . SER A 1 662 ? 17.920 33.432 -4.660 1.00 93.25 662 SER A O 1
ATOM 5100 N N . ILE A 1 663 ? 18.607 34.144 -2.644 1.00 94.06 663 ILE A N 1
ATOM 5101 C CA . ILE A 1 663 ? 18.878 35.558 -2.958 1.00 94.06 663 ILE A CA 1
ATOM 5102 C C . ILE A 1 663 ? 19.806 35.675 -4.159 1.00 94.06 663 ILE A C 1
ATOM 5104 O O . ILE A 1 663 ? 19.618 36.551 -4.985 1.00 94.06 663 ILE A O 1
ATOM 5108 N N . TRP A 1 664 ? 20.763 34.759 -4.291 1.00 90.94 664 TRP A N 1
ATOM 5109 C CA . TRP A 1 664 ? 21.709 34.687 -5.403 1.00 90.94 664 TRP A CA 1
ATOM 5110 C C . TRP A 1 664 ? 21.051 34.536 -6.786 1.00 90.94 664 TRP A C 1
ATOM 5112 O O . TRP A 1 664 ? 21.717 34.735 -7.801 1.00 90.94 664 TRP A O 1
ATOM 5122 N N . PHE A 1 665 ? 19.762 34.187 -6.850 1.00 90.50 665 PHE A N 1
ATOM 5123 C CA . PHE A 1 665 ? 19.014 34.038 -8.094 1.00 90.50 665 PHE A CA 1
ATOM 5124 C C . PHE A 1 665 ? 19.076 35.299 -8.969 1.00 90.50 665 PHE A C 1
ATOM 5126 O O . PHE A 1 665 ? 18.956 36.429 -8.484 1.00 90.50 665 PHE A O 1
ATOM 5133 N N . ASN A 1 666 ? 19.255 35.085 -10.277 1.00 89.50 666 ASN A N 1
ATOM 5134 C CA . ASN A 1 666 ? 19.397 36.135 -11.286 1.00 89.50 666 ASN A CA 1
ATOM 5135 C C . ASN A 1 666 ? 20.371 37.244 -10.830 1.00 89.50 666 ASN A C 1
ATOM 5137 O O . ASN A 1 666 ? 20.064 38.441 -10.806 1.00 89.50 666 ASN A O 1
ATOM 5141 N N . ASN A 1 667 ? 21.546 36.807 -10.366 1.00 87.88 667 ASN A N 1
ATOM 5142 C CA . ASN A 1 667 ? 22.626 37.641 -9.849 1.00 87.88 667 ASN A CA 1
ATOM 5143 C C . ASN A 1 667 ? 22.256 38.522 -8.645 1.00 87.88 667 ASN A C 1
ATOM 5145 O O . ASN A 1 667 ? 22.791 39.613 -8.533 1.00 87.88 667 ASN A O 1
ATOM 5149 N N . CYS A 1 668 ? 21.370 38.111 -7.739 1.00 90.62 668 CYS A N 1
ATOM 5150 C CA . CYS A 1 668 ? 20.860 38.985 -6.666 1.00 90.62 668 CYS A CA 1
ATOM 5151 C C . CYS A 1 668 ? 19.945 40.120 -7.152 1.00 90.62 668 CYS A C 1
ATOM 5153 O O . CYS A 1 668 ? 19.885 41.180 -6.526 1.00 90.62 668 CYS A O 1
ATOM 5155 N N . SER A 1 669 ? 19.200 39.894 -8.240 1.00 89.56 669 SER A N 1
ATOM 5156 C CA . SER A 1 669 ? 18.174 40.828 -8.748 1.00 89.56 669 SER A CA 1
ATOM 5157 C C . SER A 1 669 ? 17.199 41.296 -7.668 1.00 89.56 669 SER A C 1
ATOM 5159 O O . SER A 1 669 ? 16.940 42.487 -7.574 1.00 89.56 669 SER A O 1
ATOM 5161 N N . ILE A 1 670 ? 16.764 40.406 -6.767 1.00 91.81 670 ILE A N 1
ATOM 5162 C CA . ILE A 1 670 ? 15.818 40.774 -5.704 1.00 91.81 670 ILE A CA 1
ATOM 5163 C C . ILE A 1 670 ? 16.311 41.925 -4.812 1.00 91.81 670 ILE A C 1
ATOM 5165 O O . ILE A 1 670 ? 15.512 42.734 -4.349 1.00 91.81 670 ILE A O 1
ATOM 5169 N N . VAL A 1 671 ? 17.628 42.015 -4.604 1.00 90.44 671 VAL A N 1
ATOM 5170 C CA . VAL A 1 671 ? 18.274 43.087 -3.835 1.00 90.44 671 VAL A CA 1
ATOM 5171 C C . VAL A 1 671 ? 18.426 44.346 -4.687 1.00 90.44 671 VAL A C 1
ATOM 5173 O O . VAL A 1 671 ? 18.169 45.452 -4.226 1.00 90.44 671 VAL A O 1
ATOM 5176 N N . ARG A 1 672 ? 18.856 44.196 -5.943 1.00 87.81 672 ARG A N 1
ATOM 5177 C CA . ARG A 1 672 ? 19.088 45.346 -6.829 1.00 87.81 672 ARG A CA 1
ATOM 5178 C C . ARG A 1 672 ? 17.801 46.040 -7.261 1.00 87.81 672 ARG A C 1
ATOM 5180 O O . ARG A 1 672 ? 17.811 47.245 -7.457 1.00 87.81 672 ARG A O 1
ATOM 5187 N N . ASP A 1 673 ? 16.727 45.281 -7.443 1.00 87.94 673 ASP A N 1
ATOM 5188 C CA . ASP A 1 673 ? 15.511 45.759 -8.089 1.00 87.94 673 ASP A CA 1
ATOM 5189 C C . ASP A 1 673 ? 14.374 45.937 -7.072 1.00 87.94 673 ASP A C 1
ATOM 5191 O O . ASP A 1 673 ? 13.889 47.050 -6.866 1.00 87.94 673 ASP A O 1
ATOM 5195 N N . GLN A 1 674 ? 13.922 44.857 -6.424 1.00 91.88 674 GLN A N 1
ATOM 5196 C CA . GLN A 1 674 ? 12.763 44.905 -5.527 1.00 91.88 674 GLN A CA 1
ATOM 5197 C C . GLN A 1 674 ? 13.079 45.567 -4.176 1.00 91.88 674 GLN A C 1
ATOM 5199 O O . GLN A 1 674 ? 12.305 46.423 -3.750 1.00 91.88 674 GLN A O 1
ATOM 5204 N N . GLU A 1 675 ? 14.193 45.216 -3.521 1.00 93.38 675 GLU A N 1
ATOM 5205 C CA . GLU A 1 675 ? 14.602 45.812 -2.233 1.00 93.38 675 GLU A CA 1
ATOM 5206 C C . GLU A 1 675 ? 14.861 47.322 -2.373 1.00 93.38 675 GLU A C 1
ATOM 5208 O O . GLU A 1 675 ? 14.325 48.108 -1.596 1.00 93.38 675 GLU A O 1
ATOM 5213 N N . GLN A 1 676 ? 15.575 47.755 -3.421 1.00 89.69 676 GLN A N 1
ATOM 5214 C CA . GLN A 1 676 ? 15.816 49.183 -3.665 1.00 89.69 676 GLN A CA 1
ATOM 5215 C C . GLN A 1 676 ? 14.501 49.970 -3.814 1.00 89.69 676 GLN A C 1
ATOM 5217 O O . GLN A 1 676 ? 14.296 50.991 -3.157 1.00 89.69 676 GLN A O 1
ATOM 5222 N N . ARG A 1 677 ? 13.568 49.472 -4.638 1.00 90.62 677 ARG A N 1
ATOM 5223 C CA . ARG A 1 677 ? 12.244 50.099 -4.805 1.00 90.62 677 ARG A CA 1
ATOM 5224 C C . ARG A 1 677 ? 11.412 50.066 -3.531 1.00 90.62 677 ARG A C 1
ATOM 5226 O O . ARG A 1 677 ? 10.485 50.857 -3.405 1.00 90.62 677 ARG A O 1
ATOM 5233 N N . PHE A 1 678 ? 11.653 49.112 -2.639 1.00 93.81 678 PHE A N 1
ATOM 5234 C CA . PHE A 1 678 ? 10.984 49.045 -1.349 1.00 93.81 678 PHE A CA 1
ATOM 5235 C C . PHE A 1 678 ? 11.486 50.155 -0.423 1.00 93.81 678 PHE A C 1
ATOM 5237 O O . PHE A 1 678 ? 10.669 50.879 0.140 1.00 93.81 678 PHE A O 1
ATOM 5244 N N . ASP A 1 679 ? 12.798 50.374 -0.349 1.00 90.56 679 ASP A N 1
ATOM 5245 C CA . ASP A 1 679 ? 13.384 51.435 0.476 1.00 90.56 679 ASP A CA 1
ATOM 5246 C C . ASP A 1 679 ? 12.955 52.844 0.031 1.00 90.56 679 ASP A C 1
ATOM 5248 O O . ASP A 1 679 ? 12.675 53.705 0.874 1.00 90.56 679 ASP A O 1
ATOM 5252 N N . GLU A 1 680 ? 12.811 53.051 -1.282 1.00 90.44 680 GLU A N 1
ATOM 5253 C CA . GLU A 1 680 ? 12.352 54.309 -1.889 1.00 90.44 680 GLU A CA 1
ATOM 5254 C C . GLU A 1 680 ? 10.883 54.656 -1.577 1.00 90.44 680 GLU A C 1
ATOM 5256 O O . GLU A 1 680 ? 10.505 55.825 -1.668 1.00 90.44 680 GLU A O 1
ATOM 5261 N N . ARG A 1 681 ? 10.048 53.683 -1.180 1.00 90.19 681 ARG A N 1
ATOM 5262 C CA . ARG A 1 681 ? 8.639 53.935 -0.823 1.00 90.19 681 ARG A CA 1
ATOM 5263 C C . ARG A 1 681 ? 8.524 54.724 0.477 1.00 90.19 681 ARG A C 1
ATOM 5265 O O . ARG A 1 681 ? 9.432 54.730 1.312 1.00 90.19 681 ARG A O 1
ATOM 5272 N N . ASP A 1 682 ? 7.364 55.339 0.676 1.00 88.88 682 ASP A N 1
ATOM 5273 C CA . ASP A 1 682 ? 6.964 55.828 1.992 1.00 88.88 682 ASP A CA 1
ATOM 5274 C C . ASP A 1 682 ? 6.583 54.651 2.909 1.00 88.88 682 ASP A C 1
ATOM 5276 O O . ASP A 1 682 ? 5.998 53.671 2.432 1.00 88.88 682 ASP A O 1
ATOM 5280 N N . PRO A 1 683 ? 6.904 54.713 4.216 1.00 85.94 683 PRO A N 1
ATOM 5281 C CA . PRO A 1 683 ? 6.477 53.698 5.171 1.00 85.94 683 PRO A CA 1
ATOM 5282 C C . PRO A 1 683 ? 4.959 53.519 5.196 1.00 85.94 683 PRO A C 1
ATOM 5284 O O . PRO A 1 683 ? 4.198 54.474 5.029 1.00 85.94 683 PRO A O 1
ATOM 5287 N N . LEU A 1 684 ? 4.514 52.289 5.458 1.00 85.69 684 LEU A N 1
ATOM 5288 C CA . LEU A 1 684 ? 3.092 51.971 5.578 1.00 85.69 684 LEU A CA 1
ATOM 5289 C C . LEU A 1 684 ? 2.415 52.841 6.647 1.00 85.69 684 LEU A C 1
ATOM 5291 O O . LEU A 1 684 ? 2.920 52.992 7.757 1.00 85.69 684 LEU A O 1
ATOM 5295 N N . THR A 1 685 ? 1.205 53.320 6.354 1.00 76.44 685 THR A N 1
ATOM 5296 C CA . THR A 1 685 ? 0.365 54.116 7.270 1.00 76.44 685 THR A CA 1
ATOM 5297 C C . THR A 1 685 ? -0.294 53.284 8.386 1.00 76.44 685 THR A C 1
ATOM 5299 O O . THR A 1 685 ? -1.243 53.729 9.028 1.00 76.44 685 THR A O 1
ATOM 5302 N N . GLY A 1 686 ? 0.221 52.080 8.651 1.00 78.31 686 GLY A N 1
ATOM 5303 C CA . GLY A 1 686 ? -0.295 51.114 9.621 1.00 78.31 686 GLY A CA 1
ATOM 5304 C C . GLY A 1 686 ? 0.826 50.353 10.332 1.00 78.31 686 GLY A C 1
ATOM 5305 O O . GLY A 1 686 ? 1.942 50.846 10.491 1.00 78.31 686 GLY A O 1
ATOM 5306 N N . ARG A 1 687 ? 0.543 49.129 10.790 1.00 82.94 687 ARG A N 1
ATOM 5307 C CA . ARG A 1 687 ? 1.528 48.322 11.520 1.00 82.94 687 ARG A CA 1
ATOM 5308 C C . ARG A 1 687 ? 2.566 47.746 10.550 1.00 82.94 687 ARG A C 1
ATOM 5310 O O . ARG A 1 687 ? 2.262 46.823 9.804 1.00 82.94 687 ARG A O 1
ATOM 5317 N N . ALA A 1 688 ? 3.801 48.246 10.610 1.00 91.69 688 ALA A N 1
ATOM 5318 C CA . ALA A 1 688 ? 4.913 47.737 9.803 1.00 91.69 688 ALA A CA 1
ATOM 5319 C C . ALA A 1 688 ? 5.136 46.220 10.015 1.00 91.69 688 ALA A C 1
ATOM 5321 O O . ALA A 1 688 ? 5.028 45.747 11.159 1.00 91.69 688 ALA A O 1
ATOM 5322 N N . PRO A 1 689 ? 5.442 45.441 8.959 1.00 95.31 689 PRO A N 1
ATOM 5323 C CA . PRO A 1 689 ? 5.619 43.996 9.059 1.00 95.31 689 PRO A CA 1
ATOM 5324 C C . PRO A 1 689 ? 6.934 43.609 9.747 1.00 95.31 689 PRO A C 1
ATOM 5326 O O . PRO A 1 689 ? 7.801 44.435 10.047 1.00 95.31 689 PRO A O 1
ATOM 5329 N N . ARG A 1 690 ? 7.071 42.313 10.035 1.00 95.94 690 ARG A N 1
ATOM 5330 C CA . ARG A 1 690 ? 8.293 41.701 10.574 1.00 95.94 690 ARG A CA 1
ATOM 5331 C C . ARG A 1 690 ? 8.957 40.814 9.541 1.00 95.94 690 ARG A C 1
ATOM 5333 O O . ARG A 1 690 ? 8.265 40.149 8.775 1.00 95.94 690 ARG A O 1
ATOM 5340 N N . LEU A 1 691 ? 10.275 40.706 9.631 1.00 98.12 691 LEU A N 1
ATOM 5341 C CA . LEU A 1 691 ? 11.068 39.786 8.829 1.00 98.12 691 LEU A CA 1
ATOM 5342 C C . LEU A 1 691 ? 11.839 38.821 9.737 1.00 98.12 691 LEU A C 1
ATOM 5344 O O . LEU A 1 691 ? 12.551 39.248 10.644 1.00 98.12 691 LEU A O 1
ATOM 5348 N N . LEU A 1 692 ? 11.691 37.519 9.509 1.00 98.25 692 LEU A N 1
ATOM 5349 C CA . LEU A 1 692 ? 12.449 36.469 10.184 1.00 98.25 692 LEU A CA 1
ATOM 5350 C C . LEU A 1 692 ? 13.276 35.749 9.122 1.00 98.25 692 LEU A C 1
ATOM 5352 O O . LEU A 1 692 ? 12.714 35.032 8.301 1.00 98.25 692 LEU A O 1
ATOM 5356 N N . VAL A 1 693 ? 14.592 35.933 9.142 1.00 98.19 693 VAL A N 1
ATOM 5357 C CA . VAL A 1 693 ? 15.523 35.287 8.210 1.00 98.19 693 VAL A CA 1
ATOM 5358 C C . VAL A 1 693 ? 16.245 34.164 8.935 1.00 98.19 693 VAL A C 1
ATOM 5360 O O . VAL A 1 693 ? 16.845 34.377 9.987 1.00 98.19 693 VAL A O 1
ATOM 5363 N N . MET A 1 694 ? 16.176 32.953 8.400 1.00 98.12 694 MET A N 1
ATOM 5364 C CA . MET A 1 694 ? 16.811 31.785 9.002 1.00 98.12 694 MET A CA 1
ATOM 5365 C C . MET A 1 694 ? 17.485 30.938 7.931 1.00 98.12 694 MET A C 1
ATOM 5367 O O . MET A 1 694 ? 16.974 30.851 6.818 1.00 98.12 694 MET A O 1
ATOM 5371 N N . PHE A 1 695 ? 18.631 30.340 8.238 1.00 96.56 695 PHE A N 1
ATOM 5372 C CA . PHE A 1 695 ? 19.411 29.577 7.260 1.00 96.56 695 PHE A CA 1
ATOM 5373 C C . PHE A 1 695 ? 20.347 28.564 7.923 1.00 96.56 695 PHE A C 1
ATOM 5375 O O . PHE A 1 695 ? 20.655 28.685 9.109 1.00 96.56 695 PHE A O 1
ATOM 5382 N N . GLY A 1 696 ? 20.796 27.573 7.156 1.00 93.06 696 GLY A N 1
ATOM 5383 C CA . GLY A 1 696 ? 21.774 26.581 7.584 1.00 93.06 696 GLY A CA 1
ATOM 5384 C C . GLY A 1 696 ? 23.199 27.136 7.573 1.00 93.06 696 GLY A C 1
ATOM 5385 O O . GLY A 1 696 ? 23.612 27.836 6.644 1.00 93.06 696 GLY A O 1
ATOM 5386 N N . GLY A 1 697 ? 23.971 26.823 8.611 1.00 87.56 697 GLY A N 1
ATOM 5387 C CA . GLY A 1 697 ? 25.371 27.233 8.734 1.00 87.56 697 GLY A CA 1
ATOM 5388 C C . GLY A 1 697 ? 26.295 26.503 7.754 1.00 87.56 697 GLY A C 1
ATOM 5389 O O . GLY A 1 697 ? 27.295 27.068 7.315 1.00 87.56 697 GLY A O 1
ATOM 5390 N N . ALA A 1 698 ? 25.932 25.286 7.331 1.00 85.56 698 ALA A N 1
ATOM 5391 C CA . ALA A 1 698 ? 26.714 24.477 6.394 1.00 85.56 698 ALA A CA 1
ATOM 5392 C C . ALA A 1 698 ? 26.377 24.750 4.913 1.00 85.56 698 ALA A C 1
ATOM 5394 O O . ALA A 1 698 ? 26.862 24.055 4.027 1.00 85.56 698 ALA A O 1
ATOM 5395 N N . GLU A 1 699 ? 25.586 25.782 4.594 1.00 83.25 699 GLU A N 1
ATOM 5396 C CA . GLU A 1 699 ? 25.150 26.074 3.215 1.00 83.25 699 GLU A CA 1
ATOM 5397 C C . GLU A 1 699 ? 26.258 26.541 2.261 1.00 83.25 699 GLU A C 1
ATOM 5399 O O . GLU A 1 699 ? 26.081 26.523 1.039 1.00 83.25 699 GLU A O 1
ATOM 5404 N N . GLN A 1 700 ? 27.396 26.967 2.810 1.00 85.00 700 GLN A N 1
ATOM 5405 C CA . GLN A 1 700 ? 28.582 27.387 2.056 1.00 85.00 700 GLN A CA 1
ATOM 5406 C C . GLN A 1 700 ? 29.813 26.521 2.327 1.00 85.00 700 GLN A C 1
ATOM 5408 O O . GLN A 1 700 ? 30.743 26.528 1.522 1.00 85.00 700 GLN A O 1
ATOM 5413 N N . THR A 1 701 ? 29.821 25.777 3.428 1.00 84.50 701 THR A N 1
ATOM 5414 C CA . THR A 1 701 ? 30.888 24.856 3.831 1.00 84.50 701 THR A CA 1
ATOM 5415 C C . THR A 1 701 ? 30.269 23.473 3.978 1.00 84.50 701 THR A C 1
ATOM 5417 O O . THR A 1 701 ? 29.914 23.057 5.081 1.00 84.50 701 THR A O 1
ATOM 5420 N N . LEU A 1 702 ? 30.056 22.809 2.840 1.00 82.69 702 LEU A N 1
ATOM 5421 C CA . LEU A 1 702 ? 29.365 21.526 2.795 1.00 82.69 702 LEU A CA 1
ATOM 5422 C C . LEU A 1 702 ? 30.216 20.441 3.461 1.00 82.69 702 LEU A C 1
ATOM 5424 O O . LEU A 1 702 ? 31.445 20.472 3.406 1.00 82.69 702 LEU A O 1
ATOM 5428 N N . ILE A 1 703 ? 29.548 19.446 4.037 1.00 82.19 703 ILE A N 1
ATOM 5429 C CA . ILE A 1 703 ? 30.185 18.239 4.568 1.00 82.19 703 ILE A CA 1
ATOM 5430 C C . ILE A 1 703 ? 30.114 17.152 3.491 1.00 82.19 703 ILE A C 1
ATOM 5432 O O . ILE A 1 703 ? 29.062 16.947 2.881 1.00 82.19 703 ILE A O 1
ATOM 5436 N N . GLN A 1 704 ? 31.230 16.465 3.233 1.00 83.25 704 GLN A N 1
ATOM 5437 C CA . GLN A 1 704 ? 31.261 15.341 2.295 1.00 83.25 704 GLN A CA 1
ATOM 5438 C C . GLN A 1 704 ? 30.487 14.159 2.883 1.00 83.25 704 GLN A C 1
ATOM 5440 O O . GLN A 1 704 ? 30.746 13.732 4.009 1.00 83.25 704 GLN A O 1
ATOM 5445 N N . LEU A 1 705 ? 29.519 13.638 2.126 1.00 81.44 705 LEU A N 1
ATOM 5446 C CA . LEU A 1 705 ? 28.684 12.527 2.583 1.00 81.44 705 LEU A CA 1
ATOM 5447 C C . LEU A 1 705 ? 29.443 11.187 2.499 1.00 81.44 705 LEU A C 1
ATOM 5449 O O . LEU A 1 705 ? 30.262 11.006 1.595 1.00 81.44 705 LEU A O 1
ATOM 5453 N N . PRO A 1 706 ? 29.149 10.205 3.373 1.00 82.06 706 PRO A N 1
ATOM 5454 C CA . PRO A 1 706 ? 29.714 8.862 3.255 1.00 82.06 706 PRO A CA 1
ATOM 5455 C C . PRO A 1 706 ? 29.431 8.243 1.876 1.00 82.06 706 PRO A C 1
ATOM 5457 O O . PRO A 1 706 ? 28.286 8.205 1.429 1.00 82.06 706 PRO A O 1
ATOM 5460 N N . GLY A 1 707 ? 30.476 7.764 1.195 1.00 85.56 707 GLY A N 1
ATOM 5461 C CA . GLY A 1 707 ? 30.370 7.175 -0.148 1.00 85.56 707 GLY A CA 1
ATOM 5462 C C . GLY A 1 707 ? 30.292 8.184 -1.304 1.00 85.56 707 GLY A C 1
ATOM 5463 O O . GLY A 1 707 ? 30.131 7.779 -2.455 1.00 85.56 707 GLY A O 1
ATOM 5464 N N . GLU A 1 708 ? 30.412 9.487 -1.039 1.00 87.56 708 GLU A N 1
ATOM 5465 C CA . GLU A 1 708 ? 30.492 10.513 -2.079 1.00 87.56 708 GLU A CA 1
ATOM 5466 C C . GLU A 1 708 ? 31.917 10.672 -2.625 1.00 87.56 708 GLU A C 1
ATOM 5468 O O . GLU A 1 708 ? 32.852 10.897 -1.861 1.00 87.56 708 GLU A O 1
ATOM 5473 N N . SER A 1 709 ? 32.075 10.615 -3.953 1.00 90.50 709 SER A N 1
ATOM 5474 C CA . SER A 1 709 ? 33.369 10.857 -4.598 1.00 90.50 709 SER A CA 1
ATOM 5475 C C . SER A 1 709 ? 33.843 12.300 -4.420 1.00 90.50 709 SER A C 1
ATOM 5477 O O . SER A 1 709 ? 33.038 13.236 -4.444 1.00 90.50 709 SER A O 1
ATOM 5479 N N . ASP A 1 710 ? 35.162 12.478 -4.328 1.00 90.75 710 ASP A N 1
ATOM 5480 C CA . ASP A 1 710 ? 35.797 13.793 -4.174 1.00 90.75 710 ASP A CA 1
ATOM 5481 C C . ASP A 1 710 ? 35.397 14.751 -5.303 1.00 90.75 710 ASP A C 1
ATOM 5483 O O . ASP A 1 710 ? 35.001 15.882 -5.046 1.00 90.75 710 ASP A O 1
ATOM 5487 N N . GLU A 1 711 ? 35.355 14.273 -6.551 1.00 87.06 711 GLU A N 1
ATOM 5488 C CA . GLU A 1 711 ? 34.928 15.070 -7.711 1.00 87.06 711 GLU A CA 1
ATOM 5489 C C . GLU A 1 711 ? 33.495 15.617 -7.553 1.00 87.06 711 GLU A C 1
ATOM 5491 O O . GLU A 1 711 ? 33.205 16.785 -7.842 1.00 87.06 711 GLU A O 1
ATOM 5496 N N . LYS A 1 712 ? 32.572 14.779 -7.063 1.00 82.38 712 LYS A N 1
ATOM 5497 C CA . LYS A 1 712 ? 31.174 15.166 -6.843 1.00 82.38 712 LYS A CA 1
ATOM 5498 C C . LYS A 1 712 ? 31.054 16.155 -5.682 1.00 82.38 712 LYS A C 1
ATOM 5500 O O . LYS A 1 712 ? 30.262 17.101 -5.770 1.00 82.38 712 LYS A O 1
ATOM 5505 N N . PHE A 1 713 ? 31.836 15.959 -4.623 1.00 87.31 713 PHE A N 1
ATOM 5506 C CA . PHE A 1 713 ? 31.896 16.870 -3.486 1.00 87.31 713 PHE A CA 1
ATOM 5507 C C . PHE A 1 713 ? 32.472 18.237 -3.882 1.00 87.31 713 PHE A C 1
ATOM 5509 O O . PHE A 1 713 ? 31.824 19.259 -3.652 1.00 87.31 713 PHE A O 1
ATOM 5516 N N . GLU A 1 714 ? 33.612 18.273 -4.574 1.00 87.12 714 GLU A N 1
ATOM 5517 C CA . GLU A 1 714 ? 34.257 19.502 -5.048 1.00 87.12 714 GLU A CA 1
ATOM 5518 C C . GLU A 1 714 ? 33.337 20.319 -5.965 1.00 87.12 714 GLU A C 1
ATOM 5520 O O . GLU A 1 714 ? 33.218 21.540 -5.812 1.00 87.12 714 GLU A O 1
ATOM 5525 N N . LYS A 1 715 ? 32.608 19.660 -6.878 1.00 83.50 715 LYS A N 1
ATOM 5526 C CA . LYS A 1 715 ? 31.621 20.325 -7.746 1.00 83.50 715 LYS A CA 1
ATOM 5527 C C . LYS A 1 715 ? 30.497 20.978 -6.934 1.00 83.50 715 LYS A C 1
ATOM 5529 O O . LYS A 1 715 ? 30.116 22.119 -7.219 1.00 83.50 715 LYS A O 1
ATOM 5534 N N . LYS A 1 716 ? 29.975 20.289 -5.912 1.00 82.62 716 LYS A N 1
ATOM 5535 C CA . LYS A 1 716 ? 28.947 20.836 -5.011 1.00 82.62 716 LYS A CA 1
ATOM 5536 C C . LYS A 1 716 ? 29.481 21.998 -4.175 1.00 82.62 716 LYS A C 1
ATOM 5538 O O . LYS A 1 716 ? 28.832 23.046 -4.121 1.00 82.62 716 LYS A O 1
ATOM 5543 N N . GLN A 1 717 ? 30.671 21.844 -3.599 1.00 87.12 717 GLN A N 1
ATOM 5544 C CA . GLN A 1 717 ? 31.338 22.860 -2.788 1.00 87.12 717 GLN A CA 1
ATOM 5545 C C . GLN A 1 717 ? 31.631 24.130 -3.601 1.00 87.12 717 GLN A C 1
ATOM 5547 O O . GLN A 1 717 ? 31.379 25.244 -3.134 1.00 87.12 717 GLN A O 1
ATOM 5552 N N . LYS A 1 718 ? 32.067 23.990 -4.859 1.00 85.12 718 LYS A N 1
ATOM 5553 C CA . LYS A 1 718 ? 32.248 25.119 -5.784 1.00 85.12 718 LYS A CA 1
ATOM 5554 C C . LYS A 1 718 ? 30.940 25.873 -6.029 1.00 85.12 718 LYS A C 1
ATOM 5556 O O . LYS A 1 718 ? 30.919 27.099 -5.943 1.00 85.12 718 LYS A O 1
ATOM 5561 N N . GLY A 1 719 ? 29.841 25.157 -6.280 1.00 81.12 719 GLY A N 1
ATOM 5562 C CA . GLY A 1 719 ? 28.523 25.773 -6.460 1.00 81.12 719 GLY A CA 1
ATOM 5563 C C . GLY A 1 719 ? 28.027 26.502 -5.205 1.00 81.12 719 GLY A C 1
ATOM 5564 O O . GLY A 1 719 ? 27.500 27.609 -5.303 1.00 81.12 719 GLY A O 1
ATOM 5565 N N . ALA A 1 720 ? 28.228 25.919 -4.021 1.00 83.06 720 ALA A N 1
ATOM 5566 C CA . ALA A 1 720 ? 27.889 26.546 -2.742 1.00 83.06 720 ALA A CA 1
ATOM 5567 C C . ALA A 1 720 ? 28.695 27.838 -2.501 1.00 83.06 720 ALA A C 1
ATOM 5569 O O . ALA A 1 720 ? 28.126 28.878 -2.164 1.00 83.06 720 ALA A O 1
ATOM 5570 N N . THR A 1 721 ? 29.999 27.801 -2.793 1.00 84.94 721 THR A N 1
ATOM 5571 C CA . THR A 1 721 ? 30.910 28.955 -2.690 1.00 84.94 721 THR A CA 1
ATOM 5572 C C . THR A 1 721 ? 30.521 30.093 -3.640 1.00 84.94 721 THR A C 1
ATOM 5574 O O . THR A 1 721 ? 30.663 31.262 -3.293 1.00 84.94 721 THR A O 1
ATOM 5577 N N . GLN A 1 722 ? 30.003 29.775 -4.832 1.00 84.31 722 GLN A N 1
ATOM 5578 C CA . GLN A 1 722 ? 29.528 30.775 -5.796 1.00 84.31 722 GLN A CA 1
ATOM 5579 C C . GLN A 1 722 ? 28.199 31.412 -5.379 1.00 84.31 722 GLN A C 1
ATOM 5581 O O . GLN A 1 722 ? 28.048 32.626 -5.483 1.00 84.31 722 GLN A O 1
ATOM 5586 N N . ARG A 1 723 ? 27.245 30.610 -4.886 1.00 86.12 723 ARG A N 1
ATOM 5587 C CA . ARG A 1 723 ? 25.920 31.094 -4.465 1.00 86.12 723 ARG A CA 1
ATOM 5588 C C . ARG A 1 723 ? 25.955 31.948 -3.202 1.00 86.12 723 ARG A C 1
ATOM 5590 O O . ARG A 1 723 ? 25.041 32.738 -2.999 1.00 86.12 723 ARG A O 1
ATOM 5597 N N . LYS A 1 724 ? 26.966 31.777 -2.344 1.00 90.12 724 LYS A N 1
ATOM 5598 C CA . LYS A 1 724 ? 27.174 32.577 -1.123 1.00 90.12 724 LYS A CA 1
ATOM 5599 C C . LYS A 1 724 ? 25.910 32.761 -0.268 1.00 90.12 724 LYS A C 1
ATOM 5601 O O . LYS A 1 724 ? 25.612 33.866 0.169 1.00 90.12 724 LYS A O 1
ATOM 5606 N N . MET A 1 725 ? 25.105 31.706 -0.104 1.00 90.44 725 MET A N 1
ATOM 5607 C CA . MET A 1 725 ? 23.748 31.838 0.449 1.00 90.44 725 MET A CA 1
ATOM 5608 C C . MET A 1 725 ? 23.771 32.450 1.861 1.00 90.44 725 MET A C 1
ATOM 5610 O O . MET A 1 725 ? 23.117 33.465 2.095 1.00 90.44 725 MET A O 1
ATOM 5614 N N . ARG A 1 726 ? 24.582 31.903 2.773 1.00 92.44 726 ARG A N 1
ATOM 5615 C CA . ARG A 1 726 ? 24.712 32.402 4.151 1.00 92.44 726 ARG A CA 1
ATOM 5616 C C . ARG A 1 726 ? 25.185 33.863 4.194 1.00 92.44 726 ARG A C 1
ATOM 5618 O O . ARG A 1 726 ? 24.572 34.670 4.888 1.00 92.44 726 ARG A O 1
ATOM 5625 N N . ASP A 1 727 ? 26.190 34.241 3.409 1.00 94.38 727 ASP A N 1
ATOM 5626 C CA . ASP A 1 727 ? 26.677 35.625 3.336 1.00 94.38 727 ASP A CA 1
ATOM 5627 C C . ASP A 1 727 ? 25.602 36.571 2.781 1.00 94.38 727 ASP A C 1
ATOM 5629 O O . ASP A 1 727 ? 25.403 37.666 3.306 1.00 94.38 727 ASP A O 1
ATOM 5633 N N . ASN A 1 728 ? 24.861 36.138 1.756 1.00 94.75 728 ASN A N 1
ATOM 5634 C CA . ASN A 1 728 ? 23.754 36.903 1.186 1.00 94.75 728 ASN A CA 1
ATOM 5635 C C . ASN A 1 728 ? 22.625 37.114 2.206 1.00 94.75 728 ASN A C 1
ATOM 5637 O O . ASN A 1 728 ? 22.093 38.221 2.303 1.00 94.75 728 ASN A O 1
ATOM 5641 N N . ALA A 1 729 ? 22.279 36.088 2.988 1.00 94.69 729 ALA A N 1
ATOM 5642 C CA . ALA A 1 729 ? 21.270 36.182 4.039 1.00 94.69 729 ALA A CA 1
ATOM 5643 C C . ALA A 1 729 ? 21.710 37.126 5.172 1.00 94.69 729 ALA A C 1
ATOM 5645 O O . ALA A 1 729 ? 20.931 37.982 5.595 1.00 94.69 729 ALA A O 1
ATOM 5646 N N . LEU A 1 730 ? 22.967 37.036 5.620 1.00 96.19 730 LEU A N 1
ATOM 5647 C CA . LEU A 1 730 ? 23.536 37.942 6.625 1.00 96.19 730 LEU A CA 1
ATOM 5648 C C . LEU A 1 730 ? 23.572 39.396 6.135 1.00 96.19 730 LEU A C 1
ATOM 5650 O O . LEU A 1 730 ? 23.195 40.306 6.876 1.00 96.19 730 LEU A O 1
ATOM 5654 N N . ALA A 1 731 ? 23.975 39.618 4.883 1.00 96.25 731 ALA A N 1
ATOM 5655 C CA . ALA A 1 731 ? 24.006 40.946 4.280 1.00 96.25 731 ALA A CA 1
ATOM 5656 C C . ALA A 1 731 ? 22.598 41.549 4.149 1.00 96.25 731 ALA A C 1
ATOM 5658 O O . ALA A 1 731 ? 22.413 42.730 4.438 1.00 96.25 731 ALA A O 1
ATOM 5659 N N . LEU A 1 732 ? 21.605 40.743 3.755 1.00 96.06 732 LEU A N 1
ATOM 5660 C CA . LEU A 1 732 ? 20.201 41.158 3.737 1.00 96.06 732 LEU A CA 1
ATOM 5661 C C . LEU A 1 732 ? 19.728 41.567 5.137 1.00 96.06 732 LEU A C 1
ATOM 5663 O O . LEU A 1 732 ? 19.163 42.642 5.301 1.00 96.06 732 LEU A O 1
ATOM 5667 N N . VAL A 1 733 ? 19.981 40.743 6.158 1.00 97.19 733 VAL A N 1
ATOM 5668 C CA . VAL A 1 733 ? 19.592 41.046 7.546 1.00 97.19 733 VAL A CA 1
ATOM 5669 C C . VAL A 1 733 ? 20.204 42.358 8.026 1.00 97.19 733 VAL A C 1
ATOM 5671 O O . VAL A 1 733 ? 19.515 43.132 8.687 1.00 97.19 733 VAL A O 1
ATOM 5674 N N . ALA A 1 734 ? 21.480 42.606 7.717 1.00 96.69 734 ALA A N 1
ATOM 5675 C CA . ALA A 1 734 ? 22.157 43.839 8.104 1.00 96.69 734 ALA A CA 1
ATOM 5676 C C . ALA A 1 734 ? 21.432 45.074 7.546 1.00 96.69 734 ALA A C 1
ATOM 5678 O O . ALA A 1 734 ? 21.104 45.970 8.317 1.00 96.69 734 ALA A O 1
ATOM 5679 N N . ARG A 1 735 ? 21.087 45.068 6.250 1.00 95.69 735 ARG A N 1
ATOM 5680 C CA . ARG A 1 735 ? 20.335 46.165 5.615 1.00 95.69 735 ARG A CA 1
ATOM 5681 C C . ARG A 1 735 ? 18.912 46.282 6.158 1.00 95.69 735 ARG A C 1
ATOM 5683 O O . ARG A 1 735 ? 18.465 47.361 6.525 1.00 95.69 735 ARG A O 1
ATOM 5690 N N . MET A 1 736 ? 18.210 45.159 6.302 1.00 96.00 736 MET A N 1
ATOM 5691 C CA . MET A 1 736 ? 16.821 45.152 6.770 1.00 96.00 736 MET A CA 1
ATOM 5692 C C . MET A 1 736 ? 16.668 45.627 8.218 1.00 96.00 736 MET A C 1
ATOM 5694 O O . MET A 1 736 ? 15.637 46.205 8.553 1.00 96.00 736 MET A O 1
ATOM 5698 N N . LYS A 1 737 ? 17.679 45.441 9.077 1.00 95.75 737 LYS A N 1
ATOM 5699 C CA . LYS A 1 737 ? 17.683 45.994 10.445 1.00 95.75 737 LYS A CA 1
ATOM 5700 C C . LYS A 1 737 ? 17.682 47.524 10.484 1.00 95.75 737 LYS A C 1
ATOM 5702 O O . LYS A 1 737 ? 17.249 48.084 11.486 1.00 95.75 737 LYS A O 1
ATOM 5707 N N . GLU A 1 738 ? 18.159 48.175 9.430 1.00 93.44 738 GLU A N 1
ATOM 5708 C CA . GLU A 1 738 ? 18.191 49.635 9.297 1.00 93.44 738 GLU A CA 1
ATOM 5709 C C . GLU A 1 738 ? 16.956 50.179 8.556 1.00 93.44 738 GLU A C 1
ATOM 5711 O O . GLU A 1 738 ? 16.743 51.391 8.501 1.00 93.44 738 GLU A O 1
ATOM 5716 N N . SER A 1 739 ? 16.116 49.297 8.001 1.00 92.19 739 SER A N 1
ATOM 5717 C CA . SER A 1 739 ? 14.959 49.697 7.203 1.00 92.19 739 SER A CA 1
ATOM 5718 C C . SER A 1 739 ? 13.872 50.344 8.061 1.00 92.19 739 SER A C 1
ATOM 5720 O O . SER A 1 739 ? 13.365 49.760 9.019 1.00 92.19 739 SER A O 1
ATOM 5722 N N . ARG A 1 740 ? 13.426 51.533 7.641 1.00 91.81 740 ARG A N 1
ATOM 5723 C CA . ARG A 1 740 ? 12.278 52.254 8.226 1.00 91.81 740 ARG A CA 1
ATOM 5724 C C . ARG A 1 740 ? 10.924 51.576 7.982 1.00 91.81 740 ARG A C 1
ATOM 5726 O O . ARG A 1 740 ? 9.911 52.021 8.516 1.00 91.81 740 ARG A O 1
ATOM 5733 N N . HIS A 1 741 ? 10.901 50.530 7.157 1.00 93.69 741 HIS A N 1
ATOM 5734 C CA . HIS A 1 741 ? 9.688 49.839 6.718 1.00 93.69 741 HIS A CA 1
ATOM 5735 C C . HIS A 1 741 ? 9.352 48.595 7.540 1.00 93.69 741 HIS A C 1
ATOM 5737 O O . HIS A 1 741 ? 8.268 48.034 7.387 1.00 93.69 741 HIS A O 1
ATOM 5743 N N . LEU A 1 742 ? 10.267 48.147 8.401 1.00 94.88 742 LEU A N 1
ATOM 5744 C CA . LEU A 1 742 ? 10.124 46.932 9.199 1.00 94.88 742 LEU A CA 1
ATOM 5745 C C . LEU A 1 742 ? 10.114 47.277 10.682 1.00 94.88 742 LEU A C 1
ATOM 5747 O O . LEU A 1 742 ? 10.950 48.038 11.156 1.00 94.88 742 LEU A O 1
ATOM 5751 N N . ARG A 1 743 ? 9.201 46.667 11.448 1.00 92.75 743 ARG A N 1
ATOM 5752 C CA . ARG A 1 743 ? 9.202 46.862 12.907 1.00 92.75 743 ARG A CA 1
ATOM 5753 C C . ARG A 1 743 ? 10.289 46.038 13.595 1.00 92.75 743 ARG A C 1
ATOM 5755 O O . ARG A 1 743 ? 10.972 46.546 14.473 1.00 92.75 743 ARG A O 1
ATOM 5762 N N . ASN A 1 744 ? 10.454 44.774 13.185 1.00 91.62 744 ASN A N 1
ATOM 5763 C CA . ASN A 1 744 ? 11.432 43.846 13.759 1.00 91.62 744 ASN A CA 1
ATOM 5764 C C . ASN A 1 744 ? 12.080 42.998 12.659 1.00 91.62 744 ASN A C 1
ATOM 5766 O O . ASN A 1 744 ? 11.375 42.450 11.806 1.00 91.62 744 ASN A O 1
ATOM 5770 N N . VAL A 1 745 ? 13.393 42.783 12.780 1.00 96.62 745 VAL A N 1
ATOM 5771 C CA . VAL A 1 745 ? 14.159 41.856 11.937 1.00 96.62 745 VAL A CA 1
ATOM 5772 C C . VAL A 1 745 ? 14.891 40.843 12.805 1.00 96.62 745 VAL A C 1
ATOM 5774 O O . VAL A 1 745 ? 15.682 41.203 13.677 1.00 96.62 745 VAL A O 1
ATOM 5777 N N . TRP A 1 746 ? 14.613 39.566 12.567 1.00 95.31 746 TRP A N 1
ATOM 5778 C CA . TRP A 1 746 ? 15.192 38.434 13.282 1.00 95.31 746 TRP A CA 1
ATOM 5779 C C . TRP A 1 746 ? 16.103 37.636 12.364 1.00 95.31 746 TRP A C 1
ATOM 5781 O O . TRP A 1 746 ? 15.812 37.470 11.183 1.00 95.31 746 TRP A O 1
ATOM 5791 N N . CYS A 1 747 ? 17.187 37.122 12.936 1.00 96.69 747 CYS A N 1
ATOM 5792 C CA . CYS A 1 747 ? 18.146 36.277 12.244 1.00 96.69 747 CYS A CA 1
ATOM 5793 C C . CYS A 1 747 ? 18.437 35.043 13.089 1.00 96.69 747 CYS A C 1
ATOM 5795 O O . CYS A 1 747 ? 18.667 35.178 14.293 1.00 96.69 747 CYS A O 1
ATOM 5797 N N . TRP A 1 748 ? 18.446 33.865 12.470 1.00 97.12 748 TRP A N 1
ATOM 5798 C CA . TRP A 1 748 ? 18.910 32.644 13.120 1.00 97.12 748 TRP A CA 1
ATOM 5799 C C . TRP A 1 748 ? 19.706 31.772 12.152 1.00 97.12 748 TRP A C 1
ATOM 5801 O O . TRP A 1 748 ? 19.200 31.377 11.105 1.00 97.12 748 TRP A O 1
ATOM 5811 N N . GLU A 1 749 ? 20.938 31.455 12.528 1.00 96.19 749 GLU A N 1
ATOM 5812 C CA . GLU A 1 749 ? 21.781 30.492 11.823 1.00 96.19 749 GLU A CA 1
ATOM 5813 C C . GLU A 1 749 ? 21.674 29.137 12.535 1.00 96.19 749 GLU A C 1
ATOM 5815 O O . GLU A 1 749 ? 21.825 29.059 13.757 1.00 96.19 749 GLU A O 1
ATOM 5820 N N . PHE A 1 750 ? 21.369 28.077 11.790 1.00 95.00 750 PHE A N 1
ATOM 5821 C CA . PHE A 1 750 ? 21.339 26.710 12.303 1.00 95.00 750 PHE A CA 1
ATOM 5822 C C . PHE A 1 750 ? 22.681 26.036 12.027 1.00 95.00 750 PHE A C 1
ATOM 5824 O O . PHE A 1 750 ? 22.950 25.597 10.910 1.00 95.00 750 PHE A O 1
ATOM 5831 N N . GLU A 1 751 ? 23.545 25.997 13.038 1.00 90.44 751 GLU A N 1
ATOM 5832 C CA . GLU A 1 751 ? 24.863 25.367 12.942 1.00 90.44 751 GLU A CA 1
ATOM 5833 C C . GLU A 1 751 ? 24.748 23.896 12.511 1.00 90.44 751 GLU A C 1
ATOM 5835 O O . GLU A 1 751 ? 23.893 23.165 13.002 1.00 90.44 751 GLU A O 1
ATOM 5840 N N . GLY A 1 752 ? 25.596 23.472 11.571 1.00 85.06 752 GLY A N 1
ATOM 5841 C CA . GLY A 1 752 ? 25.616 22.100 11.051 1.00 85.06 752 GLY A CA 1
ATOM 5842 C C . GLY A 1 752 ? 24.518 21.763 10.035 1.00 85.06 752 GLY A C 1
ATOM 5843 O O . GLY A 1 752 ? 24.678 20.796 9.296 1.00 85.06 752 GLY A O 1
ATOM 5844 N N . GLU A 1 753 ? 23.458 22.566 9.933 1.00 90.38 753 GLU A N 1
ATOM 5845 C CA . GLU A 1 753 ? 22.381 22.329 8.970 1.00 90.38 753 GLU A CA 1
ATOM 5846 C C . GLU A 1 753 ? 22.760 22.803 7.563 1.00 90.38 753 GLU A C 1
ATOM 5848 O O . GLU A 1 753 ? 23.345 23.879 7.380 1.00 90.38 753 GLU A O 1
ATOM 5853 N N . ASP A 1 754 ? 22.395 22.007 6.557 1.00 87.44 754 ASP A N 1
ATOM 5854 C CA . ASP A 1 754 ? 22.530 22.365 5.146 1.00 87.44 754 ASP A CA 1
ATOM 5855 C C . ASP A 1 754 ? 21.292 23.114 4.614 1.00 87.44 754 ASP A C 1
ATOM 5857 O O . ASP A 1 754 ? 20.357 23.444 5.348 1.00 87.44 754 ASP A O 1
ATOM 5861 N N . HIS A 1 755 ? 21.280 23.393 3.307 1.00 87.50 755 HIS A N 1
ATOM 5862 C CA . HIS A 1 755 ? 20.205 24.155 2.673 1.00 87.50 755 HIS A CA 1
ATOM 5863 C C . HIS A 1 755 ? 18.842 23.472 2.806 1.00 87.50 755 HIS A C 1
ATOM 5865 O O . HIS A 1 755 ? 17.844 24.159 2.989 1.00 87.50 755 HIS A O 1
ATOM 5871 N N . GLY A 1 756 ? 18.773 22.145 2.688 1.00 85.38 756 GLY A N 1
ATOM 5872 C CA . GLY A 1 756 ? 17.517 21.402 2.769 1.00 85.38 756 GLY A CA 1
ATOM 5873 C C . GLY A 1 756 ? 17.045 21.241 4.211 1.00 85.38 756 GLY A C 1
ATOM 5874 O O . GLY A 1 756 ? 15.881 21.516 4.513 1.00 85.38 756 GLY A O 1
ATOM 5875 N N . CYS A 1 757 ? 17.955 20.854 5.106 1.00 87.88 757 CYS A N 1
ATOM 5876 C CA . CYS A 1 757 ? 17.640 20.579 6.508 1.00 87.88 757 CYS A CA 1
ATOM 5877 C C . CYS A 1 757 ? 17.306 21.848 7.313 1.00 87.88 757 CYS A C 1
ATOM 5879 O O . CYS A 1 757 ? 16.579 21.784 8.305 1.00 87.88 757 CYS A O 1
ATOM 5881 N N . ALA A 1 758 ? 17.715 23.031 6.844 1.00 91.31 758 ALA A N 1
ATOM 5882 C CA . ALA A 1 758 ? 17.311 24.299 7.447 1.00 91.31 758 ALA A CA 1
ATOM 5883 C C . ALA A 1 758 ? 15.797 24.584 7.343 1.00 91.31 758 ALA A C 1
ATOM 5885 O O . ALA A 1 758 ? 15.264 25.334 8.166 1.00 91.31 758 ALA A O 1
ATOM 5886 N N . ALA A 1 759 ? 15.078 24.009 6.366 1.00 93.38 759 ALA A N 1
ATOM 5887 C CA . ALA A 1 759 ? 13.679 24.366 6.108 1.00 93.38 759 ALA A CA 1
ATOM 5888 C C . ALA A 1 759 ? 12.716 23.959 7.245 1.00 93.38 759 ALA A C 1
ATOM 5890 O O . ALA A 1 759 ? 11.990 24.834 7.731 1.00 93.38 759 ALA A O 1
ATOM 5891 N N . PRO A 1 760 ? 12.709 22.700 7.740 1.00 93.56 760 PRO A N 1
ATOM 5892 C CA . PRO A 1 760 ? 11.863 22.315 8.873 1.00 93.56 760 PRO A CA 1
ATOM 5893 C C . PRO A 1 760 ? 12.223 23.067 10.165 1.00 93.56 760 PRO A C 1
ATOM 5895 O O . PRO A 1 760 ? 11.331 23.514 10.889 1.00 93.56 760 PRO A O 1
ATOM 5898 N N . CYS A 1 761 ? 13.519 23.286 10.418 1.00 95.19 761 CYS A N 1
ATOM 5899 C CA . CYS A 1 761 ? 14.017 24.042 11.571 1.00 95.19 761 CYS A CA 1
ATOM 5900 C C . CYS A 1 761 ? 13.527 25.500 11.555 1.00 95.19 761 CYS A C 1
ATOM 5902 O O . CYS A 1 761 ? 13.034 26.019 12.565 1.00 95.19 761 CYS A O 1
ATOM 5904 N N . ALA A 1 762 ? 13.610 26.153 10.392 1.00 96.56 762 ALA A N 1
ATOM 5905 C CA . ALA A 1 762 ? 13.121 27.510 10.188 1.00 96.56 762 ALA A CA 1
ATOM 5906 C C . ALA A 1 762 ? 11.596 27.599 10.323 1.00 96.56 762 ALA A C 1
ATOM 5908 O O . ALA A 1 762 ? 11.096 28.535 10.945 1.00 96.56 762 ALA A O 1
ATOM 5909 N N . LEU A 1 763 ? 10.854 26.621 9.796 1.00 96.25 763 LEU A N 1
ATOM 5910 C CA . LEU A 1 763 ? 9.398 26.568 9.918 1.00 96.25 763 LEU A CA 1
ATOM 5911 C C . LEU A 1 763 ? 8.965 26.452 11.385 1.00 96.25 763 LEU A C 1
ATOM 5913 O O . LEU A 1 763 ? 8.111 27.216 11.832 1.00 96.25 763 LEU A O 1
ATOM 5917 N N . GLN A 1 764 ? 9.603 25.572 12.164 1.00 95.94 764 GLN A N 1
ATOM 5918 C CA . GLN A 1 764 ? 9.313 25.411 13.592 1.00 95.94 764 GLN A CA 1
ATOM 5919 C C . GLN A 1 764 ? 9.601 26.683 14.388 1.00 95.94 764 GLN A C 1
ATOM 5921 O O . GLN A 1 764 ? 8.737 27.174 15.121 1.00 95.94 764 GLN A O 1
ATOM 5926 N N . ARG A 1 765 ? 10.809 27.237 14.245 1.00 95.56 765 ARG A N 1
ATOM 5927 C CA . ARG A 1 765 ? 11.223 28.436 14.986 1.00 95.56 765 ARG A CA 1
ATOM 5928 C C . ARG A 1 765 ? 10.435 29.672 14.553 1.00 95.56 765 ARG A C 1
ATOM 5930 O O . ARG A 1 765 ? 10.040 30.474 15.401 1.00 95.56 765 ARG A O 1
ATOM 5937 N N . GLY A 1 766 ? 10.181 29.809 13.255 1.00 96.44 766 GLY A N 1
ATOM 5938 C CA . GLY A 1 766 ? 9.404 30.897 12.677 1.00 96.44 766 GLY A CA 1
ATOM 5939 C C . GLY A 1 766 ? 7.954 30.886 13.137 1.00 96.44 766 GLY A C 1
ATOM 5940 O O . GLY A 1 766 ? 7.466 31.915 13.601 1.00 96.44 766 GLY A O 1
ATOM 5941 N N . LEU A 1 767 ? 7.287 29.729 13.076 1.00 95.94 767 LEU A N 1
ATOM 5942 C CA . LEU A 1 767 ? 5.902 29.588 13.525 1.00 95.94 767 LEU A CA 1
ATOM 5943 C C . LEU A 1 767 ? 5.774 29.830 15.034 1.00 95.94 767 LEU A C 1
ATOM 5945 O O . LEU A 1 767 ? 4.909 30.596 15.456 1.00 95.94 767 LEU A O 1
ATOM 5949 N N . LEU A 1 768 ? 6.683 29.277 15.846 1.00 94.88 768 LEU A N 1
ATOM 5950 C CA . LEU A 1 768 ? 6.724 29.553 17.285 1.00 94.88 768 LEU A CA 1
ATOM 5951 C C . LEU A 1 768 ? 6.840 31.059 17.556 1.00 94.88 768 LEU A C 1
ATOM 5953 O O . LEU A 1 768 ? 6.047 31.613 18.315 1.00 94.88 768 LEU A O 1
ATOM 5957 N N . ARG A 1 769 ? 7.793 31.745 16.916 1.00 93.69 769 ARG A N 1
ATOM 5958 C CA . ARG A 1 769 ? 7.995 33.186 17.121 1.00 93.69 769 ARG A CA 1
ATOM 5959 C C . ARG A 1 769 ? 6.795 34.006 16.654 1.00 93.69 769 ARG A C 1
ATOM 5961 O O . ARG A 1 769 ? 6.379 34.932 17.348 1.00 93.69 769 ARG A O 1
ATOM 5968 N N . PHE A 1 770 ? 6.235 33.661 15.497 1.00 94.94 770 PHE A N 1
ATOM 5969 C CA . PHE A 1 770 ? 5.051 34.315 14.954 1.00 94.94 770 PHE A CA 1
ATOM 5970 C C . PHE A 1 770 ? 3.886 34.279 15.946 1.00 94.94 770 PHE A C 1
ATOM 5972 O O . PHE A 1 770 ? 3.287 35.331 16.174 1.00 94.94 770 PHE A O 1
ATOM 5979 N N . LEU A 1 771 ? 3.621 33.114 16.549 1.00 92.81 771 LEU A N 1
ATOM 5980 C CA . LEU A 1 771 ? 2.497 32.894 17.459 1.00 92.81 771 LEU A CA 1
ATOM 5981 C C . LEU A 1 771 ? 2.739 33.455 18.864 1.00 92.81 771 LEU A C 1
ATOM 5983 O O . LEU A 1 771 ? 1.841 34.075 19.430 1.00 92.81 771 LEU A O 1
ATOM 5987 N N . MET A 1 772 ? 3.937 33.283 19.432 1.00 86.88 772 MET A N 1
ATOM 5988 C CA . MET A 1 772 ? 4.230 33.766 20.792 1.00 86.88 772 MET A CA 1
ATOM 5989 C C . MET A 1 772 ? 4.179 35.288 20.885 1.00 86.88 772 MET A C 1
ATOM 5991 O O . MET A 1 772 ? 3.701 35.846 21.868 1.00 86.88 772 MET A O 1
ATOM 5995 N N . ASP A 1 773 ? 4.596 35.974 19.829 1.00 78.50 773 ASP A N 1
ATOM 5996 C CA . ASP A 1 773 ? 4.552 37.429 19.791 1.00 78.50 773 ASP A CA 1
ATOM 5997 C C . ASP A 1 773 ? 3.124 37.992 19.640 1.00 78.50 773 ASP A C 1
ATOM 5999 O O . ASP A 1 773 ? 2.936 39.186 19.863 1.00 78.50 773 ASP A O 1
ATOM 6003 N N . GLN A 1 774 ? 2.117 37.175 19.290 1.00 72.88 774 GLN A N 1
ATOM 6004 C CA . GLN A 1 774 ? 0.712 37.618 19.342 1.00 72.88 774 GLN A CA 1
ATOM 6005 C C . GLN A 1 774 ? 0.188 37.695 20.778 1.00 72.88 774 GLN A C 1
ATOM 6007 O O . GLN A 1 774 ? -0.752 38.434 21.043 1.00 72.88 774 GLN A O 1
ATOM 6012 N N . ARG A 1 775 ? 0.818 36.967 21.708 1.00 64.44 775 ARG A N 1
ATOM 6013 C CA . ARG A 1 775 ? 0.494 37.015 23.140 1.00 64.44 775 ARG A CA 1
ATOM 6014 C C . ARG A 1 775 ? 1.165 38.182 23.853 1.00 64.44 775 ARG A C 1
ATOM 6016 O O . ARG A 1 775 ? 0.609 38.694 24.804 1.00 64.44 775 ARG A O 1
ATOM 6023 N N . ALA A 1 776 ? 2.327 38.628 23.377 1.00 55.47 776 ALA A N 1
ATOM 6024 C CA . ALA A 1 776 ? 3.073 39.741 23.974 1.00 55.47 776 ALA A CA 1
ATOM 6025 C C . ALA A 1 776 ? 2.445 41.134 23.727 1.00 55.47 776 ALA A C 1
ATOM 6027 O O . ALA A 1 776 ? 3.014 42.138 24.150 1.00 55.47 776 ALA A O 1
ATOM 6028 N N . GLY A 1 777 ? 1.330 41.202 22.987 1.00 48.84 777 GLY A N 1
ATOM 6029 C CA . GLY A 1 777 ? 0.534 42.415 22.766 1.00 48.84 777 GLY A CA 1
ATOM 6030 C C . GLY A 1 777 ? -0.821 42.432 23.490 1.00 48.84 777 GLY A C 1
ATOM 6031 O O . GLY A 1 777 ? -1.568 43.388 23.289 1.00 48.84 777 GLY A O 1
ATOM 6032 N N . GLN A 1 778 ? -1.131 41.391 24.273 1.00 37.66 778 GLN A N 1
ATOM 6033 C CA . GLN A 1 778 ? -2.126 41.406 25.354 1.00 37.66 778 GLN A CA 1
ATOM 6034 C C . GLN A 1 778 ? -1.393 41.706 26.663 1.00 37.66 778 GLN A C 1
ATOM 6036 O O . GLN A 1 778 ? -1.995 42.389 27.519 1.00 37.66 778 GLN A O 1
#

Radius of gyration: 30.39 Å; chains: 1; bounding box: 65×90×65 Å

Foldseek 3Di:
DQQQVLQVVQVVVDFDPQAPDAFQLFQLPPVQFADPPDWWWFWWDADALFIATDTTGFGDDNDQLKWKFQWQWFWDDPLVVCVNRCLPHAADGNGGAGLFTKGATCDHGNPAPPHDHRFIKAFAQFQAPCDDPCNVVLVRQQHQHAQRRPVQCVFPVGATGAGERRHVSRRNAYHDLISMGMRGSCNRGIDTADPLDACLFLRCLNAQLLLLLLLCVQLPQAAQFAEEEEDLFLNSLNVQLNSVVNHHQAYEYEEAPPSQVLCQVLPDPVCNVRYHYHDQVPFDDDDDPTHHLLQVQCVVVVNFATQEYEYDQFPVPDPDPVQVVCCVVVVASGECRVVQSRLSRHGQQGTYEYSDDDDHGYPPNPVVSCPVSVYHYHDSDRGSSSVPSVVSSVCVSVVVDGSQSNEDEEEESNCVSVVSVCCVVCPPVGRMYIYGYPNHDPDDPVHDPDYDDDDDDDDDDDDDDDDDDDDDDDDDWDWAAPPDPQKTWTWDQDPLGTKIKIKHWEPCDDLLHDDPDPAFAEEEEEELCLQCVVLLNVLVHVCCVPPVHTYMYIYIGHPDPDDSHDQCLQAQLAAADPVNDWDFAQDLVRHGSDDDHHNLVVSLCCVQVPVQCCCDCPVNVPDVHVPGAYEYDDAASSLSSLLLCCLVPVVRHQERQHELYLCPTRNNSSVVPRVVSSLVDDADPDRFHEYAYEYEPCQQPPDADVPDDPVSVVVSNVSSVSSVSVVSSVVVLVVVCVRPRHPYYHYYYHYPDYRVRRRSVSSSVRVSVSRVVVVVVD

Secondary structure (DSSP, 8-state):
-HHHHHHHHHHHH---S--SS---BSSS-STTTEEEEEEEEEEEEEETTEEEEEEEEEE---STT-EEEEEEEE---HHHHHHHTT-SS---TTPBP-S-EEEEEEEE-TT--S--TT-EEEEPSEE--SSSTTGGGT-GGG-TTS---HHHHHHHSS---EEBTS-GGGT-B--SSBSEEEETTHHHHEEE--TTS-HHHHGGGGTHHHHHHHHHHHTT--TT-EEEEE--SHHHHHHHHHHHHTT-SEEEEEE-TTHHHHHHHHS-GGGGGGEEEEEGGGSB-SS-SS-BHHHHHHHHTTTS--SEEEE--GGGG---HHHHHHHHHTS-SS--HHHHHHHHHSPTT-EEEE-S---S--S---HHHHHHTT-EEEE--S--HHHHHHHHHHHHHTTS--GGGG--EEEEGGGHHHHHHHHHHTGGG--SEEEE-TTPPPPPTTS-------PPPPPPPPS----------------B--SSTTEEEEEE--TT--EEEEEE--TTSBTTBPPSS-PPEEEEEEESHHHHHHHHHHHHHHHHHHH--EEEEEEEE-S-SS-SS-TTHHHHTSPPPTTS-----B-TTSSB-------HHHHHHHIIIIIHHHIIIII-TTS-TTTS-EEEEEETHHHHHHHHHHHH-GGG-SEEEEES--TTGGGGHIIIIIIHHHHTSPPPSS---EEEEEEEGGGSSPPPPTT--HHHHHHHHHHHHHH-HHHHHHHHHHHHTT-TT-SEEEEEEETT--TTTHHHHHHHHHHHHHHHHHHTT-

Sequence (778 aa):
MATQAAYQAEKVIGHGDNAVTAQDVTSYREPGAGESSETMKALAWISKNKVQMVDAPKPKIIEDRDVILKVTGSTVCGSDLHLLHGTVVQLSEGDILGHEFCGVVDQVGSAVKGIDVGKRYVASFQIACGDCFFCKQKLSSQCEKTNSNTTERAMYGGRTAGMFGYSHFTGGFAGGQAEYVRVPLGDVNLLEIPNDVPDEKALYLSDVLATSYNAVKDTAVYPNDSVAIFGAGPIGQMAGVFAIKEGASQIIFVDTEPRLSFIRDHWPAEHKDKLELVDYKHLSHGVTNKPTVVSRLKELTGNRGPDCAIECAAGEYAKGWMHWLEMAVGIETDTSEIINEMIEGVRNYGRCGVTGVYVGYTNHFNIGSLMERGIRLIGNGQAPVHKYWHELLEMIQKGELDPAQMLSHRVRLEDLDKVYYKFEKREDGMQKIFVETKFSFPQDPSTPSTNVPVLPASPSPSPDSPINNVTMTLVPVTIESANAHNSCQFLFPTRRGDYLIQVSWPLCWNHRTPVDDDTVVSTLYVVDGNAYFFTATDIARRLEFTHQTRVVIVAVGYPNKTGVFDKRRNGDLTPESSDGVYDTPPGPDGKPSLGPFGGASDFLDIIKNDIQPYIENALFPNVPLATGPKALFGHSYGGLFTLNALFTKPESFDTFIVASPSIWFNNCSIVRDQEQRFDERDPLTGRAPRLLVMFGGAEQTLIQLPGESDEKFEKKQKGATQRKMRDNALALVARMKESRHLRNVWCWEFEGEDHGCAAPCALQRGLLRFLMDQRAGQ